Protein AF-A0A4Q4UH43-F1 (afdb_monomer)

pLDDT: mean 77.88, std 17.13, range [20.67, 97.69]

Structure (mmCIF, N/CA/C/O backbone):
data_AF-A0A4Q4UH43-F1
#
_entry.id   AF-A0A4Q4UH43-F1
#
loop_
_atom_site.group_PDB
_atom_site.id
_atom_site.type_symbol
_atom_site.label_atom_id
_atom_site.label_alt_id
_atom_site.label_comp_id
_atom_site.label_asym_id
_atom_site.label_entity_id
_atom_site.label_seq_id
_atom_site.pdbx_PDB_ins_code
_atom_site.Cartn_x
_atom_site.Cartn_y
_atom_site.Cartn_z
_atom_site.occupancy
_atom_site.B_iso_or_equiv
_atom_site.auth_seq_id
_atom_site.auth_comp_id
_atom_site.auth_asym_id
_atom_site.auth_atom_id
_atom_site.pdbx_PDB_model_num
ATOM 1 N N . MET A 1 1 ? -23.127 -88.520 33.966 1.00 32.41 1 MET A N 1
ATOM 2 C CA . MET A 1 1 ? -22.373 -89.790 34.019 1.00 32.41 1 MET A CA 1
ATOM 3 C C . MET A 1 1 ? -20.939 -89.484 33.608 1.00 32.41 1 MET A C 1
ATOM 5 O O . MET A 1 1 ? -20.757 -88.722 32.671 1.00 32.41 1 MET A O 1
ATOM 9 N N . ASN A 1 2 ? -19.987 -89.978 34.401 1.00 32.69 2 ASN A N 1
ATOM 10 C CA . ASN A 1 2 ? -18.529 -89.722 34.397 1.00 32.69 2 ASN A CA 1
ATOM 11 C C . ASN A 1 2 ? -17.801 -90.282 33.148 1.00 32.69 2 ASN A C 1
ATOM 13 O O . ASN A 1 2 ? -18.492 -90.933 32.361 1.00 32.69 2 ASN A O 1
ATOM 17 N N . PRO A 1 3 ? -16.451 -90.156 32.984 1.00 47.81 3 PRO A N 1
ATOM 18 C CA . PRO A 1 3 ? -15.394 -89.661 33.923 1.00 47.81 3 PRO A CA 1
ATOM 19 C C . PRO A 1 3 ? -14.361 -88.658 33.315 1.00 47.81 3 PRO A C 1
ATOM 21 O O . PRO A 1 3 ? -14.423 -88.411 32.119 1.00 47.81 3 PRO A O 1
ATOM 24 N N . THR A 1 4 ? -13.293 -88.135 33.964 1.00 32.19 4 THR A N 1
ATOM 25 C CA . THR A 1 4 ? -12.918 -87.618 35.329 1.00 32.19 4 THR A CA 1
ATOM 26 C C . THR A 1 4 ? -11.389 -87.324 35.335 1.00 32.19 4 THR A C 1
ATOM 28 O O . THR A 1 4 ? -10.685 -88.066 34.660 1.00 32.19 4 THR A O 1
ATOM 31 N N . VAL A 1 5 ? -10.742 -86.455 36.141 1.00 32.81 5 VAL A N 1
ATOM 32 C CA . VAL A 1 5 ? -11.022 -85.150 36.813 1.00 32.81 5 VAL A CA 1
ATOM 33 C C . VAL A 1 5 ? -9.688 -84.670 37.498 1.00 32.81 5 VAL A C 1
ATOM 35 O O . VAL A 1 5 ? -8.746 -85.457 37.512 1.00 32.81 5 VAL A O 1
ATOM 38 N N . LEU A 1 6 ? -9.616 -83.459 38.100 1.00 33.41 6 LEU A N 1
ATOM 39 C CA . LEU A 1 6 ? -8.483 -82.822 38.862 1.00 33.41 6 LEU A CA 1
ATOM 40 C C . LEU A 1 6 ? -7.420 -82.056 38.024 1.00 33.41 6 LEU A C 1
ATOM 42 O O . LEU A 1 6 ? -6.942 -82.598 37.036 1.00 33.41 6 LEU A O 1
ATOM 46 N N . ALA A 1 7 ? -6.922 -80.850 38.369 1.00 27.25 7 ALA A N 1
ATOM 47 C CA . ALA A 1 7 ? -7.222 -79.811 39.393 1.00 27.25 7 ALA A CA 1
ATOM 48 C C . ALA A 1 7 ? -6.301 -78.567 39.123 1.00 27.25 7 ALA A C 1
ATOM 50 O O . ALA A 1 7 ? -5.261 -78.767 38.500 1.00 27.25 7 ALA A O 1
ATOM 51 N N . THR A 1 8 ? -6.507 -77.296 39.530 1.00 30.11 8 THR A N 1
ATOM 52 C CA . THR A 1 8 ? -7.635 -76.508 40.108 1.00 30.11 8 THR A CA 1
ATOM 53 C C . THR A 1 8 ? -7.363 -74.987 39.956 1.00 30.11 8 THR A C 1
ATOM 55 O O . THR A 1 8 ? -6.213 -74.567 40.022 1.00 30.11 8 THR A O 1
ATOM 58 N N . ASP A 1 9 ? -8.436 -74.203 39.810 1.00 28.44 9 ASP A N 1
ATOM 59 C CA . ASP A 1 9 ? -8.717 -72.788 40.161 1.00 28.44 9 ASP A CA 1
ATOM 60 C C . ASP A 1 9 ? -7.693 -71.632 40.002 1.00 28.44 9 ASP A C 1
ATOM 62 O O . ASP A 1 9 ? -6.780 -71.455 40.806 1.00 28.44 9 ASP A O 1
ATOM 66 N N . ALA A 1 10 ? -8.025 -70.697 39.094 1.00 27.00 10 ALA A N 1
ATOM 67 C CA . ALA A 1 10 ? -8.067 -69.245 39.359 1.00 27.00 10 ALA A CA 1
ATOM 68 C C . ALA A 1 10 ? -8.984 -68.541 38.328 1.00 27.00 10 ALA A C 1
ATOM 70 O O . ALA A 1 10 ? -8.816 -68.711 37.122 1.00 27.00 10 ALA A O 1
ATOM 71 N N . ASP A 1 11 ? -9.965 -67.773 38.804 1.00 28.89 11 ASP A N 1
ATOM 72 C CA . ASP A 1 11 ? -11.196 -67.446 38.064 1.00 28.89 11 ASP A CA 1
ATOM 73 C C . ASP A 1 11 ? -11.233 -66.050 37.388 1.00 28.89 11 ASP A C 1
ATOM 75 O O . ASP A 1 11 ? -10.476 -65.146 37.737 1.00 28.89 11 ASP A O 1
ATOM 79 N N . ASN A 1 12 ? -12.216 -65.864 36.496 1.00 28.33 12 ASN A N 1
ATOM 80 C CA . ASN A 1 12 ? -12.795 -64.588 36.023 1.00 28.33 12 ASN A CA 1
ATOM 81 C C . ASN A 1 12 ? -11.910 -63.481 35.381 1.00 28.33 12 ASN A C 1
ATOM 83 O O . ASN A 1 12 ? -11.244 -62.686 36.046 1.00 28.33 12 ASN A O 1
ATOM 87 N N . LYS A 1 13 ? -12.146 -63.237 34.079 1.00 28.84 13 LYS A N 1
ATOM 88 C CA . LYS A 1 13 ? -12.127 -61.885 33.474 1.00 28.84 13 LYS A CA 1
ATOM 89 C C . LYS A 1 13 ? -13.445 -61.637 32.719 1.00 28.84 13 LYS A C 1
ATOM 91 O O . LYS A 1 13 ? -13.889 -62.537 32.009 1.00 28.84 13 LYS A O 1
ATOM 96 N N . PRO A 1 14 ? -14.086 -60.463 32.870 1.00 30.86 14 PRO A N 1
ATOM 97 C CA . PRO A 1 14 ? -15.451 -60.245 32.398 1.00 30.86 14 PRO A CA 1
ATOM 98 C C . PRO A 1 14 ? -15.537 -60.009 30.885 1.00 30.86 14 PRO A C 1
ATOM 100 O O . PRO A 1 14 ? -14.619 -59.468 30.267 1.00 30.86 14 PRO A O 1
ATOM 103 N N . ALA A 1 15 ? -16.691 -60.347 30.309 1.00 29.48 15 ALA A N 1
ATOM 104 C CA . ALA A 1 15 ? -17.050 -59.958 28.950 1.00 29.48 15 ALA A CA 1
ATOM 105 C C . ALA A 1 15 ? -17.161 -58.426 28.829 1.00 29.48 15 ALA A C 1
ATOM 107 O O . ALA A 1 15 ? -17.786 -57.778 29.673 1.00 29.48 15 ALA A O 1
ATOM 108 N N . MET A 1 16 ? -16.587 -57.848 27.766 1.00 27.98 16 MET A N 1
ATOM 109 C CA . MET A 1 16 ? -16.756 -56.423 27.458 1.00 27.98 16 MET A CA 1
ATOM 110 C C . MET A 1 16 ? -18.232 -56.104 27.221 1.00 27.98 16 MET A C 1
ATOM 112 O O . MET A 1 16 ? -18.904 -56.740 26.408 1.00 27.98 16 MET A O 1
ATOM 116 N N . SER A 1 17 ? -18.733 -55.096 27.930 1.00 27.31 17 SER A N 1
ATOM 117 C CA . SER A 1 17 ? -20.108 -54.636 27.764 1.00 27.31 17 SER A CA 1
ATOM 118 C C . SER A 1 17 ? -20.253 -53.772 26.507 1.00 27.31 17 SER A C 1
ATOM 120 O O . SER A 1 17 ? -19.308 -53.117 26.070 1.00 27.31 17 SER A O 1
ATOM 122 N N . LEU A 1 18 ? -21.480 -53.653 25.993 1.00 33.72 18 LEU A N 1
ATOM 123 C CA . LEU A 1 18 ? -21.854 -52.735 24.901 1.00 33.72 18 LEU A CA 1
ATOM 124 C C . LEU A 1 18 ? -21.597 -51.232 25.191 1.00 33.72 18 LEU A C 1
ATOM 126 O O . LEU A 1 18 ? -21.941 -50.390 24.367 1.00 33.72 18 LEU A O 1
ATOM 130 N N . ARG A 1 19 ? -21.006 -50.870 26.340 1.00 32.72 19 ARG A N 1
ATOM 131 C CA . ARG A 1 19 ? -20.681 -49.485 26.728 1.00 32.72 19 ARG A CA 1
ATOM 132 C C . ARG A 1 19 ? -19.295 -49.002 26.276 1.00 32.72 19 ARG A C 1
ATOM 134 O O . ARG A 1 19 ? -19.029 -47.811 26.394 1.00 32.72 19 ARG A O 1
ATOM 141 N N . ASP A 1 20 ? -18.440 -49.876 25.740 1.00 33.84 20 ASP A N 1
ATOM 142 C CA . ASP A 1 20 ? -17.050 -49.529 25.384 1.00 33.84 20 ASP A CA 1
ATOM 143 C C . ASP A 1 20 ? -16.845 -49.081 23.918 1.00 33.84 20 ASP A C 1
ATOM 145 O O . ASP A 1 20 ? -15.730 -48.732 23.518 1.00 33.84 20 ASP A O 1
ATOM 149 N N . TYR A 1 21 ? -17.904 -49.041 23.100 1.00 41.41 21 TYR A N 1
ATOM 150 C CA . TYR A 1 21 ? -17.819 -48.567 21.714 1.00 41.41 21 TYR A CA 1
ATOM 151 C C . TYR A 1 21 ? -17.681 -47.036 21.657 1.00 41.41 21 TYR A C 1
ATOM 153 O O . TYR A 1 21 ? -18.649 -46.299 21.847 1.00 41.41 21 TYR A O 1
ATOM 161 N N . LYS A 1 22 ? -16.472 -46.541 21.363 1.00 52.75 22 LYS A N 1
ATOM 162 C CA . LYS A 1 22 ? -16.222 -45.116 21.087 1.00 52.75 22 LYS A CA 1
ATOM 163 C C . LYS A 1 22 ? -16.585 -44.808 19.626 1.00 52.75 22 LYS A C 1
ATOM 165 O O . LYS A 1 22 ? -15.865 -45.275 18.740 1.00 52.75 22 LYS A O 1
ATOM 170 N N . PRO A 1 23 ? -17.644 -44.030 19.335 1.00 62.34 23 PRO A N 1
ATOM 171 C CA . PRO A 1 23 ? -18.024 -43.728 17.958 1.00 62.34 23 PRO A CA 1
ATOM 172 C C . PRO A 1 23 ? -16.921 -42.922 17.255 1.00 62.34 23 PRO A C 1
ATOM 174 O O . PRO A 1 23 ? -16.523 -41.860 17.726 1.00 62.34 23 PRO A O 1
ATOM 177 N N . LYS A 1 24 ? -16.423 -43.417 16.117 1.00 77.25 24 LYS A N 1
ATOM 178 C CA . LYS A 1 24 ? -15.450 -42.707 15.267 1.00 77.25 24 LYS A CA 1
ATOM 179 C C . LYS A 1 24 ? -16.193 -41.847 14.239 1.00 77.25 24 LYS A C 1
ATOM 181 O O . LYS A 1 24 ? -17.170 -42.314 13.657 1.00 77.25 24 LYS A O 1
ATOM 186 N N . VAL A 1 25 ? -15.736 -40.612 14.018 1.00 87.69 25 VAL A N 1
ATOM 187 C CA . VAL A 1 25 ? -16.273 -39.723 12.972 1.00 87.69 25 VAL A CA 1
ATOM 188 C C . VAL A 1 25 ? -15.533 -39.974 11.658 1.00 87.69 25 VAL A C 1
ATOM 190 O O . VAL A 1 25 ? -14.306 -40.055 11.641 1.00 87.69 25 VAL A O 1
ATOM 193 N N . TYR A 1 26 ? -16.290 -40.068 10.570 1.00 90.94 26 TYR A N 1
ATOM 194 C CA . TYR A 1 26 ? -15.822 -40.271 9.203 1.00 90.94 26 TYR A CA 1
ATOM 195 C C . TYR A 1 26 ? -16.171 -39.056 8.341 1.00 90.94 26 TYR A C 1
ATOM 197 O O . TYR A 1 26 ? -17.145 -38.345 8.614 1.00 90.94 26 TYR A O 1
ATOM 205 N N . ARG A 1 27 ? -15.399 -38.847 7.277 1.00 92.88 27 ARG A N 1
ATOM 206 C CA . ARG A 1 27 ? -15.708 -37.944 6.168 1.00 92.88 27 ARG A CA 1
ATOM 207 C C . ARG A 1 27 ? -16.159 -38.779 4.974 1.00 92.88 27 ARG A C 1
ATOM 209 O O . ARG A 1 27 ? -15.524 -39.781 4.675 1.00 92.88 27 ARG A O 1
ATOM 216 N N . LEU A 1 28 ? -17.228 -38.376 4.296 1.00 94.19 28 LEU A N 1
ATOM 217 C CA . LEU A 1 28 ? -17.689 -38.982 3.046 1.00 94.19 28 LEU A CA 1
ATOM 218 C C . LEU A 1 28 ? -17.635 -37.927 1.940 1.00 94.19 28 LEU A C 1
ATOM 220 O O . LEU A 1 28 ? -18.212 -36.853 2.102 1.00 94.19 28 LEU A O 1
ATOM 224 N N . ARG A 1 29 ? -16.924 -38.210 0.850 1.00 93.38 29 ARG A N 1
ATOM 225 C CA . ARG A 1 29 ? -16.677 -37.301 -0.281 1.00 93.38 29 ARG A CA 1
ATOM 226 C C . ARG A 1 29 ? -17.352 -37.809 -1.560 1.00 93.38 29 ARG A C 1
ATOM 228 O O . ARG A 1 29 ? -17.731 -38.978 -1.634 1.00 93.38 29 ARG A O 1
ATOM 235 N N . ASN A 1 30 ? -17.450 -36.931 -2.559 1.00 91.69 30 ASN A N 1
ATOM 236 C CA . ASN A 1 30 ? -18.008 -37.184 -3.894 1.00 91.69 30 ASN A CA 1
ATOM 237 C C . ASN A 1 30 ? -19.528 -37.468 -3.915 1.00 91.69 30 ASN A C 1
ATOM 239 O O . ASN A 1 30 ? -20.030 -38.105 -4.839 1.00 91.69 30 ASN A O 1
ATOM 243 N N . LEU A 1 31 ? -20.288 -37.004 -2.912 1.00 91.44 31 LEU A N 1
ATOM 244 C CA . LEU A 1 31 ? -21.754 -37.115 -2.928 1.00 91.44 31 LEU A CA 1
ATOM 245 C C . LEU A 1 31 ? -22.341 -36.202 -4.022 1.00 91.44 31 LEU A C 1
ATOM 247 O O . LEU A 1 31 ? -21.927 -35.048 -4.106 1.00 91.44 31 LEU A O 1
ATOM 251 N N . PRO A 1 32 ? -23.334 -36.625 -4.823 1.00 88.00 32 PRO A N 1
ATOM 252 C CA . PRO A 1 32 ? -23.941 -35.743 -5.821 1.00 88.00 32 PRO A CA 1
ATOM 253 C C . PRO A 1 32 ? -24.557 -34.479 -5.192 1.00 88.00 32 PRO A C 1
ATOM 255 O O . PRO A 1 32 ? -25.226 -34.548 -4.162 1.00 88.00 32 PRO A O 1
ATOM 258 N N . SER A 1 33 ? -24.397 -33.312 -5.820 1.00 85.06 33 SER A N 1
ATOM 259 C CA . SER A 1 33 ? -24.884 -32.025 -5.278 1.00 85.06 33 SER A CA 1
ATOM 260 C C . SER A 1 33 ? -26.396 -31.955 -5.017 1.00 85.06 33 SER A C 1
ATOM 262 O O . SER A 1 33 ? -26.818 -31.197 -4.140 1.00 85.06 33 SER A O 1
ATOM 264 N N . GLN A 1 34 ? -27.202 -32.766 -5.708 1.00 83.50 34 GLN A N 1
ATOM 265 C CA . GLN A 1 34 ? -28.659 -32.860 -5.518 1.00 83.50 34 GLN A CA 1
ATOM 266 C C . GLN A 1 34 ? -29.062 -33.554 -4.202 1.00 83.50 34 GLN A C 1
ATOM 268 O O . GLN A 1 34 ? -30.183 -33.394 -3.733 1.00 83.50 34 GLN A O 1
ATOM 273 N N . VAL A 1 35 ? -28.158 -34.332 -3.600 1.00 86.38 35 VAL A N 1
ATOM 274 C CA . VAL A 1 35 ? -28.457 -35.228 -2.473 1.00 86.38 35 VAL A CA 1
ATOM 275 C C . VAL A 1 35 ? -28.613 -34.453 -1.158 1.00 86.38 35 VAL A C 1
ATOM 277 O O . VAL A 1 35 ? -27.832 -33.541 -0.858 1.00 86.38 35 VAL A O 1
ATOM 280 N N . ASP A 1 36 ? -29.617 -34.826 -0.361 1.00 89.31 36 ASP A N 1
ATOM 281 C CA . ASP A 1 36 ? -29.823 -34.362 1.015 1.00 89.31 36 ASP A CA 1
ATOM 282 C C . ASP A 1 36 ? -29.283 -35.373 2.051 1.00 89.31 36 ASP A C 1
ATOM 284 O O . ASP A 1 36 ? -28.620 -36.352 1.705 1.00 89.31 36 ASP A O 1
ATOM 288 N N . ARG A 1 37 ? -29.513 -35.139 3.350 1.00 90.19 37 ARG A N 1
ATOM 289 C CA . ARG A 1 37 ? -28.992 -36.032 4.404 1.00 90.19 37 ARG A CA 1
ATOM 290 C C . ARG A 1 37 ? -29.662 -37.409 4.431 1.00 90.19 37 ARG A C 1
ATOM 292 O O . ARG A 1 37 ? -29.012 -38.360 4.855 1.00 90.19 37 ARG A O 1
ATOM 299 N N . LEU A 1 38 ? -30.926 -37.521 4.022 1.00 89.25 38 LEU A N 1
ATOM 300 C CA . LEU A 1 38 ? -31.640 -38.797 3.993 1.00 89.25 38 LEU A CA 1
ATOM 301 C C . LEU A 1 38 ? -31.152 -39.622 2.801 1.00 89.25 38 LEU A C 1
ATOM 303 O O . LEU A 1 38 ? -30.657 -40.730 2.989 1.00 89.25 38 LEU A O 1
ATOM 307 N N . LEU A 1 39 ? -31.156 -39.018 1.611 1.00 90.12 39 LEU A N 1
ATOM 308 C CA . LEU A 1 39 ? -30.661 -39.626 0.377 1.00 90.12 39 LEU A CA 1
ATOM 309 C C . LEU A 1 39 ? -29.173 -40.012 0.475 1.00 90.12 39 LEU A C 1
ATOM 311 O O . LEU A 1 39 ? -28.772 -41.044 -0.055 1.00 90.12 39 LEU A O 1
ATOM 315 N N . ALA A 1 40 ? -28.340 -39.239 1.188 1.00 91.06 40 ALA A N 1
ATOM 316 C CA . ALA A 1 40 ? -26.936 -39.598 1.424 1.00 91.06 40 ALA A CA 1
ATOM 317 C C . ALA A 1 40 ? -26.788 -40.844 2.314 1.00 91.06 40 ALA A C 1
ATOM 319 O O . ALA A 1 40 ? -25.910 -41.673 2.069 1.00 91.06 40 ALA A O 1
ATOM 320 N N . ALA A 1 41 ? -27.634 -40.985 3.339 1.00 92.06 41 ALA A N 1
ATOM 321 C CA . ALA A 1 41 ? -27.644 -42.163 4.202 1.00 92.06 41 ALA A CA 1
ATOM 322 C C . ALA A 1 41 ? -28.207 -43.394 3.470 1.00 92.06 41 ALA A C 1
ATOM 324 O O . ALA A 1 41 ? -27.657 -44.483 3.612 1.00 92.06 41 ALA A O 1
ATOM 325 N N . GLU A 1 42 ? -29.251 -43.225 2.655 1.00 90.50 42 GLU A N 1
ATOM 326 C CA . GLU A 1 42 ? -29.819 -44.275 1.797 1.00 90.50 42 GLU A CA 1
ATOM 327 C C . GLU A 1 42 ? -28.801 -44.784 0.776 1.00 90.50 42 GLU A C 1
ATOM 329 O O . GLU A 1 42 ? -28.559 -45.989 0.700 1.00 90.50 42 GLU A O 1
ATOM 334 N N . LEU A 1 43 ? -28.135 -43.871 0.062 1.00 89.56 43 LEU A N 1
ATOM 335 C CA . LEU A 1 43 ? -27.086 -44.195 -0.902 1.00 89.56 43 LEU A CA 1
ATOM 336 C C . LEU A 1 43 ? -25.937 -44.975 -0.248 1.00 89.56 43 LEU A C 1
ATOM 338 O O . LEU A 1 43 ? -25.503 -46.000 -0.774 1.00 89.56 43 LEU A O 1
ATOM 342 N N . LEU A 1 44 ? -25.462 -44.521 0.917 1.00 90.62 44 LEU A N 1
ATOM 343 C CA . LEU A 1 44 ? -24.361 -45.167 1.631 1.00 90.62 44 LEU A CA 1
ATOM 344 C C . LEU A 1 44 ? -24.757 -46.543 2.196 1.00 90.62 44 LEU A C 1
ATOM 346 O O . LEU A 1 44 ? -23.979 -47.488 2.074 1.00 90.62 44 LEU A O 1
ATOM 350 N N . ALA A 1 45 ? -25.958 -46.681 2.768 1.00 90.38 45 ALA A N 1
ATOM 351 C CA . ALA A 1 45 ? -26.473 -47.964 3.253 1.00 90.38 45 ALA A CA 1
ATOM 352 C C . ALA A 1 45 ? -26.627 -48.977 2.107 1.00 90.38 45 ALA A C 1
ATOM 354 O O . ALA A 1 45 ? -26.171 -50.116 2.221 1.00 90.38 45 ALA A O 1
ATOM 355 N N . HIS A 1 46 ? -27.191 -48.543 0.974 1.00 88.06 46 HIS A N 1
ATOM 356 C CA . HIS A 1 46 ? -27.359 -49.374 -0.218 1.00 88.06 46 HIS A CA 1
ATOM 357 C C . HIS A 1 46 ? -26.021 -49.878 -0.782 1.00 88.06 46 HIS A C 1
ATOM 359 O O . HIS A 1 46 ? -25.923 -51.027 -1.201 1.00 88.06 46 HIS A O 1
ATOM 365 N N . CYS A 1 47 ? -24.967 -49.056 -0.751 1.00 87.00 47 CYS A N 1
ATOM 366 C CA . CYS A 1 47 ? -23.653 -49.471 -1.250 1.00 87.00 47 CYS A CA 1
ATOM 367 C C . CYS A 1 47 ? -22.892 -50.406 -0.292 1.00 87.00 47 CYS A C 1
ATOM 369 O O . CYS A 1 47 ? -22.033 -51.163 -0.743 1.00 87.00 47 CYS A O 1
ATOM 371 N N . LEU A 1 48 ? -23.177 -50.363 1.016 1.00 86.44 48 LEU A N 1
ATOM 372 C CA . LEU A 1 48 ? -22.478 -51.173 2.024 1.00 86.44 48 LEU A CA 1
ATOM 373 C C . LEU A 1 48 ? -23.158 -52.524 2.307 1.00 86.44 48 LEU A C 1
ATOM 375 O O . LEU A 1 48 ? -22.474 -53.464 2.701 1.00 86.44 48 LEU A O 1
ATOM 379 N N . ASN A 1 49 ? -24.465 -52.657 2.045 1.00 80.56 49 ASN A N 1
ATOM 380 C CA . ASN A 1 49 ? -25.269 -53.891 2.147 1.00 80.56 49 ASN A CA 1
ATOM 381 C C . ASN A 1 49 ? -25.351 -54.573 3.532 1.00 80.56 49 ASN A C 1
ATOM 383 O O . ASN A 1 49 ? -26.154 -55.490 3.702 1.00 80.56 49 ASN A O 1
ATOM 387 N N . ASP A 1 50 ? -24.576 -54.145 4.530 1.00 86.44 50 ASP A N 1
ATOM 388 C CA . ASP A 1 50 ? -24.539 -54.742 5.869 1.00 86.44 50 ASP A CA 1
ATOM 389 C C . ASP A 1 50 ? -25.031 -53.808 6.992 1.00 86.44 50 ASP A C 1
ATOM 391 O O . ASP A 1 50 ? -25.174 -54.243 8.139 1.00 86.44 50 ASP A O 1
ATOM 395 N N . ILE A 1 51 ? -25.347 -52.552 6.670 1.00 90.50 51 ILE A N 1
ATOM 396 C CA . ILE A 1 51 ? -25.896 -51.536 7.580 1.00 90.50 51 ILE A CA 1
ATOM 397 C C . ILE A 1 51 ? -27.161 -50.894 6.994 1.00 90.50 51 ILE A C 1
ATOM 399 O O . ILE A 1 51 ? -27.371 -50.894 5.783 1.00 90.50 51 ILE A O 1
ATOM 403 N N . THR A 1 52 ? -28.005 -50.324 7.853 1.00 90.12 52 THR A N 1
ATOM 404 C CA . THR A 1 52 ? -29.241 -49.628 7.459 1.00 90.12 52 THR A CA 1
ATOM 405 C C . THR A 1 52 ? -29.092 -48.107 7.543 1.00 90.12 52 THR A C 1
ATOM 407 O O . THR A 1 52 ? -28.164 -47.588 8.163 1.00 90.12 52 THR A O 1
ATOM 410 N N . THR A 1 53 ? -30.046 -47.358 6.985 1.00 87.81 53 THR A N 1
ATOM 411 C CA . THR A 1 53 ? -30.118 -45.893 7.147 1.00 87.81 53 THR A CA 1
ATOM 412 C C . THR A 1 53 ? -30.177 -45.462 8.613 1.00 87.81 53 THR A C 1
ATOM 414 O O . THR A 1 53 ? -29.564 -44.466 8.985 1.00 87.81 53 THR A O 1
ATOM 417 N N . ALA A 1 54 ? -30.851 -46.237 9.470 1.00 86.38 54 ALA A N 1
ATOM 418 C CA . ALA A 1 54 ? -30.952 -45.983 10.907 1.00 86.38 54 ALA A CA 1
ATOM 419 C C . ALA A 1 54 ? -29.628 -46.191 11.671 1.00 86.38 54 ALA A C 1
ATOM 421 O O . ALA A 1 54 ? -29.497 -45.714 12.807 1.00 86.38 54 ALA A O 1
ATOM 422 N N . ASP A 1 55 ? -28.654 -46.875 11.058 1.00 88.50 55 ASP A N 1
ATOM 423 C CA . ASP A 1 55 ? -27.301 -47.056 11.586 1.00 88.50 55 ASP A CA 1
ATOM 424 C C . ASP A 1 55 ? -26.362 -45.892 11.232 1.00 88.50 55 ASP A C 1
ATOM 426 O O . ASP A 1 55 ? -25.290 -45.783 11.826 1.00 88.50 55 ASP A O 1
ATOM 430 N N . ILE A 1 56 ? -26.743 -45.011 10.302 1.00 91.44 56 ILE A N 1
ATOM 431 C CA . ILE A 1 56 ? -25.918 -43.901 9.810 1.00 91.44 56 ILE A CA 1
ATOM 432 C C . ILE A 1 56 ? -26.424 -42.589 10.414 1.00 91.44 56 ILE A C 1
ATOM 434 O O . ILE A 1 56 ? -27.612 -42.279 10.362 1.00 91.44 56 ILE A O 1
ATOM 438 N N . HIS A 1 57 ? -25.522 -41.772 10.960 1.00 89.56 57 HIS A N 1
ATOM 439 C CA . HIS A 1 57 ? -25.863 -40.426 11.414 1.00 89.56 57 HIS A CA 1
ATOM 440 C C . HIS A 1 57 ? -24.978 -39.374 10.744 1.00 89.56 57 HIS A C 1
ATOM 442 O O . HIS A 1 57 ? -23.775 -39.329 10.991 1.00 89.56 57 HIS A O 1
ATOM 448 N N . ILE A 1 58 ? -25.584 -38.521 9.911 1.00 91.81 58 ILE A N 1
ATOM 449 C CA . ILE A 1 58 ? -24.911 -37.435 9.186 1.00 91.81 58 ILE A CA 1
ATOM 450 C C . ILE A 1 58 ? -25.077 -36.114 9.949 1.00 91.81 58 ILE A C 1
ATOM 452 O O . ILE A 1 58 ? -26.176 -35.560 10.036 1.00 91.81 58 ILE A O 1
ATOM 456 N N . PHE A 1 59 ? -23.965 -35.585 10.461 1.00 89.31 59 PHE A N 1
ATOM 457 C CA . PHE A 1 59 ? -23.923 -34.331 11.216 1.00 89.31 59 PHE A CA 1
ATOM 458 C C . PHE A 1 59 ? -23.883 -33.106 10.299 1.00 89.31 59 PHE A C 1
ATOM 460 O O . PHE A 1 59 ? -24.648 -32.159 10.490 1.00 89.31 59 PHE A O 1
ATOM 467 N N . SER A 1 60 ? -23.013 -33.140 9.286 1.00 92.81 60 SER A N 1
ATOM 468 C CA . SER A 1 60 ? -22.891 -32.099 8.263 1.00 92.81 60 SER A CA 1
ATOM 469 C C . SER A 1 60 ? -22.979 -32.680 6.861 1.00 92.81 60 SER A C 1
ATOM 471 O O . SER A 1 60 ? -22.609 -33.830 6.634 1.00 92.81 60 SER A O 1
ATOM 473 N N . LEU A 1 61 ? -23.453 -31.854 5.932 1.00 94.12 61 LEU A N 1
ATOM 474 C CA . LEU A 1 61 ? -23.488 -32.099 4.496 1.00 94.12 61 LEU A CA 1
ATOM 475 C C . LEU A 1 61 ? -23.349 -30.732 3.819 1.00 94.12 61 LEU A C 1
ATOM 477 O O . LEU A 1 61 ? -24.179 -29.860 4.067 1.00 94.12 61 LEU A O 1
ATOM 481 N N . ALA A 1 62 ? -22.298 -30.535 3.027 1.00 93.88 62 ALA A N 1
ATOM 482 C CA . ALA A 1 62 ? -21.968 -29.250 2.416 1.00 93.88 62 ALA A CA 1
ATOM 483 C C . ALA A 1 62 ? -21.361 -29.434 1.024 1.00 93.88 62 ALA A C 1
ATOM 485 O O . ALA A 1 62 ? -20.692 -30.437 0.780 1.00 93.88 62 ALA A O 1
ATOM 486 N N . LYS A 1 63 ? -21.584 -28.481 0.111 1.00 91.88 63 LYS A N 1
ATOM 487 C CA . LYS A 1 63 ? -20.914 -28.473 -1.200 1.00 91.88 63 LYS A CA 1
ATOM 488 C C . LYS A 1 63 ? -19.402 -28.366 -1.032 1.00 91.88 63 LYS A C 1
ATOM 490 O O . LYS A 1 63 ? -18.931 -27.725 -0.092 1.00 91.88 63 LYS A O 1
ATOM 495 N N . THR A 1 64 ? -18.661 -28.983 -1.944 1.00 89.56 64 THR A N 1
ATOM 496 C CA . THR A 1 64 ? -17.206 -28.828 -2.049 1.00 89.56 64 THR A CA 1
ATOM 497 C C . THR A 1 64 ? -16.802 -27.358 -2.209 1.00 89.56 64 THR A C 1
ATOM 499 O O . THR A 1 64 ? -17.598 -26.484 -2.558 1.00 89.56 64 THR A O 1
ATOM 502 N N . VAL A 1 65 ? -15.546 -27.068 -1.866 1.00 88.31 65 VAL A N 1
ATOM 503 C CA . VAL A 1 65 ? -14.964 -25.723 -1.998 1.00 88.31 65 VAL A CA 1
ATOM 504 C C . VAL A 1 65 ? -14.339 -25.481 -3.374 1.00 88.31 65 VAL A C 1
ATOM 506 O O . VAL A 1 65 ? -14.089 -24.327 -3.717 1.00 88.31 65 VAL A O 1
ATOM 509 N N . ASP A 1 66 ? -14.139 -26.542 -4.158 1.00 82.44 66 ASP A N 1
ATOM 510 C CA . ASP A 1 66 ? -13.640 -26.464 -5.526 1.00 82.44 66 ASP A CA 1
ATOM 511 C C . ASP A 1 66 ? -14.740 -25.924 -6.451 1.00 82.44 66 ASP A C 1
ATOM 513 O O . ASP A 1 66 ? -15.811 -26.512 -6.595 1.00 82.44 66 ASP A O 1
ATOM 517 N N . GLN A 1 67 ? -14.475 -24.769 -7.058 1.00 69.50 67 GLN A N 1
ATOM 518 C CA . GLN A 1 67 ? -15.411 -24.076 -7.946 1.00 69.50 67 GLN A CA 1
ATOM 519 C C . GLN A 1 67 ? -15.382 -24.630 -9.379 1.00 69.50 67 GLN A C 1
ATOM 521 O O . GLN A 1 67 ? -16.252 -24.289 -10.180 1.00 69.50 67 GLN A O 1
ATOM 526 N N . TRP A 1 68 ? -14.392 -25.467 -9.701 1.00 70.94 68 TRP A N 1
ATOM 527 C CA . TRP A 1 68 ? -14.165 -26.049 -11.025 1.00 70.94 68 TRP A CA 1
ATOM 528 C C . TRP A 1 68 ? -14.645 -27.504 -11.122 1.00 70.94 68 TRP A C 1
ATOM 530 O O . TRP A 1 68 ? -14.677 -28.068 -12.217 1.00 70.94 68 TRP A O 1
ATOM 540 N N . GLU A 1 69 ? -15.049 -28.107 -10.001 1.00 75.56 69 GLU A N 1
ATOM 541 C CA . GLU A 1 69 ? -15.586 -29.465 -9.954 1.00 75.56 69 GLU A CA 1
ATOM 542 C C . GLU A 1 69 ? -16.914 -29.552 -10.728 1.00 75.56 69 GLU A C 1
ATOM 544 O O . GLU A 1 69 ? -17.921 -28.934 -10.371 1.00 75.56 69 GLU A O 1
ATOM 549 N N . SER A 1 70 ? -16.918 -30.334 -11.810 1.00 75.56 70 SER A N 1
ATOM 550 C CA . SER A 1 70 ? -18.065 -30.490 -12.705 1.00 75.56 70 SER A CA 1
ATOM 551 C C . SER A 1 70 ? -18.330 -31.976 -12.992 1.00 75.56 70 SER A C 1
ATOM 553 O O . SER A 1 70 ? -17.471 -32.632 -13.587 1.00 75.56 70 SER A O 1
ATOM 555 N N . PRO A 1 71 ? -19.499 -32.529 -12.605 1.00 77.94 71 PRO A N 1
ATOM 556 C CA . PRO A 1 71 ? -20.562 -31.883 -11.829 1.00 77.94 71 PRO A CA 1
ATOM 557 C C . PRO A 1 71 ? -20.135 -31.625 -10.367 1.00 77.94 71 PRO A C 1
ATOM 559 O O . PRO A 1 71 ? -19.391 -32.428 -9.808 1.00 77.94 71 PRO A O 1
ATOM 562 N N . PRO A 1 72 ? -20.641 -30.563 -9.712 1.00 84.06 72 PRO A N 1
ATOM 563 C CA . PRO A 1 72 ? -20.255 -30.233 -8.341 1.00 84.06 72 PRO A CA 1
ATOM 564 C C . PRO A 1 72 ? -20.731 -31.300 -7.351 1.00 84.06 72 PRO A C 1
ATOM 566 O O . PR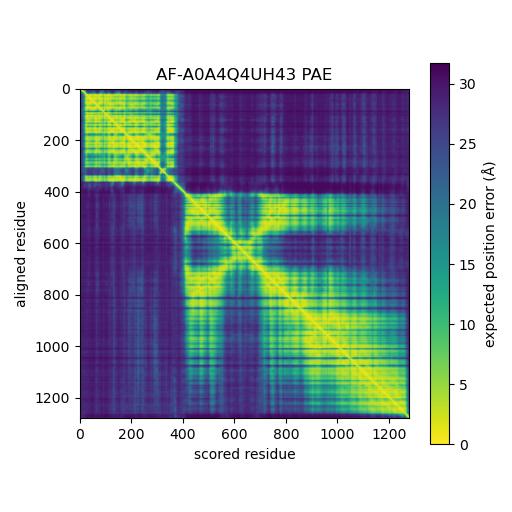O A 1 72 ? -21.868 -31.790 -7.458 1.00 84.06 72 PRO A O 1
ATOM 569 N N . THR A 1 73 ? -19.899 -31.620 -6.356 1.00 91.38 73 THR A N 1
ATOM 570 C CA . THR A 1 73 ? -20.204 -32.633 -5.337 1.00 91.38 73 THR A CA 1
ATOM 571 C C . THR A 1 73 ? -20.396 -32.037 -3.934 1.00 91.38 73 THR A C 1
ATOM 573 O O . THR A 1 73 ? -20.408 -30.822 -3.711 1.00 91.38 73 THR A O 1
ATOM 576 N N . LYS A 1 74 ? -20.664 -32.914 -2.968 1.00 93.38 74 LYS A N 1
ATOM 577 C CA . LYS A 1 74 ? -20.862 -32.630 -1.550 1.00 93.38 74 LYS A CA 1
ATOM 578 C C . LYS A 1 74 ? -19.956 -33.520 -0.700 1.00 93.38 74 LYS A C 1
ATOM 580 O O . LYS A 1 74 ? -19.644 -34.661 -1.047 1.00 93.38 74 LYS A O 1
ATOM 585 N N . VAL A 1 75 ? -19.597 -32.993 0.464 1.00 94.38 75 VAL A N 1
ATOM 586 C CA . VAL A 1 75 ? -18.880 -33.682 1.536 1.00 94.38 75 VAL A CA 1
ATOM 587 C C . VAL A 1 75 ? -19.789 -33.764 2.759 1.00 94.38 75 VAL A C 1
ATOM 589 O O . VAL A 1 75 ? -20.458 -32.792 3.114 1.00 94.38 75 VAL A O 1
ATOM 592 N N . ALA A 1 76 ? -19.807 -34.919 3.417 1.00 94.94 76 ALA A N 1
ATOM 593 C CA . ALA A 1 76 ? -20.535 -35.149 4.658 1.00 94.94 76 ALA A CA 1
ATOM 594 C C . ALA A 1 76 ? -19.594 -35.552 5.799 1.00 94.94 76 ALA A C 1
ATOM 596 O O . ALA A 1 76 ? -18.563 -36.186 5.567 1.00 94.94 76 ALA A O 1
ATOM 597 N N . THR A 1 77 ? -19.969 -35.240 7.044 1.00 93.88 77 THR A N 1
ATOM 598 C CA . THR A 1 77 ? -19.350 -35.855 8.234 1.00 93.88 77 THR A CA 1
ATOM 599 C C . THR A 1 77 ? -20.369 -36.716 8.961 1.00 93.88 77 THR A C 1
ATOM 601 O O . THR A 1 77 ? -21.503 -36.284 9.186 1.00 93.88 77 THR A O 1
ATOM 604 N N . LEU A 1 78 ? -19.985 -37.947 9.302 1.00 92.75 78 LEU A N 1
ATOM 605 C CA . LEU A 1 78 ? -20.915 -38.964 9.793 1.00 92.75 78 LEU A CA 1
ATOM 606 C C . LEU A 1 78 ? -20.302 -39.902 10.837 1.00 92.75 78 LEU A C 1
ATOM 608 O O . LEU A 1 78 ? -19.083 -40.022 10.948 1.00 92.75 78 LEU A O 1
ATOM 612 N N . THR A 1 79 ? -21.154 -40.587 11.593 1.00 90.06 79 THR A N 1
ATOM 613 C CA . THR A 1 79 ? -20.798 -41.749 12.424 1.00 90.06 79 THR A CA 1
ATOM 614 C C . THR A 1 79 ? -21.696 -42.932 12.072 1.00 90.06 79 THR A C 1
ATOM 616 O O . THR A 1 79 ? -22.810 -42.762 11.573 1.00 90.06 79 THR A O 1
ATOM 619 N N . PHE A 1 80 ? -21.219 -44.137 12.388 1.00 88.00 80 PHE A N 1
ATOM 620 C CA . PHE A 1 80 ? -22.015 -45.360 12.333 1.00 88.00 80 PHE A CA 1
ATOM 621 C C . PHE A 1 80 ? -22.343 -45.849 13.750 1.00 88.00 80 PHE A C 1
ATOM 623 O O . PHE A 1 80 ? -21.448 -45.944 14.596 1.00 88.00 80 PHE A O 1
ATOM 630 N N . ARG A 1 81 ? -23.613 -46.189 13.999 1.00 84.25 81 ARG A N 1
ATOM 631 C CA . ARG A 1 81 ? -24.079 -46.891 15.210 1.00 84.25 81 ARG A CA 1
ATOM 632 C C . ARG A 1 81 ? -23.682 -48.367 15.190 1.00 84.25 81 ARG A C 1
ATOM 634 O O . ARG A 1 81 ? -23.325 -48.915 16.227 1.00 84.25 81 ARG A O 1
ATOM 641 N N . LYS A 1 82 ? -23.697 -48.972 14.001 1.00 85.19 82 LYS A N 1
ATOM 642 C CA . LYS A 1 82 ? -23.186 -50.310 13.694 1.00 85.19 82 LYS A CA 1
ATOM 643 C C . LYS A 1 82 ? -22.053 -50.166 12.678 1.00 85.19 82 LYS A C 1
ATOM 645 O O . LYS A 1 82 ? -22.298 -49.670 11.584 1.00 85.19 82 LYS A O 1
ATOM 650 N N . THR A 1 83 ? -20.826 -50.560 13.020 1.00 81.75 83 THR A N 1
ATOM 651 C CA . THR A 1 83 ? -19.688 -50.474 12.087 1.00 81.75 83 THR A CA 1
ATOM 652 C C . THR A 1 83 ? -19.936 -51.332 10.840 1.00 81.75 83 THR A C 1
ATOM 654 O O . THR A 1 83 ? -20.230 -52.517 11.007 1.00 81.75 83 THR A O 1
ATOM 657 N N . PRO A 1 84 ? -19.769 -50.799 9.616 1.00 86.44 84 PRO A N 1
ATOM 658 C CA . PRO A 1 84 ? -19.798 -51.619 8.410 1.00 86.44 84 PRO A CA 1
ATOM 659 C C . PRO A 1 84 ? -18.549 -52.508 8.292 1.00 86.44 84 PRO A C 1
ATOM 661 O O . PRO A 1 84 ? -17.429 -52.123 8.658 1.00 86.44 84 PRO A O 1
ATOM 664 N N . ALA A 1 85 ? -18.721 -53.697 7.722 1.00 83.06 85 ALA A N 1
ATOM 665 C CA . ALA A 1 85 ? -17.685 -54.703 7.503 1.00 83.06 85 ALA A CA 1
ATOM 666 C C . ALA A 1 85 ? -16.509 -54.177 6.661 1.00 83.06 85 ALA A C 1
ATOM 668 O O . ALA A 1 85 ? -15.360 -54.551 6.911 1.00 83.06 85 ALA A O 1
ATOM 669 N N . LEU A 1 86 ? -16.767 -53.239 5.740 1.00 82.00 86 LEU A N 1
ATOM 670 C CA . LEU A 1 86 ? -15.748 -52.545 4.941 1.00 82.00 86 LEU A CA 1
ATOM 671 C C . LEU A 1 86 ? -14.644 -51.922 5.817 1.00 82.00 86 LEU A C 1
ATOM 673 O O . LEU A 1 86 ? -13.456 -52.128 5.578 1.00 82.00 86 LEU A O 1
ATOM 677 N N . VAL A 1 87 ? -15.047 -51.217 6.876 1.00 78.31 87 VAL A N 1
ATOM 678 C CA . VAL A 1 87 ? -14.136 -50.538 7.816 1.00 78.31 87 VAL A CA 1
ATOM 679 C C . VAL A 1 87 ? -13.582 -51.507 8.870 1.00 78.31 87 VAL A C 1
ATOM 681 O O . VAL A 1 87 ? -12.537 -51.264 9.466 1.00 78.31 87 VAL A O 1
ATOM 684 N N . THR A 1 88 ? -14.267 -52.629 9.097 1.00 72.69 88 THR A N 1
ATOM 685 C CA . THR A 1 88 ? -13.910 -53.612 10.135 1.00 72.69 88 THR A CA 1
ATOM 686 C C . THR A 1 88 ? -12.864 -54.628 9.651 1.00 72.69 88 THR A C 1
ATOM 688 O O . THR A 1 88 ? -12.125 -55.186 10.455 1.00 72.69 88 THR A O 1
ATOM 691 N N . SER A 1 89 ? -12.777 -54.857 8.339 1.00 55.84 89 SER A N 1
ATOM 692 C CA . SER A 1 89 ? -11.915 -55.871 7.704 1.00 55.84 89 SER A CA 1
ATOM 693 C C . SER A 1 89 ? -10.510 -55.385 7.317 1.00 55.84 89 SER A C 1
ATOM 695 O O . SER A 1 89 ? -9.660 -56.198 6.957 1.00 55.84 89 SER A O 1
ATOM 697 N N . THR A 1 90 ? -10.235 -54.079 7.391 1.00 51.62 90 THR A N 1
ATOM 698 C CA . THR A 1 90 ? -8.977 -53.473 6.918 1.00 51.62 90 THR A CA 1
ATOM 699 C C . THR A 1 90 ? -8.316 -52.610 7.997 1.00 51.62 90 THR A C 1
ATOM 701 O O . THR A 1 90 ? -8.664 -51.454 8.202 1.00 51.62 90 THR A O 1
ATOM 704 N N . HIS A 1 91 ? -7.296 -53.149 8.673 1.00 49.75 91 HIS A N 1
ATOM 705 C CA . HIS A 1 91 ? -6.555 -52.419 9.718 1.00 49.75 91 HIS A CA 1
ATOM 706 C C . HIS A 1 91 ? -5.486 -51.438 9.193 1.00 49.75 91 HIS A C 1
ATOM 708 O O . HIS A 1 91 ? -4.869 -50.741 9.993 1.00 49.75 91 HIS A O 1
ATOM 714 N N . VAL A 1 92 ? -5.247 -51.389 7.876 1.00 44.44 92 VAL A N 1
ATOM 715 C CA . VAL A 1 92 ? -4.096 -50.687 7.266 1.00 44.44 92 VAL A CA 1
ATOM 716 C C . VAL A 1 92 ? -4.482 -49.375 6.565 1.00 44.44 92 VAL A C 1
ATOM 718 O O . VAL A 1 92 ? -3.663 -48.465 6.480 1.00 44.44 92 VAL A O 1
ATOM 721 N N . TYR A 1 93 ? -5.723 -49.238 6.088 1.00 43.88 93 TYR A N 1
ATOM 722 C CA . TYR A 1 93 ? -6.164 -48.071 5.316 1.00 43.88 93 TYR A CA 1
ATOM 723 C C . TYR A 1 93 ? -6.962 -47.082 6.178 1.00 43.88 93 TYR A C 1
ATOM 725 O O . TYR A 1 93 ? -7.795 -47.481 6.988 1.00 43.88 93 TYR A O 1
ATOM 733 N N . GLN A 1 94 ? -6.722 -45.778 5.991 1.00 69.38 94 GLN A N 1
ATOM 734 C CA . GLN A 1 94 ? -7.525 -44.703 6.603 1.00 69.38 94 GLN A CA 1
ATOM 735 C C . GLN A 1 94 ? -8.614 -44.148 5.665 1.00 69.38 94 GLN A C 1
ATOM 737 O O . GLN A 1 94 ? -9.348 -43.239 6.064 1.00 69.38 94 GLN A O 1
ATOM 742 N N . GLU A 1 95 ? -8.703 -44.684 4.445 1.00 85.62 95 GLU A N 1
ATOM 743 C CA . GLU A 1 95 ? -9.585 -44.267 3.356 1.00 85.62 95 GLU A CA 1
ATOM 744 C C . GLU A 1 95 ? -10.104 -45.499 2.594 1.00 85.62 95 GLU A C 1
ATOM 746 O O . GLU A 1 95 ? -9.360 -46.453 2.368 1.00 85.62 95 GLU A O 1
ATOM 751 N N . TRP A 1 96 ? -11.380 -45.472 2.207 1.00 89.50 96 TRP A N 1
ATOM 752 C CA . TRP A 1 96 ? -12.105 -46.548 1.536 1.00 89.50 96 TRP A CA 1
ATOM 753 C C . TRP A 1 96 ? -12.893 -45.994 0.346 1.00 89.50 96 TRP A C 1
ATOM 755 O O . TRP A 1 96 ? -13.662 -45.041 0.488 1.00 89.50 96 TRP A O 1
ATOM 765 N N . SER A 1 97 ? -12.739 -46.625 -0.817 1.00 87.56 97 SER A N 1
ATOM 766 C CA . SER A 1 97 ? -13.508 -46.313 -2.026 1.00 87.56 97 SER A CA 1
ATOM 767 C C . SER A 1 97 ? -14.753 -47.199 -2.107 1.00 87.56 97 SER A C 1
ATOM 769 O O . SER A 1 97 ? -14.664 -48.416 -1.939 1.00 87.56 97 SER A O 1
ATOM 771 N N . ILE A 1 98 ? -15.912 -46.590 -2.355 1.00 89.38 98 ILE A N 1
ATOM 772 C CA . ILE A 1 98 ? -17.224 -47.237 -2.413 1.00 89.38 98 ILE A CA 1
ATOM 773 C C . ILE A 1 98 ? -17.822 -46.965 -3.797 1.00 89.38 98 ILE A C 1
ATOM 775 O O . ILE A 1 98 ? -18.202 -45.838 -4.125 1.00 89.38 98 ILE A O 1
ATOM 779 N N . ASN A 1 99 ? -17.906 -48.007 -4.623 1.00 85.94 99 ASN A N 1
ATOM 780 C CA . ASN A 1 99 ? -18.468 -47.908 -5.968 1.00 85.94 99 ASN A CA 1
ATOM 781 C C . ASN A 1 99 ? -19.993 -47.740 -5.907 1.00 85.94 99 ASN A C 1
ATOM 783 O O . ASN A 1 99 ? -20.681 -48.537 -5.273 1.00 85.94 99 ASN A O 1
ATOM 787 N N . VAL A 1 100 ? -20.515 -46.738 -6.616 1.00 83.38 100 VAL A N 1
ATOM 788 C CA . VAL A 1 100 ? -21.955 -46.478 -6.748 1.00 83.38 100 VAL A CA 1
ATOM 789 C C . VAL A 1 100 ? -22.411 -46.900 -8.140 1.00 83.38 100 VAL A C 1
ATOM 791 O O . VAL A 1 100 ? -21.861 -46.442 -9.142 1.00 83.38 100 VAL A O 1
ATOM 794 N N . ALA A 1 101 ? -23.438 -47.748 -8.221 1.00 72.62 101 ALA A N 1
ATOM 795 C CA . ALA A 1 101 ? -24.015 -48.162 -9.496 1.00 72.62 101 ALA A CA 1
ATOM 796 C C . ALA A 1 101 ? -24.532 -46.941 -10.286 1.00 72.62 101 ALA A C 1
ATOM 798 O O . ALA A 1 101 ? -25.383 -46.198 -9.806 1.00 72.62 101 ALA A O 1
ATOM 799 N N . GLY A 1 102 ? -24.002 -46.731 -11.495 1.00 68.19 102 GLY A N 1
ATOM 800 C CA . GLY A 1 102 ? -24.366 -45.604 -12.362 1.00 68.19 102 GLY A CA 1
ATOM 801 C C . GLY A 1 102 ? -23.583 -44.301 -12.139 1.00 68.19 102 GLY A C 1
ATOM 802 O O . GLY A 1 102 ? -23.789 -43.361 -12.902 1.00 68.19 102 GLY A O 1
ATOM 803 N N . SER A 1 103 ? -22.665 -44.231 -11.165 1.00 73.38 103 SER A N 1
ATOM 804 C CA . SER A 1 103 ? -21.743 -43.091 -11.013 1.00 73.38 103 SER A CA 1
ATOM 805 C C . SER A 1 103 ? -20.370 -43.403 -11.625 1.00 73.38 103 SER A C 1
ATOM 807 O O . SER A 1 103 ? -19.814 -44.461 -11.327 1.00 73.38 103 SER A O 1
ATOM 809 N N . PRO A 1 104 ? -19.764 -42.497 -12.419 1.00 73.31 104 PRO A N 1
ATOM 810 C CA . PRO A 1 104 ? -18.386 -42.655 -12.892 1.00 73.31 104 PRO A CA 1
ATOM 811 C C . PRO A 1 104 ? -17.337 -42.383 -11.799 1.00 73.31 104 PRO A C 1
ATOM 813 O O . PRO A 1 104 ? -16.173 -42.735 -11.971 1.00 73.31 104 PRO A O 1
ATOM 816 N N . VAL A 1 105 ? -17.733 -41.757 -10.684 1.00 82.12 105 VAL A N 1
ATOM 817 C CA . VAL A 1 105 ? -16.855 -41.417 -9.555 1.00 82.12 105 VAL A CA 1
ATOM 818 C C . VAL A 1 105 ? -17.325 -42.178 -8.306 1.00 82.12 105 VAL A C 1
ATOM 820 O O . VAL A 1 105 ? -18.512 -42.091 -7.966 1.00 82.12 105 VAL A O 1
ATOM 823 N N . PRO A 1 106 ? -16.446 -42.922 -7.608 1.00 89.69 106 PRO A N 1
ATOM 824 C CA . PRO A 1 106 ? -16.809 -43.606 -6.373 1.00 89.69 106 PRO A CA 1
ATOM 825 C C . PRO A 1 106 ? -16.958 -42.616 -5.212 1.00 89.69 106 PRO A C 1
ATOM 827 O O . PRO A 1 106 ? -16.296 -41.574 -5.166 1.00 89.69 106 PRO A O 1
ATOM 830 N N . LEU A 1 107 ? -17.787 -42.976 -4.234 1.00 91.88 107 LEU A N 1
ATOM 831 C CA . LEU A 1 107 ? -17.810 -42.299 -2.942 1.00 91.88 107 LEU A CA 1
ATOM 832 C C . LEU A 1 107 ? -16.537 -42.647 -2.172 1.00 91.88 107 LEU A C 1
ATOM 834 O O . LEU A 1 107 ? -16.115 -43.802 -2.159 1.00 91.88 107 LEU A O 1
ATOM 838 N N . ILE A 1 108 ? -15.944 -41.665 -1.496 1.00 92.00 108 ILE A N 1
ATOM 839 C CA . ILE A 1 108 ? -14.729 -41.885 -0.705 1.00 92.00 108 ILE A CA 1
ATOM 840 C C . ILE A 1 108 ? -15.042 -41.641 0.765 1.00 92.00 108 ILE A C 1
ATOM 842 O O . ILE A 1 108 ? -15.362 -40.519 1.157 1.00 92.00 108 ILE A O 1
ATOM 846 N N . LEU A 1 109 ? -14.956 -42.694 1.573 1.00 91.44 109 LEU A N 1
ATOM 847 C CA . LEU A 1 109 ? -15.085 -42.638 3.023 1.00 91.44 109 LEU A CA 1
ATOM 848 C C . LEU A 1 109 ? -13.678 -42.573 3.627 1.00 91.44 109 LEU A C 1
ATOM 850 O O . LEU A 1 109 ? -12.882 -43.471 3.386 1.00 91.44 109 LEU A O 1
ATOM 854 N N . ASP A 1 110 ? -13.356 -41.564 4.430 1.00 90.69 110 ASP A N 1
ATOM 855 C CA . ASP A 1 110 ? -12.040 -41.451 5.065 1.00 90.69 110 ASP A CA 1
ATOM 856 C C . ASP A 1 110 ? -12.101 -41.010 6.530 1.00 90.69 110 ASP A C 1
ATOM 858 O O . ASP A 1 110 ? -13.114 -40.520 7.035 1.00 90.69 110 ASP A O 1
ATOM 862 N N . THR A 1 111 ? -10.997 -41.242 7.239 1.00 86.56 111 THR A N 1
ATOM 863 C CA . THR A 1 111 ? -10.798 -40.794 8.626 1.00 86.56 111 THR A CA 1
ATOM 864 C C . THR A 1 111 ? -9.557 -39.928 8.813 1.00 86.56 111 THR A C 1
ATOM 866 O O . THR A 1 111 ? -9.318 -39.467 9.925 1.00 86.56 111 THR A O 1
ATOM 869 N N . GLY A 1 112 ? -8.797 -39.656 7.748 1.00 79.25 112 GLY A N 1
ATOM 870 C CA . GLY A 1 112 ? -7.635 -38.765 7.800 1.00 79.25 112 GLY A CA 1
ATOM 871 C C . GLY A 1 112 ? -8.011 -37.280 7.751 1.00 79.25 112 GLY A C 1
ATOM 872 O O . GLY A 1 112 ? -7.315 -36.451 8.334 1.00 79.25 112 GLY A O 1
ATOM 873 N N . PHE A 1 113 ? -9.130 -36.929 7.099 1.00 88.19 113 PHE A N 1
ATOM 874 C CA . PHE A 1 113 ? -9.570 -35.543 6.876 1.00 88.19 113 PHE A CA 1
ATOM 875 C C . PHE A 1 113 ? -8.544 -34.667 6.121 1.00 88.19 113 PHE A C 1
ATOM 877 O O . PHE A 1 113 ? -8.571 -33.444 6.242 1.00 88.19 113 PHE A O 1
ATOM 884 N N . ALA A 1 114 ? -7.657 -35.271 5.323 1.00 85.25 114 ALA A N 1
ATOM 885 C CA . ALA A 1 114 ? -6.664 -34.554 4.517 1.00 85.25 114 ALA A CA 1
ATOM 886 C C . ALA A 1 114 ? -7.324 -33.672 3.438 1.00 85.25 114 ALA A C 1
ATOM 888 O O . ALA A 1 114 ? -8.323 -34.069 2.830 1.00 85.25 114 ALA A O 1
ATOM 889 N N . GLY A 1 115 ? -6.777 -32.482 3.192 1.00 86.75 115 GLY A N 1
ATOM 890 C CA . GLY A 1 115 ? -7.363 -31.465 2.319 1.00 86.75 115 GLY A CA 1
ATOM 891 C C . GLY A 1 115 ? -8.542 -30.717 2.955 1.00 86.75 115 GLY A C 1
ATOM 892 O O . GLY A 1 115 ? -8.750 -30.748 4.169 1.00 86.75 115 GLY A O 1
ATOM 893 N N . MET A 1 116 ? -9.317 -30.019 2.122 1.00 91.50 116 MET A N 1
ATOM 894 C CA . MET A 1 116 ? -10.430 -29.170 2.560 1.00 91.50 116 MET A CA 1
ATOM 895 C C . MET A 1 116 ? -11.694 -29.981 2.894 1.00 91.50 116 MET A C 1
ATOM 897 O O . MET A 1 116 ? -12.101 -30.870 2.149 1.00 91.50 116 MET A O 1
ATOM 901 N N . THR A 1 117 ? -12.344 -29.646 4.009 1.00 94.19 117 THR A N 1
ATOM 902 C CA . THR A 1 117 ? -13.584 -30.270 4.493 1.00 94.19 117 THR A CA 1
ATOM 903 C C . THR A 1 117 ? -14.584 -29.188 4.919 1.00 94.19 117 THR A C 1
ATOM 905 O O . THR A 1 117 ? -14.486 -28.686 6.042 1.00 94.19 117 THR A O 1
ATOM 908 N N . PRO A 1 118 ? -15.545 -28.803 4.062 1.00 94.81 118 PRO A N 1
ATOM 909 C CA . PRO A 1 118 ? -16.600 -27.863 4.432 1.00 94.81 118 PRO A CA 1
ATOM 910 C C . PRO A 1 118 ? -17.559 -28.492 5.459 1.00 94.81 118 PRO A C 1
ATOM 912 O O . PRO A 1 118 ? -17.939 -29.660 5.355 1.00 94.81 118 PRO A O 1
ATOM 915 N N . LEU A 1 119 ? -17.922 -27.720 6.484 1.00 94.69 119 LEU A N 1
ATOM 916 C CA . LEU A 1 119 ? -18.691 -28.174 7.651 1.00 94.69 119 LEU A CA 1
ATOM 917 C C . LEU A 1 119 ? -20.157 -27.717 7.627 1.00 94.69 119 LEU A C 1
ATOM 919 O O . LEU A 1 119 ? -20.990 -28.324 8.298 1.00 94.69 119 LEU A O 1
ATOM 923 N N . ASN A 1 120 ? -20.485 -26.695 6.838 1.00 94.50 120 ASN A N 1
ATOM 924 C CA . ASN A 1 120 ? -21.838 -26.202 6.589 1.00 94.50 120 ASN A CA 1
ATOM 925 C C . ASN A 1 120 ? -21.972 -25.703 5.140 1.00 94.50 120 ASN A C 1
ATOM 927 O O . ASN A 1 120 ? -20.980 -25.334 4.514 1.00 94.50 120 ASN A O 1
ATOM 931 N N . ASP A 1 121 ? -23.198 -25.709 4.616 1.00 86.75 121 ASP A N 1
ATOM 932 C CA . ASP A 1 121 ? -23.558 -25.105 3.326 1.00 86.75 121 ASP A CA 1
ATOM 933 C C . ASP A 1 121 ? -24.300 -23.787 3.581 1.00 86.75 121 ASP A C 1
ATOM 935 O O . ASP A 1 121 ? -25.006 -23.673 4.587 1.00 86.75 121 ASP A O 1
ATOM 939 N N . ILE A 1 122 ? -24.160 -22.808 2.686 1.00 86.38 122 ILE A N 1
ATOM 940 C CA . ILE A 1 122 ? -24.861 -21.518 2.774 1.00 86.38 122 ILE A CA 1
ATOM 941 C C . ILE A 1 122 ? -25.369 -21.135 1.377 1.00 86.38 122 ILE A C 1
ATOM 943 O O . ILE A 1 122 ? -24.596 -21.192 0.416 1.00 86.38 122 ILE A O 1
ATOM 947 N N . PRO A 1 123 ? -26.645 -20.729 1.220 1.00 77.69 123 PRO A N 1
ATOM 948 C CA . PRO A 1 123 ? -27.142 -20.238 -0.060 1.00 77.69 123 PRO A CA 1
ATOM 949 C C . PRO A 1 123 ? -26.344 -19.009 -0.536 1.00 77.69 123 PRO A C 1
ATOM 951 O O . PRO A 1 123 ? -26.080 -18.120 0.274 1.00 77.69 123 PRO A O 1
ATOM 954 N N . PRO A 1 124 ? -26.026 -18.883 -1.840 1.00 77.69 124 PRO A N 1
ATOM 955 C CA . PRO A 1 124 ? -25.224 -17.778 -2.369 1.00 77.69 124 PRO A CA 1
ATOM 956 C C . PRO A 1 124 ? -25.591 -16.347 -1.922 1.00 77.69 124 PRO A C 1
ATOM 958 O O . PRO A 1 124 ? -24.642 -15.602 -1.683 1.00 77.69 124 PRO A O 1
ATOM 961 N N . PRO A 1 125 ? -26.877 -15.941 -1.775 1.00 69.75 125 PRO A N 1
ATOM 962 C CA . PRO A 1 125 ? -27.232 -14.583 -1.333 1.00 69.75 125 PRO A CA 1
ATOM 963 C C . PRO A 1 125 ? -27.040 -14.316 0.171 1.00 69.75 125 PRO A C 1
ATOM 965 O O . PRO A 1 125 ? -27.245 -13.187 0.599 1.00 69.75 125 PRO A O 1
ATOM 968 N N . TYR A 1 126 ? -26.681 -15.328 0.969 1.00 79.81 126 TYR A N 1
ATOM 969 C CA . TYR A 1 126 ? -26.410 -15.203 2.411 1.00 79.81 126 TYR A CA 1
ATOM 970 C C . TYR A 1 126 ? -24.988 -15.640 2.785 1.00 79.81 126 TYR A C 1
ATOM 972 O O . TYR A 1 126 ? -24.642 -15.717 3.961 1.00 79.81 126 TYR A O 1
ATOM 980 N N . HIS A 1 127 ? -24.167 -16.009 1.800 1.00 89.62 127 HIS A N 1
ATOM 981 C CA . HIS A 1 127 ? -22.779 -16.385 2.029 1.00 89.62 127 HIS A CA 1
ATOM 982 C C . HIS A 1 127 ? -21.924 -15.135 1.862 1.00 89.62 127 HIS A C 1
ATOM 984 O O . HIS A 1 127 ? -21.689 -14.708 0.733 1.00 89.62 127 HIS A O 1
ATOM 990 N N . ASP A 1 128 ? -21.449 -14.584 2.976 1.00 87.69 128 ASP A N 1
ATOM 991 C CA . ASP A 1 128 ? -20.617 -13.374 2.989 1.00 87.69 128 ASP A CA 1
ATOM 992 C C . ASP A 1 128 ? -19.153 -13.693 3.314 1.00 87.69 128 ASP A C 1
ATOM 994 O O . ASP A 1 128 ? -18.250 -13.054 2.775 1.00 87.69 128 ASP A O 1
ATOM 998 N N . TYR A 1 129 ? -18.907 -14.717 4.144 1.00 94.12 129 TYR A N 1
ATOM 999 C CA . TYR A 1 129 ? -17.577 -15.038 4.668 1.00 94.12 129 TYR A CA 1
ATOM 1000 C C . TYR A 1 129 ? -17.231 -16.531 4.598 1.00 94.12 129 TYR A C 1
ATOM 1002 O O . TYR A 1 129 ? -18.096 -17.406 4.691 1.00 94.12 129 TYR A O 1
ATOM 1010 N N . ASP A 1 130 ? -15.935 -16.829 4.523 1.00 95.19 130 ASP A N 1
ATOM 1011 C CA . ASP A 1 130 ? -15.385 -18.161 4.799 1.00 95.19 130 ASP A CA 1
ATOM 1012 C C . ASP A 1 130 ? -14.539 -18.160 6.085 1.00 95.19 130 ASP A C 1
ATOM 1014 O O . ASP A 1 130 ? -13.976 -17.143 6.491 1.00 95.19 130 ASP A O 1
ATOM 1018 N N . CYS A 1 131 ? -14.419 -19.320 6.728 1.00 96.94 131 CYS A N 1
ATOM 1019 C CA . CYS A 1 131 ? -13.541 -19.535 7.873 1.00 96.94 131 CYS A CA 1
ATOM 1020 C C . CYS A 1 131 ? -12.702 -20.799 7.669 1.00 96.94 131 CYS A C 1
ATOM 1022 O O . CYS A 1 131 ? -13.262 -21.887 7.533 1.00 96.94 131 CYS A O 1
ATOM 1024 N N . VAL A 1 132 ? -11.373 -20.674 7.670 1.00 97.12 132 VAL A N 1
ATOM 1025 C CA . VAL A 1 132 ? -10.442 -21.795 7.467 1.00 97.12 132 VAL A CA 1
ATOM 1026 C C . VAL A 1 132 ? -9.849 -22.243 8.804 1.00 97.12 132 VAL A C 1
ATOM 1028 O O . VAL A 1 132 ? -9.297 -21.446 9.563 1.00 97.12 132 VAL A O 1
ATOM 1031 N N . VAL A 1 133 ? -9.962 -23.534 9.109 1.00 96.12 133 VAL A N 1
ATOM 1032 C CA . VAL A 1 133 ? -9.623 -24.099 10.422 1.00 96.12 133 VAL A CA 1
ATOM 1033 C C . VAL A 1 133 ? -8.388 -24.995 10.321 1.00 96.12 133 VAL A C 1
ATOM 1035 O O . VAL A 1 133 ? -8.392 -25.962 9.558 1.00 96.12 133 VAL A O 1
ATOM 1038 N N . LEU A 1 134 ? -7.349 -24.685 11.106 1.00 92.50 134 LEU A N 1
ATOM 1039 C CA . LEU A 1 134 ? -6.036 -25.348 11.095 1.00 92.50 134 LEU A CA 1
ATOM 1040 C C . LEU A 1 134 ? -5.710 -25.966 12.464 1.00 92.50 134 LEU A C 1
ATOM 1042 O O . LEU A 1 134 ? -5.668 -25.266 13.476 1.00 92.50 134 LEU A O 1
ATOM 1046 N N . SER A 1 135 ? -5.449 -27.272 12.495 1.00 84.88 135 SER A N 1
ATOM 1047 C CA . SER A 1 135 ? -5.114 -28.015 13.723 1.00 84.88 135 SER A CA 1
ATOM 1048 C C . SER A 1 135 ? -3.598 -28.023 14.019 1.00 84.88 135 SER A C 1
ATOM 1050 O O . SER A 1 135 ? -2.818 -27.375 13.328 1.00 84.88 135 SER A O 1
ATOM 1052 N N . GLY A 1 136 ? -3.168 -28.709 15.084 1.00 75.81 136 GLY A N 1
ATOM 1053 C CA . GLY A 1 136 ? -1.772 -28.758 15.541 1.00 75.81 136 GLY A CA 1
ATOM 1054 C C . GLY A 1 136 ? -0.937 -29.950 15.042 1.00 75.81 136 GLY A C 1
ATOM 1055 O O . GLY A 1 136 ? -1.429 -30.850 14.365 1.00 75.81 136 GLY A O 1
ATOM 1056 N N . LEU A 1 137 ? 0.337 -29.991 15.448 1.00 66.44 137 LEU A N 1
ATOM 1057 C CA . LEU A 1 137 ? 1.257 -31.115 15.211 1.00 66.44 137 LEU A CA 1
ATOM 1058 C C . LEU A 1 137 ? 0.777 -32.392 15.942 1.00 66.44 137 LEU A C 1
ATOM 1060 O O . LEU A 1 137 ? 0.244 -32.292 17.049 1.00 66.44 137 LEU A O 1
ATOM 1064 N N . ALA A 1 138 ? 0.961 -33.574 15.336 1.00 60.34 138 ALA A N 1
ATOM 1065 C CA . ALA A 1 138 ? 0.425 -34.869 15.786 1.00 60.34 138 ALA A CA 1
ATOM 1066 C C . ALA A 1 138 ? -1.061 -34.835 16.185 1.00 60.34 138 ALA A C 1
ATOM 1068 O O . ALA A 1 138 ? -1.467 -35.446 17.179 1.00 60.34 138 ALA A O 1
ATOM 1069 N N . SER A 1 139 ? -1.888 -34.099 15.435 1.00 70.44 139 SER A N 1
ATOM 1070 C CA . SER A 1 139 ? -3.292 -33.906 15.782 1.00 70.44 139 SER A CA 1
ATOM 1071 C C . SER A 1 139 ? -4.224 -34.202 14.608 1.00 70.44 139 SER A C 1
ATOM 1073 O O . SER A 1 139 ? -4.050 -33.729 13.490 1.00 70.44 139 SER A O 1
ATOM 1075 N N . HIS A 1 140 ? -5.252 -35.004 14.877 1.00 80.75 140 HIS A N 1
ATOM 1076 C CA . HIS A 1 140 ? -6.274 -35.348 13.894 1.00 80.75 140 HIS A CA 1
ATOM 1077 C C . HIS A 1 140 ? -7.117 -34.098 13.577 1.00 80.75 140 HIS A C 1
ATOM 1079 O O . HIS A 1 140 ? -7.664 -33.518 14.524 1.00 80.75 140 HIS A O 1
ATOM 1085 N N . PRO A 1 141 ? -7.313 -33.701 12.300 1.00 84.50 141 PRO A N 1
ATOM 1086 C CA . PRO A 1 141 ? -7.978 -32.444 11.949 1.00 84.50 141 PRO A CA 1
ATOM 1087 C C . PRO A 1 141 ? -9.337 -32.262 12.638 1.00 84.50 141 PRO A C 1
ATOM 1089 O O . PRO A 1 141 ? -9.485 -31.337 13.429 1.00 84.50 141 PRO A O 1
ATOM 1092 N N . MET A 1 142 ? -10.277 -33.201 12.455 1.00 86.06 142 MET A N 1
ATOM 1093 C CA . MET A 1 142 ? -11.579 -33.198 13.145 1.00 86.06 142 MET A CA 1
ATOM 1094 C C . MET A 1 142 ? -11.436 -33.366 14.668 1.00 86.06 142 MET A C 1
ATOM 1096 O O . MET A 1 142 ? -11.932 -32.548 15.441 1.00 86.06 142 MET A O 1
ATOM 1100 N N . GLY A 1 143 ? -10.728 -34.413 15.113 1.00 83.19 143 GLY A N 1
ATOM 1101 C CA . GLY A 1 143 ? -10.637 -34.793 16.527 1.00 83.19 143 GLY A CA 1
ATOM 1102 C C . GLY A 1 143 ? -9.979 -33.751 17.442 1.00 83.19 143 GLY A C 1
ATOM 1103 O O . GLY A 1 143 ? -10.178 -33.798 18.659 1.00 83.19 143 GLY A O 1
ATOM 1104 N N . SER A 1 144 ? -9.224 -32.797 16.892 1.00 84.19 144 SER A N 1
ATOM 1105 C CA . SER A 1 144 ? -8.612 -31.687 17.637 1.00 84.19 144 SER A CA 1
ATOM 1106 C C . SER A 1 144 ? -9.651 -30.765 18.271 1.00 84.19 144 SER A C 1
ATOM 1108 O O . SER A 1 144 ? -9.507 -30.434 19.445 1.00 84.19 144 SER A O 1
ATOM 1110 N N . TRP A 1 145 ? -10.753 -30.491 17.574 1.00 88.56 145 TRP A N 1
ATOM 1111 C CA . TRP A 1 145 ? -11.816 -29.571 18.006 1.00 88.56 145 TRP A CA 1
ATOM 1112 C C . TRP A 1 145 ? -12.968 -30.270 18.756 1.00 88.56 145 TRP A C 1
ATOM 1114 O O . TRP A 1 145 ? -14.000 -29.668 19.041 1.00 88.56 145 TRP A O 1
ATOM 1124 N N . GLN A 1 146 ? -12.810 -31.561 19.074 1.00 88.44 146 GLN A N 1
ATOM 1125 C CA . GLN A 1 146 ? -13.793 -32.360 19.818 1.00 88.44 146 GLN A CA 1
ATOM 1126 C C . GLN A 1 146 ? -13.436 -32.497 21.306 1.00 88.44 146 GLN A C 1
ATOM 1128 O O . GLN A 1 146 ? -12.241 -32.625 21.614 1.00 88.44 146 GLN A O 1
ATOM 1133 N N . PRO A 1 147 ? -14.435 -32.579 22.210 1.00 83.12 147 PRO A N 1
ATOM 1134 C CA . PRO A 1 147 ? -14.233 -32.694 23.656 1.00 83.12 147 PRO A CA 1
ATOM 1135 C C . PRO A 1 147 ? -13.413 -33.921 24.086 1.00 83.12 147 PRO A C 1
ATOM 1137 O O . PRO A 1 147 ? -13.296 -34.924 23.368 1.00 83.12 147 PRO A O 1
ATOM 1140 N N . ARG A 1 148 ? -12.815 -33.853 25.285 1.00 70.88 148 ARG A N 1
ATOM 1141 C CA . ARG A 1 148 ? -12.190 -35.018 25.944 1.00 70.88 148 ARG A CA 1
ATOM 1142 C C . ARG A 1 148 ? -13.287 -35.981 26.428 1.00 70.88 148 ARG A C 1
ATOM 1144 O O . ARG A 1 148 ? -14.341 -35.540 26.863 1.00 70.88 148 ARG A O 1
ATOM 1151 N N . GLY A 1 149 ? -13.032 -37.290 26.361 1.00 66.38 149 GLY A N 1
ATOM 1152 C CA . GLY A 1 149 ? -13.999 -38.330 26.744 1.00 66.38 149 GLY A CA 1
ATOM 1153 C C . GLY A 1 149 ? -14.319 -39.324 25.623 1.00 66.38 149 GLY A C 1
ATOM 1154 O O . GLY A 1 149 ? -13.647 -39.346 24.586 1.00 66.38 149 GLY A O 1
ATOM 1155 N N . GLY A 1 150 ? -15.314 -40.183 25.874 1.00 56.94 150 GLY A N 1
ATOM 1156 C CA . GLY A 1 150 ? -15.764 -41.231 24.949 1.00 56.94 150 GLY A CA 1
ATOM 1157 C C . GLY A 1 150 ? -16.744 -40.756 23.873 1.00 56.94 150 GLY A C 1
ATOM 1158 O O . GLY A 1 150 ? -16.741 -41.313 22.779 1.00 56.94 150 GLY A O 1
ATOM 1159 N N . ASP A 1 151 ? -17.534 -39.714 24.151 1.00 67.56 151 ASP A N 1
ATOM 1160 C CA . ASP A 1 151 ? -18.447 -39.130 23.168 1.00 67.56 151 ASP A CA 1
ATOM 1161 C C . ASP A 1 151 ? -17.682 -38.251 22.163 1.00 67.56 151 ASP A C 1
ATOM 1163 O O . ASP A 1 151 ? -16.987 -37.300 22.528 1.00 67.56 151 ASP A O 1
ATOM 1167 N N . LYS A 1 152 ? -17.807 -38.605 20.882 1.00 73.62 152 LYS A N 1
ATOM 1168 C CA . LYS A 1 152 ? -17.253 -37.895 19.720 1.00 73.62 152 LYS A CA 1
ATOM 1169 C C . LYS A 1 152 ? -18.343 -37.476 18.735 1.00 73.62 152 LYS A C 1
ATOM 1171 O O . LYS A 1 152 ? -18.055 -37.208 17.572 1.00 73.62 152 LYS A O 1
ATOM 1176 N N . SER A 1 153 ? -19.595 -37.415 19.181 1.00 75.69 153 SER A N 1
ATOM 1177 C CA . SER A 1 153 ? -20.706 -36.908 18.378 1.00 75.69 153 SER A CA 1
ATOM 1178 C C . SER A 1 153 ? -20.636 -35.391 18.179 1.00 75.69 153 SER A C 1
ATOM 1180 O O . SER A 1 153 ? -21.038 -34.911 17.126 1.00 75.69 153 SER A O 1
ATOM 1182 N N . PHE A 1 154 ? -20.077 -34.642 19.136 1.00 87.19 154 PHE A N 1
ATOM 1183 C CA . PHE A 1 154 ? -20.053 -33.176 19.134 1.00 87.19 154 PHE A CA 1
ATOM 1184 C C . PHE A 1 154 ? -18.727 -32.574 18.629 1.00 87.19 154 PHE A C 1
ATOM 1186 O O . PHE A 1 154 ? -17.641 -33.083 18.924 1.00 87.19 154 PHE A O 1
ATOM 1193 N N . MET A 1 155 ? -18.813 -31.464 17.893 1.00 91.00 155 MET A N 1
ATOM 1194 C CA . MET A 1 155 ? -17.695 -30.605 17.496 1.00 91.00 155 MET A CA 1
ATOM 1195 C C . MET A 1 155 ? -18.194 -29.159 17.325 1.00 91.00 155 MET A C 1
ATOM 1197 O O . MET A 1 155 ? -18.976 -28.867 16.424 1.00 91.00 155 MET A O 1
ATOM 1201 N N . TRP A 1 156 ? -17.757 -28.240 18.189 1.00 92.19 156 TRP A N 1
ATOM 1202 C CA . TRP A 1 156 ? -18.381 -26.916 18.355 1.00 92.19 156 TRP A CA 1
ATOM 1203 C C . TRP A 1 156 ? -18.328 -25.998 17.116 1.00 92.19 156 TRP A C 1
ATOM 1205 O O . TRP A 1 156 ? -19.266 -25.232 16.891 1.00 92.19 156 TRP A O 1
ATOM 1215 N N . ILE A 1 157 ? -17.290 -26.103 16.276 1.00 94.56 157 ILE A N 1
ATOM 1216 C CA . ILE A 1 157 ? -17.194 -25.348 15.010 1.00 94.56 157 ILE A CA 1
ATOM 1217 C C . ILE A 1 157 ? -18.215 -25.850 13.979 1.00 94.56 157 ILE A C 1
ATOM 1219 O O . ILE A 1 157 ? -18.730 -25.059 13.201 1.00 94.56 157 ILE A O 1
ATOM 1223 N N . ARG A 1 158 ? -18.544 -27.147 13.979 1.00 93.81 158 ARG A N 1
ATOM 1224 C CA . ARG A 1 158 ? -19.567 -27.726 13.090 1.00 93.81 158 ARG A CA 1
ATOM 1225 C C . ARG A 1 158 ? -20.982 -27.546 13.651 1.00 93.81 158 ARG A C 1
ATOM 1227 O O . ARG A 1 158 ? -21.908 -27.290 12.893 1.00 93.81 158 ARG A O 1
ATOM 1234 N N . ASP A 1 159 ? -21.138 -27.688 14.967 1.00 91.19 159 ASP A N 1
ATOM 1235 C CA . ASP A 1 159 ? -22.443 -27.879 15.618 1.00 91.19 159 ASP A CA 1
ATOM 1236 C C . ASP A 1 159 ? -22.991 -26.639 16.344 1.00 91.19 159 ASP A C 1
ATOM 1238 O O . ASP A 1 159 ? -24.113 -26.695 16.840 1.00 91.19 159 ASP A O 1
ATOM 1242 N N . VAL A 1 160 ? -22.212 -25.555 16.487 1.00 92.00 160 VAL A N 1
ATOM 1243 C CA . VAL A 1 160 ? -22.637 -24.342 17.223 1.00 92.00 160 VAL A CA 1
ATOM 1244 C C . VAL A 1 160 ? -22.283 -23.047 16.494 1.00 92.00 160 VAL A C 1
ATOM 1246 O O . VAL A 1 160 ? -23.095 -22.122 16.468 1.00 92.00 160 VAL A O 1
ATOM 1249 N N . LEU A 1 161 ? -21.090 -22.939 15.898 1.00 92.44 161 LEU A N 1
ATOM 1250 C CA . LEU A 1 161 ? -20.709 -21.705 15.197 1.00 92.44 161 LEU A CA 1
ATOM 1251 C C . LEU A 1 161 ? -21.608 -21.343 13.996 1.00 92.44 161 LEU A C 1
ATOM 1253 O O . LEU A 1 161 ? -21.915 -20.156 13.887 1.00 92.44 161 LEU A O 1
ATOM 1257 N N . PRO A 1 162 ? -22.109 -22.277 13.158 1.00 92.19 162 PRO A N 1
ATOM 1258 C CA . PRO A 1 162 ? -22.984 -21.927 12.037 1.00 92.19 162 PRO A CA 1
ATOM 1259 C C . PRO A 1 162 ? -24.327 -21.331 12.478 1.00 92.19 162 PRO A C 1
ATOM 1261 O O . PRO A 1 162 ? -24.886 -20.504 11.772 1.00 92.19 162 PRO A O 1
ATOM 1264 N N . GLU A 1 163 ? -24.833 -21.684 13.665 1.00 86.81 163 GLU A N 1
ATOM 1265 C CA . GLU A 1 163 ? -26.041 -21.059 14.228 1.00 86.81 163 GLU A CA 1
ATOM 1266 C C . GLU A 1 163 ? -25.758 -19.651 14.778 1.00 86.81 163 GLU A C 1
ATOM 1268 O O . GLU A 1 163 ? -26.621 -18.776 14.751 1.00 86.81 163 GLU A O 1
ATOM 1273 N N . ARG A 1 164 ? -24.542 -19.415 15.291 1.00 85.25 164 ARG A N 1
ATOM 1274 C CA . ARG A 1 164 ? -24.142 -18.133 15.900 1.00 85.25 164 ARG A CA 1
ATOM 1275 C C . ARG A 1 164 ? -23.599 -17.115 14.895 1.00 85.25 164 ARG A C 1
ATOM 1277 O O . ARG A 1 164 ? -23.630 -15.921 15.208 1.00 85.25 164 ARG A O 1
ATOM 1284 N N . ILE A 1 165 ? -23.096 -17.582 13.752 1.00 88.62 165 ILE A N 1
ATOM 1285 C CA . ILE A 1 165 ? -22.485 -16.809 12.661 1.00 88.62 165 ILE A CA 1
ATOM 1286 C C . ILE A 1 165 ? -23.033 -17.348 11.312 1.00 88.62 165 ILE A C 1
ATOM 1288 O O . ILE A 1 165 ? -22.312 -18.016 10.567 1.00 88.62 165 ILE A O 1
ATOM 1292 N N . PRO A 1 166 ? -24.319 -17.104 10.987 1.00 83.00 166 PRO A N 1
ATOM 1293 C CA . PRO A 1 166 ? -25.026 -17.800 9.900 1.00 83.00 166 PRO A CA 1
ATOM 1294 C C . PRO A 1 166 ? -24.521 -17.488 8.485 1.00 83.00 166 PRO A C 1
ATOM 1296 O O . PRO A 1 166 ? -24.780 -18.263 7.570 1.00 83.00 166 PRO A O 1
ATOM 1299 N N . PHE A 1 167 ? -23.780 -16.392 8.303 1.00 88.44 167 PHE A N 1
ATOM 1300 C CA . PHE A 1 167 ? -23.251 -15.951 7.006 1.00 88.44 167 PHE A CA 1
ATOM 1301 C C . PHE A 1 167 ? -21.832 -16.473 6.699 1.00 88.44 167 PHE A C 1
ATOM 1303 O O . PHE A 1 167 ? -21.221 -16.077 5.704 1.00 88.44 167 PHE A O 1
ATOM 1310 N N . THR A 1 168 ? -21.279 -17.337 7.566 1.00 94.00 168 THR A N 1
ATOM 1311 C CA . THR A 1 168 ? -19.907 -17.868 7.464 1.00 94.00 168 THR A CA 1
ATOM 1312 C C . THR A 1 168 ? -19.871 -19.373 7.205 1.00 94.00 168 THR A C 1
ATOM 1314 O O . THR A 1 168 ? -20.378 -20.172 7.997 1.00 94.00 168 THR A O 1
ATOM 1317 N N . ARG A 1 169 ? -19.216 -19.784 6.115 1.00 95.38 169 ARG A N 1
ATOM 1318 C CA . ARG A 1 169 ? -18.939 -21.197 5.816 1.00 95.38 169 ARG A CA 1
ATOM 1319 C C . ARG A 1 169 ? -17.622 -21.615 6.469 1.00 95.38 169 ARG A C 1
ATOM 1321 O O . ARG A 1 169 ? -16.567 -21.065 6.170 1.00 95.38 169 ARG A O 1
ATOM 1328 N N . PHE A 1 170 ? -17.677 -22.610 7.347 1.00 96.56 170 PHE A N 1
ATOM 1329 C CA . PHE A 1 170 ? -16.522 -23.152 8.058 1.00 96.56 170 PHE A CA 1
ATOM 1330 C C . PHE A 1 170 ? -15.913 -24.319 7.274 1.00 96.56 170 PHE A C 1
ATOM 1332 O O . PHE A 1 170 ? -16.611 -25.257 6.887 1.00 96.56 170 PHE A O 1
ATOM 1339 N N . VAL A 1 171 ? -14.602 -24.272 7.049 1.00 96.25 171 VAL A N 1
ATOM 1340 C CA . VAL A 1 171 ? -13.837 -25.236 6.255 1.00 96.25 171 VAL A CA 1
ATOM 1341 C C . VAL A 1 171 ? -12.632 -25.702 7.065 1.00 96.25 171 VAL A C 1
ATOM 1343 O O . VAL A 1 171 ? -11.744 -24.925 7.400 1.00 96.25 171 VAL A O 1
ATOM 1346 N N . LEU A 1 172 ? -12.587 -26.990 7.383 1.00 94.56 172 LEU A N 1
ATOM 1347 C CA . LEU A 1 172 ? -11.453 -27.619 8.054 1.00 94.56 172 LEU A CA 1
ATOM 1348 C C . LEU A 1 172 ? -10.404 -28.039 7.020 1.00 94.56 172 LEU A C 1
ATOM 1350 O O . LEU A 1 172 ? -10.747 -28.739 6.069 1.00 94.56 172 LEU A O 1
ATOM 1354 N N . TYR A 1 173 ? -9.140 -27.663 7.221 1.00 93.06 173 TYR A N 1
ATOM 1355 C CA . TYR A 1 173 ? -8.027 -28.080 6.366 1.00 93.06 173 TYR A CA 1
ATOM 1356 C C . TYR A 1 173 ? -7.116 -29.068 7.105 1.00 93.06 173 TYR A C 1
ATOM 1358 O O . TYR A 1 173 ? -6.511 -28.737 8.127 1.00 93.06 173 TYR A O 1
ATOM 1366 N N . GLY A 1 174 ? -7.032 -30.296 6.590 1.00 87.38 174 GLY A N 1
ATOM 1367 C CA . GLY A 1 174 ? -6.094 -31.313 7.060 1.00 87.38 174 GLY A CA 1
ATOM 1368 C C . GLY A 1 174 ? -4.836 -31.383 6.196 1.00 87.38 174 GLY A C 1
ATOM 1369 O O . GLY A 1 174 ? -4.913 -31.364 4.971 1.00 87.38 174 GLY A O 1
ATOM 1370 N N . TYR A 1 175 ? -3.685 -31.526 6.841 1.00 83.31 175 TYR A N 1
ATOM 1371 C CA . TYR A 1 175 ? -2.365 -31.683 6.228 1.00 83.31 175 TYR A CA 1
ATOM 1372 C C . TYR A 1 175 ? -1.567 -32.742 7.015 1.00 83.31 175 TYR A C 1
ATOM 1374 O O . TYR A 1 175 ? -2.039 -33.201 8.061 1.00 83.31 175 TYR A O 1
ATOM 1382 N N . ASP A 1 176 ? -0.394 -33.167 6.532 1.00 71.94 176 ASP A N 1
ATOM 1383 C CA . ASP A 1 176 ? 0.416 -34.153 7.262 1.00 71.94 176 ASP A CA 1
ATOM 1384 C C . ASP A 1 176 ? 0.929 -33.571 8.592 1.00 71.94 176 ASP A C 1
ATOM 1386 O O . ASP A 1 176 ? 1.519 -32.493 8.650 1.00 71.94 176 ASP A O 1
ATOM 1390 N N . THR A 1 177 ? 0.670 -34.290 9.680 1.00 66.38 177 THR A N 1
ATOM 1391 C CA . THR A 1 177 ? 1.035 -33.910 11.053 1.00 66.38 177 THR A CA 1
ATOM 1392 C C . THR A 1 177 ? 1.832 -35.013 11.764 1.00 66.38 177 THR A C 1
ATOM 1394 O O . THR A 1 177 ? 2.005 -34.959 12.984 1.00 66.38 177 THR A O 1
ATOM 1397 N N . THR A 1 178 ? 2.308 -36.018 11.023 1.00 67.56 178 THR A N 1
ATOM 1398 C CA . THR A 1 178 ? 2.921 -37.247 11.550 1.00 67.56 178 THR A CA 1
ATOM 1399 C C . THR A 1 178 ? 4.325 -36.989 12.118 1.00 67.56 178 THR A C 1
ATOM 1401 O O . THR A 1 178 ? 5.227 -36.557 11.400 1.00 67.56 178 THR A O 1
ATOM 1404 N N . ILE A 1 179 ? 4.525 -37.269 13.416 1.00 59.97 179 ILE A N 1
ATOM 1405 C CA . ILE A 1 179 ? 5.823 -37.076 14.103 1.00 59.97 179 ILE A CA 1
ATOM 1406 C C . ILE A 1 179 ? 6.691 -38.339 14.089 1.00 59.97 179 ILE A C 1
ATOM 1408 O O . ILE A 1 179 ? 7.871 -38.240 13.784 1.00 59.97 179 ILE A O 1
ATOM 1412 N N . ALA A 1 180 ? 6.148 -39.498 14.466 1.00 56.00 180 ALA A N 1
ATOM 1413 C CA . ALA A 1 180 ? 6.917 -40.740 14.587 1.00 56.00 180 ALA A CA 1
ATOM 1414 C C . ALA A 1 180 ? 6.701 -41.636 13.363 1.00 56.00 180 ALA A C 1
ATOM 1416 O O . ALA A 1 180 ? 5.587 -41.691 12.845 1.00 56.00 180 ALA A O 1
ATOM 1417 N N . GLU A 1 181 ? 7.759 -42.328 12.935 1.00 56.59 181 GLU A N 1
ATOM 1418 C CA . GLU A 1 181 ? 7.798 -43.167 11.725 1.00 56.59 181 GLU A CA 1
ATOM 1419 C C . GLU A 1 181 ? 7.437 -42.387 10.441 1.00 56.59 181 GLU A C 1
ATOM 1421 O O . GLU A 1 181 ? 6.949 -42.948 9.460 1.00 56.59 181 GLU A O 1
ATOM 1426 N N . SER A 1 182 ? 7.688 -41.071 10.433 1.00 63.88 182 SER A N 1
ATOM 1427 C CA . SER A 1 182 ? 7.386 -40.218 9.282 1.00 63.88 182 SER A CA 1
ATOM 1428 C C . SER A 1 182 ? 8.487 -40.288 8.228 1.00 63.88 182 SER A C 1
ATOM 1430 O O . SER A 1 182 ? 9.657 -40.042 8.516 1.00 63.88 182 SER A O 1
ATOM 1432 N N . ASN A 1 183 ? 8.091 -40.547 6.981 1.00 61.34 183 ASN A N 1
ATOM 1433 C CA . ASN A 1 183 ? 8.964 -40.451 5.808 1.00 61.34 183 ASN A CA 1
ATOM 1434 C C . ASN A 1 183 ? 8.959 -39.043 5.173 1.00 61.34 183 ASN A C 1
ATOM 1436 O O . ASN A 1 183 ? 9.632 -38.827 4.166 1.00 61.34 183 ASN A O 1
ATOM 1440 N N . SER A 1 184 ? 8.197 -38.089 5.725 1.00 65.69 184 SER A N 1
ATOM 1441 C CA . SER A 1 184 ? 8.135 -36.716 5.212 1.00 65.69 184 SER A CA 1
ATOM 1442 C C . SER A 1 184 ? 9.341 -35.896 5.676 1.00 65.69 184 SER A C 1
ATOM 1444 O O . SER A 1 184 ? 9.706 -35.917 6.849 1.00 65.69 184 SER A O 1
ATOM 1446 N N . PHE A 1 185 ? 9.945 -35.144 4.757 1.00 69.62 185 PHE A N 1
ATOM 1447 C CA . PHE A 1 185 ? 11.020 -34.177 5.023 1.00 69.62 185 PHE A CA 1
ATOM 1448 C C . PHE A 1 185 ? 10.524 -32.718 4.996 1.00 69.62 185 PHE A C 1
ATOM 1450 O O . PHE A 1 185 ? 11.335 -31.796 4.994 1.00 69.62 185 PHE A O 1
ATOM 1457 N N . GLN A 1 186 ? 9.203 -32.503 4.947 1.00 71.75 186 GLN A N 1
ATOM 1458 C CA . GLN A 1 186 ? 8.602 -31.174 4.821 1.00 71.75 186 GLN A CA 1
ATOM 1459 C C . GLN A 1 186 ? 8.895 -30.280 6.033 1.00 71.75 186 GLN A C 1
ATOM 1461 O O . GLN A 1 186 ? 8.744 -30.686 7.186 1.00 71.75 186 GLN A O 1
ATOM 1466 N N . THR A 1 187 ? 9.258 -29.035 5.748 1.00 80.62 187 THR A N 1
ATOM 1467 C CA . THR A 1 187 ? 9.474 -27.951 6.712 1.00 80.62 187 THR A CA 1
ATOM 1468 C C . THR A 1 187 ? 8.188 -27.157 6.972 1.00 80.62 187 THR A C 1
ATOM 1470 O O . THR A 1 187 ? 7.163 -27.344 6.306 1.00 80.62 187 THR A O 1
ATOM 1473 N N . VAL A 1 188 ? 8.235 -26.209 7.917 1.00 83.12 188 VAL A N 1
ATOM 1474 C CA . VAL A 1 188 ? 7.142 -25.239 8.134 1.00 83.12 188 VAL A CA 1
ATOM 1475 C C . VAL A 1 188 ? 6.856 -24.441 6.848 1.00 83.12 188 VAL A C 1
ATOM 1477 O O . VAL A 1 188 ? 5.695 -24.173 6.535 1.00 83.12 188 VAL A O 1
ATOM 1480 N N . LEU A 1 189 ? 7.896 -24.124 6.067 1.00 79.56 189 LEU A N 1
ATOM 1481 C CA . LEU A 1 189 ? 7.803 -23.399 4.797 1.00 79.56 189 LEU A CA 1
ATOM 1482 C C . LEU A 1 189 ? 7.075 -24.213 3.713 1.00 79.56 189 LEU A C 1
ATOM 1484 O O . LEU A 1 189 ? 6.219 -23.671 3.014 1.00 79.56 189 LEU A O 1
ATOM 1488 N N . ASP A 1 190 ? 7.350 -25.515 3.596 1.00 78.50 190 ASP A N 1
ATOM 1489 C CA 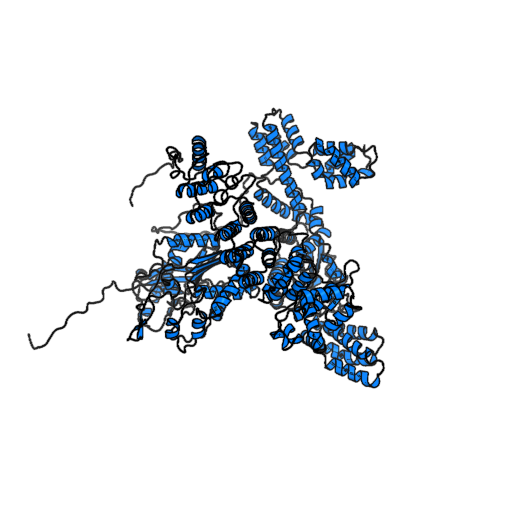. ASP A 1 190 ? 6.698 -26.394 2.608 1.00 78.50 190 ASP A CA 1
ATOM 1490 C C . ASP A 1 190 ? 5.201 -26.569 2.902 1.00 78.50 190 ASP A C 1
ATOM 1492 O O . ASP A 1 190 ? 4.353 -26.536 2.004 1.00 78.50 190 ASP A O 1
ATOM 1496 N N . LEU A 1 191 ? 4.857 -26.715 4.183 1.00 83.50 191 LEU A N 1
ATOM 1497 C CA . LEU A 1 191 ? 3.475 -26.833 4.646 1.00 83.50 191 LEU A CA 1
ATOM 1498 C C . LEU A 1 191 ? 2.702 -25.508 4.488 1.00 83.50 191 LEU A C 1
ATOM 1500 O O . LEU A 1 191 ? 1.539 -25.525 4.080 1.00 83.50 191 LEU A O 1
ATOM 1504 N N . ALA A 1 192 ? 3.346 -24.361 4.734 1.00 87.62 192 ALA A N 1
ATOM 1505 C CA . ALA A 1 192 ? 2.784 -23.035 4.464 1.00 87.62 192 ALA A CA 1
ATOM 1506 C C . ALA A 1 192 ? 2.584 -22.783 2.956 1.00 87.62 192 ALA A C 1
ATOM 1508 O O . ALA A 1 192 ? 1.516 -22.326 2.544 1.00 87.62 192 ALA A O 1
ATOM 1509 N N . SER A 1 193 ? 3.557 -23.170 2.123 1.00 85.00 193 SER A N 1
ATOM 1510 C CA . SER A 1 193 ? 3.453 -23.144 0.655 1.00 85.00 193 SER A CA 1
ATOM 1511 C C . SER A 1 193 ? 2.259 -23.965 0.165 1.00 85.00 193 SER A C 1
ATOM 1513 O O . SER A 1 193 ? 1.465 -23.498 -0.652 1.00 85.00 193 SER A O 1
ATOM 1515 N N . SER A 1 194 ? 2.091 -25.170 0.718 1.00 84.88 194 SER A N 1
ATOM 1516 C CA . SER A 1 194 ? 0.979 -26.071 0.399 1.00 84.88 194 SER A CA 1
ATOM 1517 C C . SER A 1 194 ? -0.378 -25.459 0.773 1.00 84.88 194 SER A C 1
ATOM 1519 O O . SER A 1 194 ? -1.315 -25.508 -0.022 1.00 84.88 194 SER A O 1
ATOM 1521 N N . LEU A 1 195 ? -0.486 -24.820 1.947 1.00 90.62 195 LEU A N 1
ATOM 1522 C CA . LEU A 1 195 ? -1.695 -24.097 2.359 1.00 90.62 195 LEU A CA 1
ATOM 1523 C C . LEU A 1 195 ? -2.045 -22.969 1.374 1.00 90.62 195 LEU A C 1
ATOM 1525 O O . LEU A 1 195 ? -3.197 -22.875 0.949 1.00 90.62 195 LEU A O 1
ATOM 1529 N N . ILE A 1 196 ? -1.067 -22.148 0.974 1.00 91.00 196 ILE A N 1
ATOM 1530 C CA . ILE A 1 196 ? -1.271 -21.072 -0.012 1.00 91.00 196 ILE A CA 1
ATOM 1531 C C . ILE A 1 196 ? -1.769 -21.652 -1.340 1.00 91.00 196 ILE A C 1
ATOM 1533 O O . ILE A 1 196 ? -2.778 -21.185 -1.866 1.00 91.00 196 ILE A O 1
ATOM 1537 N N . GLN A 1 197 ? -1.120 -22.697 -1.861 1.00 86.38 197 GLN A N 1
ATOM 1538 C CA . GLN A 1 197 ? -1.513 -23.332 -3.124 1.00 86.38 197 GLN A CA 1
ATOM 1539 C C . GLN A 1 197 ? -2.947 -23.878 -3.084 1.00 86.38 197 GLN A C 1
ATOM 1541 O O . GLN A 1 197 ? -3.709 -23.656 -4.025 1.00 86.38 197 GLN A O 1
ATOM 1546 N N . VAL A 1 198 ? -3.356 -24.533 -1.991 1.00 87.62 198 VAL A N 1
ATOM 1547 C CA . VAL A 1 198 ? -4.728 -25.050 -1.855 1.00 87.62 198 VAL A CA 1
ATOM 1548 C C . VAL A 1 198 ? -5.747 -23.909 -1.750 1.00 87.62 198 VAL A C 1
ATOM 1550 O O . VAL A 1 198 ? -6.810 -23.994 -2.369 1.00 87.62 198 VAL A O 1
ATOM 1553 N N . LEU A 1 199 ? -5.440 -22.821 -1.036 1.00 91.56 199 LEU A N 1
ATOM 1554 C CA . LEU A 1 199 ? -6.311 -21.639 -0.985 1.00 91.56 199 LEU A CA 1
ATOM 1555 C C . LEU A 1 199 ? -6.466 -20.983 -2.369 1.00 91.56 199 LEU A C 1
ATOM 1557 O O . LEU A 1 199 ? -7.580 -20.651 -2.776 1.00 91.56 199 LEU A O 1
ATOM 1561 N N . MET A 1 200 ? -5.369 -20.855 -3.122 1.00 86.25 200 MET A N 1
ATOM 1562 C CA . MET A 1 200 ? -5.378 -20.338 -4.495 1.00 86.25 200 MET A CA 1
ATOM 1563 C C . MET A 1 200 ? -6.220 -21.211 -5.433 1.00 86.25 200 MET A C 1
ATOM 1565 O O . MET A 1 200 ? -7.085 -20.687 -6.135 1.00 86.25 200 MET A O 1
ATOM 1569 N N . ALA A 1 201 ? -6.009 -22.532 -5.417 1.00 83.75 201 ALA A N 1
ATOM 1570 C CA . ALA A 1 201 ? -6.703 -23.482 -6.289 1.00 83.75 201 ALA A CA 1
ATOM 1571 C C . ALA A 1 201 ? -8.231 -23.469 -6.091 1.00 83.75 201 ALA A C 1
ATOM 1573 O O . ALA A 1 201 ? -8.983 -23.545 -7.058 1.00 83.75 201 ALA A O 1
ATOM 1574 N N . ASN A 1 202 ? -8.690 -23.285 -4.849 1.00 84.25 202 ASN A N 1
ATOM 1575 C CA . ASN A 1 202 ? -10.114 -23.204 -4.497 1.00 84.25 202 ASN A CA 1
ATOM 1576 C C . ASN A 1 202 ? -10.700 -21.776 -4.628 1.00 84.25 202 ASN A C 1
ATOM 1578 O O . ASN A 1 202 ? -11.825 -21.502 -4.205 1.00 84.25 202 ASN A O 1
ATOM 1582 N N . GLY A 1 203 ? -9.953 -20.853 -5.244 1.00 82.56 203 GLY A N 1
ATOM 1583 C CA . GLY A 1 203 ? -10.448 -19.545 -5.668 1.00 82.56 203 GLY A CA 1
ATOM 1584 C C . GLY A 1 203 ? -10.347 -18.417 -4.639 1.00 82.56 203 GLY A C 1
ATOM 1585 O O . GLY A 1 203 ? -10.789 -17.312 -4.949 1.00 82.56 203 GLY A O 1
ATOM 1586 N N . TRP A 1 204 ? -9.736 -18.617 -3.463 1.00 88.31 204 TRP A N 1
ATOM 1587 C CA . TRP A 1 204 ? -9.574 -17.535 -2.473 1.00 88.31 204 TRP A CA 1
ATOM 1588 C C . TRP A 1 204 ? -8.599 -16.427 -2.919 1.00 88.31 204 TRP A C 1
ATOM 1590 O O . TRP A 1 204 ? -8.675 -15.311 -2.414 1.00 88.31 204 TRP A O 1
ATOM 1600 N N . GLY A 1 205 ? -7.739 -16.692 -3.910 1.00 78.44 205 GLY A N 1
ATOM 1601 C CA . GLY A 1 205 ? -6.909 -15.673 -4.574 1.00 78.44 205 GLY A CA 1
ATOM 1602 C C . GLY A 1 205 ? -7.625 -14.858 -5.665 1.00 78.44 205 GLY A C 1
ATOM 1603 O O . GLY A 1 205 ? -6.993 -14.032 -6.323 1.00 78.44 205 GLY A O 1
ATOM 1604 N N . SER A 1 206 ? -8.919 -15.102 -5.907 1.00 78.06 206 SER A N 1
ATOM 1605 C CA . SER A 1 206 ? -9.706 -14.385 -6.918 1.00 78.06 206 SER A CA 1
ATOM 1606 C C . SER A 1 206 ? -10.103 -12.976 -6.446 1.00 78.06 206 SER A C 1
ATOM 1608 O O . SER A 1 206 ? -10.489 -12.812 -5.288 1.00 78.06 206 SER A O 1
ATOM 1610 N N . PRO A 1 207 ? -10.174 -11.962 -7.332 1.00 68.12 207 PRO A N 1
ATOM 1611 C CA . PRO A 1 207 ? -10.817 -10.682 -7.019 1.00 68.12 207 PRO A CA 1
ATOM 1612 C C . PRO A 1 207 ? -12.275 -10.822 -6.547 1.00 68.12 207 PRO A C 1
ATOM 1614 O O . PRO A 1 207 ? -12.756 -9.985 -5.785 1.00 68.12 207 PRO A O 1
ATOM 1617 N N . THR A 1 208 ? -12.974 -11.889 -6.954 1.00 75.69 208 THR A N 1
ATOM 1618 C CA . THR A 1 208 ? -14.345 -12.216 -6.516 1.00 75.69 208 THR A CA 1
ATOM 1619 C C . THR A 1 208 ? -14.407 -13.078 -5.251 1.00 75.69 208 THR A C 1
ATOM 1621 O O . THR A 1 208 ? -15.503 -13.417 -4.805 1.00 75.69 208 THR A O 1
ATOM 1624 N N . ALA A 1 209 ? -13.263 -13.444 -4.661 1.00 82.44 209 ALA A N 1
ATOM 1625 C CA . ALA A 1 209 ? -13.227 -14.208 -3.422 1.00 82.44 209 ALA A CA 1
ATOM 1626 C C . ALA A 1 209 ? -13.914 -13.441 -2.288 1.00 82.44 209 ALA A C 1
ATOM 1628 O O . ALA A 1 209 ? -13.704 -12.235 -2.112 1.00 82.44 209 ALA A O 1
ATOM 1629 N N . ARG A 1 210 ? -14.705 -14.168 -1.497 1.00 87.44 210 ARG A N 1
ATOM 1630 C CA . ARG A 1 210 ? -15.297 -13.653 -0.262 1.00 87.44 210 ARG A CA 1
ATOM 1631 C C . ARG A 1 210 ? -14.199 -13.380 0.769 1.00 87.44 210 ARG A C 1
ATOM 1633 O O . ARG A 1 210 ? -13.218 -14.128 0.807 1.00 87.44 210 ARG A O 1
ATOM 1640 N N . PRO A 1 211 ? -14.341 -12.345 1.613 1.00 92.50 211 PRO A N 1
ATOM 1641 C CA . PRO A 1 211 ? -13.460 -12.170 2.756 1.00 92.50 211 PRO A CA 1
ATOM 1642 C C . PRO A 1 211 ? -13.485 -13.401 3.668 1.00 92.50 211 PRO A C 1
ATOM 1644 O O . PRO A 1 211 ? -14.522 -14.044 3.835 1.00 92.50 211 PRO A O 1
ATOM 1647 N N . PHE A 1 212 ? -12.351 -13.734 4.275 1.00 95.00 212 PHE A N 1
ATOM 1648 C CA . PHE A 1 212 ? -12.244 -14.930 5.105 1.00 95.00 212 PHE A CA 1
ATOM 1649 C C . PHE A 1 212 ? -11.299 -14.743 6.289 1.00 95.00 212 PHE A C 1
ATOM 1651 O O . PHE A 1 212 ? -10.534 -13.783 6.353 1.00 95.00 212 PHE A O 1
ATOM 1658 N N . PHE A 1 213 ? -11.380 -15.633 7.271 1.00 96.50 213 PHE A N 1
ATOM 1659 C CA . PHE A 1 213 ? -10.563 -15.579 8.485 1.00 96.50 213 PHE A CA 1
ATOM 1660 C C . PHE A 1 213 ? -10.185 -16.983 8.961 1.00 96.50 213 PHE A C 1
ATOM 1662 O O . PHE A 1 213 ? -10.708 -17.977 8.457 1.00 96.50 213 PHE A O 1
ATOM 1669 N N . PHE A 1 214 ? -9.280 -17.080 9.936 1.00 97.69 214 PHE A N 1
ATOM 1670 C CA . PHE A 1 214 ? -8.775 -18.371 10.408 1.00 97.69 214 PHE A CA 1
ATOM 1671 C C . PHE A 1 214 ? -9.094 -18.684 11.876 1.00 97.69 214 PHE A C 1
ATOM 1673 O O . PHE A 1 214 ? -9.109 -17.804 12.736 1.00 97.69 214 PHE A O 1
ATOM 1680 N N . LEU A 1 215 ? -9.253 -19.972 12.183 1.00 96.56 215 LEU A N 1
ATOM 1681 C CA . LEU A 1 215 ? -9.164 -20.515 13.544 1.00 96.56 215 LEU A CA 1
ATOM 1682 C C . LEU A 1 215 ? -7.995 -21.501 13.575 1.00 96.56 215 LEU A C 1
ATOM 1684 O O . LEU A 1 215 ? -8.031 -22.514 12.879 1.00 96.56 215 LEU A O 1
ATOM 1688 N N . VAL A 1 216 ? -6.944 -21.210 14.344 1.00 93.88 216 VAL A N 1
ATOM 1689 C CA . VAL A 1 216 ? -5.681 -21.962 14.267 1.00 93.88 216 VAL A CA 1
ATOM 1690 C C . VAL A 1 216 ? -5.211 -22.446 15.631 1.00 93.88 216 VAL A C 1
ATOM 1692 O O . VAL A 1 216 ? -5.179 -21.681 16.589 1.00 93.88 216 VAL A O 1
ATOM 1695 N N . HIS A 1 217 ? -4.815 -23.714 15.733 1.00 90.06 217 HIS A N 1
ATOM 1696 C CA . HIS A 1 217 ? -4.320 -24.319 16.973 1.00 90.06 217 HIS A CA 1
ATOM 1697 C C . HIS A 1 217 ? -2.868 -24.779 16.833 1.00 90.06 217 HIS A C 1
ATOM 1699 O O . HIS A 1 217 ? -2.502 -25.458 15.875 1.00 90.06 217 HIS A O 1
ATOM 1705 N N . SER A 1 218 ? -2.031 -24.459 17.823 1.00 84.94 218 SER A N 1
ATOM 1706 C CA . SER A 1 218 ? -0.645 -24.937 17.911 1.00 84.94 218 SER A CA 1
ATOM 1707 C C . SER A 1 218 ? 0.172 -24.677 16.627 1.00 84.94 218 SER A C 1
ATOM 1709 O O . SER A 1 218 ? 0.378 -23.524 16.258 1.00 84.94 218 SER A O 1
ATOM 1711 N N . LEU A 1 219 ? 0.656 -25.731 15.949 1.00 83.56 219 LEU A N 1
ATOM 1712 C CA . LEU A 1 219 ? 1.454 -25.628 14.721 1.00 83.56 219 LEU A CA 1
ATOM 1713 C C . LEU A 1 219 ? 0.683 -24.949 13.582 1.00 83.56 219 LEU A C 1
ATOM 1715 O O . LEU A 1 219 ? 1.290 -24.185 12.842 1.00 83.56 219 LEU A O 1
ATOM 1719 N N . GLY A 1 220 ? -0.636 -25.148 13.476 1.00 87.25 220 GLY A N 1
ATOM 172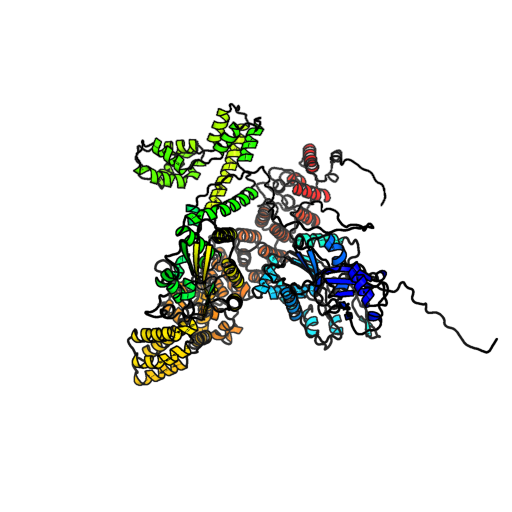0 C CA . GLY A 1 220 ? -1.464 -24.463 12.481 1.00 87.25 220 GLY A CA 1
ATOM 1721 C C . GLY A 1 220 ? -1.361 -22.937 12.566 1.00 87.25 220 GLY A C 1
ATOM 1722 O O . GLY A 1 220 ? -1.485 -22.254 11.555 1.00 87.25 220 GLY A O 1
ATOM 1723 N N . GLY A 1 221 ? -1.058 -22.396 13.753 1.00 89.50 221 GLY A N 1
ATOM 1724 C CA . GLY A 1 221 ? -0.769 -20.975 13.927 1.00 89.50 221 GLY A CA 1
ATOM 1725 C C . GLY A 1 221 ? 0.597 -20.558 13.389 1.00 89.50 221 GLY A C 1
ATOM 1726 O O . GLY A 1 221 ? 0.679 -19.538 12.718 1.00 89.50 221 GLY A O 1
ATOM 1727 N N . VAL A 1 222 ? 1.645 -21.355 13.616 1.00 89.81 222 VAL A N 1
ATOM 1728 C CA . VAL A 1 222 ? 2.989 -21.108 13.052 1.00 89.81 222 VAL A CA 1
ATOM 1729 C C . VAL A 1 222 ? 2.945 -21.188 11.521 1.00 89.81 222 VAL A C 1
ATOM 1731 O O . VAL A 1 222 ? 3.474 -20.315 10.841 1.00 89.81 222 VAL A O 1
ATOM 1734 N N . LEU A 1 223 ? 2.227 -22.177 10.978 1.00 90.94 223 LEU A N 1
ATOM 1735 C CA . LEU A 1 223 ? 1.994 -22.321 9.539 1.00 90.94 223 LEU A CA 1
ATOM 1736 C C . LEU A 1 223 ? 1.244 -21.128 8.950 1.00 90.94 223 LEU A C 1
ATOM 1738 O O . LEU A 1 223 ? 1.628 -20.645 7.889 1.00 90.94 223 LEU A O 1
ATOM 1742 N N . LEU A 1 224 ? 0.214 -20.621 9.637 1.00 94.75 224 LEU A N 1
ATOM 1743 C CA . LEU A 1 224 ? -0.478 -19.410 9.201 1.00 94.75 224 LEU A CA 1
ATOM 1744 C C . LEU A 1 224 ? 0.448 -18.185 9.234 1.00 94.75 224 LEU A C 1
ATOM 1746 O O . LEU A 1 224 ? 0.427 -17.406 8.287 1.00 94.75 224 LEU A O 1
ATOM 1750 N N . LYS A 1 225 ? 1.285 -18.019 10.268 1.00 93.81 225 LYS A N 1
ATOM 1751 C CA . LYS A 1 225 ? 2.267 -16.921 10.319 1.00 93.81 225 LYS A CA 1
ATOM 1752 C C . LYS A 1 225 ? 3.257 -17.005 9.157 1.00 93.81 225 LYS A C 1
ATOM 1754 O O . LYS A 1 225 ? 3.429 -16.019 8.446 1.00 93.81 225 LYS A O 1
ATOM 1759 N N . GLN A 1 226 ? 3.827 -18.185 8.900 1.00 93.12 226 GLN A N 1
ATOM 1760 C CA . GLN A 1 226 ? 4.745 -18.398 7.777 1.00 93.12 226 GLN A CA 1
ATOM 1761 C C . GLN A 1 226 ? 4.058 -18.165 6.427 1.00 93.12 226 GLN A C 1
ATOM 1763 O O . GLN A 1 226 ? 4.648 -17.530 5.554 1.00 93.12 226 GLN A O 1
ATOM 1768 N N . ALA A 1 227 ? 2.808 -18.609 6.264 1.00 93.38 227 ALA A N 1
ATOM 1769 C CA . ALA A 1 227 ? 2.028 -18.345 5.061 1.00 93.38 227 ALA A CA 1
ATOM 1770 C C . ALA A 1 227 ? 1.769 -16.841 4.877 1.00 93.38 227 ALA A C 1
ATOM 1772 O O . ALA A 1 227 ? 1.963 -16.324 3.785 1.00 93.38 227 ALA A O 1
ATOM 1773 N N . LEU A 1 228 ? 1.403 -16.110 5.933 1.00 92.00 228 LEU A N 1
ATOM 1774 C CA . LEU A 1 228 ? 1.194 -14.661 5.866 1.00 92.00 228 LEU A CA 1
ATOM 1775 C C . LEU A 1 228 ? 2.486 -13.909 5.501 1.00 92.00 228 LEU A C 1
ATOM 1777 O O . LEU A 1 228 ? 2.429 -13.015 4.661 1.00 92.00 228 LEU A O 1
ATOM 1781 N N . VAL A 1 229 ? 3.646 -14.315 6.035 1.00 87.94 229 VAL A N 1
ATOM 1782 C CA . VAL A 1 229 ? 4.965 -13.779 5.634 1.00 87.94 229 VAL A CA 1
ATOM 1783 C C . VAL A 1 229 ? 5.239 -14.023 4.150 1.00 87.94 229 VAL A C 1
ATOM 1785 O O . VAL A 1 229 ? 5.590 -13.093 3.425 1.00 87.94 229 VAL A O 1
ATOM 1788 N N . MET A 1 230 ? 5.017 -15.248 3.667 1.00 84.69 230 MET A N 1
ATOM 1789 C CA . MET A 1 230 ? 5.188 -15.588 2.251 1.00 84.69 230 MET A CA 1
ATOM 1790 C C . MET A 1 230 ? 4.231 -14.818 1.335 1.00 84.69 230 MET A C 1
ATOM 1792 O O . MET A 1 230 ? 4.612 -14.448 0.230 1.00 84.69 230 MET A O 1
ATOM 1796 N N . LEU A 1 231 ? 2.997 -14.567 1.781 1.00 85.44 231 LEU A N 1
ATOM 1797 C CA . LEU A 1 231 ? 2.019 -13.785 1.026 1.00 85.44 231 LEU A CA 1
ATOM 1798 C C . LEU A 1 231 ? 2.374 -12.294 0.991 1.00 85.44 231 LEU A C 1
ATOM 1800 O O . LEU A 1 231 ? 2.155 -11.645 -0.028 1.00 85.44 231 LEU A O 1
ATOM 1804 N N . ALA A 1 232 ? 2.944 -11.761 2.075 1.00 77.25 232 ALA A N 1
ATOM 1805 C CA . ALA A 1 232 ? 3.389 -10.372 2.166 1.00 77.25 232 ALA A CA 1
ATOM 1806 C C . ALA A 1 232 ? 4.638 -10.083 1.315 1.00 77.25 232 ALA A C 1
ATOM 1808 O O . ALA A 1 232 ? 4.747 -8.997 0.754 1.00 77.25 232 ALA A O 1
ATOM 1809 N N . GLY A 1 233 ? 5.547 -11.056 1.183 1.00 59.69 233 GLY A N 1
ATOM 1810 C CA . GLY A 1 233 ? 6.655 -11.031 0.217 1.00 59.69 233 GLY A CA 1
ATOM 1811 C C . GLY A 1 233 ? 6.299 -11.602 -1.164 1.00 59.69 233 GLY A C 1
ATOM 1812 O O . GLY A 1 233 ? 7.191 -11.833 -1.979 1.00 59.69 233 GLY A O 1
ATOM 1813 N N . GLY A 1 234 ? 5.019 -11.901 -1.403 1.00 59.66 234 GLY A N 1
ATOM 1814 C CA . GLY A 1 234 ? 4.540 -12.621 -2.577 1.00 59.66 234 GLY A CA 1
ATOM 1815 C C . GLY A 1 234 ? 4.197 -11.729 -3.770 1.00 59.66 234 GLY A C 1
ATOM 1816 O O . GLY A 1 234 ? 4.298 -10.503 -3.738 1.00 59.66 234 GLY A O 1
ATOM 1817 N N . GLY A 1 235 ? 3.754 -12.372 -4.848 1.00 52.00 235 GLY A N 1
ATOM 1818 C CA . GLY A 1 235 ? 3.275 -11.696 -6.043 1.00 52.00 235 GLY A CA 1
ATOM 1819 C C . GLY A 1 235 ? 1.883 -11.079 -5.881 1.00 52.00 235 GLY A C 1
ATOM 1820 O O . GLY A 1 235 ? 1.337 -10.865 -4.792 1.00 52.00 235 GLY A O 1
ATOM 1821 N N . SER A 1 236 ? 1.275 -10.756 -7.020 1.00 56.47 236 SER A N 1
ATOM 1822 C CA . SER A 1 236 ? 0.018 -10.018 -7.022 1.00 56.47 236 SER A CA 1
ATOM 1823 C C . SER A 1 236 ? -1.179 -10.902 -6.619 1.00 56.47 236 SER A C 1
ATOM 1825 O O . SER A 1 236 ? -2.042 -10.466 -5.848 1.00 56.47 236 SER A O 1
ATOM 1827 N N . ARG A 1 237 ? -1.221 -12.180 -7.021 1.00 54.84 237 ARG A N 1
ATOM 1828 C CA . ARG A 1 237 ? -2.260 -13.123 -6.554 1.00 54.84 237 ARG A CA 1
ATOM 1829 C C . ARG A 1 237 ? -2.166 -13.341 -5.043 1.00 54.84 237 ARG A C 1
ATOM 1831 O O . ARG A 1 237 ? -3.180 -13.302 -4.353 1.00 54.84 237 ARG A O 1
ATOM 1838 N N . GLU A 1 238 ? -0.950 -13.462 -4.525 1.00 75.94 238 GLU A N 1
ATOM 1839 C CA . GLU A 1 238 ? -0.624 -13.610 -3.105 1.00 75.94 238 GLU A CA 1
ATOM 1840 C C . GLU A 1 238 ? -1.107 -12.402 -2.295 1.00 75.94 238 GLU A C 1
ATOM 1842 O O . GLU A 1 238 ? -1.800 -12.557 -1.291 1.00 75.94 238 GLU A O 1
ATOM 1847 N N . THR A 1 239 ? -0.862 -11.194 -2.806 1.00 75.19 239 THR A N 1
ATOM 1848 C CA . THR A 1 239 ? -1.361 -9.947 -2.215 1.00 75.19 239 THR A CA 1
ATOM 1849 C C . THR A 1 239 ? -2.899 -9.850 -2.234 1.00 75.19 239 THR A C 1
ATOM 1851 O O . THR A 1 239 ? -3.482 -9.289 -1.310 1.00 75.19 239 THR A O 1
ATOM 1854 N N . PHE A 1 240 ? -3.595 -10.398 -3.246 1.00 76.50 240 PHE A N 1
ATOM 1855 C CA . PHE A 1 240 ? -5.071 -10.454 -3.227 1.00 76.50 240 PHE A CA 1
ATOM 1856 C C . PHE A 1 240 ? -5.592 -11.429 -2.172 1.00 76.50 240 PHE A C 1
ATOM 1858 O O . PHE A 1 240 ? -6.524 -11.088 -1.446 1.00 76.50 240 PHE A O 1
ATOM 1865 N N . LEU A 1 241 ? -4.985 -12.617 -2.067 1.00 84.38 241 LEU A N 1
ATOM 1866 C CA . LEU A 1 241 ? -5.316 -13.572 -1.012 1.00 84.38 241 LEU A CA 1
ATOM 1867 C C . LEU A 1 241 ? -5.131 -12.918 0.368 1.00 84.38 241 LEU A C 1
ATOM 1869 O O . LEU A 1 241 ? -6.006 -13.039 1.220 1.00 84.38 241 LEU A O 1
ATOM 1873 N N . LEU A 1 242 ? -4.039 -12.168 0.553 1.00 86.56 242 LEU A N 1
ATOM 1874 C CA . LEU A 1 242 ? -3.719 -11.449 1.787 1.00 86.56 242 LEU A CA 1
ATOM 1875 C C . LEU A 1 242 ? -4.746 -10.357 2.141 1.00 86.56 242 LEU A C 1
ATOM 1877 O O . LEU A 1 242 ? -5.186 -10.297 3.285 1.00 86.56 242 LEU A O 1
ATOM 1881 N N . ASP A 1 243 ? -5.179 -9.535 1.178 1.00 84.50 243 ASP A N 1
ATOM 1882 C CA . ASP A 1 243 ? -6.190 -8.476 1.386 1.00 84.50 243 ASP A CA 1
ATOM 1883 C C . ASP A 1 243 ? -7.598 -9.031 1.699 1.00 84.50 243 ASP A C 1
ATOM 1885 O O . ASP A 1 243 ? -8.427 -8.373 2.337 1.00 84.50 243 ASP A O 1
ATOM 1889 N N . ARG A 1 244 ? -7.875 -10.278 1.296 1.00 89.69 244 ARG A N 1
ATOM 1890 C CA . ARG A 1 244 ? -9.119 -10.988 1.631 1.00 89.69 244 ARG A CA 1
ATOM 1891 C C . ARG A 1 244 ? -9.122 -11.597 3.037 1.00 89.69 244 ARG A C 1
ATOM 1893 O O . ARG A 1 244 ? -10.209 -11.908 3.531 1.00 89.69 244 ARG A O 1
ATOM 1900 N N . ILE A 1 245 ? -7.973 -11.709 3.707 1.00 93.25 245 ILE A N 1
ATOM 1901 C CA . ILE A 1 245 ? -7.882 -12.215 5.084 1.00 93.25 245 ILE A CA 1
ATOM 1902 C C . ILE A 1 245 ? -8.258 -11.100 6.071 1.00 93.25 245 ILE A C 1
ATOM 1904 O O . ILE A 1 245 ? -7.594 -10.073 6.162 1.00 93.25 245 ILE A O 1
ATOM 1908 N N . LYS A 1 246 ? -9.332 -11.309 6.839 1.00 93.44 246 LYS A N 1
ATOM 1909 C CA . LYS A 1 246 ? -9.850 -10.353 7.835 1.00 93.44 246 LYS A CA 1
ATOM 1910 C C . LYS A 1 246 ? -9.262 -10.524 9.231 1.00 93.44 246 LYS A C 1
ATOM 1912 O O . LYS A 1 246 ? -9.256 -9.577 10.014 1.00 93.44 246 LYS A O 1
ATOM 1917 N N . GLY A 1 247 ? -8.762 -11.711 9.559 1.00 93.81 247 GLY A N 1
ATOM 1918 C CA . GLY A 1 247 ? -8.245 -11.981 10.894 1.00 93.81 247 GLY A CA 1
ATOM 1919 C C . GLY A 1 247 ? -7.978 -13.449 11.184 1.00 93.81 247 GLY A C 1
ATOM 1920 O O . GLY A 1 247 ? -8.145 -14.319 10.323 1.00 93.81 247 GLY A O 1
ATOM 1921 N N . ALA A 1 248 ? -7.579 -13.721 12.424 1.00 96.00 248 ALA A N 1
ATOM 1922 C CA . ALA A 1 248 ? -7.379 -15.073 12.926 1.00 96.00 248 ALA A CA 1
ATOM 1923 C C . ALA A 1 248 ? -7.511 -15.148 14.454 1.00 96.00 248 ALA A C 1
ATOM 1925 O O . ALA A 1 248 ? -7.170 -14.201 15.162 1.00 96.00 248 ALA A O 1
ATOM 1926 N N . ILE A 1 249 ? -7.942 -16.305 14.964 1.00 94.75 249 ILE A N 1
ATOM 1927 C CA . ILE A 1 249 ? -7.865 -16.643 16.393 1.00 94.75 249 ILE A CA 1
ATOM 1928 C C . ILE A 1 249 ? -6.825 -17.754 16.586 1.00 94.75 249 ILE A C 1
ATOM 1930 O O . ILE A 1 249 ? -6.999 -18.870 16.093 1.00 94.75 249 ILE A O 1
ATOM 1934 N N . PHE A 1 250 ? -5.744 -17.433 17.299 1.00 91.31 250 PHE A N 1
ATOM 1935 C CA . PHE A 1 250 ? -4.593 -18.287 17.583 1.00 91.31 250 PHE A CA 1
ATOM 1936 C C . PHE A 1 250 ? -4.730 -18.960 18.957 1.00 91.31 250 PHE A C 1
ATOM 1938 O O . PHE A 1 250 ? -4.606 -18.310 19.991 1.00 91.31 250 PHE A O 1
ATOM 1945 N N . PHE A 1 251 ? -4.925 -20.277 18.985 1.00 86.94 251 PHE A N 1
ATOM 1946 C CA . PHE A 1 251 ? -5.043 -21.083 20.202 1.00 86.94 251 PHE A CA 1
ATOM 1947 C C . PHE A 1 251 ? -3.719 -21.804 20.522 1.00 86.94 251 PHE A C 1
ATOM 1949 O O . PHE A 1 251 ? -3.311 -22.722 19.805 1.00 86.94 251 PHE A O 1
ATOM 1956 N N . GLY A 1 252 ? -3.036 -21.420 21.607 1.00 75.94 252 GLY A N 1
ATOM 1957 C CA . GLY A 1 252 ? -1.893 -22.169 22.162 1.00 75.94 252 GLY A CA 1
ATOM 1958 C C . GLY A 1 252 ? -0.671 -22.279 21.239 1.00 75.94 252 GLY A C 1
ATOM 1959 O O . GLY A 1 252 ? 0.040 -23.291 21.250 1.00 75.94 252 GLY A O 1
ATOM 1960 N N . VAL A 1 253 ? -0.458 -21.263 20.403 1.00 83.56 253 VAL A N 1
ATOM 1961 C CA . VAL A 1 253 ? 0.551 -21.232 19.332 1.00 83.56 253 VAL A CA 1
ATOM 1962 C C . VAL A 1 253 ? 1.942 -20.918 19.908 1.00 83.56 253 VAL A C 1
ATOM 1964 O O . VAL A 1 253 ? 2.066 -19.924 20.627 1.00 83.56 253 VAL A O 1
ATOM 1967 N N . PRO A 1 254 ? 2.984 -21.730 19.620 1.00 75.69 254 PRO A N 1
ATOM 1968 C CA . PRO A 1 254 ? 4.319 -21.615 20.220 1.00 75.69 254 PRO A CA 1
ATOM 1969 C C . PRO A 1 254 ? 5.117 -20.437 19.630 1.00 75.69 254 PRO A C 1
ATOM 1971 O O . PRO A 1 254 ? 6.115 -20.628 18.949 1.00 75.69 254 PRO A O 1
ATOM 1974 N N . SER A 1 255 ? 4.666 -19.210 19.896 1.00 74.75 255 SER A N 1
ATOM 1975 C CA . SER A 1 255 ? 5.209 -17.961 19.325 1.00 74.75 255 SER A CA 1
ATOM 1976 C C . SER A 1 255 ? 6.564 -17.537 19.927 1.00 74.75 255 SER A C 1
ATOM 1978 O O . SER A 1 255 ? 7.047 -16.452 19.650 1.00 74.75 255 SER A O 1
ATOM 1980 N N . VAL A 1 256 ? 7.163 -18.363 20.792 1.00 69.69 256 VAL A N 1
ATOM 1981 C CA . VAL A 1 256 ? 8.502 -18.165 21.392 1.00 69.69 256 VAL A CA 1
ATOM 1982 C C . VAL A 1 256 ? 9.285 -19.496 21.360 1.00 69.69 256 VAL A C 1
ATOM 1984 O O . VAL A 1 256 ? 10.143 -19.763 22.193 1.00 69.69 256 VAL A O 1
ATOM 1987 N N . GLY A 1 257 ? 8.922 -20.394 20.435 1.00 71.50 257 GLY A N 1
ATOM 1988 C CA . GLY A 1 257 ? 9.377 -21.785 20.430 1.00 71.50 257 GLY A CA 1
ATOM 1989 C C . GLY A 1 257 ? 8.780 -22.615 21.573 1.00 71.50 257 GLY A C 1
ATOM 1990 O O . GLY A 1 257 ? 7.844 -22.196 22.264 1.00 71.50 257 GLY A O 1
ATOM 1991 N N . MET A 1 258 ? 9.279 -23.841 21.737 1.00 73.25 258 MET A N 1
ATOM 1992 C CA . MET A 1 258 ? 8.908 -24.744 22.828 1.00 73.25 258 MET A CA 1
ATOM 1993 C C . MET A 1 258 ? 10.031 -25.729 23.187 1.00 73.25 258 MET A C 1
ATOM 1995 O O . MET A 1 258 ? 10.810 -26.095 22.307 1.00 73.25 258 MET A O 1
ATOM 1999 N N . PRO A 1 259 ? 10.062 -26.272 24.420 1.00 70.38 259 PRO A N 1
ATOM 2000 C CA . PRO A 1 259 ? 10.974 -27.360 24.766 1.00 70.38 259 PRO A CA 1
ATOM 2001 C C . PRO A 1 259 ? 10.676 -28.632 23.951 1.00 70.38 259 PRO A C 1
ATOM 2003 O O . PRO A 1 259 ? 9.661 -29.305 24.159 1.00 70.38 259 PRO A O 1
ATOM 2006 N N . ILE A 1 260 ? 11.574 -28.998 23.029 1.00 73.31 260 ILE A N 1
ATOM 2007 C CA . ILE A 1 260 ? 11.399 -30.148 22.114 1.00 73.31 260 ILE A CA 1
ATOM 2008 C C . ILE A 1 260 ? 12.054 -31.456 22.580 1.00 73.31 260 ILE A C 1
ATOM 2010 O O . ILE A 1 260 ? 12.011 -32.444 21.849 1.00 73.31 260 ILE A O 1
ATOM 2014 N N . SER A 1 261 ? 12.642 -31.516 23.779 1.00 65.62 261 SER A N 1
ATOM 2015 C CA . SER A 1 261 ? 13.380 -32.695 24.284 1.00 65.62 261 SER A CA 1
ATOM 2016 C C . SER A 1 261 ? 12.599 -34.015 24.156 1.00 65.62 261 SER A C 1
ATOM 2018 O O . SER A 1 261 ? 13.142 -35.020 23.699 1.00 65.62 261 SER A O 1
ATOM 2020 N N . HIS A 1 262 ? 11.302 -33.995 24.475 1.00 62.00 262 HIS A N 1
ATOM 2021 C CA . HIS A 1 262 ? 10.409 -35.155 24.366 1.00 62.00 262 HIS A CA 1
ATOM 2022 C C . HIS A 1 262 ? 10.005 -35.494 22.918 1.00 62.00 262 HIS A C 1
ATOM 2024 O O . HIS A 1 262 ? 9.705 -36.651 22.639 1.00 62.00 262 HIS A O 1
ATOM 2030 N N . LEU A 1 263 ? 10.003 -34.517 22.001 1.00 68.62 263 LEU A N 1
ATOM 2031 C CA . LEU A 1 263 ? 9.708 -34.732 20.576 1.00 68.62 263 LEU A CA 1
ATOM 2032 C C . LEU A 1 263 ? 10.941 -35.242 19.820 1.00 68.62 263 LEU A C 1
ATOM 2034 O O . LEU A 1 263 ? 10.825 -36.140 18.993 1.00 68.62 263 LEU A O 1
ATOM 2038 N N . ARG A 1 264 ? 12.137 -34.744 20.161 1.00 65.56 264 ARG A N 1
ATOM 2039 C CA . ARG A 1 264 ? 13.417 -35.213 19.605 1.00 65.56 264 ARG A CA 1
ATOM 2040 C C . ARG A 1 264 ? 13.672 -36.697 19.923 1.00 65.56 264 ARG A C 1
ATOM 2042 O O . ARG A 1 264 ? 14.200 -37.412 19.081 1.00 65.56 264 ARG A O 1
ATOM 2049 N N . ALA A 1 265 ? 13.207 -37.179 21.079 1.00 62.47 265 ALA A N 1
ATOM 2050 C CA . ALA A 1 265 ? 13.204 -38.601 21.460 1.00 62.47 265 ALA A CA 1
ATOM 2051 C C . ALA A 1 265 ? 12.126 -39.465 20.752 1.00 62.47 265 ALA A C 1
ATOM 2053 O O . ALA A 1 265 ? 11.992 -40.657 21.041 1.00 62.47 265 ALA A O 1
ATOM 2054 N N . MET A 1 266 ? 11.315 -38.867 19.871 1.00 61.69 266 MET A N 1
ATOM 2055 C CA . MET A 1 266 ? 10.394 -39.568 18.967 1.00 61.69 266 MET A CA 1
ATOM 2056 C C . MET A 1 266 ? 10.849 -39.507 17.503 1.00 61.69 266 MET A C 1
ATOM 2058 O O . MET A 1 266 ? 10.387 -40.328 16.713 1.00 61.69 266 MET A O 1
ATOM 2062 N N . THR A 1 267 ? 11.723 -38.559 17.139 1.00 62.06 267 THR A N 1
ATOM 2063 C CA . THR A 1 267 ? 12.214 -38.387 15.764 1.00 62.06 267 THR A CA 1
ATOM 2064 C C . THR A 1 267 ? 13.616 -38.942 15.525 1.00 62.06 267 THR A C 1
ATOM 2066 O O . THR A 1 267 ? 13.822 -39.521 14.468 1.00 62.06 267 THR A O 1
ATOM 2069 N N . GLU A 1 268 ? 14.556 -38.847 16.473 1.00 64.62 268 GLU A N 1
ATOM 2070 C CA . GLU A 1 268 ? 15.947 -39.331 16.321 1.00 64.62 268 GLU A CA 1
ATOM 2071 C C . GLU A 1 268 ? 16.554 -38.969 14.939 1.00 64.62 268 GLU A C 1
ATOM 2073 O O . GLU A 1 268 ? 16.777 -37.787 14.663 1.00 64.62 268 GLU A O 1
ATOM 2078 N N . ASP A 1 269 ? 16.786 -39.949 14.057 1.00 63.00 269 ASP A N 1
ATOM 2079 C CA . ASP A 1 269 ? 17.348 -39.747 12.711 1.00 63.00 269 ASP A CA 1
ATOM 2080 C C . ASP A 1 269 ? 16.318 -39.524 11.581 1.00 63.00 269 ASP A C 1
ATOM 2082 O O . ASP A 1 269 ? 16.713 -39.364 10.423 1.00 63.00 269 ASP A O 1
ATOM 2086 N N . GLN A 1 270 ? 15.017 -39.456 11.887 1.00 73.12 270 GLN A N 1
ATOM 2087 C CA . GLN A 1 270 ? 13.938 -39.331 10.895 1.00 73.12 270 GLN A CA 1
ATOM 2088 C C . GLN A 1 270 ? 14.019 -38.034 10.054 1.00 73.12 270 GLN A C 1
ATOM 2090 O O . GLN A 1 270 ? 14.464 -36.993 10.554 1.00 73.12 270 GLN A O 1
ATOM 2095 N N . PRO A 1 271 ? 13.544 -38.049 8.788 1.00 67.12 271 PRO A N 1
ATOM 2096 C CA . PRO A 1 271 ? 13.618 -36.893 7.887 1.00 67.12 271 PRO A CA 1
ATOM 2097 C C . PRO A 1 271 ? 12.914 -35.627 8.405 1.00 67.12 271 PRO A C 1
ATOM 2099 O O . PRO A 1 271 ? 13.406 -34.521 8.190 1.00 67.12 271 PRO A O 1
ATOM 2102 N N . ASN A 1 272 ? 11.818 -35.769 9.156 1.00 72.44 272 ASN A N 1
ATOM 2103 C CA . ASN A 1 272 ? 11.048 -34.650 9.718 1.00 72.44 272 ASN A CA 1
ATOM 2104 C C . ASN A 1 272 ? 11.736 -33.930 10.901 1.00 72.44 272 ASN A C 1
ATOM 2106 O O . ASN A 1 272 ? 11.157 -33.010 11.484 1.00 72.44 272 ASN A O 1
ATOM 2110 N N . LYS A 1 273 ? 12.968 -34.304 11.279 1.00 75.88 273 LYS A N 1
ATOM 2111 C CA . LYS A 1 273 ? 13.686 -33.684 12.407 1.00 75.88 273 LYS A CA 1
ATOM 2112 C C . LYS A 1 273 ? 13.898 -32.175 12.260 1.00 75.88 273 LYS A C 1
ATOM 2114 O O . LYS A 1 273 ? 13.978 -31.491 13.276 1.00 75.88 273 LYS A O 1
ATOM 2119 N N . ILE A 1 274 ? 13.953 -31.653 11.030 1.00 75.94 274 ILE A N 1
ATOM 2120 C CA . ILE A 1 274 ? 14.076 -30.210 10.753 1.00 75.94 274 ILE A CA 1
ATOM 2121 C C . ILE A 1 274 ? 12.827 -29.471 11.255 1.00 75.94 274 ILE A C 1
ATOM 2123 O O . ILE A 1 274 ? 12.957 -28.618 12.124 1.00 75.94 274 ILE A O 1
ATOM 2127 N N . LEU A 1 275 ? 11.628 -29.908 10.849 1.00 78.62 275 LEU A N 1
ATOM 2128 C CA . LEU A 1 275 ? 10.341 -29.362 11.307 1.00 78.62 275 LEU A CA 1
ATOM 2129 C C . LEU A 1 275 ? 10.212 -29.324 12.840 1.00 78.62 275 LEU A C 1
ATOM 2131 O O . LEU A 1 275 ? 9.618 -28.402 13.391 1.00 78.62 275 LEU A O 1
ATOM 2135 N N . ILE A 1 276 ? 10.758 -30.321 13.543 1.00 80.38 276 ILE A N 1
ATOM 2136 C CA . ILE A 1 276 ? 10.757 -30.340 15.013 1.00 80.38 276 ILE A CA 1
ATOM 2137 C C . ILE A 1 276 ? 11.808 -29.387 15.593 1.00 80.38 276 ILE A C 1
ATOM 2139 O O . ILE A 1 276 ? 11.518 -28.703 16.571 1.00 80.38 276 ILE A O 1
ATOM 2143 N N . ASN A 1 277 ? 13.006 -29.313 15.007 1.00 80.75 277 ASN A N 1
ATOM 2144 C CA . ASN A 1 277 ? 14.041 -28.365 15.427 1.00 80.75 277 ASN A CA 1
ATOM 2145 C C . ASN A 1 277 ? 13.602 -26.906 15.214 1.00 80.75 277 ASN A C 1
ATOM 2147 O O . ASN A 1 277 ? 13.887 -26.076 16.072 1.00 80.75 277 ASN A O 1
ATOM 2151 N N . ASP A 1 278 ? 12.869 -26.602 14.141 1.00 81.06 278 ASP A N 1
ATOM 2152 C CA . ASP A 1 278 ? 12.338 -25.262 13.852 1.00 81.06 278 ASP A CA 1
ATOM 2153 C C . ASP A 1 278 ? 11.415 -24.748 14.966 1.00 81.06 278 ASP A C 1
ATOM 2155 O O . ASP A 1 278 ? 11.417 -23.560 15.265 1.00 81.06 278 ASP A O 1
ATOM 2159 N N . LEU A 1 279 ? 10.675 -25.644 15.630 1.00 80.81 279 LEU A N 1
ATOM 2160 C CA . LEU A 1 279 ? 9.773 -25.329 16.746 1.00 80.81 279 LEU A CA 1
ATOM 2161 C C . LEU A 1 279 ? 10.485 -25.194 18.104 1.00 80.81 279 LEU A C 1
ATOM 2163 O O . LEU A 1 279 ? 9.826 -24.914 19.107 1.00 80.81 279 LEU A O 1
ATOM 2167 N N . SER A 1 280 ? 11.798 -25.423 18.161 1.00 80.25 280 SER A N 1
ATOM 2168 C CA . SER A 1 280 ? 12.590 -25.346 19.391 1.00 80.25 280 SER A CA 1
ATOM 2169 C C . SER A 1 280 ? 12.626 -23.929 19.964 1.00 80.25 280 SER A C 1
ATOM 2171 O O . SER A 1 280 ? 12.809 -22.961 19.232 1.00 80.25 280 SER A O 1
ATOM 2173 N N . ASP A 1 281 ? 12.558 -23.816 21.289 1.00 69.75 281 ASP A N 1
ATOM 2174 C CA . ASP A 1 281 ? 12.926 -22.604 22.040 1.00 69.75 281 ASP A CA 1
ATOM 2175 C C . ASP A 1 281 ? 14.417 -22.230 21.892 1.00 69.75 281 ASP A C 1
ATOM 2177 O O . ASP A 1 281 ? 14.813 -21.106 22.181 1.00 69.75 281 ASP A O 1
ATOM 2181 N N . GLN A 1 282 ? 15.238 -23.152 21.377 1.00 72.69 282 GLN A N 1
ATOM 2182 C CA . GLN A 1 282 ? 16.638 -22.927 20.997 1.00 72.69 282 GLN A CA 1
ATOM 2183 C C . GLN A 1 282 ? 16.836 -22.619 19.498 1.00 72.69 282 GLN A C 1
ATOM 2185 O O . GLN A 1 282 ? 17.975 -22.591 19.034 1.00 72.69 282 GLN A O 1
ATOM 2190 N N . SER A 1 283 ? 15.762 -22.457 18.714 1.00 76.12 283 SER A N 1
ATOM 2191 C CA . SER A 1 283 ? 15.851 -22.155 17.279 1.00 76.12 283 SER A CA 1
ATOM 2192 C C . SER A 1 283 ? 15.632 -20.675 16.994 1.00 76.12 283 SER A C 1
ATOM 2194 O O . SER A 1 283 ? 14.662 -20.079 17.457 1.00 76.12 283 SER A O 1
ATOM 2196 N N . ASN A 1 284 ? 16.472 -20.107 16.128 1.00 75.56 284 ASN A N 1
ATOM 2197 C CA . ASN A 1 284 ? 16.287 -18.752 15.603 1.00 75.56 284 ASN A CA 1
ATOM 2198 C C . ASN A 1 284 ? 15.110 -18.652 14.611 1.00 75.56 284 ASN A C 1
ATOM 2200 O O . ASN A 1 284 ? 14.751 -17.544 14.216 1.00 75.56 284 ASN A O 1
ATOM 2204 N N . TYR A 1 285 ? 14.507 -19.778 14.201 1.00 81.94 285 TYR A N 1
ATOM 2205 C CA . TYR A 1 285 ? 13.402 -19.787 13.242 1.00 81.94 285 TYR A CA 1
ATOM 2206 C C . TYR A 1 285 ? 12.149 -19.081 13.780 1.00 81.94 285 TYR A C 1
ATOM 2208 O O . TYR A 1 285 ? 11.651 -18.176 13.117 1.00 81.94 285 TYR A O 1
ATOM 2216 N N . ILE A 1 286 ? 11.657 -19.439 14.975 1.00 82.31 286 ILE A N 1
ATOM 2217 C CA . ILE A 1 286 ? 10.439 -18.813 15.522 1.00 82.31 286 ILE A CA 1
ATOM 2218 C C . ILE A 1 286 ? 10.630 -17.315 15.807 1.00 82.31 286 ILE A C 1
ATOM 2220 O O . ILE A 1 286 ? 9.788 -16.556 15.339 1.00 82.31 286 ILE A O 1
ATOM 2224 N N . PRO A 1 287 ? 11.702 -16.844 16.479 1.00 75.12 287 PRO A N 1
ATOM 2225 C CA . PRO A 1 287 ? 11.926 -15.409 16.670 1.00 75.12 287 PRO A CA 1
ATOM 2226 C C . PRO A 1 287 ? 11.947 -14.624 15.350 1.00 75.12 287 PRO A C 1
ATOM 2228 O O . PRO A 1 287 ? 11.211 -13.654 15.208 1.00 75.12 287 PRO A O 1
ATOM 2231 N N . ASN A 1 288 ? 12.690 -15.103 14.343 1.00 75.69 288 ASN A N 1
ATOM 2232 C CA . ASN A 1 288 ? 12.731 -14.474 13.019 1.00 75.69 288 ASN A CA 1
ATOM 2233 C C . ASN A 1 288 ? 11.355 -14.505 12.327 1.00 75.69 288 ASN A C 1
ATOM 2235 O O . ASN A 1 288 ? 10.948 -13.526 11.708 1.00 75.69 288 ASN A O 1
ATOM 2239 N N . LEU A 1 289 ? 10.599 -15.599 12.465 1.00 80.31 289 LEU A N 1
ATOM 2240 C CA . LEU A 1 289 ? 9.239 -15.689 11.941 1.00 80.31 289 LEU A CA 1
ATOM 2241 C C . LEU A 1 289 ? 8.289 -14.694 12.627 1.00 80.31 289 LEU A C 1
ATOM 2243 O O . LEU A 1 289 ? 7.449 -14.120 11.942 1.00 80.31 289 LEU A O 1
ATOM 2247 N N . GLU A 1 290 ? 8.402 -14.464 13.938 1.00 80.75 290 GLU A N 1
ATOM 2248 C CA . GLU A 1 290 ? 7.612 -13.445 14.645 1.00 80.75 290 GLU A CA 1
ATOM 2249 C C . GLU A 1 290 ? 8.011 -12.016 14.252 1.00 80.75 290 GLU A C 1
ATOM 2251 O O . GLU A 1 290 ? 7.134 -11.169 14.070 1.00 80.75 290 GLU A O 1
ATOM 2256 N N . ASP A 1 291 ? 9.304 -11.742 14.063 1.00 71.06 291 ASP A N 1
ATOM 2257 C CA . ASP A 1 291 ? 9.791 -10.446 13.576 1.00 71.06 291 ASP A CA 1
ATOM 2258 C C . ASP A 1 291 ? 9.288 -10.168 12.151 1.00 71.06 291 ASP A C 1
ATOM 2260 O O . ASP A 1 291 ? 8.719 -9.109 11.879 1.00 71.06 291 ASP A O 1
ATOM 2264 N N . GLN A 1 292 ? 9.405 -11.149 11.251 1.00 72.75 292 GLN A N 1
ATOM 2265 C CA . GLN A 1 292 ? 8.882 -11.060 9.886 1.00 72.75 292 GLN A CA 1
ATOM 2266 C C . GLN A 1 292 ? 7.359 -10.919 9.871 1.00 72.75 292 GLN A C 1
ATOM 2268 O O . GLN A 1 292 ? 6.833 -10.073 9.152 1.00 72.75 292 GLN A O 1
ATOM 2273 N N . PHE A 1 293 ? 6.647 -11.712 10.677 1.00 80.31 293 PHE A N 1
ATOM 2274 C CA . PHE A 1 293 ? 5.192 -11.665 10.804 1.00 80.31 293 PHE A CA 1
ATOM 2275 C C . PHE A 1 293 ? 4.729 -10.301 11.322 1.00 80.31 293 PHE A C 1
ATOM 2277 O O . PHE A 1 293 ? 3.913 -9.649 10.677 1.00 80.31 293 PHE A O 1
ATOM 2284 N N . SER A 1 294 ? 5.286 -9.814 12.433 1.00 69.50 294 SER A N 1
ATOM 2285 C CA . SER A 1 294 ? 4.941 -8.502 12.999 1.00 69.50 294 SER A CA 1
ATOM 2286 C C . SER A 1 294 ? 5.324 -7.321 12.093 1.00 69.50 294 SER A C 1
ATOM 2288 O O . SER A 1 294 ? 4.682 -6.270 12.157 1.00 69.50 294 SER A O 1
ATOM 2290 N N . GLY A 1 295 ? 6.303 -7.502 11.199 1.00 61.56 295 GLY A N 1
ATOM 2291 C CA . GLY A 1 295 ? 6.657 -6.554 10.141 1.00 61.56 295 GLY A CA 1
ATOM 2292 C C . GLY A 1 295 ? 5.629 -6.421 9.006 1.00 61.56 295 GLY A C 1
ATOM 2293 O O . GLY A 1 295 ? 5.681 -5.446 8.255 1.00 61.56 295 GLY A O 1
ATOM 2294 N N . ILE A 1 296 ? 4.665 -7.342 8.867 1.00 75.06 296 ILE A N 1
ATOM 2295 C CA . ILE A 1 296 ? 3.682 -7.311 7.772 1.00 75.06 296 ILE A CA 1
ATOM 2296 C C . ILE A 1 296 ? 2.705 -6.141 7.950 1.00 75.06 296 ILE A C 1
ATOM 2298 O O . ILE A 1 296 ? 1.812 -6.159 8.799 1.00 75.06 296 ILE A O 1
ATOM 2302 N N . SER A 1 297 ? 2.784 -5.152 7.058 1.00 70.00 297 SER A N 1
ATOM 2303 C CA . SER A 1 297 ? 1.893 -3.982 7.048 1.00 70.00 297 SER A CA 1
ATOM 2304 C C . SER A 1 297 ? 0.400 -4.340 6.957 1.00 70.00 297 SER A C 1
ATOM 2306 O O . SER A 1 297 ? -0.428 -3.689 7.595 1.00 70.00 297 SER A O 1
ATOM 2308 N N . TYR A 1 298 ? 0.048 -5.407 6.230 1.00 69.25 298 TYR A N 1
ATOM 2309 C CA . TYR A 1 298 ? -1.328 -5.906 6.105 1.00 69.25 298 TYR A CA 1
ATOM 2310 C C . TYR A 1 298 ? -1.923 -6.417 7.424 1.00 69.25 298 TYR A C 1
ATOM 2312 O O . TYR A 1 298 ? -3.134 -6.310 7.605 1.00 69.25 298 TYR A O 1
ATOM 2320 N N . ILE A 1 299 ? -1.112 -6.894 8.377 1.00 74.19 299 ILE A N 1
ATOM 2321 C CA . ILE A 1 299 ? -1.618 -7.351 9.682 1.00 74.19 299 ILE A CA 1
ATOM 2322 C C . ILE A 1 299 ? -2.240 -6.205 10.476 1.00 74.19 299 ILE A C 1
ATOM 2324 O O . ILE A 1 299 ? -3.208 -6.430 11.195 1.00 74.19 299 ILE A O 1
ATOM 2328 N N . ARG A 1 300 ? -1.789 -4.960 10.273 1.00 71.19 300 ARG A N 1
ATOM 2329 C CA . ARG A 1 300 ? -2.412 -3.772 10.886 1.00 71.19 300 ARG A CA 1
ATOM 2330 C C . ARG A 1 300 ? -3.881 -3.575 10.461 1.00 71.19 300 ARG A C 1
ATOM 2332 O O . ARG A 1 300 ? -4.584 -2.791 11.083 1.00 71.19 300 ARG A O 1
ATOM 2339 N N . ARG A 1 301 ? -4.350 -4.267 9.411 1.00 75.94 301 ARG A N 1
ATOM 2340 C CA . ARG A 1 301 ? -5.750 -4.281 8.939 1.00 75.94 301 ARG A CA 1
ATOM 2341 C C . ARG A 1 301 ? -6.524 -5.541 9.353 1.00 75.94 301 ARG A C 1
ATOM 2343 O O . ARG A 1 301 ? -7.703 -5.655 9.025 1.00 75.94 301 ARG A O 1
ATOM 2350 N N . MET A 1 302 ? -5.871 -6.492 10.019 1.00 85.94 302 MET A N 1
ATOM 2351 C CA . MET A 1 302 ? -6.444 -7.773 10.431 1.00 85.94 302 MET A CA 1
ATOM 2352 C C . MET A 1 302 ? -6.746 -7.771 11.927 1.00 85.94 302 MET A C 1
ATOM 2354 O O . MET A 1 302 ? -5.919 -7.356 12.736 1.00 85.94 302 MET A O 1
ATOM 2358 N N . LYS A 1 303 ? -7.895 -8.318 12.324 1.00 88.00 303 LYS A N 1
ATOM 2359 C CA . LYS A 1 303 ? -8.220 -8.516 13.742 1.00 88.00 303 LYS A CA 1
ATOM 2360 C C . LYS A 1 303 ? -7.686 -9.872 14.203 1.00 88.00 303 LYS A C 1
ATOM 2362 O O . LYS A 1 303 ? -8.200 -10.925 13.820 1.00 88.00 303 LYS A O 1
ATOM 2367 N N . LEU A 1 304 ? -6.604 -9.841 14.978 1.00 88.31 304 LEU A N 1
ATOM 2368 C CA . LEU A 1 304 ? -5.914 -11.029 15.479 1.00 88.31 304 LEU A CA 1
ATOM 2369 C C . LEU A 1 304 ? -6.154 -11.201 16.982 1.00 88.31 304 LEU A C 1
ATOM 2371 O O . LEU A 1 304 ? -5.966 -10.266 17.757 1.00 88.31 304 LEU A O 1
ATOM 2375 N N . PHE A 1 305 ? -6.531 -12.410 17.398 1.00 88.31 305 PHE A N 1
ATOM 2376 C CA . PHE A 1 305 ? -6.772 -12.749 18.801 1.00 88.31 305 PHE A CA 1
ATOM 2377 C C . PHE A 1 305 ? -5.924 -13.944 19.229 1.00 88.31 305 PHE A C 1
ATOM 2379 O O . PHE A 1 305 ? -5.786 -14.908 18.480 1.00 88.31 305 PHE A O 1
ATOM 2386 N N . TRP A 1 306 ? -5.411 -13.920 20.459 1.00 82.88 306 TRP A N 1
ATOM 2387 C CA . TRP A 1 306 ? -4.647 -15.021 21.044 1.00 82.88 306 TRP A CA 1
ATOM 2388 C C . TRP A 1 306 ? -5.374 -15.599 22.255 1.00 82.88 306 TRP A C 1
ATOM 2390 O O . TRP A 1 306 ? -5.754 -14.869 23.167 1.00 82.88 306 TRP A O 1
ATOM 2400 N N . ALA A 1 307 ? -5.526 -16.920 22.273 1.00 77.12 307 ALA A N 1
ATOM 2401 C CA . ALA A 1 307 ? -5.963 -17.693 23.424 1.00 77.12 307 ALA A CA 1
ATOM 2402 C C . ALA A 1 307 ? -4.767 -18.476 23.986 1.00 77.12 307 ALA A C 1
ATOM 2404 O O . ALA A 1 307 ? -4.058 -19.175 23.252 1.00 77.12 307 ALA A O 1
ATOM 2405 N N . TYR A 1 308 ? -4.543 -18.347 25.292 1.00 63.25 308 TYR A N 1
ATOM 2406 C CA . TYR A 1 308 ? -3.454 -18.980 26.035 1.00 63.25 308 TYR A CA 1
ATOM 2407 C C . TYR A 1 308 ? -3.972 -19.572 27.356 1.00 63.25 308 TYR A C 1
ATOM 2409 O O . TYR A 1 308 ? -5.029 -19.190 27.850 1.00 63.25 308 TYR A O 1
ATOM 2417 N N . GLU A 1 309 ? -3.246 -20.553 27.893 1.00 56.09 309 GLU A N 1
ATOM 2418 C CA . GLU A 1 309 ? -3.600 -21.301 29.107 1.00 56.09 309 GLU A CA 1
ATOM 2419 C C . GLU A 1 309 ? -2.835 -20.776 30.333 1.00 56.09 309 GLU A C 1
ATOM 2421 O O . GLU A 1 309 ? -1.778 -20.155 30.206 1.00 56.09 309 GLU A O 1
ATOM 2426 N N . THR A 1 310 ? -3.370 -21.039 31.529 1.00 43.94 310 THR A N 1
ATOM 2427 C CA . THR A 1 310 ? -2.898 -20.467 32.806 1.00 43.94 310 THR A CA 1
ATOM 2428 C C . THR A 1 310 ? -2.425 -21.504 33.840 1.00 43.94 310 THR A C 1
ATOM 2430 O O . THR A 1 310 ? -2.127 -21.129 34.970 1.00 43.94 310 THR A O 1
ATOM 2433 N N . GLU A 1 311 ? -2.335 -22.796 33.490 1.00 40.00 311 GLU A N 1
ATOM 2434 C CA . GLU A 1 311 ? -1.984 -23.897 34.417 1.00 40.00 311 GLU A CA 1
ATOM 2435 C C . GLU A 1 311 ? -0.825 -24.797 33.908 1.00 40.00 311 GLU A C 1
ATOM 2437 O O . GLU A 1 311 ? -0.288 -24.585 32.819 1.00 40.00 311 GLU A O 1
ATOM 2442 N N . THR A 1 312 ? -0.393 -25.788 34.710 1.00 37.22 312 THR A N 1
ATOM 2443 C CA . THR A 1 312 ? 0.799 -26.639 34.453 1.00 37.22 312 THR A CA 1
ATOM 2444 C C . THR A 1 312 ? 0.467 -28.121 34.208 1.00 37.22 312 THR A C 1
ATOM 2446 O O . THR A 1 312 ? -0.487 -28.654 34.771 1.00 37.22 312 THR A O 1
ATOM 2449 N N . SER A 1 313 ? 1.292 -28.819 33.409 1.00 42.97 313 SER A N 1
ATOM 2450 C CA . SER A 1 313 ? 1.020 -30.186 32.915 1.00 42.97 313 SER A CA 1
ATOM 2451 C C . SER A 1 313 ? 2.140 -31.213 33.150 1.00 42.97 313 SER A C 1
ATOM 2453 O O . SER A 1 313 ? 3.290 -30.874 33.425 1.00 42.97 313 SER A O 1
ATOM 2455 N N . HIS A 1 314 ? 1.792 -32.500 33.014 1.00 39.91 314 HIS A N 1
ATOM 2456 C CA . HIS A 1 314 ? 2.706 -33.650 33.103 1.00 39.91 314 HIS A CA 1
ATOM 2457 C C . HIS A 1 314 ? 3.455 -33.928 31.788 1.00 39.91 314 HIS A C 1
ATOM 2459 O O . HIS A 1 314 ? 2.858 -33.914 30.708 1.00 39.91 314 HIS A O 1
ATOM 2465 N N . THR A 1 315 ? 4.749 -34.245 31.885 1.00 40.72 315 THR A N 1
ATOM 2466 C CA . THR A 1 315 ? 5.596 -34.614 30.734 1.00 40.72 315 THR A CA 1
ATOM 2467 C C . THR A 1 315 ? 5.355 -36.048 30.239 1.00 40.72 315 THR A C 1
ATOM 2469 O O . THR A 1 315 ? 4.752 -36.880 30.923 1.00 40.72 315 THR A O 1
ATOM 2472 N N . ILE A 1 316 ? 5.813 -36.345 29.016 1.00 42.44 316 ILE A N 1
ATOM 2473 C CA . ILE A 1 316 ? 5.704 -37.675 28.397 1.00 42.44 316 ILE A CA 1
ATOM 2474 C C . ILE A 1 316 ? 6.942 -38.513 28.734 1.00 42.44 316 ILE A C 1
ATOM 2476 O O . ILE A 1 316 ? 8.068 -38.094 28.468 1.00 42.44 316 ILE A O 1
ATOM 2480 N N . ILE A 1 317 ? 6.720 -39.724 29.247 1.00 42.94 317 ILE A N 1
ATOM 2481 C CA . ILE A 1 317 ? 7.744 -40.752 29.465 1.00 42.94 317 ILE A CA 1
ATOM 2482 C C . ILE A 1 317 ? 7.506 -41.960 28.552 1.00 42.94 317 ILE A C 1
ATOM 2484 O O . ILE A 1 317 ? 6.361 -42.312 28.257 1.00 42.94 317 ILE A O 1
ATOM 2488 N N . LYS A 1 318 ? 8.592 -42.611 28.123 1.00 41.59 318 LYS A N 1
ATOM 2489 C CA . LYS A 1 318 ? 8.551 -43.904 27.427 1.00 41.59 318 LYS A CA 1
ATOM 2490 C C . LYS A 1 318 ? 8.435 -45.010 28.477 1.00 41.59 318 LYS A C 1
ATOM 2492 O O . LYS A 1 318 ? 9.264 -45.097 29.381 1.00 41.59 318 LYS A O 1
ATOM 2497 N N . LEU A 1 319 ? 7.383 -45.815 28.396 1.00 50.56 319 LEU A N 1
ATOM 2498 C CA . LEU A 1 319 ? 7.150 -46.956 29.277 1.00 50.56 319 LEU A CA 1
ATOM 2499 C C . LEU A 1 319 ? 8.015 -48.158 28.843 1.00 50.56 319 LEU A C 1
ATOM 2501 O O . LEU A 1 319 ? 8.375 -48.255 27.666 1.00 50.56 319 LEU A O 1
ATOM 2505 N N . PRO A 1 320 ? 8.306 -49.124 29.741 1.00 37.81 320 PRO A N 1
ATOM 2506 C CA . PRO A 1 320 ? 9.153 -50.285 29.427 1.00 37.81 320 PRO A CA 1
ATOM 2507 C C . PRO A 1 320 ? 8.648 -51.184 28.284 1.00 37.81 320 PRO A C 1
ATOM 2509 O O . PRO A 1 320 ? 9.406 -51.988 27.756 1.00 37.81 320 PRO A O 1
ATOM 2512 N N . ASN A 1 321 ? 7.377 -51.054 27.896 1.00 42.53 321 ASN A N 1
ATOM 2513 C CA . ASN A 1 321 ? 6.757 -51.764 26.773 1.00 42.53 321 ASN A CA 1
ATOM 2514 C C . ASN A 1 321 ? 6.875 -51.018 25.423 1.00 42.53 321 ASN A C 1
ATOM 2516 O O . ASN A 1 321 ? 6.208 -51.394 24.465 1.00 42.53 321 ASN A O 1
ATOM 2520 N N . GLY A 1 322 ? 7.640 -49.922 25.359 1.00 38.28 322 GLY A N 1
ATOM 2521 C CA . GLY A 1 322 ? 7.820 -49.097 24.159 1.00 38.28 322 GLY A CA 1
ATOM 2522 C C . GLY A 1 322 ? 6.736 -48.039 23.911 1.00 38.28 322 GLY A C 1
ATOM 2523 O O . GLY A 1 322 ? 6.949 -47.152 23.088 1.00 38.28 322 GLY A O 1
ATOM 2524 N N . SER A 1 323 ? 5.609 -48.074 24.633 1.00 34.94 323 SER A N 1
ATOM 2525 C CA . SER A 1 323 ? 4.538 -47.070 24.513 1.00 34.94 323 SER A CA 1
ATOM 2526 C C . SER A 1 323 ? 4.844 -45.786 25.298 1.00 34.94 323 SER A C 1
ATOM 2528 O O . SER A 1 323 ? 5.614 -45.802 26.256 1.00 34.94 323 SER A O 1
ATOM 2530 N N . TYR A 1 324 ? 4.239 -44.660 24.918 1.00 46.16 324 TYR A N 1
ATOM 2531 C CA . TYR A 1 324 ? 4.478 -43.351 25.540 1.00 46.16 324 TYR A CA 1
ATOM 2532 C C . TYR A 1 324 ? 3.282 -42.926 26.411 1.00 46.16 324 TYR A C 1
ATOM 2534 O O . TYR A 1 324 ? 2.131 -43.080 26.004 1.00 46.16 324 TYR A O 1
ATOM 2542 N N . SER A 1 325 ? 3.535 -42.374 27.604 1.00 39.38 325 SER A N 1
ATOM 2543 C CA . SER A 1 325 ? 2.490 -41.990 28.572 1.00 39.38 325 SER A CA 1
ATOM 2544 C C . SER A 1 325 ? 2.788 -40.665 29.286 1.00 39.38 325 SER A C 1
ATOM 2546 O O . SER A 1 325 ? 3.939 -40.364 29.600 1.00 39.38 325 SER A O 1
ATOM 2548 N N . ARG A 1 326 ? 1.747 -39.870 29.582 1.00 40.78 326 ARG A N 1
ATOM 2549 C CA . ARG A 1 326 ? 1.834 -38.567 30.282 1.00 40.78 326 ARG A CA 1
ATOM 2550 C C . ARG A 1 326 ? 1.919 -38.721 31.810 1.00 40.78 326 ARG A C 1
ATOM 2552 O O . ARG A 1 326 ? 1.101 -38.173 32.543 1.00 40.78 326 ARG A O 1
ATOM 2559 N N . LEU A 1 327 ? 2.884 -39.509 32.278 1.00 46.47 327 LEU A N 1
ATOM 2560 C CA . LEU A 1 327 ? 3.128 -39.783 33.704 1.00 46.47 327 LEU A CA 1
ATOM 2561 C C . LEU A 1 327 ? 4.456 -39.195 34.212 1.00 46.47 327 LEU A C 1
ATOM 2563 O O . LEU A 1 327 ? 4.870 -39.485 35.332 1.00 46.47 327 LEU A O 1
ATOM 2567 N N . GLY A 1 328 ? 5.137 -38.384 33.401 1.00 49.47 328 GLY A N 1
ATOM 2568 C CA . GLY A 1 328 ? 6.386 -37.742 33.789 1.00 49.47 328 GLY A CA 1
ATOM 2569 C C . GLY A 1 328 ? 6.211 -36.600 34.802 1.00 49.47 328 GLY A C 1
ATOM 2570 O O . GLY A 1 328 ? 5.083 -36.165 35.084 1.00 49.47 328 GLY A O 1
ATOM 2571 N N . PRO A 1 329 ? 7.333 -36.083 35.345 1.00 38.88 329 PRO A N 1
ATOM 2572 C CA . PRO A 1 329 ? 7.330 -34.918 36.227 1.00 38.88 329 PRO A CA 1
ATOM 2573 C C . PRO A 1 329 ? 6.639 -33.718 35.564 1.00 38.88 329 PRO A C 1
ATOM 2575 O O . PRO A 1 329 ? 6.638 -33.578 34.337 1.00 38.88 329 PRO A O 1
ATOM 2578 N N . ARG A 1 330 ? 6.020 -32.855 36.376 1.00 39.03 330 ARG A N 1
ATOM 2579 C CA . ARG A 1 330 ? 5.361 -31.640 35.877 1.00 39.03 330 ARG A CA 1
ATOM 2580 C C . ARG A 1 330 ? 6.405 -30.634 35.395 1.00 39.03 330 ARG A C 1
ATOM 2582 O O . ARG A 1 330 ? 7.370 -30.378 36.109 1.00 39.03 330 ARG A O 1
ATOM 2589 N N . ALA A 1 331 ? 6.195 -30.066 34.211 1.00 38.09 331 ALA A N 1
ATOM 2590 C CA . ALA A 1 331 ? 7.079 -29.063 33.621 1.00 38.09 331 ALA A CA 1
ATOM 2591 C C . ALA A 1 331 ? 6.281 -28.032 32.812 1.00 38.09 331 ALA A C 1
ATOM 2593 O O . ALA A 1 331 ? 5.222 -28.338 32.258 1.00 38.09 331 ALA A O 1
ATOM 2594 N N . VAL A 1 332 ? 6.812 -26.811 32.717 1.00 41.09 332 VAL A N 1
ATOM 2595 C CA . VAL A 1 332 ? 6.250 -25.739 31.883 1.00 41.09 332 VAL A CA 1
ATOM 2596 C C . VAL A 1 332 ? 6.723 -25.947 30.442 1.00 41.09 332 VAL A C 1
ATOM 2598 O O . VAL A 1 332 ? 7.765 -25.457 30.025 1.00 41.09 332 VAL A O 1
ATOM 2601 N N . MET A 1 333 ? 5.953 -26.715 29.675 1.00 42.03 333 MET A N 1
ATOM 2602 C CA . MET A 1 333 ? 6.234 -27.077 28.276 1.00 42.03 333 MET A CA 1
ATOM 2603 C C . MET A 1 333 ? 5.725 -26.000 27.290 1.00 42.03 333 MET A C 1
ATOM 2605 O O . MET A 1 333 ? 5.138 -26.340 26.259 1.00 42.03 333 MET A O 1
ATOM 2609 N N . ILE A 1 334 ? 5.891 -24.712 27.639 1.00 42.16 334 ILE A N 1
ATOM 2610 C CA . ILE A 1 334 ? 4.883 -23.627 27.504 1.00 42.16 334 ILE A CA 1
ATOM 2611 C C . ILE A 1 334 ? 3.777 -23.761 28.583 1.00 42.16 334 ILE A C 1
ATOM 2613 O O . ILE A 1 334 ? 3.406 -24.878 28.941 1.00 42.16 334 ILE A O 1
ATOM 2617 N N . ASN A 1 335 ? 3.242 -22.638 29.097 1.00 31.67 335 ASN A N 1
ATOM 2618 C CA . ASN A 1 335 ? 2.091 -22.566 30.030 1.00 31.67 335 ASN A CA 1
ATOM 2619 C C . ASN A 1 335 ? 0.856 -23.289 29.464 1.00 31.67 335 ASN A C 1
ATOM 2621 O O . ASN A 1 335 ? 0.263 -22.777 28.510 1.00 31.67 335 ASN A O 1
ATOM 2625 N N . LYS A 1 336 ? 0.499 -24.482 29.975 1.00 41.59 336 LYS A N 1
ATOM 2626 C CA . LYS A 1 336 ? -0.388 -25.412 29.251 1.00 41.59 336 LYS A CA 1
ATOM 2627 C C . LYS A 1 336 ? -1.139 -26.468 30.080 1.00 41.59 336 LYS A C 1
ATOM 2629 O O . LYS A 1 336 ? -0.550 -27.181 30.893 1.00 41.59 336 LYS A O 1
ATOM 2634 N N . ASP A 1 337 ? -2.368 -26.742 29.631 1.00 35.81 337 ASP A N 1
ATOM 2635 C CA . ASP A 1 337 ? -2.866 -28.096 29.318 1.00 35.81 337 ASP A CA 1
ATOM 2636 C C . ASP A 1 337 ? -3.320 -28.159 27.840 1.00 35.81 337 ASP A C 1
ATOM 2638 O O . ASP A 1 337 ? -4.500 -28.333 27.520 1.00 35.81 337 ASP A O 1
ATOM 2642 N N . HIS A 1 338 ? -2.330 -28.059 26.940 1.00 54.19 338 HIS A N 1
ATOM 2643 C CA . HIS A 1 338 ? -2.421 -27.755 25.492 1.00 54.19 338 HIS A CA 1
ATOM 2644 C C . HIS A 1 338 ? -3.593 -28.370 24.741 1.00 54.19 338 HIS A C 1
ATOM 2646 O O . HIS A 1 338 ? -4.123 -27.856 23.755 1.00 54.19 338 HIS A O 1
ATOM 2652 N N . SER A 1 339 ? -3.878 -29.602 25.140 1.00 51.44 339 SER A N 1
ATOM 2653 C CA . SER A 1 339 ? -4.780 -30.512 24.472 1.00 51.44 339 SER A CA 1
ATOM 2654 C C . SER A 1 339 ? -6.231 -30.304 24.899 1.00 51.44 339 SER A C 1
ATOM 2656 O O . SER A 1 339 ? -7.059 -31.132 24.533 1.00 51.44 339 SER A O 1
ATOM 2658 N N . SER A 1 340 ? -6.551 -29.263 25.680 1.00 60.44 340 SER A N 1
ATOM 2659 C CA . SER A 1 340 ? -7.924 -28.891 26.076 1.00 60.44 340 SER A CA 1
ATOM 2660 C C . SER A 1 340 ? -8.403 -27.563 25.506 1.00 60.44 340 SER A C 1
ATOM 2662 O O . SER A 1 340 ? -9.606 -27.455 25.303 1.00 60.44 340 SER A O 1
ATOM 2664 N N . MET A 1 341 ? -7.517 -26.602 25.208 1.00 74.94 341 MET A N 1
ATOM 2665 C CA . MET A 1 341 ? -7.880 -25.226 24.815 1.00 74.94 341 MET A CA 1
ATOM 2666 C C . MET A 1 341 ? -8.961 -25.091 23.731 1.00 74.94 341 MET A C 1
ATOM 2668 O O . MET A 1 341 ? -9.639 -24.076 23.659 1.00 74.94 341 MET A O 1
ATOM 2672 N N . VAL A 1 342 ? -9.096 -26.094 22.860 1.00 81.88 342 VAL A N 1
ATOM 2673 C CA . VAL A 1 342 ? -10.029 -26.121 21.720 1.00 81.88 342 VAL A CA 1
ATOM 2674 C C . VAL A 1 342 ? -11.079 -27.243 21.815 1.00 81.88 342 VAL A C 1
ATOM 2676 O O . VAL A 1 342 ? -11.794 -27.523 20.852 1.00 81.88 342 VAL A O 1
ATOM 2679 N N . LYS A 1 343 ? -11.166 -27.915 22.972 1.00 83.62 343 LYS A N 1
ATOM 2680 C CA . LYS A 1 343 ? -11.968 -29.127 23.233 1.00 83.62 343 LYS A CA 1
ATOM 2681 C C . LYS A 1 343 ? -13.238 -28.851 24.041 1.00 83.62 343 LYS A C 1
ATOM 2683 O O . LYS A 1 343 ? -13.561 -29.605 24.960 1.00 83.62 343 LYS A O 1
ATOM 2688 N N . PHE A 1 344 ? -13.945 -27.785 23.692 1.00 84.44 344 PHE A N 1
ATOM 2689 C CA . PHE A 1 344 ? -15.162 -27.367 24.383 1.00 84.44 344 PHE A CA 1
ATOM 2690 C C . PHE A 1 344 ? -16.267 -28.430 24.328 1.00 84.44 344 PHE A C 1
ATOM 2692 O O . PHE A 1 344 ? -16.423 -29.157 23.338 1.00 84.44 344 PHE A O 1
ATOM 2699 N N . THR A 1 345 ? -17.047 -28.513 25.401 1.00 84.06 345 THR A N 1
ATOM 2700 C CA . THR A 1 345 ? -18.234 -29.371 25.499 1.00 84.06 345 THR A CA 1
ATOM 2701 C C . THR A 1 345 ? -19.485 -28.640 24.996 1.00 84.06 345 THR A C 1
ATOM 2703 O O . THR A 1 345 ? -19.473 -27.442 24.700 1.00 84.06 345 THR A O 1
ATOM 2706 N N . ARG A 1 346 ? -20.601 -29.363 24.842 1.00 82.44 346 ARG A N 1
ATOM 2707 C CA . ARG A 1 346 ? -21.878 -28.746 24.462 1.00 82.44 346 ARG A CA 1
ATOM 2708 C C . ARG A 1 346 ? -22.365 -27.860 25.615 1.00 82.44 346 ARG A C 1
ATOM 2710 O O . ARG A 1 346 ? -22.630 -28.373 26.695 1.00 82.44 346 ARG A O 1
ATOM 2717 N N . GLY A 1 347 ? -22.513 -26.560 25.355 1.00 75.38 347 GLY A N 1
ATOM 2718 C CA . GLY A 1 347 ? -22.938 -25.564 26.349 1.00 75.38 347 GLY A CA 1
ATOM 2719 C C . GLY A 1 347 ? -21.801 -24.780 27.016 1.00 75.38 347 GLY A C 1
ATOM 2720 O O . GLY A 1 347 ? -22.084 -23.948 27.867 1.00 75.38 347 GLY A O 1
ATOM 2721 N N . ASP A 1 348 ? -20.546 -25.007 26.622 1.00 80.69 348 ASP A N 1
ATOM 2722 C CA . ASP A 1 348 ? -19.375 -24.305 27.161 1.00 80.69 348 ASP A CA 1
ATOM 2723 C C . ASP A 1 348 ? -19.460 -22.772 26.976 1.00 80.69 348 ASP A C 1
ATOM 2725 O O . ASP A 1 348 ? -19.677 -22.271 25.865 1.00 80.69 348 ASP A O 1
ATOM 2729 N N . GLU A 1 349 ? -19.269 -22.025 28.067 1.00 79.56 349 GLU A N 1
ATOM 2730 C CA . GLU A 1 349 ? -19.366 -20.559 28.123 1.00 79.56 349 GLU A CA 1
ATOM 2731 C C . GLU A 1 349 ? -18.308 -19.827 27.283 1.00 79.56 349 GLU A C 1
ATOM 2733 O O . GLU A 1 349 ? -18.464 -18.639 26.978 1.00 79.56 349 GLU A O 1
ATOM 2738 N N . LEU A 1 350 ? -17.233 -20.509 26.879 1.00 79.06 350 LEU A N 1
ATOM 2739 C CA . LEU A 1 350 ? -16.206 -19.937 26.012 1.00 79.06 350 LEU A CA 1
ATOM 2740 C C . LEU A 1 350 ? -16.646 -19.898 24.541 1.00 79.06 350 LEU A C 1
ATOM 2742 O O . LEU A 1 350 ? -16.221 -19.002 23.812 1.00 79.06 350 LEU A O 1
ATOM 2746 N N . ILE A 1 351 ? -17.555 -20.779 24.099 1.00 84.38 351 ILE A N 1
ATOM 2747 C CA . ILE A 1 351 ? -18.049 -20.788 22.709 1.00 84.38 351 ILE A CA 1
ATOM 2748 C C . ILE A 1 351 ? -18.777 -19.471 22.350 1.00 84.38 351 ILE A C 1
ATOM 2750 O O . ILE A 1 351 ? -18.466 -18.901 21.301 1.00 84.38 351 ILE A O 1
ATOM 2754 N N . PRO A 1 352 ? -19.689 -18.915 23.181 1.00 80.44 352 PRO A N 1
ATOM 2755 C CA . PRO A 1 352 ? -20.223 -17.564 22.988 1.00 80.44 352 PRO A CA 1
ATOM 2756 C C . PRO A 1 352 ? -19.148 -16.473 22.896 1.00 80.44 352 PRO A C 1
ATOM 2758 O O . PRO A 1 352 ? -19.248 -15.608 22.028 1.00 80.44 352 PRO A O 1
ATOM 2761 N N . LYS A 1 353 ? -18.106 -16.522 23.740 1.00 81.88 353 LYS A N 1
ATOM 2762 C CA . LYS A 1 353 ? -17.022 -15.521 23.757 1.00 81.88 353 LYS A CA 1
ATOM 2763 C C . LYS A 1 353 ? -16.189 -15.578 22.471 1.00 81.88 353 LYS A C 1
ATOM 2765 O O . LYS A 1 353 ? -15.906 -14.540 21.880 1.00 81.88 353 LYS A O 1
ATOM 2770 N N . ILE A 1 354 ? -15.881 -16.781 21.983 1.00 87.19 354 ILE A N 1
ATOM 2771 C CA . ILE A 1 354 ? -15.210 -16.987 20.691 1.00 87.19 354 ILE A CA 1
ATOM 2772 C C . ILE A 1 354 ? -16.098 -16.512 19.537 1.00 87.19 354 ILE A C 1
ATOM 2774 O O . ILE A 1 354 ? -15.611 -15.829 18.643 1.00 87.19 354 ILE A O 1
ATOM 2778 N N . ALA A 1 355 ? -17.403 -16.802 19.565 1.00 85.62 355 ALA A N 1
ATOM 2779 C CA . ALA A 1 355 ? -18.335 -16.296 18.557 1.00 85.62 355 ALA A CA 1
ATOM 2780 C C . ALA A 1 355 ? -18.393 -14.756 18.542 1.00 85.62 355 ALA A C 1
ATOM 2782 O O . ALA A 1 355 ? -18.460 -14.169 17.466 1.00 85.62 355 ALA A O 1
ATOM 2783 N N . ASN A 1 356 ? -18.305 -14.091 19.699 1.00 81.44 356 ASN A N 1
ATOM 2784 C CA . ASN A 1 356 ? -18.191 -12.631 19.763 1.00 81.44 356 ASN A CA 1
ATOM 2785 C C . ASN A 1 356 ? -16.875 -12.141 19.133 1.00 81.44 356 ASN A C 1
ATOM 2787 O O . ASN A 1 356 ? -16.928 -11.278 18.262 1.00 81.44 356 ASN A O 1
ATOM 2791 N N . LYS A 1 357 ? -15.725 -12.760 19.450 1.00 86.12 357 LYS A N 1
ATOM 2792 C CA . LYS A 1 357 ? -14.448 -12.434 18.784 1.00 86.12 357 LYS A CA 1
ATOM 2793 C C . LYS A 1 357 ? -14.477 -12.671 17.275 1.00 86.12 357 LYS A C 1
ATOM 2795 O O . LYS A 1 357 ? -13.906 -11.884 16.532 1.00 86.12 357 LYS A O 1
ATOM 2800 N N . ILE A 1 358 ? -15.200 -13.682 16.797 1.00 90.69 358 ILE A N 1
ATOM 2801 C CA . ILE A 1 358 ? -15.440 -13.861 15.360 1.00 90.69 358 ILE A CA 1
ATOM 2802 C C . ILE A 1 358 ? -16.242 -12.683 14.788 1.00 90.69 358 ILE A C 1
ATOM 2804 O O . ILE A 1 358 ? -15.841 -12.158 13.756 1.00 90.69 358 ILE A O 1
ATOM 2808 N N . ARG A 1 359 ? -17.318 -12.217 15.446 1.00 86.25 359 ARG A N 1
ATOM 2809 C CA . ARG A 1 359 ? -18.088 -11.040 14.978 1.00 86.25 359 ARG A CA 1
ATOM 2810 C C . ARG A 1 359 ? -17.264 -9.760 14.939 1.00 86.25 359 ARG A C 1
ATOM 2812 O O . ARG A 1 359 ? -17.470 -8.968 14.025 1.00 86.25 359 ARG A O 1
ATOM 2819 N N . GLU A 1 360 ? -16.326 -9.594 15.871 1.00 84.06 360 GLU A N 1
ATOM 2820 C CA . GLU A 1 360 ? -15.352 -8.502 15.825 1.00 84.06 360 GLU A CA 1
ATOM 2821 C C . GLU A 1 360 ? -14.507 -8.583 14.542 1.00 84.06 360 GLU A C 1
ATOM 2823 O O . GLU A 1 360 ? -14.377 -7.565 13.870 1.00 84.06 360 GLU A O 1
ATOM 2828 N N . ILE A 1 361 ? -14.003 -9.767 14.144 1.00 87.06 361 ILE A N 1
ATOM 2829 C CA . ILE A 1 361 ? -13.231 -9.961 12.891 1.00 87.06 361 ILE A CA 1
ATOM 2830 C C . ILE A 1 361 ? -14.023 -9.551 11.637 1.00 87.06 361 ILE A C 1
ATOM 2832 O O . ILE A 1 361 ? -13.433 -9.041 10.685 1.00 87.06 361 ILE A O 1
ATOM 2836 N N . ILE A 1 362 ? -15.339 -9.779 11.618 1.00 84.94 362 ILE A N 1
ATOM 2837 C CA . ILE A 1 362 ? -16.198 -9.559 10.440 1.00 84.94 362 ILE A CA 1
ATOM 2838 C C . ILE A 1 362 ? -17.085 -8.298 10.527 1.00 84.94 362 ILE A C 1
ATOM 2840 O O . ILE A 1 362 ? -18.055 -8.193 9.785 1.00 84.94 362 ILE A O 1
ATOM 2844 N N . ASP A 1 363 ? -16.745 -7.337 11.397 1.00 66.81 363 ASP A N 1
ATOM 2845 C CA . ASP A 1 363 ? -17.363 -5.995 11.512 1.00 66.81 363 ASP A CA 1
ATOM 2846 C C . ASP A 1 363 ? -18.907 -5.968 11.629 1.00 66.81 363 ASP A C 1
ATOM 2848 O O . ASP A 1 363 ? -19.583 -5.049 11.163 1.00 66.81 363 ASP A O 1
ATOM 2852 N N . LEU A 1 364 ? -19.502 -6.954 12.312 1.00 56.47 364 LEU A N 1
ATOM 2853 C CA . LEU A 1 364 ? -20.967 -7.086 12.422 1.00 56.47 364 LEU A CA 1
ATOM 2854 C C . LEU A 1 364 ? -21.653 -6.145 13.439 1.00 56.47 364 LEU A C 1
ATOM 2856 O O . LEU A 1 364 ? -22.859 -6.261 13.659 1.00 56.47 364 LEU A O 1
ATOM 2860 N N . GLU A 1 365 ? -20.945 -5.192 14.049 1.00 37.47 365 GLU A N 1
ATOM 2861 C CA . GLU A 1 365 ? -21.477 -4.352 15.145 1.00 37.47 365 GLU A CA 1
ATOM 2862 C C . GLU A 1 365 ? -22.508 -3.281 14.722 1.00 37.47 365 GLU A C 1
ATOM 2864 O O . GLU A 1 365 ? -23.053 -2.568 15.564 1.00 37.47 365 GLU A O 1
ATOM 2869 N N . GLY A 1 366 ? -22.805 -3.154 13.424 1.00 38.25 366 GLY A N 1
ATOM 2870 C CA . GLY A 1 366 ? -23.772 -2.180 12.894 1.00 38.25 366 GLY A CA 1
ATOM 2871 C C . GLY A 1 366 ? -25.195 -2.704 12.658 1.00 38.25 366 GLY A C 1
ATOM 2872 O O . GLY A 1 366 ? -26.096 -1.907 12.383 1.00 38.25 366 GLY A O 1
ATOM 2873 N N . ILE A 1 367 ? -25.427 -4.020 12.721 1.00 35.06 367 ILE A N 1
ATOM 2874 C CA . ILE A 1 367 ? -26.699 -4.623 12.294 1.00 35.06 367 ILE A CA 1
ATOM 2875 C C . ILE A 1 367 ? -27.635 -4.798 13.497 1.00 35.06 367 ILE A C 1
ATOM 2877 O O . ILE A 1 367 ? -27.384 -5.603 14.392 1.00 35.06 367 ILE A O 1
ATOM 2881 N N . ARG A 1 368 ? -28.752 -4.050 13.501 1.00 23.31 368 ARG A N 1
ATOM 2882 C CA . ARG A 1 368 ? -29.868 -4.247 14.450 1.00 23.31 368 ARG A CA 1
ATOM 2883 C C . ARG A 1 368 ? -30.302 -5.721 14.455 1.00 23.31 368 ARG A C 1
ATOM 2885 O O . ARG A 1 368 ? -30.303 -6.322 13.381 1.00 23.31 368 ARG A O 1
ATOM 2892 N N . PRO A 1 369 ? -30.792 -6.278 15.578 1.00 29.30 369 PRO A N 1
ATOM 2893 C CA . PRO A 1 369 ? -31.437 -7.586 15.572 1.00 29.30 369 PRO A CA 1
ATOM 2894 C C . PRO A 1 369 ? -32.747 -7.520 14.771 1.00 29.30 369 PRO A C 1
ATOM 2896 O O . PRO A 1 369 ? -33.823 -7.287 15.317 1.00 29.30 369 PRO A O 1
ATOM 2899 N N . GLN A 1 370 ? -32.658 -7.712 13.454 1.00 29.33 370 GLN A N 1
ATOM 2900 C CA . GLN A 1 370 ? -33.812 -8.081 12.653 1.00 29.33 370 GLN A CA 1
ATOM 2901 C C . GLN A 1 370 ? -34.168 -9.526 12.993 1.00 29.33 370 GLN A C 1
ATOM 2903 O O . GLN A 1 370 ? -33.317 -10.417 13.016 1.00 29.33 370 GLN A O 1
ATOM 2908 N N . THR A 1 371 ? -35.441 -9.742 13.293 1.00 27.06 371 THR A N 1
ATOM 2909 C CA . THR A 1 371 ? -36.026 -11.049 13.557 1.00 27.06 371 THR A CA 1
ATOM 2910 C C . THR A 1 371 ? -35.893 -11.942 12.328 1.00 27.06 371 THR A C 1
ATOM 2912 O O . THR A 1 371 ? -36.702 -11.874 11.404 1.00 27.06 371 THR A O 1
ATOM 2915 N N . PHE A 1 372 ? -34.896 -12.830 12.326 1.00 26.92 372 PHE A N 1
ATOM 2916 C CA . PHE A 1 372 ? -34.872 -13.933 11.369 1.00 26.92 372 PHE A CA 1
ATOM 2917 C C . PHE A 1 372 ? -36.118 -14.805 11.586 1.00 26.92 372 PHE A C 1
ATOM 2919 O O . PHE A 1 372 ? -36.385 -15.209 12.726 1.00 26.92 372 PHE A O 1
ATOM 2926 N N . PRO A 1 373 ? -36.885 -15.126 10.531 1.00 23.66 373 PRO A N 1
ATOM 2927 C CA . PRO A 1 373 ? -38.012 -16.031 10.665 1.00 23.66 373 PRO A CA 1
ATOM 2928 C C . PRO A 1 373 ? -37.496 -17.412 11.087 1.00 23.66 373 PRO A C 1
ATOM 2930 O O . PRO A 1 373 ? -36.649 -18.009 10.420 1.00 23.66 373 PRO A O 1
ATOM 2933 N N . ARG A 1 374 ? -38.010 -17.935 12.208 1.00 27.22 374 ARG A N 1
ATOM 2934 C CA . ARG A 1 374 ? -37.732 -19.305 12.665 1.00 27.22 374 ARG A CA 1
ATOM 2935 C C . ARG A 1 374 ? -38.313 -20.310 11.665 1.00 27.22 374 ARG A C 1
ATOM 2937 O O . ARG A 1 374 ? -39.441 -20.762 11.833 1.00 27.22 374 ARG A O 1
ATOM 2944 N N . VAL A 1 375 ? -37.527 -20.695 10.662 1.00 24.50 375 VAL A N 1
ATOM 2945 C CA . VAL A 1 375 ? -37.876 -21.758 9.708 1.00 24.50 375 VAL A CA 1
ATOM 2946 C C . VAL A 1 375 ? -36.805 -22.847 9.727 1.00 24.50 375 VAL A C 1
ATOM 2948 O O . VAL A 1 375 ? -36.018 -23.011 8.802 1.00 24.50 375 VAL A O 1
ATOM 2951 N N . PHE A 1 376 ? -36.828 -23.643 10.795 1.00 23.38 376 PHE A N 1
ATOM 2952 C CA . PHE A 1 376 ? -36.506 -25.063 10.685 1.00 23.38 376 PHE A CA 1
ATOM 2953 C C . PHE A 1 376 ? -37.840 -25.815 10.666 1.00 23.38 376 PHE A C 1
ATOM 2955 O O . PHE A 1 376 ? -38.487 -25.904 11.715 1.00 23.38 376 PHE A O 1
ATOM 2962 N N . PRO A 1 377 ? -38.292 -26.341 9.513 1.00 26.22 377 PRO A N 1
ATOM 2963 C CA . PRO A 1 377 ? -39.486 -27.167 9.474 1.00 26.22 377 PRO A CA 1
ATOM 2964 C C . PRO A 1 377 ? -39.235 -28.445 10.279 1.00 26.22 377 PRO A C 1
ATOM 2966 O O . PRO A 1 377 ? -38.443 -29.302 9.883 1.00 26.22 377 PRO A O 1
ATOM 2969 N N . LYS A 1 378 ? -39.928 -28.599 11.412 1.00 25.34 378 LYS A N 1
ATOM 2970 C CA . LYS A 1 378 ? -40.163 -29.938 11.958 1.00 25.34 378 LYS A CA 1
ATOM 2971 C C . LYS A 1 378 ? -40.995 -30.702 10.932 1.00 25.34 378 LYS A C 1
ATOM 2973 O O . LYS A 1 378 ? -42.016 -30.195 10.476 1.00 25.34 378 LYS A O 1
ATOM 2978 N N . GLN A 1 379 ? -40.552 -31.905 10.581 1.00 27.12 379 GLN A N 1
ATOM 2979 C CA . GLN A 1 379 ? -41.271 -32.783 9.663 1.00 27.12 379 GLN A CA 1
ATOM 2980 C C . GLN A 1 379 ? -42.700 -33.039 10.162 1.00 27.12 379 GLN A C 1
ATOM 2982 O O . GLN A 1 379 ? -42.892 -33.482 11.294 1.00 27.12 379 GLN A O 1
ATOM 2987 N N . ALA A 1 380 ? -43.681 -32.817 9.288 1.00 24.64 380 ALA A N 1
ATOM 2988 C CA . ALA A 1 380 ? -45.059 -33.253 9.465 1.00 24.64 380 ALA A CA 1
ATOM 2989 C C . ALA A 1 380 ? -45.585 -33.830 8.138 1.00 24.64 380 ALA A C 1
ATOM 2991 O O . ALA A 1 380 ? -45.915 -33.103 7.212 1.00 24.64 380 ALA A O 1
ATOM 2992 N N . VAL A 1 381 ? -45.568 -35.162 8.071 1.00 24.72 381 VAL A N 1
ATOM 2993 C CA . VAL A 1 381 ? -46.506 -36.073 7.388 1.00 24.72 381 VAL A CA 1
ATOM 2994 C C . VAL A 1 381 ? -47.437 -35.500 6.290 1.00 24.72 381 VAL A C 1
ATOM 2996 O O . VAL A 1 381 ? -48.446 -34.882 6.607 1.00 24.72 381 VAL A O 1
ATOM 2999 N N . GLY A 1 382 ? -47.228 -35.955 5.043 1.00 22.98 382 GLY A N 1
ATOM 3000 C CA . GLY A 1 382 ? -48.292 -36.586 4.231 1.00 22.98 382 GLY A CA 1
ATOM 3001 C C . GLY A 1 382 ? -48.997 -35.789 3.112 1.00 22.98 382 GLY A C 1
ATOM 3002 O O . GLY A 1 382 ? -49.659 -34.795 3.377 1.00 22.98 382 GLY A O 1
ATOM 3003 N N . GLY A 1 383 ? -48.985 -36.360 1.893 1.00 23.17 383 GLY A N 1
ATOM 3004 C CA . GLY A 1 383 ? -49.822 -35.987 0.728 1.00 23.17 383 GLY A CA 1
ATOM 3005 C C . GLY A 1 383 ? -49.288 -34.813 -0.119 1.00 23.17 383 GLY A C 1
ATOM 3006 O O . GLY A 1 383 ? -48.670 -33.909 0.425 1.00 23.17 383 GLY A O 1
ATOM 3007 N N . GLY A 1 384 ? -49.467 -34.749 -1.446 1.00 22.33 384 GLY A N 1
ATOM 3008 C CA . GLY A 1 384 ? -50.116 -35.665 -2.406 1.00 22.33 384 GLY A CA 1
ATOM 3009 C C . GLY A 1 384 ? -50.785 -34.883 -3.561 1.00 22.33 384 GLY A C 1
ATOM 3010 O O . GLY A 1 384 ? -51.495 -33.927 -3.274 1.00 22.33 384 GLY A O 1
ATOM 3011 N N . GLY A 1 385 ? -50.587 -35.291 -4.827 1.00 23.94 385 GLY A N 1
ATOM 3012 C CA . GLY A 1 385 ? -51.042 -34.588 -6.056 1.00 23.94 385 GLY A CA 1
ATOM 3013 C C . GLY A 1 385 ? -49.941 -33.690 -6.661 1.00 23.94 385 GLY A C 1
ATOM 3014 O O . GLY A 1 385 ? -49.228 -33.038 -5.904 1.00 23.94 385 GLY A O 1
ATOM 3015 N N . GLU A 1 386 ? -49.584 -33.745 -7.955 1.00 23.19 386 GLU A N 1
ATOM 3016 C CA . GLU A 1 386 ? -50.382 -33.497 -9.190 1.00 23.19 386 GLU A CA 1
ATOM 3017 C C . GLU A 1 386 ? -50.797 -32.005 -9.302 1.00 23.19 386 GLU A C 1
ATOM 3019 O O . GLU A 1 386 ? -51.263 -31.435 -8.323 1.00 23.19 386 GLU A O 1
ATOM 3024 N N . GLU A 1 387 ? -50.632 -31.276 -10.418 1.00 23.31 387 GLU A N 1
ATOM 3025 C CA . GLU A 1 387 ? -50.259 -31.648 -11.800 1.00 23.31 387 GLU A CA 1
ATOM 3026 C C . GLU A 1 387 ? -49.601 -30.459 -12.574 1.00 23.31 387 GLU A C 1
ATOM 3028 O O . GLU A 1 387 ? -49.211 -29.452 -11.983 1.00 23.31 387 GLU A O 1
ATOM 3033 N N . GLU A 1 388 ? -49.419 -30.595 -13.895 1.00 25.30 388 GLU A N 1
ATOM 3034 C CA . GLU A 1 388 ? -48.646 -29.716 -14.800 1.00 25.30 388 GLU A CA 1
ATOM 3035 C C . GLU A 1 388 ? -49.256 -28.320 -15.103 1.00 25.30 388 GLU A C 1
ATOM 3037 O O . GLU A 1 388 ? -50.466 -28.119 -15.040 1.00 25.30 388 GLU A O 1
ATOM 3042 N N . GLY A 1 389 ? -48.438 -27.360 -15.581 1.00 23.45 389 GLY A N 1
ATOM 3043 C CA . GLY A 1 389 ? -48.956 -26.119 -16.193 1.00 23.45 389 GLY A CA 1
ATOM 3044 C C . GLY A 1 389 ? -47.909 -25.084 -16.643 1.00 23.45 389 GLY A C 1
ATOM 3045 O O . GLY A 1 389 ? -47.320 -24.385 -15.826 1.00 23.45 389 GLY A O 1
ATOM 3046 N N . ARG A 1 390 ? -47.703 -24.926 -17.962 1.00 25.77 390 ARG A N 1
ATOM 3047 C CA . ARG A 1 390 ? -46.847 -23.873 -18.562 1.00 25.77 390 ARG A CA 1
ATOM 3048 C C . ARG A 1 390 ? -47.544 -22.503 -18.557 1.00 25.77 390 ARG A C 1
ATOM 3050 O O . ARG A 1 390 ? -48.613 -22.408 -19.154 1.00 25.77 390 ARG A O 1
ATOM 3057 N N . ILE A 1 391 ? -46.897 -21.432 -18.080 1.00 21.86 391 ILE A N 1
ATOM 3058 C CA . ILE A 1 391 ? -47.227 -20.034 -18.453 1.00 21.86 391 ILE A CA 1
ATOM 3059 C C . ILE A 1 391 ? -45.932 -19.230 -18.706 1.00 21.86 391 ILE A C 1
ATOM 3061 O O . ILE A 1 391 ? -44.863 -19.575 -18.208 1.00 21.86 391 ILE A O 1
ATOM 3065 N N . ALA A 1 392 ? -46.030 -18.224 -19.580 1.00 21.91 392 ALA A N 1
ATOM 3066 C CA . ALA A 1 392 ? -44.938 -17.469 -20.190 1.00 21.91 392 ALA A CA 1
ATOM 3067 C C . ALA A 1 392 ? -44.048 -16.664 -19.221 1.00 21.91 392 ALA A C 1
ATOM 3069 O O . ALA A 1 392 ? -44.516 -16.109 -18.230 1.00 21.91 392 ALA A O 1
ATOM 3070 N N . TYR A 1 393 ? -42.779 -16.493 -19.610 1.00 21.72 393 TYR A N 1
ATOM 3071 C CA . TYR A 1 393 ? -41.884 -15.483 -19.042 1.00 21.72 393 TYR A CA 1
ATOM 3072 C C . TYR A 1 393 ? -42.286 -14.087 -19.526 1.00 21.72 393 TYR A C 1
ATOM 3074 O O . TYR A 1 393 ? -41.782 -13.589 -20.533 1.00 21.72 393 TYR A O 1
ATOM 3082 N N . GLN A 1 394 ? -43.190 -13.455 -18.789 1.00 22.36 394 GLN A N 1
ATOM 3083 C CA . GLN A 1 394 ? -43.387 -12.016 -18.846 1.00 22.36 394 GLN A CA 1
ATOM 3084 C C . GLN A 1 394 ? -42.331 -11.386 -17.928 1.00 22.36 394 GLN A C 1
ATOM 3086 O O . GLN A 1 394 ? -42.377 -11.551 -16.711 1.00 22.36 394 GLN A O 1
ATOM 3091 N N . THR A 1 395 ? -41.310 -10.754 -18.512 1.00 24.94 395 THR A N 1
ATOM 3092 C CA . THR A 1 395 ? -40.250 -10.070 -17.759 1.00 24.94 395 THR A CA 1
ATOM 3093 C C . THR A 1 395 ? -40.750 -8.721 -17.259 1.00 24.94 395 THR A C 1
ATOM 3095 O O . THR A 1 395 ? -40.335 -7.674 -17.762 1.00 24.94 395 THR A O 1
ATOM 3098 N N . ASP A 1 396 ? -41.633 -8.753 -16.266 1.00 20.67 396 ASP A N 1
ATOM 3099 C CA . ASP A 1 396 ? -41.886 -7.582 -15.441 1.00 20.67 396 ASP A CA 1
ATOM 3100 C C . ASP A 1 396 ? -40.648 -7.360 -14.569 1.00 20.67 396 ASP A C 1
ATOM 3102 O O . ASP A 1 396 ? -40.376 -8.069 -13.597 1.00 20.67 396 ASP A O 1
ATOM 3106 N N . TYR A 1 397 ? -39.841 -6.382 -14.980 1.00 23.41 397 TYR A N 1
ATOM 3107 C CA . TYR A 1 397 ? -38.846 -5.782 -14.109 1.00 23.41 397 TYR A CA 1
ATOM 3108 C C . TYR A 1 397 ? -39.597 -5.024 -13.013 1.00 23.41 397 TYR A C 1
ATOM 3110 O O . TYR A 1 397 ? -39.874 -3.829 -13.161 1.00 23.41 397 TYR A O 1
ATOM 3118 N N . ASP A 1 398 ? -39.879 -5.714 -11.905 1.00 22.70 398 ASP A N 1
ATOM 3119 C CA . ASP A 1 398 ? -40.196 -5.081 -10.626 1.00 22.70 398 ASP A CA 1
ATOM 3120 C C . ASP A 1 398 ? -38.967 -4.296 -10.151 1.00 22.70 398 ASP A C 1
ATOM 3122 O O . ASP A 1 398 ? -38.137 -4.711 -9.338 1.00 22.70 398 ASP A O 1
ATOM 3126 N N . THR A 1 399 ? -38.868 -3.109 -10.741 1.00 24.73 399 THR A N 1
ATOM 3127 C CA . THR A 1 399 ? -38.243 -1.924 -10.178 1.00 24.73 399 THR A CA 1
ATOM 3128 C C . THR A 1 399 ? -38.625 -1.879 -8.699 1.00 24.73 399 THR A C 1
ATOM 3130 O O . THR A 1 399 ? -39.822 -1.950 -8.409 1.00 24.73 399 THR A O 1
ATOM 3133 N N . PRO A 1 400 ? -37.674 -1.766 -7.751 1.00 28.72 400 PRO A N 1
ATOM 3134 C CA . PRO A 1 400 ? -38.026 -1.637 -6.345 1.00 28.72 400 PRO A CA 1
ATOM 3135 C C . PRO A 1 400 ? -39.004 -0.476 -6.208 1.00 28.72 400 PRO A C 1
ATOM 3137 O O . PRO A 1 400 ? -38.675 0.637 -6.625 1.00 28.72 400 PRO A O 1
ATOM 3140 N N . ALA A 1 401 ? -40.206 -0.754 -5.693 1.00 23.58 401 ALA A N 1
ATOM 3141 C CA . ALA A 1 401 ? -41.254 0.247 -5.578 1.00 23.58 401 ALA A CA 1
ATOM 3142 C C . ALA A 1 401 ? -40.681 1.480 -4.873 1.00 23.58 401 ALA A C 1
ATOM 3144 O O . ALA A 1 401 ? -40.230 1.402 -3.728 1.00 23.58 401 ALA A O 1
ATOM 3145 N N . SER A 1 402 ? -40.647 2.599 -5.595 1.00 27.53 402 SER A N 1
ATOM 3146 C CA . SER A 1 402 ? -40.131 3.863 -5.089 1.00 27.53 402 SER A CA 1
ATOM 3147 C C . SER A 1 402 ? -40.915 4.250 -3.842 1.00 27.53 402 SER A C 1
ATOM 3149 O O . SER A 1 402 ? -42.124 4.469 -3.936 1.00 27.53 402 SER A O 1
ATOM 3151 N N . ASP A 1 403 ? -40.228 4.353 -2.705 1.00 25.12 403 ASP A N 1
ATOM 3152 C CA . ASP A 1 403 ? -40.784 4.912 -1.475 1.00 25.12 403 ASP A CA 1
ATOM 3153 C C . ASP A 1 403 ? -41.276 6.345 -1.781 1.00 25.12 403 ASP A C 1
ATOM 3155 O O . ASP A 1 403 ? -40.452 7.216 -2.085 1.00 25.12 403 ASP A O 1
ATOM 3159 N N . PRO A 1 404 ? -42.597 6.608 -1.826 1.00 30.30 404 PRO A N 1
ATOM 3160 C CA . PRO A 1 404 ? -43.148 7.729 -2.592 1.00 30.30 404 PRO A CA 1
ATOM 3161 C C . PRO A 1 404 ? -43.083 9.081 -1.855 1.00 30.30 404 PRO A C 1
ATOM 3163 O O . PRO A 1 404 ? -43.937 9.941 -2.061 1.00 30.30 404 PRO A O 1
ATOM 3166 N N . THR A 1 405 ? -42.093 9.282 -0.976 1.00 34.03 405 THR A N 1
ATOM 3167 C CA . THR A 1 405 ? -41.980 10.476 -0.114 1.00 34.03 405 THR A CA 1
ATOM 3168 C C . THR A 1 405 ? -40.574 11.084 0.003 1.00 34.03 405 THR A C 1
ATOM 3170 O O . THR A 1 405 ? -40.272 11.732 1.003 1.00 34.03 405 THR A O 1
ATOM 3173 N N . VAL A 1 406 ? -39.720 10.949 -1.020 1.00 35.91 406 VAL A N 1
ATOM 3174 C CA . VAL A 1 406 ? -38.550 11.838 -1.194 1.00 35.91 406 VAL A CA 1
ATOM 3175 C C . VAL A 1 406 ? -38.382 12.221 -2.669 1.00 35.91 406 VAL A C 1
ATOM 3177 O O . VAL A 1 406 ? -37.661 11.557 -3.413 1.00 35.91 406 VAL A O 1
ATOM 3180 N N . GLU A 1 407 ? -39.002 13.325 -3.097 1.00 40.06 407 GLU A N 1
ATOM 3181 C CA . GLU A 1 407 ? -38.540 14.013 -4.310 1.00 40.06 407 GLU A CA 1
ATOM 3182 C C . GLU A 1 407 ? -37.124 14.541 -4.038 1.00 40.06 407 GLU A C 1
ATOM 3184 O O . GLU A 1 407 ? -36.909 15.343 -3.127 1.00 40.06 407 GLU A O 1
ATOM 3189 N N . ALA A 1 408 ? -36.134 14.063 -4.793 1.00 45.16 408 ALA A N 1
ATOM 3190 C CA . ALA A 1 408 ? -34.753 14.490 -4.608 1.00 45.16 408 ALA A CA 1
ATOM 3191 C C . ALA A 1 408 ? -34.610 15.995 -4.906 1.00 45.16 408 ALA A C 1
ATOM 3193 O O . ALA A 1 408 ? -34.976 16.463 -5.984 1.00 45.16 408 ALA A O 1
ATOM 3194 N N . GLU A 1 409 ? -34.055 16.745 -3.949 1.00 54.03 409 GLU A N 1
ATOM 3195 C CA . GLU A 1 409 ? -33.726 18.169 -4.090 1.00 54.03 409 GLU A CA 1
ATOM 3196 C C . GLU A 1 409 ? -32.769 18.328 -5.287 1.00 54.03 409 GLU A C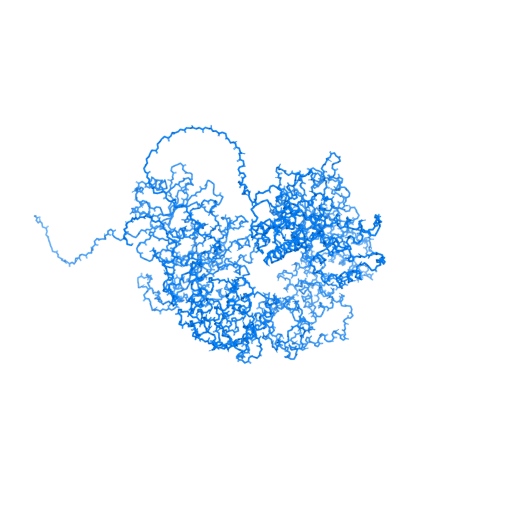 1
ATOM 3198 O O . GLU A 1 409 ? -31.618 17.911 -5.207 1.00 54.03 409 GLU A O 1
ATOM 3203 N N . THR A 1 410 ? -33.257 18.851 -6.421 1.00 54.03 410 THR A N 1
ATOM 3204 C CA . THR A 1 410 ? -32.482 18.920 -7.673 1.00 54.03 410 THR A CA 1
ATOM 3205 C C . THR A 1 410 ? -31.309 19.887 -7.526 1.00 54.03 410 THR A C 1
ATOM 3207 O O . THR A 1 410 ? -31.491 21.108 -7.554 1.00 54.03 410 THR A O 1
ATOM 3210 N N . VAL A 1 411 ? -30.102 19.345 -7.372 1.00 64.25 411 VAL A N 1
ATOM 3211 C CA . VAL A 1 411 ? -28.868 20.128 -7.280 1.00 64.25 411 VAL A CA 1
ATOM 3212 C C . VAL A 1 411 ? -28.408 20.513 -8.688 1.00 64.25 411 VAL A C 1
ATOM 3214 O O . VAL A 1 411 ? -28.394 19.694 -9.602 1.00 64.25 411 VAL A O 1
ATOM 3217 N N . VAL A 1 412 ? -28.051 21.785 -8.882 1.00 68.62 412 VAL A N 1
ATOM 3218 C CA . VAL A 1 412 ? -27.595 22.316 -10.177 1.00 68.62 412 VAL A CA 1
ATOM 3219 C C . VAL A 1 412 ? -26.094 22.570 -10.108 1.00 68.62 412 VAL A C 1
ATOM 3221 O O . VAL A 1 412 ? -25.675 23.582 -9.548 1.00 68.62 412 VAL A O 1
ATOM 3224 N N . TRP A 1 413 ? -25.300 21.656 -10.658 1.00 77.88 413 TRP A N 1
ATOM 3225 C CA . TRP A 1 413 ? -23.833 21.667 -10.603 1.00 77.88 413 TRP A CA 1
ATOM 3226 C C . TRP A 1 413 ? -23.186 22.629 -11.609 1.00 77.88 413 TRP A C 1
ATOM 3228 O O . TRP A 1 413 ? -23.636 22.725 -12.753 1.00 77.88 413 TRP A O 1
ATOM 3238 N N . ASP A 1 414 ? -22.089 23.292 -11.224 1.00 77.31 414 ASP A N 1
ATOM 3239 C CA . ASP A 1 414 ? -21.233 24.002 -12.189 1.00 77.31 414 ASP A CA 1
ATOM 3240 C C . ASP A 1 414 ? -20.323 23.004 -12.923 1.00 77.31 414 ASP A C 1
ATOM 3242 O O . ASP A 1 414 ? -19.237 22.634 -12.466 1.00 77.31 414 ASP A O 1
ATOM 3246 N N . LEU A 1 415 ? -20.789 22.542 -14.084 1.00 79.00 415 LEU A N 1
ATOM 3247 C CA . LEU A 1 415 ? -20.083 21.555 -14.900 1.00 79.00 415 LEU A CA 1
ATOM 3248 C C . LEU A 1 415 ? -18.821 22.114 -15.588 1.00 79.00 415 LEU A C 1
ATOM 3250 O O . LEU A 1 415 ? -17.960 21.326 -15.983 1.00 79.00 415 LEU A O 1
ATOM 3254 N N . ASP A 1 416 ? -18.668 23.437 -15.724 1.00 75.06 416 ASP A N 1
ATOM 3255 C CA . ASP A 1 416 ? -17.455 24.059 -16.274 1.00 75.06 416 ASP A CA 1
ATOM 3256 C C . ASP A 1 416 ? -16.318 24.044 -15.244 1.00 75.06 416 ASP A C 1
ATOM 3258 O O . ASP A 1 416 ? -15.204 23.620 -15.564 1.00 75.06 416 ASP A O 1
ATOM 3262 N N . LEU A 1 417 ? -16.594 24.447 -13.998 1.00 74.62 417 LEU A N 1
ATOM 3263 C CA . LEU A 1 417 ? -15.646 24.347 -12.880 1.00 74.62 417 LEU A CA 1
ATOM 3264 C C . LEU A 1 417 ? -15.308 22.888 -12.562 1.00 74.62 417 LEU A C 1
ATOM 3266 O O . LEU A 1 417 ? -14.141 22.540 -12.382 1.00 74.62 417 LEU A O 1
ATOM 3270 N N . THR A 1 418 ? -16.313 22.016 -12.586 1.00 77.81 418 THR A N 1
ATOM 3271 C CA . THR A 1 418 ? -16.138 20.577 -12.359 1.00 77.81 418 THR A CA 1
ATOM 3272 C C . THR A 1 418 ? -15.267 19.920 -13.445 1.00 77.81 418 THR A C 1
ATOM 3274 O O . THR A 1 418 ? -14.443 19.057 -13.151 1.00 77.81 418 THR A O 1
ATOM 3277 N N . THR A 1 419 ? -15.377 20.350 -14.709 1.00 80.81 419 THR A N 1
ATOM 3278 C CA . THR A 1 419 ? -14.465 19.879 -15.772 1.00 80.81 419 THR A CA 1
ATOM 3279 C C . THR A 1 419 ? -13.044 20.417 -15.557 1.00 80.81 419 THR A C 1
ATOM 3281 O O . THR A 1 419 ? -12.068 19.721 -15.822 1.00 80.81 419 THR A O 1
ATOM 3284 N N . GLN A 1 420 ? -12.893 21.633 -15.018 1.00 80.25 420 GLN A N 1
ATOM 3285 C CA . GLN A 1 420 ? -11.578 22.184 -14.678 1.00 80.25 420 GLN A CA 1
ATOM 3286 C C . GLN A 1 420 ? -10.894 21.437 -13.520 1.00 80.25 420 GLN A C 1
ATOM 3288 O O . GLN A 1 420 ? -9.675 21.302 -13.562 1.00 80.25 420 GLN A O 1
ATOM 3293 N N . SER A 1 421 ? -11.626 20.891 -12.538 1.00 82.75 421 SER A N 1
ATOM 3294 C CA . SER A 1 421 ? -11.027 20.101 -11.441 1.00 82.75 421 SER A CA 1
ATOM 3295 C C . SER A 1 421 ? -10.544 18.699 -11.864 1.00 82.75 421 SER A C 1
ATOM 3297 O O . SER A 1 421 ? -9.751 18.072 -11.154 1.00 82.75 421 SER A O 1
ATOM 3299 N N . LEU A 1 422 ? -10.945 18.221 -13.051 1.00 84.25 422 LEU A N 1
ATOM 3300 C CA . LEU A 1 422 ? -10.375 17.028 -13.695 1.00 84.25 422 LEU A CA 1
ATOM 3301 C C . LEU A 1 422 ? -9.028 17.301 -14.390 1.00 84.25 422 LEU A C 1
ATOM 3303 O O . LEU A 1 422 ? -8.239 16.370 -14.569 1.00 84.25 422 LEU A O 1
ATOM 3307 N N . ARG A 1 423 ? -8.731 18.550 -14.775 1.00 80.88 423 ARG A N 1
ATOM 3308 C CA . ARG A 1 423 ? -7.509 18.885 -15.522 1.00 80.88 423 ARG A CA 1
ATOM 3309 C C . ARG A 1 423 ? -6.257 18.718 -14.663 1.00 80.88 423 ARG A C 1
ATOM 3311 O O . ARG A 1 423 ? -6.106 19.362 -13.630 1.00 80.88 423 ARG A O 1
ATOM 3318 N N . ASN A 1 424 ? -5.293 17.949 -15.168 1.00 71.62 424 ASN A N 1
ATOM 3319 C CA . ASN A 1 424 ? -3.918 17.956 -14.670 1.00 71.62 424 ASN A CA 1
ATOM 3320 C C . ASN A 1 424 ? -2.976 18.586 -15.720 1.00 71.62 424 ASN A C 1
ATOM 3322 O O . ASN A 1 424 ? -2.735 17.939 -16.746 1.00 71.62 424 ASN A O 1
ATOM 3326 N N . PRO A 1 425 ? -2.391 19.776 -15.472 1.00 65.38 425 PRO A N 1
ATOM 3327 C CA . PRO A 1 425 ? -1.430 20.413 -16.380 1.00 65.38 425 PRO A CA 1
ATOM 3328 C C . PRO A 1 425 ? -0.216 19.540 -16.728 1.00 65.38 425 PRO A C 1
ATOM 3330 O O . PRO A 1 425 ? 0.302 19.606 -17.838 1.00 65.38 425 PRO A O 1
ATOM 3333 N N . GLU A 1 426 ? 0.229 18.685 -15.806 1.00 66.31 426 GLU A N 1
ATOM 3334 C CA . GLU A 1 426 ? 1.433 17.866 -15.980 1.00 66.31 426 GLU A CA 1
ATOM 3335 C C . GLU A 1 426 ? 1.203 16.653 -16.894 1.00 66.31 426 GLU A C 1
ATOM 3337 O O . GLU A 1 426 ? 2.162 16.106 -17.442 1.00 66.31 426 GLU A O 1
ATOM 3342 N N . SER A 1 427 ? -0.053 16.242 -17.106 1.00 63.03 427 SER A N 1
ATOM 3343 C CA . SER A 1 427 ? -0.414 15.027 -17.863 1.00 63.03 427 SER A CA 1
ATOM 3344 C C . SER A 1 427 ? 0.149 14.978 -19.291 1.00 63.03 427 SER A C 1
ATOM 3346 O O . SER A 1 427 ? 0.427 13.897 -19.800 1.00 63.03 427 SER A O 1
ATOM 3348 N N . HIS A 1 428 ? 0.377 16.137 -19.915 1.00 65.75 428 HIS A N 1
ATOM 3349 C CA . HIS A 1 428 ? 0.891 16.244 -21.283 1.00 65.75 428 HIS A CA 1
ATOM 3350 C C . HIS A 1 428 ? 2.426 16.330 -21.361 1.00 65.75 428 HIS A C 1
ATOM 3352 O O . HIS A 1 428 ? 3.007 15.999 -22.391 1.00 65.75 428 HIS A O 1
ATOM 3358 N N . SER A 1 429 ? 3.103 16.700 -20.268 1.00 72.00 429 SER A N 1
ATOM 3359 C CA . SER A 1 429 ? 4.554 16.969 -20.263 1.00 72.00 429 SER A CA 1
ATOM 3360 C C . SER A 1 429 ? 5.423 15.759 -20.629 1.00 72.00 429 SER A C 1
ATOM 3362 O O . SER A 1 429 ? 6.506 15.924 -21.188 1.00 72.00 429 SER A O 1
ATOM 3364 N N . ARG A 1 430 ? 4.953 14.526 -20.380 1.00 82.00 430 ARG A N 1
ATOM 3365 C CA . ARG A 1 430 ? 5.661 13.308 -20.805 1.00 82.00 430 ARG A CA 1
ATOM 3366 C C . ARG A 1 430 ? 5.719 13.181 -22.331 1.00 82.00 430 ARG A C 1
ATOM 3368 O O . ARG A 1 430 ? 6.741 12.750 -22.856 1.00 82.00 430 ARG A O 1
ATOM 3375 N N . LEU A 1 431 ? 4.659 13.578 -23.037 1.00 83.62 431 LEU A N 1
ATOM 3376 C CA . LEU A 1 431 ? 4.584 13.490 -24.498 1.00 83.62 431 LEU A CA 1
ATOM 3377 C C . LEU A 1 431 ? 5.613 14.405 -25.179 1.00 83.62 431 LEU A C 1
ATOM 3379 O O . LEU A 1 431 ? 6.213 14.028 -26.183 1.00 83.62 431 LEU A O 1
ATOM 3383 N N . GLU A 1 432 ? 5.844 15.583 -24.599 1.00 81.25 432 GLU A N 1
ATOM 3384 C CA . GLU A 1 432 ? 6.830 16.565 -25.069 1.00 81.25 432 GLU A CA 1
ATOM 3385 C C . GLU A 1 432 ? 8.280 16.095 -24.855 1.00 81.25 432 GLU A C 1
ATOM 3387 O O . GLU A 1 432 ? 9.160 16.435 -25.640 1.00 81.25 432 GLU A O 1
ATOM 3392 N N . GLN A 1 433 ? 8.529 15.276 -23.826 1.00 80.38 433 GLN A N 1
ATOM 3393 C CA . GLN A 1 433 ? 9.854 14.727 -23.491 1.00 80.38 433 GLN A CA 1
ATOM 3394 C C . GLN A 1 433 ? 10.268 13.512 -24.338 1.00 80.38 433 GLN A C 1
ATOM 3396 O O . GLN A 1 433 ? 11.408 13.057 -24.239 1.00 80.38 433 GLN A O 1
ATOM 3401 N N . ILE A 1 434 ? 9.354 12.928 -25.114 1.00 85.94 434 ILE A N 1
ATOM 3402 C CA . ILE A 1 434 ? 9.644 11.771 -25.967 1.00 85.94 434 ILE A CA 1
ATOM 3403 C C . ILE A 1 434 ? 10.237 12.265 -27.290 1.00 85.94 434 ILE A C 1
ATOM 3405 O O . ILE A 1 434 ? 9.638 13.104 -27.962 1.00 85.94 434 ILE A O 1
ATOM 3409 N N . GLU A 1 435 ? 11.395 11.721 -27.675 1.00 83.75 435 GLU A N 1
ATOM 3410 C CA . GLU A 1 435 ? 12.033 11.993 -28.970 1.00 83.75 435 GLU A CA 1
ATOM 3411 C C . GLU A 1 435 ? 11.092 11.660 -30.138 1.00 83.75 435 GLU A C 1
ATOM 3413 O O . GLU A 1 435 ? 10.430 10.615 -30.139 1.00 83.75 435 GLU A O 1
ATOM 3418 N N . ASP A 1 436 ? 11.063 12.538 -31.142 1.00 86.62 436 ASP A N 1
ATOM 3419 C CA . ASP A 1 436 ? 10.381 12.286 -32.410 1.00 86.62 436 ASP A CA 1
ATOM 3420 C C . ASP A 1 436 ? 11.097 11.212 -33.236 1.00 86.62 436 ASP A C 1
ATOM 3422 O O . ASP A 1 436 ? 12.281 10.923 -33.046 1.00 86.62 436 ASP A O 1
ATOM 3426 N N . LYS A 1 437 ? 10.365 10.607 -34.175 1.00 88.31 437 LYS A N 1
ATOM 3427 C CA . LYS A 1 437 ? 10.935 9.615 -35.086 1.00 88.31 437 LYS A CA 1
ATOM 3428 C C . LYS A 1 437 ? 11.975 10.243 -36.026 1.00 88.31 437 LYS A C 1
ATOM 3430 O O . LYS A 1 437 ? 11.843 11.390 -36.451 1.00 88.31 437 LYS A O 1
ATOM 3435 N N . LEU A 1 438 ? 13.002 9.474 -36.384 1.00 83.94 438 LEU A N 1
ATOM 3436 C CA . LEU A 1 438 ? 14.067 9.933 -37.274 1.00 83.94 438 LEU A CA 1
ATOM 3437 C C . LEU A 1 438 ? 13.668 9.691 -38.736 1.00 83.94 438 LEU A C 1
ATOM 3439 O O . LEU A 1 438 ? 13.577 8.541 -39.161 1.00 83.94 438 LEU A O 1
ATOM 3443 N N . GLY A 1 439 ? 13.442 10.755 -39.508 1.00 83.94 439 GLY A N 1
ATOM 3444 C CA . GLY A 1 439 ? 13.168 10.672 -40.949 1.00 83.94 439 GLY A CA 1
ATOM 3445 C C . GLY A 1 439 ? 12.039 9.694 -41.305 1.00 83.94 439 GLY A C 1
ATOM 3446 O O . GLY A 1 439 ? 10.908 9.834 -40.835 1.00 83.94 439 GLY A O 1
ATOM 3447 N N . HIS A 1 440 ? 12.359 8.694 -42.128 1.00 84.88 440 HIS A N 1
ATOM 3448 C CA . HIS A 1 440 ? 11.413 7.678 -42.606 1.00 84.88 440 HIS A CA 1
ATOM 3449 C C . HIS A 1 440 ? 11.228 6.474 -41.669 1.00 84.88 440 HIS A C 1
ATOM 3451 O O . HIS A 1 440 ? 10.447 5.576 -41.976 1.00 84.88 440 HIS A O 1
ATOM 3457 N N . THR A 1 441 ? 11.894 6.446 -40.507 1.00 87.94 441 THR A N 1
ATOM 3458 C CA . THR A 1 441 ? 11.687 5.351 -39.545 1.00 87.94 441 THR A CA 1
ATOM 3459 C C . THR A 1 441 ? 10.214 5.232 -39.146 1.00 87.94 441 THR A C 1
ATOM 3461 O O . THR A 1 441 ? 9.474 6.221 -39.134 1.00 87.94 441 THR A O 1
ATOM 3464 N N . LEU A 1 442 ? 9.775 4.010 -38.843 1.00 91.31 442 LEU A N 1
ATOM 3465 C CA . LEU A 1 442 ? 8.391 3.654 -38.497 1.00 91.31 442 LEU A CA 1
ATOM 3466 C C . LEU A 1 442 ? 7.320 3.873 -39.594 1.00 91.31 442 LEU A C 1
ATOM 3468 O O . LEU A 1 442 ? 6.192 3.429 -39.387 1.00 91.31 442 LEU A O 1
ATOM 3472 N N . ASP A 1 443 ? 7.615 4.491 -40.751 1.00 90.25 443 ASP A N 1
ATOM 3473 C CA . ASP A 1 443 ? 6.605 4.709 -41.813 1.00 90.25 443 ASP A CA 1
ATOM 3474 C C . ASP A 1 443 ? 6.059 3.396 -42.397 1.00 90.25 443 ASP A C 1
ATOM 3476 O O . ASP A 1 443 ? 4.886 3.336 -42.780 1.00 90.25 443 ASP A O 1
ATOM 3480 N N . TRP A 1 444 ? 6.863 2.327 -42.337 1.00 90.56 444 TRP A N 1
ATOM 3481 C CA . TRP A 1 444 ? 6.516 0.958 -42.732 1.00 90.56 444 TRP A CA 1
ATOM 3482 C C . TRP A 1 444 ? 5.188 0.455 -42.139 1.00 90.56 444 TRP A C 1
ATOM 3484 O O . TRP A 1 444 ? 4.535 -0.400 -42.731 1.00 90.56 444 TRP A O 1
ATOM 3494 N N . VAL A 1 445 ? 4.753 1.002 -40.995 1.00 92.00 445 VAL A N 1
ATOM 3495 C CA . VAL A 1 445 ? 3.497 0.627 -40.322 1.00 92.00 445 VAL A CA 1
ATOM 3496 C C . VAL A 1 445 ? 2.234 1.031 -41.102 1.00 92.00 445 VAL A C 1
ATOM 3498 O O . VAL A 1 445 ? 1.160 0.490 -40.842 1.00 92.00 445 VAL A O 1
ATOM 3501 N N . TYR A 1 446 ? 2.352 1.972 -42.047 1.00 90.75 446 TYR A N 1
ATOM 3502 C CA . TYR A 1 446 ? 1.268 2.395 -42.943 1.00 90.75 446 TYR A CA 1
ATOM 3503 C C . TYR A 1 446 ? 1.449 1.918 -44.388 1.00 90.75 446 TYR A C 1
ATOM 3505 O O . TYR A 1 446 ? 0.476 1.897 -45.140 1.00 90.75 446 TYR A O 1
ATOM 3513 N N . GLU A 1 447 ? 2.677 1.581 -44.788 1.00 82.94 447 GLU A N 1
ATOM 3514 C CA . GLU A 1 447 ? 3.012 1.165 -46.156 1.00 82.94 447 GLU A CA 1
ATOM 3515 C C . GLU A 1 447 ? 2.540 -0.266 -46.444 1.00 82.94 447 GLU A C 1
ATOM 3517 O O . GLU A 1 447 ? 1.980 -0.533 -47.507 1.00 82.94 447 GLU A O 1
ATOM 3522 N N . GLU A 1 448 ? 2.686 -1.168 -45.469 1.00 70.06 448 GLU A N 1
ATOM 3523 C CA . GLU A 1 448 ? 2.194 -2.543 -45.537 1.00 70.06 448 GLU A CA 1
ATOM 3524 C C . GLU A 1 448 ? 1.471 -2.917 -44.234 1.00 70.06 448 GLU A C 1
ATOM 3526 O O . GLU A 1 448 ? 2.024 -2.765 -43.145 1.00 70.06 448 GLU A O 1
ATOM 3531 N N . ASP A 1 449 ? 0.269 -3.505 -44.311 1.00 80.75 449 ASP A N 1
ATOM 3532 C CA . ASP A 1 449 ? -0.502 -3.951 -43.129 1.00 80.75 449 ASP A CA 1
ATOM 3533 C C . ASP A 1 449 ? 0.065 -5.240 -42.483 1.00 80.75 449 ASP A C 1
ATOM 3535 O O . ASP A 1 449 ? -0.666 -6.078 -41.960 1.00 80.75 449 ASP A O 1
ATOM 3539 N N . THR A 1 450 ? 1.390 -5.413 -42.514 1.00 79.88 450 THR A N 1
ATOM 3540 C CA . THR A 1 450 ? 2.138 -6.589 -42.027 1.00 79.88 450 THR A CA 1
ATOM 3541 C C . THR A 1 450 ? 1.914 -6.888 -40.546 1.00 79.88 450 THR A C 1
ATOM 3543 O O . THR A 1 450 ? 1.988 -8.045 -40.135 1.00 79.88 450 THR A O 1
ATOM 3546 N N . VAL A 1 451 ? 1.622 -5.858 -39.747 1.00 90.25 451 VAL A N 1
ATOM 3547 C CA . VAL A 1 451 ? 1.284 -5.972 -38.317 1.00 90.25 451 VAL A CA 1
ATOM 3548 C C . VAL A 1 451 ? -0.224 -5.891 -38.039 1.00 90.25 451 VAL A C 1
ATOM 3550 O O . VAL A 1 451 ? -0.639 -6.066 -36.898 1.00 90.25 451 VAL A O 1
ATOM 3553 N N . GLY A 1 452 ? -1.061 -5.641 -39.053 1.00 90.69 452 GLY A N 1
ATOM 3554 C CA . GLY A 1 452 ? -2.519 -5.522 -38.916 1.00 90.69 452 GLY A CA 1
ATOM 3555 C C . GLY A 1 452 ? -3.023 -4.220 -38.275 1.00 90.69 452 GLY A C 1
ATOM 3556 O O . GLY A 1 452 ? -4.216 -4.112 -37.967 1.00 90.69 452 GLY A O 1
ATOM 3557 N N . LEU A 1 453 ? -2.147 -3.231 -38.042 1.00 93.12 453 LEU A N 1
ATOM 3558 C CA . LEU A 1 453 ? -2.520 -1.981 -37.373 1.00 93.12 453 LEU A CA 1
ATOM 3559 C C . LEU A 1 453 ? -3.501 -1.153 -38.207 1.00 93.12 453 LEU A C 1
ATOM 3561 O O . LEU A 1 453 ? -4.453 -0.613 -37.650 1.00 93.12 453 LEU A O 1
ATOM 3565 N N . THR A 1 454 ? -3.303 -1.041 -39.522 1.00 92.50 454 THR A N 1
ATOM 3566 C CA . THR A 1 454 ? -4.147 -0.173 -40.360 1.00 92.50 454 THR A CA 1
ATOM 3567 C C . THR A 1 454 ? -5.550 -0.758 -40.519 1.00 92.50 454 THR A C 1
ATOM 3569 O O . THR A 1 454 ? -6.543 -0.027 -40.447 1.00 92.50 454 THR A O 1
ATOM 3572 N N . SER A 1 455 ? -5.652 -2.088 -40.628 1.00 90.56 455 SER A N 1
ATOM 3573 C CA . SER A 1 455 ? -6.923 -2.816 -40.591 1.00 90.56 455 SER A CA 1
ATOM 3574 C C . SER A 1 455 ? -7.637 -2.653 -39.242 1.00 90.56 455 SER A C 1
ATOM 3576 O O . SER A 1 455 ? -8.845 -2.388 -39.211 1.00 90.56 455 SER A O 1
ATOM 3578 N N . TRP A 1 456 ? -6.903 -2.718 -38.123 1.00 93.56 456 TRP A N 1
ATOM 3579 C CA . TRP A 1 456 ? -7.471 -2.512 -36.789 1.00 93.56 456 TRP A CA 1
ATOM 3580 C C . TRP A 1 456 ? -7.906 -1.058 -36.531 1.00 93.56 456 TRP A C 1
ATOM 3582 O O . TRP A 1 456 ? -9.010 -0.838 -36.027 1.00 93.56 456 TRP A O 1
ATOM 3592 N N . LEU A 1 457 ? -7.110 -0.061 -36.935 1.00 91.38 457 LEU A N 1
ATOM 3593 C CA . LEU A 1 457 ? -7.478 1.357 -36.835 1.00 91.38 457 LEU A CA 1
ATOM 3594 C C . LEU A 1 457 ? -8.751 1.655 -37.634 1.00 91.38 457 LEU A C 1
ATOM 3596 O O . LEU A 1 457 ? -9.648 2.313 -37.115 1.00 91.38 457 LEU A O 1
ATOM 3600 N N . ARG A 1 458 ? -8.883 1.099 -38.844 1.00 88.69 458 ARG A N 1
ATOM 3601 C CA . ARG A 1 458 ? -10.075 1.288 -39.681 1.00 88.69 458 ARG A CA 1
ATOM 3602 C C . ARG A 1 458 ? -11.296 0.547 -39.129 1.00 88.69 458 ARG A C 1
ATOM 3604 O O . ARG A 1 458 ? -12.288 1.163 -38.742 1.00 88.69 458 ARG A O 1
ATOM 3611 N N . ASN A 1 459 ? -11.219 -0.780 -39.032 1.00 82.81 459 ASN A N 1
ATOM 3612 C CA . ASN A 1 459 ? -12.386 -1.644 -38.809 1.00 82.81 459 ASN A CA 1
ATOM 3613 C C . ASN A 1 459 ? -12.411 -2.356 -37.445 1.00 82.81 459 ASN A C 1
ATOM 3615 O O . ASN A 1 459 ? -13.452 -2.893 -37.060 1.00 82.81 459 ASN A O 1
ATOM 3619 N N . GLY A 1 460 ? -11.295 -2.370 -36.715 1.00 79.50 460 GLY A N 1
ATOM 3620 C CA . GLY A 1 460 ? -11.099 -3.154 -35.497 1.00 79.50 460 GLY A CA 1
ATOM 3621 C C . GLY A 1 460 ? -11.960 -2.745 -34.298 1.00 79.50 460 GLY A C 1
ATOM 3622 O O . GLY A 1 460 ? -12.610 -1.697 -34.255 1.00 79.50 460 GLY A O 1
ATOM 3623 N N . LYS A 1 461 ? -11.965 -3.615 -33.291 1.00 82.75 461 LYS A N 1
ATOM 3624 C CA . LYS A 1 461 ? -12.583 -3.413 -31.974 1.00 82.75 461 LYS A CA 1
ATOM 3625 C C . LYS A 1 461 ? -11.620 -3.914 -30.897 1.00 82.75 461 LYS A C 1
ATOM 3627 O O . LYS A 1 461 ? -10.675 -4.644 -31.198 1.00 82.75 461 LYS A O 1
ATOM 3632 N N . GLY A 1 462 ? -11.892 -3.572 -29.642 1.00 89.81 462 GLY A N 1
ATOM 3633 C CA . GLY A 1 462 ? -11.182 -4.158 -28.511 1.00 89.81 462 GLY A CA 1
ATOM 3634 C C . GLY A 1 462 ? -9.804 -3.549 -28.275 1.00 89.81 462 GLY A C 1
ATOM 3635 O O . GLY A 1 462 ? -9.641 -2.331 -28.325 1.00 89.81 462 GLY A O 1
ATOM 3636 N N . ILE A 1 463 ? -8.838 -4.411 -27.969 1.00 95.69 463 ILE A N 1
ATOM 3637 C CA . ILE A 1 463 ? -7.483 -4.050 -27.546 1.00 95.69 463 ILE A CA 1
ATOM 3638 C C . ILE A 1 463 ? -6.488 -4.338 -28.669 1.00 95.69 463 ILE A C 1
ATOM 3640 O O . ILE A 1 463 ? -6.565 -5.400 -29.281 1.00 95.69 463 ILE A O 1
ATOM 3644 N N . TYR A 1 464 ? -5.531 -3.434 -28.873 1.00 96.88 464 TYR A N 1
ATOM 3645 C CA . TYR A 1 464 ? -4.330 -3.637 -29.677 1.00 96.88 464 TYR A CA 1
ATOM 3646 C C . TYR A 1 464 ? -3.082 -3.421 -28.815 1.00 96.88 464 TYR A C 1
ATOM 3648 O O . TYR A 1 464 ? -2.948 -2.382 -28.163 1.00 96.88 464 TYR A O 1
ATOM 3656 N N . TRP A 1 465 ? -2.168 -4.393 -28.795 1.00 97.69 465 TRP A N 1
ATOM 3657 C CA . TRP A 1 465 ? -1.021 -4.397 -27.882 1.00 97.69 465 TRP A CA 1
ATOM 3658 C C . TRP A 1 465 ? 0.326 -4.253 -28.603 1.00 97.69 465 TRP A C 1
ATOM 3660 O O . TRP A 1 465 ? 0.744 -5.115 -29.377 1.00 97.69 465 TRP A O 1
ATOM 3670 N N . VAL A 1 466 ? 1.050 -3.173 -28.304 1.00 97.19 466 VAL A N 1
ATOM 3671 C CA . VAL A 1 466 ? 2.418 -2.937 -28.784 1.00 97.19 466 VAL A CA 1
ATOM 3672 C C . VAL A 1 466 ? 3.410 -3.337 -27.698 1.00 97.19 466 VAL A C 1
ATOM 3674 O O . VAL A 1 466 ? 3.692 -2.591 -26.759 1.00 97.19 466 VAL A O 1
ATOM 3677 N N . SER A 1 467 ? 3.961 -4.537 -27.821 1.00 96.31 467 SER A N 1
ATOM 3678 C CA . SER A 1 467 ? 4.914 -5.065 -26.847 1.00 96.31 467 SER A CA 1
ATOM 3679 C C . SER A 1 467 ? 6.365 -4.803 -27.268 1.00 96.31 467 SER A C 1
ATOM 3681 O O . SER A 1 467 ? 6.688 -4.696 -28.451 1.00 96.31 467 SER A O 1
ATOM 3683 N N . GLY A 1 468 ? 7.292 -4.689 -26.314 1.00 91.50 468 GLY A N 1
ATOM 3684 C CA . GLY A 1 468 ? 8.706 -4.506 -26.659 1.00 91.50 468 GLY A CA 1
ATOM 3685 C C . GLY A 1 468 ? 9.671 -4.480 -25.483 1.00 91.50 468 GLY A C 1
ATOM 3686 O O . GLY A 1 468 ? 9.310 -4.062 -24.377 1.00 91.50 468 GLY A O 1
ATOM 3687 N N . LYS A 1 469 ? 10.921 -4.885 -25.742 1.00 89.56 469 LYS A N 1
ATOM 3688 C CA . LYS A 1 469 ? 12.043 -4.760 -24.798 1.00 89.56 469 LYS A CA 1
ATOM 3689 C C . LYS A 1 469 ? 12.186 -3.301 -24.299 1.00 89.56 469 LYS A C 1
ATOM 3691 O O . LYS A 1 469 ? 11.718 -2.363 -24.957 1.00 89.56 469 LYS A O 1
ATOM 3696 N N . PRO A 1 470 ? 12.797 -3.058 -23.130 1.00 85.19 470 PRO A N 1
ATOM 3697 C CA . PRO A 1 470 ? 13.189 -1.705 -22.745 1.00 85.19 470 PRO A CA 1
ATOM 3698 C C . PRO A 1 470 ? 14.100 -1.077 -23.812 1.00 85.19 470 PRO A C 1
ATOM 3700 O O . PRO A 1 470 ? 14.853 -1.788 -24.472 1.00 85.19 470 PRO A O 1
ATOM 3703 N N . GLY A 1 471 ? 14.005 0.237 -24.030 1.00 85.12 471 GLY A N 1
ATOM 3704 C CA . GLY A 1 471 ? 14.830 0.928 -25.030 1.00 85.12 471 GLY A CA 1
ATOM 3705 C C . GLY A 1 471 ? 14.562 0.562 -26.503 1.00 85.12 471 GLY A C 1
ATOM 3706 O O . GLY A 1 471 ? 15.361 0.937 -27.355 1.00 85.12 471 GLY A O 1
ATOM 3707 N N . SER A 1 472 ? 13.474 -0.150 -26.836 1.00 90.75 472 SER A N 1
ATOM 3708 C CA . SER A 1 472 ? 13.145 -0.582 -28.212 1.00 90.75 472 SER A CA 1
ATOM 3709 C C . SER A 1 472 ? 12.277 0.398 -29.025 1.00 90.75 472 SER A C 1
ATOM 3711 O O . SER A 1 472 ? 11.645 -0.019 -29.992 1.00 90.75 472 SER A O 1
ATOM 3713 N N . GLY A 1 473 ? 12.155 1.662 -28.606 1.00 90.25 473 GLY A N 1
ATOM 3714 C CA . GLY A 1 473 ? 11.399 2.692 -29.343 1.00 90.25 473 GLY A CA 1
ATOM 3715 C C . GLY A 1 473 ? 9.875 2.751 -29.118 1.00 90.25 473 GLY A C 1
ATOM 3716 O O . GLY A 1 473 ? 9.209 3.511 -29.812 1.00 90.25 473 GLY A O 1
ATOM 3717 N N . LYS A 1 474 ? 9.307 2.007 -28.149 1.00 93.75 474 LYS A N 1
ATOM 3718 C CA . LYS A 1 474 ? 7.845 1.973 -27.881 1.00 93.75 474 LYS A CA 1
ATOM 3719 C C . LYS A 1 474 ? 7.201 3.362 -27.751 1.00 93.75 474 LYS A C 1
ATOM 3721 O O . LYS A 1 474 ? 6.232 3.640 -28.445 1.00 93.75 474 LYS A O 1
ATOM 3726 N N . SER A 1 475 ? 7.753 4.233 -26.906 1.00 92.50 475 SER A N 1
ATOM 3727 C CA . SER A 1 475 ? 7.184 5.563 -26.650 1.00 92.50 475 SER A CA 1
ATOM 3728 C C . SER A 1 475 ? 7.248 6.484 -27.869 1.00 92.50 475 SER A C 1
ATOM 3730 O O . SER A 1 475 ? 6.278 7.178 -28.161 1.00 92.50 475 SER A O 1
ATOM 3732 N N . THR A 1 476 ? 8.346 6.441 -28.632 1.00 93.12 476 THR A N 1
ATOM 3733 C CA . THR A 1 476 ? 8.478 7.151 -29.917 1.00 93.12 476 THR A CA 1
ATOM 3734 C C . THR A 1 476 ? 7.445 6.653 -30.928 1.00 93.12 476 THR A C 1
ATOM 3736 O O . THR A 1 476 ? 6.802 7.462 -31.590 1.00 93.12 476 THR A O 1
ATOM 3739 N N . PHE A 1 477 ? 7.205 5.338 -30.988 1.00 94.81 477 PHE A N 1
ATOM 3740 C CA . PHE A 1 477 ? 6.137 4.760 -31.804 1.00 94.81 477 PHE A CA 1
ATOM 3741 C C . PHE A 1 477 ? 4.743 5.218 -31.355 1.00 94.81 477 PHE A C 1
ATOM 3743 O O . PHE A 1 477 ? 3.948 5.636 -32.190 1.00 94.81 477 PHE A O 1
ATOM 3750 N N . MET A 1 478 ? 4.446 5.219 -30.053 1.00 95.94 478 MET A N 1
ATOM 3751 C CA . MET A 1 478 ? 3.157 5.701 -29.543 1.00 95.94 478 MET A CA 1
ATOM 3752 C C . MET A 1 478 ? 2.934 7.190 -29.830 1.00 95.94 478 MET A C 1
ATOM 3754 O O . MET A 1 478 ? 1.849 7.554 -30.280 1.00 95.94 478 MET A O 1
ATOM 3758 N N . LYS A 1 479 ? 3.959 8.037 -29.635 1.00 94.69 479 LYS A N 1
ATOM 3759 C CA . LYS A 1 479 ? 3.927 9.469 -29.985 1.00 94.69 479 LYS A CA 1
ATOM 3760 C C . LYS A 1 479 ? 3.660 9.673 -31.477 1.00 94.69 479 LYS A C 1
ATOM 3762 O O . LYS A 1 479 ? 2.832 10.508 -31.833 1.00 94.69 479 LYS A O 1
ATOM 3767 N N . PHE A 1 480 ? 4.335 8.902 -32.330 1.00 94.38 480 PHE A N 1
ATOM 3768 C CA . PHE A 1 480 ? 4.150 8.919 -33.780 1.00 94.38 480 PHE A CA 1
ATOM 3769 C C . PHE A 1 480 ? 2.719 8.523 -34.172 1.00 94.38 480 PHE A C 1
ATOM 3771 O O . PHE A 1 480 ? 2.018 9.328 -34.782 1.00 94.38 480 PHE A O 1
ATOM 3778 N N . ILE A 1 481 ? 2.238 7.347 -33.753 1.00 94.50 481 ILE A N 1
ATOM 3779 C CA . ILE A 1 481 ? 0.888 6.869 -34.092 1.00 94.50 481 ILE A CA 1
ATOM 3780 C C . ILE A 1 481 ? -0.201 7.834 -33.605 1.00 94.50 481 ILE A C 1
ATOM 3782 O O . ILE A 1 481 ? -1.103 8.147 -34.376 1.00 94.50 481 ILE A O 1
ATOM 3786 N N . CYS A 1 482 ? -0.136 8.351 -32.372 1.00 92.00 482 CYS A N 1
ATOM 3787 C CA . CYS A 1 482 ? -1.190 9.233 -31.851 1.00 92.00 482 CYS A CA 1
ATOM 3788 C C . CYS A 1 482 ? -1.157 10.672 -32.404 1.00 92.00 482 CYS A C 1
ATOM 3790 O O . CYS A 1 482 ? -1.985 11.488 -31.994 1.00 9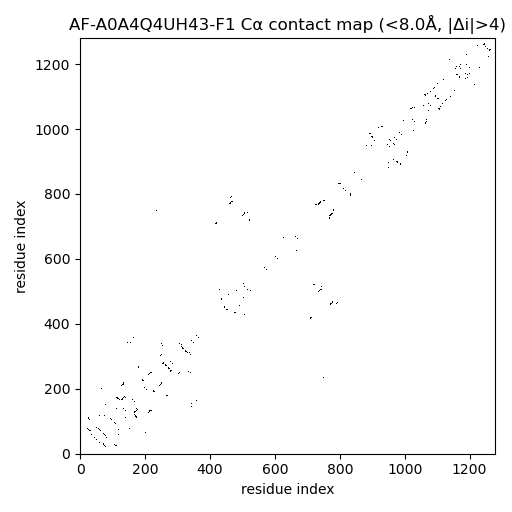2.00 482 CYS A O 1
ATOM 3792 N N . SER A 1 483 ? -0.181 11.011 -33.255 1.00 89.88 483 SER A N 1
ATOM 3793 C CA . SER A 1 483 ? 0.021 12.374 -33.777 1.00 89.88 483 SER A CA 1
ATOM 3794 C C . SER A 1 483 ? 0.081 12.449 -35.309 1.00 89.88 483 SER A C 1
ATOM 3796 O O . SER A 1 483 ? 0.029 13.546 -35.860 1.00 89.88 483 SER A O 1
ATOM 3798 N N . ASP A 1 484 ? 0.190 11.316 -36.010 1.00 92.69 484 ASP A N 1
ATOM 3799 C CA . ASP A 1 484 ? 0.222 11.265 -37.474 1.00 92.69 484 ASP A CA 1
ATOM 3800 C C . ASP A 1 484 ? -1.188 11.393 -38.080 1.00 92.69 484 ASP A C 1
ATOM 3802 O O . ASP A 1 484 ? -2.121 10.688 -37.691 1.00 92.69 484 ASP A O 1
ATOM 3806 N N . HIS A 1 485 ? -1.330 12.262 -39.084 1.00 91.31 485 HIS A N 1
ATOM 3807 C CA . HIS A 1 485 ? -2.568 12.462 -39.844 1.00 91.31 485 HIS A CA 1
ATOM 3808 C C . HIS A 1 485 ? -3.192 11.167 -40.393 1.00 91.31 485 HIS A C 1
ATOM 3810 O O . HIS A 1 485 ? -4.416 11.034 -40.378 1.00 91.31 485 HIS A O 1
ATOM 3816 N N . ARG A 1 486 ? -2.375 10.183 -40.797 1.00 92.44 486 ARG A N 1
ATOM 3817 C CA . ARG A 1 486 ? -2.833 8.890 -41.328 1.00 92.44 486 ARG A CA 1
ATOM 3818 C C . ARG A 1 486 ? -3.626 8.092 -40.295 1.00 92.44 486 ARG A C 1
ATOM 3820 O O . ARG A 1 486 ? -4.574 7.407 -40.667 1.00 92.44 486 ARG A O 1
ATOM 3827 N N . THR A 1 487 ? -3.309 8.204 -39.002 1.00 92.38 487 THR A N 1
ATOM 3828 C CA . THR A 1 487 ? -4.125 7.600 -37.932 1.00 92.38 487 THR A CA 1
ATOM 3829 C C . THR A 1 487 ? -5.515 8.218 -37.898 1.00 92.38 487 THR A C 1
ATOM 3831 O O . THR A 1 487 ? -6.506 7.489 -37.867 1.00 92.38 487 THR A O 1
ATOM 3834 N N . SER A 1 488 ? -5.603 9.548 -37.952 1.00 87.88 488 SER A N 1
ATOM 3835 C CA . SER A 1 488 ? -6.879 10.269 -37.964 1.00 87.88 488 SER A CA 1
ATOM 3836 C C . SER A 1 488 ? -7.712 9.922 -39.201 1.00 87.88 488 SER A C 1
ATOM 3838 O O . SER A 1 488 ? -8.904 9.664 -39.074 1.00 87.88 488 SER A O 1
ATOM 3840 N N . GLU A 1 489 ? -7.093 9.827 -40.381 1.00 89.44 489 GLU A N 1
ATOM 3841 C CA . GLU A 1 489 ? -7.754 9.386 -41.620 1.00 89.44 489 GLU A CA 1
ATOM 3842 C C . GLU A 1 489 ? -8.231 7.925 -41.563 1.00 89.44 489 GLU A C 1
ATOM 3844 O O . GLU A 1 489 ? -9.282 7.594 -42.110 1.00 89.44 489 GLU A O 1
ATOM 3849 N N . LEU A 1 490 ? -7.479 7.036 -40.902 1.00 89.56 490 LEU A N 1
ATOM 3850 C CA . LEU A 1 490 ? -7.865 5.633 -40.727 1.00 89.56 490 LEU A CA 1
ATOM 3851 C C . LEU A 1 490 ? -9.004 5.457 -39.722 1.00 89.56 490 LEU A C 1
ATOM 3853 O O . LEU A 1 490 ? -9.859 4.601 -39.943 1.00 89.56 490 LEU A O 1
ATOM 3857 N N . LEU A 1 491 ? -9.027 6.249 -38.648 1.00 87.31 491 LEU A N 1
ATOM 3858 C CA . LEU A 1 491 ? -10.130 6.268 -37.688 1.00 87.31 491 LEU A CA 1
ATOM 3859 C C . LEU A 1 491 ? -11.400 6.874 -38.316 1.00 87.31 491 LEU A C 1
ATOM 3861 O O . LEU A 1 491 ? -12.494 6.339 -38.113 1.00 87.31 491 LEU A O 1
ATOM 3865 N N . HIS A 1 492 ? -11.261 7.939 -39.114 1.00 80.38 492 HIS A N 1
ATOM 3866 C CA . HIS A 1 492 ? -12.372 8.748 -39.619 1.00 80.38 492 HIS A CA 1
ATOM 3867 C C . HIS A 1 492 ? -13.057 8.185 -40.875 1.00 80.38 492 HIS A C 1
ATOM 3869 O O . HIS A 1 492 ? -12.788 8.592 -42.008 1.00 80.38 492 HIS A O 1
ATOM 3875 N N . ASP A 1 493 ? -14.079 7.347 -40.680 1.00 74.06 493 ASP A N 1
ATOM 3876 C CA . ASP A 1 493 ? -15.044 7.056 -41.745 1.00 74.06 493 ASP A CA 1
ATOM 3877 C C . ASP A 1 493 ? -15.982 8.255 -41.965 1.00 74.06 493 ASP A C 1
ATOM 3879 O O . ASP A 1 493 ? -16.920 8.487 -41.203 1.00 74.06 493 ASP A O 1
ATOM 3883 N N . TRP A 1 494 ? -15.756 8.998 -43.052 1.00 60.09 494 TRP A N 1
ATOM 3884 C CA . TRP A 1 494 ? -16.582 10.135 -43.480 1.00 60.09 494 TRP A CA 1
ATOM 3885 C C . TRP A 1 494 ? -18.046 9.781 -43.793 1.00 60.09 494 TRP A C 1
ATOM 3887 O O . TRP A 1 494 ? -18.861 10.682 -43.984 1.00 60.09 494 TRP A O 1
ATOM 3897 N N . ARG A 1 495 ? -18.392 8.489 -43.864 1.00 59.06 495 ARG A N 1
ATOM 3898 C CA . ARG A 1 495 ? -19.770 8.001 -44.028 1.00 59.06 495 ARG A CA 1
ATOM 3899 C C . ARG A 1 495 ? -20.477 7.747 -42.696 1.00 59.06 495 ARG A C 1
ATOM 3901 O O . ARG A 1 495 ? -21.688 7.536 -42.696 1.00 59.06 495 ARG A O 1
ATOM 3908 N N . SER A 1 496 ? -19.747 7.749 -41.582 1.00 73.56 496 SER A N 1
ATOM 3909 C CA . SER A 1 496 ? -20.301 7.550 -40.245 1.00 73.56 496 SER A CA 1
ATOM 3910 C C . SER A 1 496 ? -20.837 8.861 -39.669 1.00 73.56 496 SER A C 1
ATOM 3912 O O . SER A 1 496 ? -20.183 9.898 -39.737 1.00 73.56 496 SER A O 1
ATOM 3914 N N . SER A 1 497 ? -22.014 8.812 -39.044 1.00 76.38 497 SER A N 1
ATOM 3915 C CA . SER A 1 497 ? -22.557 9.917 -38.236 1.00 76.38 497 SER A CA 1
ATOM 3916 C C . SER A 1 497 ? -22.050 9.918 -36.786 1.00 76.38 497 SER A C 1
ATOM 3918 O O . SER A 1 497 ? -22.470 10.760 -35.992 1.00 76.38 497 SER A O 1
ATOM 3920 N N . SER A 1 498 ? -21.190 8.958 -36.429 1.00 84.31 498 SER A N 1
ATOM 3921 C CA . SER A 1 498 ? -20.593 8.809 -35.099 1.00 84.31 498 SER A CA 1
ATOM 3922 C C . SER A 1 498 ? -19.613 9.943 -34.794 1.00 84.31 498 SER A C 1
ATOM 3924 O O . SER A 1 498 ? -18.842 10.371 -35.654 1.00 84.31 498 SER A O 1
ATOM 3926 N N . ARG A 1 499 ? -19.617 10.431 -33.552 1.00 88.69 499 ARG A N 1
ATOM 3927 C CA . ARG A 1 499 ? -18.608 11.373 -33.053 1.00 88.69 499 ARG A CA 1
ATOM 3928 C C . ARG A 1 499 ? -17.336 10.603 -32.744 1.00 88.69 499 ARG A C 1
ATOM 3930 O O . ARG A 1 499 ? -17.390 9.630 -32.004 1.00 88.69 499 ARG A O 1
ATOM 3937 N N . GLN A 1 500 ? -16.204 11.051 -33.268 1.00 89.31 500 GLN A N 1
ATOM 3938 C CA . GLN A 1 500 ? -14.915 10.416 -33.012 1.00 89.31 500 GLN A CA 1
ATOM 3939 C C . GLN A 1 500 ? -14.086 11.255 -32.046 1.00 89.31 500 GLN A C 1
ATOM 3941 O O . GLN A 1 500 ? -13.963 12.459 -32.252 1.00 89.31 500 GLN A O 1
ATOM 3946 N N . ILE A 1 501 ? -13.541 10.617 -31.011 1.00 92.00 501 ILE A N 1
ATOM 3947 C CA . ILE A 1 501 ? -12.693 11.245 -29.988 1.00 92.00 501 ILE A CA 1
ATOM 3948 C C . ILE A 1 501 ? -11.466 10.359 -29.762 1.00 92.00 501 ILE A C 1
ATOM 3950 O O . ILE A 1 501 ? -11.586 9.132 -29.695 1.00 92.00 501 ILE A O 1
ATOM 3954 N N . SER A 1 502 ? -10.286 10.970 -29.631 1.00 92.44 502 SER A N 1
ATOM 3955 C CA . SER A 1 502 ? -9.027 10.258 -29.369 1.00 92.44 502 SER A CA 1
ATOM 3956 C C . SER A 1 502 ? -8.341 10.788 -28.114 1.00 92.44 502 SER A C 1
ATOM 3958 O O . SER A 1 502 ? -7.656 11.804 -28.163 1.00 92.44 502 SER A O 1
ATOM 3960 N N . ALA A 1 503 ? -8.473 10.070 -26.997 1.00 93.06 503 ALA A N 1
ATOM 3961 C CA . ALA A 1 503 ? -7.830 10.445 -25.739 1.00 93.06 503 ALA A CA 1
ATOM 3962 C C . ALA A 1 503 ? -6.521 9.670 -25.529 1.00 93.06 503 ALA A C 1
ATOM 3964 O O . ALA A 1 503 ? -6.436 8.468 -25.801 1.00 93.06 503 ALA A O 1
ATOM 3965 N N . LYS A 1 504 ? -5.494 10.351 -25.017 1.00 93.25 504 LYS A N 1
ATOM 3966 C CA . LYS A 1 504 ? -4.147 9.795 -24.837 1.00 93.25 504 LYS A CA 1
ATOM 3967 C C . LYS A 1 504 ? -3.614 9.986 -23.421 1.00 93.25 504 LYS A C 1
ATOM 3969 O O . LYS A 1 504 ? -3.849 11.016 -22.796 1.00 93.25 504 LYS A O 1
ATOM 3974 N N . PHE A 1 505 ? -2.865 9.004 -22.930 1.00 93.19 505 PHE A N 1
ATOM 3975 C CA . PHE A 1 505 ? -2.152 9.082 -21.657 1.00 93.19 505 PHE A CA 1
ATOM 3976 C C . PHE A 1 505 ? -0.803 8.370 -21.769 1.00 93.19 505 PHE A C 1
ATOM 3978 O O . PHE A 1 505 ? -0.719 7.247 -22.260 1.00 93.19 505 PHE A O 1
ATOM 3985 N N . PHE A 1 506 ? 0.260 9.031 -21.324 1.00 92.56 506 PHE A N 1
ATOM 3986 C CA . PHE A 1 506 ? 1.619 8.505 -21.379 1.00 92.56 506 PHE A CA 1
ATOM 3987 C C . PHE A 1 506 ? 2.102 8.341 -19.946 1.00 92.56 506 PHE A C 1
ATOM 3989 O O . PHE A 1 506 ? 2.368 9.340 -19.273 1.00 92.56 506 PHE A O 1
ATOM 3996 N N . PHE A 1 507 ? 2.181 7.093 -19.477 1.00 89.88 507 PHE A N 1
ATOM 3997 C CA . PHE A 1 507 ? 2.696 6.814 -18.143 1.00 89.88 507 PHE A CA 1
ATOM 3998 C C . PHE A 1 507 ? 4.154 7.277 -18.042 1.00 89.88 507 PHE A C 1
ATOM 4000 O O . PHE A 1 507 ? 4.926 7.210 -19.005 1.00 89.88 507 PHE A O 1
ATOM 4007 N N . HIS A 1 508 ? 4.522 7.787 -16.869 1.00 84.94 508 HIS A N 1
ATOM 4008 C CA . HIS A 1 508 ? 5.884 8.219 -16.595 1.00 84.94 508 HIS A CA 1
ATOM 4009 C C . HIS A 1 508 ? 6.293 7.846 -15.174 1.00 84.94 508 HIS A C 1
ATOM 4011 O O . HIS A 1 508 ? 5.953 8.535 -14.214 1.00 84.94 508 HIS A O 1
ATOM 4017 N N . HIS A 1 509 ? 7.089 6.790 -15.034 1.00 72.25 509 HIS A N 1
ATOM 4018 C CA . HIS A 1 509 ? 7.569 6.297 -13.743 1.00 72.25 509 HIS A CA 1
ATOM 4019 C C . HIS A 1 509 ? 8.375 7.358 -12.964 1.00 72.25 509 HIS A C 1
ATOM 4021 O O . HIS A 1 509 ? 8.296 7.443 -11.734 1.00 72.25 509 HIS A O 1
ATOM 4027 N N . ARG A 1 510 ? 9.115 8.203 -13.698 1.00 68.69 510 ARG A N 1
ATOM 4028 C CA . ARG A 1 510 ? 9.892 9.353 -13.188 1.00 68.69 510 ARG A CA 1
ATOM 4029 C C . ARG A 1 510 ? 9.082 10.653 -13.101 1.00 68.69 510 ARG A C 1
ATOM 4031 O O . ARG A 1 510 ? 9.629 11.695 -12.755 1.00 68.69 510 ARG A O 1
ATOM 4038 N N . GLY A 1 511 ? 7.811 10.604 -13.483 1.00 65.81 511 GLY A N 1
ATOM 4039 C CA . GLY A 1 511 ? 6.891 11.725 -13.419 1.00 65.81 511 GLY A CA 1
ATOM 4040 C C . GLY A 1 511 ? 6.334 11.952 -12.018 1.00 65.81 511 GLY A C 1
ATOM 4041 O O . GLY A 1 511 ? 6.662 11.237 -11.065 1.00 65.81 511 GLY A O 1
ATOM 4042 N N . SER A 1 512 ? 5.445 12.937 -11.901 1.00 70.38 512 SER A N 1
ATOM 4043 C CA . SER A 1 512 ? 4.679 13.142 -10.670 1.00 70.38 512 SER A CA 1
ATOM 4044 C C . SER A 1 512 ? 3.770 11.943 -10.371 1.00 70.38 512 SER A C 1
ATOM 4046 O O . SER A 1 512 ? 3.496 11.111 -11.239 1.00 70.38 512 SER A O 1
ATOM 4048 N N . SER A 1 513 ? 3.265 11.847 -9.138 1.00 74.31 513 SER A N 1
ATOM 4049 C CA . SER A 1 513 ? 2.338 10.781 -8.716 1.00 74.31 513 SER A CA 1
ATOM 4050 C C . SER A 1 513 ? 1.133 10.627 -9.651 1.00 74.31 513 SER A C 1
ATOM 4052 O O . SER A 1 513 ? 0.669 9.517 -9.901 1.00 74.31 513 SER A O 1
ATOM 4054 N N . VAL A 1 514 ? 0.648 11.720 -10.243 1.00 79.75 514 VAL A N 1
ATOM 4055 C CA . VAL A 1 514 ? -0.478 11.680 -11.182 1.00 79.75 514 VAL A CA 1
ATOM 4056 C C . VAL A 1 514 ? -0.060 11.126 -12.554 1.00 79.75 514 VAL A C 1
ATOM 4058 O O . VAL A 1 514 ? -0.865 10.480 -13.211 1.00 79.75 514 VAL A O 1
ATOM 4061 N N . GLN A 1 515 ? 1.193 11.291 -12.990 1.00 81.25 515 GLN A N 1
ATOM 4062 C CA . GLN A 1 515 ? 1.672 10.761 -14.281 1.00 81.25 515 GLN A CA 1
ATOM 4063 C C . GLN A 1 515 ? 1.910 9.243 -14.296 1.00 81.25 515 GLN A C 1
ATOM 4065 O O . GLN A 1 515 ? 2.112 8.670 -15.366 1.00 81.25 515 GLN A O 1
ATOM 4070 N N . LYS A 1 516 ? 1.894 8.583 -13.134 1.00 83.06 516 LYS A N 1
ATOM 4071 C CA . LYS A 1 516 ? 2.073 7.127 -13.014 1.00 83.06 516 LYS A CA 1
ATOM 4072 C C . LYS A 1 516 ? 0.899 6.386 -12.382 1.00 83.06 516 LYS A C 1
ATOM 4074 O O . LYS A 1 516 ? 0.913 5.161 -12.383 1.00 83.06 516 LYS A O 1
ATOM 4079 N N . SER A 1 517 ? -0.126 7.091 -11.905 1.00 84.75 517 SER A N 1
ATOM 4080 C CA . SER A 1 517 ? -1.251 6.487 -11.188 1.00 84.75 517 SER A CA 1
ATOM 4081 C C . SER A 1 517 ? -2.505 6.292 -12.038 1.00 84.75 517 SER A C 1
ATOM 4083 O O . SER A 1 517 ? -2.776 6.989 -13.017 1.00 84.75 517 SER A O 1
ATOM 4085 N N . PHE A 1 518 ? -3.328 5.338 -11.603 1.00 87.62 518 PHE A N 1
ATOM 4086 C CA . PHE A 1 518 ? -4.624 5.027 -12.211 1.00 87.62 518 PHE A CA 1
ATOM 4087 C C . PHE A 1 518 ? -5.618 6.198 -12.135 1.00 87.62 518 PHE A C 1
ATOM 4089 O O . PHE A 1 518 ? -6.473 6.361 -13.001 1.00 87.62 518 PHE A O 1
ATOM 4096 N N . GLU A 1 519 ? -5.488 7.041 -11.110 1.00 89.25 519 GLU A N 1
ATOM 4097 C CA . GLU A 1 519 ? -6.285 8.256 -10.971 1.00 89.25 519 GLU A CA 1
ATOM 4098 C C . GLU A 1 519 ? -5.967 9.271 -12.076 1.00 89.25 519 GLU A C 1
ATOM 4100 O O . GLU A 1 519 ? -6.881 9.816 -12.697 1.00 89.25 519 GLU A O 1
ATOM 4105 N N . GLY A 1 520 ? -4.680 9.481 -12.370 1.00 88.75 520 GLY A N 1
ATOM 4106 C CA . GLY A 1 520 ? -4.245 10.382 -13.434 1.00 88.75 520 GLY A CA 1
ATOM 4107 C C . GLY A 1 520 ? -4.688 9.939 -14.823 1.00 88.75 520 GLY A C 1
ATOM 4108 O O . GLY A 1 520 ? -5.116 10.782 -15.612 1.00 88.75 520 GLY A O 1
ATOM 4109 N N . LEU A 1 521 ? -4.675 8.626 -15.083 1.00 91.69 521 LEU A N 1
ATOM 4110 C CA . LEU A 1 521 ? -5.242 8.027 -16.293 1.00 91.69 521 LEU A CA 1
ATOM 4111 C C . LEU A 1 521 ? -6.718 8.423 -16.467 1.00 91.69 521 LEU A C 1
ATOM 4113 O O . LEU A 1 521 ? -7.091 8.979 -17.500 1.00 91.69 521 LEU A O 1
ATOM 4117 N N . LEU A 1 522 ? -7.555 8.173 -15.451 1.00 92.69 522 LEU A N 1
ATOM 4118 C CA . LEU A 1 522 ? -8.992 8.465 -15.517 1.00 92.69 522 LEU A CA 1
ATOM 4119 C C . LEU A 1 522 ? -9.271 9.967 -15.644 1.00 92.69 522 LEU A C 1
ATOM 4121 O O . LEU A 1 522 ? -10.039 10.362 -16.520 1.00 92.69 522 LEU A O 1
ATOM 4125 N N . ARG A 1 523 ? -8.620 10.805 -14.823 1.00 91.50 523 ARG A N 1
ATOM 4126 C CA . ARG A 1 523 ? -8.733 12.273 -14.892 1.00 91.50 523 ARG A CA 1
ATOM 4127 C C . ARG A 1 523 ? -8.379 12.792 -16.288 1.00 91.50 523 ARG A C 1
ATOM 4129 O O . ARG A 1 523 ? -9.147 13.549 -16.875 1.00 91.50 523 ARG A O 1
ATOM 4136 N N . SER A 1 524 ? -7.253 12.345 -16.848 1.00 91.00 524 SER A N 1
ATOM 4137 C CA . SER A 1 524 ? -6.771 12.796 -18.158 1.00 91.00 524 SER A CA 1
ATOM 4138 C C . SER A 1 524 ? -7.695 12.382 -19.307 1.00 91.00 524 SER A C 1
ATOM 4140 O O . SER A 1 524 ? -7.972 13.207 -20.179 1.00 91.00 524 SER A O 1
ATOM 4142 N N . VAL A 1 525 ? -8.208 11.145 -19.304 1.00 92.62 525 VAL A N 1
ATOM 4143 C CA . VAL A 1 525 ? -9.145 10.670 -20.336 1.00 92.62 525 VAL A CA 1
ATOM 4144 C C . VAL A 1 525 ? -10.494 11.385 -20.231 1.00 92.62 525 VAL A C 1
ATOM 4146 O O . VAL A 1 525 ? -11.003 11.856 -21.246 1.00 92.62 525 VAL A O 1
ATOM 4149 N N . LEU A 1 526 ? -11.055 11.524 -19.024 1.00 93.56 526 LEU A N 1
ATOM 4150 C CA . LEU A 1 526 ? -12.318 12.241 -18.814 1.00 93.56 526 LEU A CA 1
ATOM 4151 C C . LEU A 1 526 ? -12.209 13.712 -19.241 1.00 93.56 526 LEU A C 1
ATOM 4153 O O . LEU A 1 526 ? -13.080 14.188 -19.965 1.00 93.56 526 LEU A O 1
ATOM 4157 N N . SER A 1 527 ? -11.123 14.401 -18.867 1.00 91.50 527 SER A N 1
ATOM 4158 C CA . SER A 1 527 ? -10.877 15.798 -19.254 1.00 91.50 527 SER A CA 1
ATOM 4159 C C . SER A 1 527 ? -10.825 15.961 -20.776 1.00 91.50 527 SER A C 1
ATOM 4161 O O . SER A 1 527 ? -11.578 16.760 -21.319 1.00 91.50 527 SER A O 1
ATOM 4163 N N . GLN A 1 528 ? -10.020 15.154 -21.483 1.00 92.12 528 GLN A N 1
ATOM 4164 C CA . GLN A 1 528 ? -9.917 15.212 -22.951 1.00 92.12 528 GLN A CA 1
ATOM 4165 C C . GLN A 1 528 ? -11.282 15.008 -23.630 1.00 92.12 528 GLN A C 1
ATOM 4167 O O . GLN A 1 528 ? -11.701 15.824 -24.450 1.00 92.12 528 GLN A O 1
ATOM 4172 N N . VAL A 1 529 ? -12.027 13.975 -23.224 1.00 92.94 529 VAL A N 1
ATOM 4173 C CA . VAL A 1 529 ? -13.349 13.661 -23.791 1.00 92.94 529 VAL A CA 1
ATOM 4174 C C . VAL A 1 529 ? -14.377 14.778 -23.532 1.00 92.94 529 VAL A C 1
ATOM 4176 O O . VAL A 1 529 ? -15.175 15.103 -24.410 1.00 92.94 529 VAL A O 1
ATOM 4179 N N . MET A 1 530 ? -14.367 15.387 -22.342 1.00 90.88 530 MET A N 1
ATOM 4180 C CA . MET A 1 530 ? -15.308 16.448 -21.941 1.00 90.88 530 MET A CA 1
ATOM 4181 C C . MET A 1 530 ? -14.925 17.847 -22.444 1.00 90.88 530 MET A C 1
ATOM 4183 O O . MET A 1 530 ? -15.743 18.776 -22.393 1.00 90.88 530 MET A O 1
ATOM 4187 N N . GLU A 1 531 ? -13.695 18.008 -22.924 1.00 89.19 531 GLU A N 1
ATOM 4188 C CA . GLU A 1 531 ? -13.217 19.193 -23.632 1.00 89.19 531 GLU A CA 1
ATOM 4189 C C . GLU A 1 531 ? -13.552 19.121 -25.125 1.00 89.19 531 GLU A C 1
ATOM 4191 O O . GLU A 1 531 ? -14.094 20.088 -25.657 1.00 89.19 531 GLU A O 1
ATOM 4196 N N . GLU A 1 532 ? -13.327 17.973 -25.775 1.00 90.56 532 GLU A N 1
ATOM 4197 C CA . GLU A 1 532 ? -13.727 17.748 -27.173 1.00 90.56 532 GLU A CA 1
ATOM 4198 C C . GLU A 1 532 ? -15.252 17.718 -27.356 1.00 90.56 532 GLU A C 1
ATOM 4200 O O . GLU A 1 532 ? -15.762 18.178 -28.380 1.00 90.56 532 GLU A O 1
ATOM 4205 N N . GLN A 1 533 ? -16.002 17.213 -26.368 1.00 91.00 533 GLN A N 1
ATOM 4206 C CA . GLN A 1 533 ? -17.461 17.119 -26.442 1.00 91.00 533 GLN A CA 1
ATOM 4207 C C . GLN A 1 533 ? -18.146 17.521 -25.118 1.00 91.00 533 GLN A C 1
ATOM 4209 O O . GLN A 1 533 ? -18.533 16.664 -24.314 1.00 91.00 533 GLN A O 1
ATOM 4214 N N . PRO A 1 534 ? -18.385 18.833 -24.902 1.00 89.00 534 PRO A N 1
ATOM 4215 C CA . PRO A 1 534 ? -18.992 19.370 -23.679 1.00 89.00 534 PRO A CA 1
ATOM 4216 C C . PRO A 1 534 ? -20.358 18.779 -23.305 1.00 89.00 534 PRO A C 1
ATOM 4218 O O . PRO A 1 534 ? -20.717 18.767 -22.129 1.00 89.00 534 PRO A O 1
ATOM 4221 N N . ALA A 1 535 ? -21.110 18.240 -24.272 1.00 87.06 535 ALA A N 1
ATOM 4222 C CA . ALA A 1 535 ? -22.395 17.582 -24.022 1.00 87.06 535 ALA A CA 1
ATOM 4223 C C . ALA A 1 535 ? -22.293 16.367 -23.074 1.00 87.06 535 ALA A C 1
ATOM 4225 O O . ALA A 1 535 ? -23.266 16.035 -22.402 1.00 87.06 535 ALA A O 1
ATOM 4226 N N . LEU A 1 536 ? -21.124 15.718 -22.980 1.00 89.75 536 LEU A N 1
ATOM 4227 C CA . LEU A 1 536 ? -20.900 14.568 -22.093 1.00 89.75 536 LEU A CA 1
ATOM 4228 C C . LEU A 1 536 ? -20.721 14.956 -20.617 1.00 89.75 536 LEU A C 1
ATOM 4230 O O . LEU A 1 536 ? -20.792 14.086 -19.751 1.00 89.75 536 LEU A O 1
ATOM 4234 N N . ARG A 1 537 ? -20.535 16.243 -20.296 1.00 88.81 537 ARG A N 1
ATOM 4235 C CA . ARG A 1 537 ? -20.336 16.711 -18.911 1.00 88.81 537 ARG A CA 1
ATOM 4236 C C . ARG A 1 537 ? -21.546 16.466 -18.010 1.00 88.81 537 ARG A C 1
ATOM 4238 O O . ARG A 1 537 ? -21.379 16.358 -16.801 1.00 88.81 537 ARG A O 1
ATOM 4245 N N . VAL A 1 538 ? -22.744 16.319 -18.586 1.00 85.31 538 VAL A N 1
ATOM 4246 C CA . VAL A 1 538 ? -23.966 15.953 -17.846 1.00 85.31 538 VAL A CA 1
ATOM 4247 C C . VAL A 1 538 ? -23.797 14.649 -17.053 1.00 85.31 538 VAL A C 1
ATOM 4249 O O . VAL A 1 538 ? -24.351 14.524 -15.967 1.00 85.31 538 VAL A O 1
ATOM 4252 N N . LEU A 1 539 ? -22.951 13.729 -17.533 1.00 86.69 539 LEU A N 1
ATOM 4253 C CA . LEU A 1 539 ? -22.646 12.449 -16.882 1.00 86.69 539 LEU A CA 1
ATOM 4254 C C . LEU A 1 539 ? -21.886 12.606 -15.552 1.00 86.69 539 LEU A C 1
ATOM 4256 O O . LEU A 1 539 ? -21.826 11.659 -14.772 1.00 86.69 539 LEU A O 1
ATOM 4260 N N . LEU A 1 540 ? -21.304 13.781 -15.277 1.00 87.25 540 LEU A N 1
ATOM 4261 C CA . LEU A 1 540 ? -20.729 14.085 -13.965 1.00 87.25 540 LEU A CA 1
ATOM 4262 C C . LEU A 1 540 ? -21.814 14.386 -12.922 1.00 87.25 540 LEU A C 1
ATOM 4264 O O . LEU A 1 540 ? -21.597 14.106 -11.747 1.00 87.25 540 LEU A O 1
ATOM 4268 N N . GLY A 1 541 ? -22.980 14.901 -13.334 1.00 83.75 541 GLY A N 1
ATOM 4269 C CA . GLY A 1 541 ? -24.069 15.287 -12.430 1.00 83.75 541 GLY A CA 1
ATOM 4270 C C . GLY A 1 541 ? -24.514 14.146 -11.513 1.00 83.75 541 GLY A C 1
ATOM 4271 O O . GLY A 1 541 ? -24.532 14.318 -10.298 1.00 83.75 541 GLY A O 1
ATOM 4272 N N . ASP A 1 542 ? -24.749 12.956 -12.075 1.00 82.12 542 ASP A N 1
ATOM 4273 C CA . ASP A 1 542 ? -25.152 11.760 -11.317 1.00 82.12 542 ASP A CA 1
ATOM 4274 C C . ASP A 1 542 ? -24.124 11.359 -10.239 1.00 82.12 542 ASP A C 1
ATOM 4276 O O . ASP A 1 542 ? -24.482 10.888 -9.155 1.00 82.12 542 ASP A O 1
ATOM 4280 N N . VAL A 1 543 ? -22.830 11.546 -10.527 1.00 87.19 543 VAL A N 1
ATOM 4281 C CA . VAL A 1 543 ? -21.726 11.216 -9.611 1.00 87.19 543 VAL A CA 1
ATOM 4282 C C . VAL A 1 543 ? -21.647 12.239 -8.478 1.00 87.19 543 VAL A C 1
ATOM 4284 O O . VAL A 1 543 ? -21.545 11.859 -7.310 1.00 87.19 543 VAL A O 1
ATOM 4287 N N . LEU A 1 544 ? -21.752 13.528 -8.807 1.00 86.75 544 LEU A N 1
ATOM 4288 C CA . LEU A 1 544 ? -21.767 14.616 -7.828 1.00 86.75 544 LEU A CA 1
ATOM 4289 C C . LEU A 1 544 ? -22.996 14.514 -6.908 1.00 86.75 544 LEU A C 1
ATOM 4291 O O . LEU A 1 544 ? -22.859 14.639 -5.692 1.00 86.75 544 LEU A O 1
ATOM 4295 N N . ASP A 1 545 ? -24.171 14.181 -7.453 1.00 84.88 545 ASP A N 1
ATOM 4296 C CA . ASP A 1 545 ? -25.399 13.918 -6.689 1.00 84.88 545 ASP A CA 1
ATOM 4297 C C . ASP A 1 545 ? -25.242 12.742 -5.714 1.00 84.88 545 ASP A C 1
ATOM 4299 O O . ASP A 1 545 ? -25.773 12.771 -4.599 1.00 84.88 545 ASP A O 1
ATOM 4303 N N . ASN A 1 546 ? -24.507 11.692 -6.092 1.00 84.69 546 ASN A N 1
ATOM 4304 C CA . ASN A 1 546 ? -24.194 10.584 -5.186 1.00 84.69 546 ASN A CA 1
ATOM 4305 C C . ASN A 1 546 ? -23.246 11.021 -4.065 1.00 84.69 546 ASN A C 1
ATOM 4307 O O . ASN A 1 546 ? -23.552 10.786 -2.894 1.00 84.69 546 ASN A O 1
ATOM 4311 N N . MET A 1 547 ? -22.148 11.708 -4.399 1.00 84.81 547 MET A N 1
ATOM 4312 C CA . MET A 1 547 ? -21.199 12.249 -3.414 1.00 84.81 547 MET A CA 1
ATOM 4313 C C . MET A 1 547 ? -21.894 13.194 -2.423 1.00 84.81 547 MET A C 1
ATOM 4315 O O . MET A 1 547 ? -21.700 13.089 -1.210 1.00 84.81 547 MET A O 1
ATOM 4319 N N . TYR A 1 548 ? -22.767 14.066 -2.929 1.00 84.69 548 TYR A N 1
ATOM 4320 C CA . TYR A 1 548 ? -23.552 15.000 -2.132 1.00 84.69 548 TYR A CA 1
ATOM 4321 C C . TYR A 1 548 ? -24.522 14.282 -1.195 1.00 84.69 548 TYR A C 1
ATOM 4323 O O . TYR A 1 548 ? -24.530 14.556 0.004 1.00 84.69 548 TYR A O 1
ATOM 4331 N N . ARG A 1 549 ? -25.292 13.307 -1.698 1.00 82.12 549 ARG A N 1
ATOM 4332 C CA . ARG A 1 549 ? -26.229 12.520 -0.877 1.00 82.12 549 ARG A CA 1
ATOM 4333 C C . ARG A 1 549 ? -25.522 11.700 0.203 1.00 82.12 549 ARG A C 1
ATOM 4335 O O . ARG A 1 549 ? -26.002 11.673 1.338 1.00 82.12 549 ARG A O 1
ATOM 4342 N N . GLU A 1 550 ? -24.393 11.059 -0.112 1.00 80.19 550 GLU A N 1
ATOM 4343 C CA . GLU A 1 550 ? -23.586 10.337 0.882 1.00 80.19 550 GLU A CA 1
ATOM 4344 C C . GLU A 1 550 ? -23.099 11.299 1.983 1.00 80.19 550 GLU A C 1
ATOM 4346 O O . GLU A 1 550 ? -23.275 11.016 3.172 1.00 80.19 550 GLU A O 1
ATOM 4351 N N . ARG A 1 551 ? -22.565 12.471 1.619 1.00 77.75 551 ARG A N 1
ATOM 4352 C CA . ARG A 1 551 ? -21.966 13.402 2.585 1.00 77.75 551 ARG A CA 1
ATOM 4353 C C . ARG A 1 551 ? -22.993 14.195 3.405 1.00 77.75 551 ARG A C 1
ATOM 4355 O O . ARG A 1 551 ? -22.850 14.261 4.621 1.00 77.75 551 ARG A O 1
ATOM 4362 N N . VAL A 1 552 ? -24.105 14.641 2.811 1.00 78.44 552 VAL A N 1
ATOM 4363 C CA . VAL A 1 552 ? -25.260 15.230 3.530 1.00 78.44 552 VAL A CA 1
ATOM 4364 C C . VAL A 1 552 ? -25.806 14.277 4.604 1.00 78.44 552 VAL A C 1
ATOM 4366 O O . VAL A 1 552 ? -26.217 14.718 5.683 1.00 78.44 552 VAL A O 1
ATOM 4369 N N . LYS A 1 553 ? -25.796 12.964 4.330 1.00 74.69 553 LYS A N 1
ATOM 4370 C CA . LYS A 1 553 ? -26.218 11.921 5.275 1.00 74.69 553 LYS A CA 1
ATOM 4371 C C . LYS A 1 553 ? -25.209 11.720 6.410 1.00 74.69 553 LYS A C 1
ATOM 4373 O O . LYS A 1 553 ? -25.632 11.584 7.558 1.00 74.69 553 LYS A O 1
ATOM 4378 N N . ILE A 1 554 ? -23.907 11.718 6.107 1.00 70.94 554 ILE A N 1
ATOM 4379 C CA . ILE A 1 554 ? -22.822 11.644 7.105 1.00 70.94 554 ILE A CA 1
ATOM 4380 C C . ILE A 1 554 ? -22.891 12.849 8.054 1.00 70.94 554 ILE A C 1
ATOM 4382 O O . ILE A 1 554 ? -22.940 12.669 9.272 1.00 70.94 554 ILE A O 1
ATOM 4386 N N . ASP A 1 555 ? -23.011 14.052 7.494 1.00 70.19 555 ASP A N 1
ATOM 4387 C CA . ASP A 1 555 ? -22.999 15.325 8.226 1.00 70.19 555 ASP A CA 1
ATOM 4388 C C . ASP A 1 555 ? -24.367 15.662 8.869 1.00 70.19 555 ASP A C 1
ATOM 4390 O O . ASP A 1 555 ? -24.528 16.688 9.531 1.00 70.19 555 ASP A O 1
ATOM 4394 N N . ARG A 1 556 ? -25.369 14.778 8.715 1.00 78.06 556 ARG A N 1
ATOM 4395 C CA . ARG A 1 556 ? -26.734 14.874 9.284 1.00 78.06 556 ARG A CA 1
ATOM 4396 C C . ARG A 1 556 ? -27.472 16.179 8.933 1.00 78.06 556 ARG A C 1
ATOM 4398 O O . ARG A 1 556 ? -28.321 16.666 9.689 1.00 78.06 556 ARG A O 1
ATOM 4405 N N . LEU A 1 557 ? -27.189 16.731 7.755 1.00 74.19 557 LEU A N 1
ATOM 4406 C CA . LEU A 1 557 ? -27.692 18.041 7.330 1.00 74.19 557 LEU A CA 1
ATOM 4407 C C . LEU A 1 557 ? -29.150 18.032 6.837 1.00 74.19 557 LEU A C 1
ATOM 4409 O O . LEU A 1 557 ? -29.737 19.098 6.674 1.00 74.19 557 LEU A O 1
ATOM 4413 N N . GLY A 1 558 ? -29.758 16.855 6.651 1.00 78.75 558 GLY A N 1
ATOM 4414 C CA . GLY A 1 558 ? -31.145 16.717 6.185 1.00 78.75 558 GLY A CA 1
ATOM 4415 C C . GLY A 1 558 ? -31.350 17.214 4.750 1.00 78.75 558 GLY A C 1
ATOM 4416 O O . GLY A 1 558 ? -30.425 17.199 3.946 1.00 78.75 558 GLY A O 1
ATOM 4417 N N . ASN A 1 559 ? -32.568 17.648 4.424 1.00 79.69 559 ASN A N 1
ATOM 4418 C CA . ASN A 1 559 ? -32.906 18.274 3.142 1.00 79.69 559 ASN A CA 1
ATOM 4419 C C . ASN A 1 559 ? -33.784 19.518 3.376 1.00 79.69 559 ASN A C 1
ATOM 4421 O O . ASN A 1 559 ? -34.392 19.662 4.440 1.00 79.69 559 ASN A O 1
ATOM 4425 N N . LEU A 1 560 ? -33.844 20.429 2.397 1.00 76.81 560 LEU A N 1
ATOM 4426 C CA . LEU A 1 560 ? -34.552 21.709 2.560 1.00 76.81 560 LEU A CA 1
ATOM 4427 C C . LEU A 1 560 ? -36.062 21.536 2.697 1.00 76.81 560 LEU A C 1
ATOM 4429 O O . LEU A 1 560 ? -36.710 22.348 3.350 1.00 76.81 560 LEU A O 1
ATOM 4433 N N . GLU A 1 561 ? -36.619 20.486 2.100 1.00 73.44 561 GLU A N 1
ATOM 4434 C CA . GLU A 1 561 ? -38.038 20.175 2.212 1.00 73.44 561 GLU A CA 1
ATOM 4435 C C . GLU A 1 561 ? -38.430 19.856 3.657 1.00 73.44 561 GLU A C 1
ATOM 4437 O O . GLU A 1 561 ? -39.350 20.487 4.171 1.00 73.44 561 GLU A O 1
ATOM 4442 N N . ALA A 1 562 ? -37.708 18.959 4.329 1.00 76.25 562 ALA A N 1
ATOM 4443 C CA . ALA A 1 562 ? -37.919 18.629 5.734 1.00 76.25 562 ALA A CA 1
ATOM 4444 C C . ALA A 1 562 ? -37.729 19.860 6.635 1.00 76.25 562 ALA A C 1
ATOM 4446 O O . ALA A 1 562 ? -38.616 20.170 7.430 1.00 76.25 562 ALA A O 1
ATOM 4447 N N . ASP A 1 563 ? -36.641 20.620 6.445 1.00 79.25 563 ASP A N 1
ATOM 4448 C CA . ASP A 1 563 ? -36.375 21.842 7.220 1.00 79.25 563 ASP A CA 1
ATOM 4449 C C . ASP A 1 563 ? -37.531 22.872 7.073 1.00 79.25 563 ASP A C 1
ATOM 4451 O O . ASP A 1 563 ? -37.987 23.457 8.060 1.00 79.25 563 ASP A O 1
ATOM 4455 N N . LEU A 1 564 ? -38.059 23.075 5.854 1.00 77.25 564 LEU A N 1
ATOM 4456 C CA . LEU A 1 564 ? -39.206 23.961 5.580 1.00 77.25 564 LEU A CA 1
ATOM 4457 C C . LEU A 1 564 ? -40.534 23.409 6.124 1.00 77.25 564 LEU A C 1
ATOM 4459 O O . LEU A 1 564 ? -41.377 24.170 6.605 1.00 77.25 564 LEU A O 1
ATOM 4463 N N . VAL A 1 565 ? -40.742 22.095 6.032 1.00 76.25 565 VAL A N 1
ATOM 4464 C CA . VAL A 1 565 ? -41.921 21.386 6.548 1.00 76.25 565 VAL A CA 1
ATOM 4465 C C . VAL A 1 565 ? -42.001 21.513 8.069 1.00 76.25 565 VAL A C 1
ATOM 4467 O O . VAL A 1 565 ? -43.075 21.808 8.597 1.00 76.25 565 VAL A O 1
ATOM 4470 N N . ASP A 1 566 ? -40.883 21.362 8.771 1.00 76.62 566 ASP A N 1
ATOM 4471 C CA . ASP A 1 566 ? -40.835 21.458 10.229 1.00 76.62 566 ASP A CA 1
ATOM 4472 C C . ASP A 1 566 ? -40.930 22.915 10.713 1.00 76.62 566 ASP A C 1
ATOM 4474 O O . ASP A 1 566 ? -41.633 23.191 11.692 1.00 76.62 566 ASP A O 1
ATOM 4478 N N . LEU A 1 567 ? -40.363 23.880 9.972 1.00 79.56 567 LEU A N 1
ATOM 4479 C CA . LEU A 1 567 ? -40.618 25.313 10.186 1.00 79.56 567 LEU A CA 1
ATOM 4480 C C . LEU A 1 567 ? -42.119 25.648 10.086 1.00 79.56 567 LEU A C 1
ATOM 4482 O O . LEU A 1 567 ? -42.626 26.440 10.880 1.00 79.56 567 LEU A O 1
ATOM 4486 N N . LEU A 1 568 ? -42.845 25.046 9.139 1.00 76.69 568 LEU A N 1
ATOM 4487 C CA . LEU A 1 568 ? -44.282 25.280 8.957 1.00 76.69 568 LEU A CA 1
ATOM 4488 C C . LEU A 1 568 ? -45.136 24.594 10.033 1.00 76.69 568 LEU A C 1
ATOM 4490 O O . LEU A 1 568 ? -46.004 25.238 10.630 1.00 76.69 568 LEU A O 1
ATOM 4494 N N . LYS A 1 569 ? -44.859 23.318 10.335 1.00 73.81 569 LYS A N 1
ATOM 4495 C CA . LYS A 1 569 ? -45.554 22.555 11.388 1.00 73.81 569 LYS A CA 1
ATOM 4496 C C . LYS A 1 569 ? -45.405 23.207 12.763 1.00 73.81 569 LYS A C 1
ATOM 4498 O O . LYS A 1 569 ? -46.396 23.350 13.476 1.00 73.81 569 LYS A O 1
ATOM 4503 N N . SER A 1 570 ? -44.193 23.642 13.119 1.00 72.12 570 SER A N 1
ATOM 4504 C CA . SER A 1 570 ? -43.895 24.283 14.414 1.00 72.12 570 SER A CA 1
ATOM 4505 C C . SER A 1 570 ? -44.630 25.613 14.642 1.00 72.12 570 SER A C 1
ATOM 4507 O O . SER A 1 570 ? -44.716 26.069 15.779 1.00 72.12 570 SER A O 1
ATOM 4509 N N . HIS A 1 571 ? -45.216 26.203 13.593 1.00 71.12 571 HIS A N 1
ATOM 4510 C CA . HIS A 1 571 ? -46.047 27.411 13.664 1.00 71.12 571 HIS A CA 1
ATOM 4511 C C . HIS A 1 571 ? -47.524 27.147 13.310 1.00 71.12 571 HIS A C 1
ATOM 4513 O O . HIS A 1 571 ? -48.257 28.072 12.966 1.00 71.12 571 HIS A O 1
ATOM 4519 N N . GLY A 1 572 ? -47.979 25.891 13.408 1.00 65.25 572 GLY A N 1
ATOM 4520 C CA . GLY A 1 572 ? -49.393 25.517 13.288 1.00 65.25 572 GLY A CA 1
ATOM 4521 C C . GLY A 1 572 ? -49.949 25.478 11.861 1.00 65.25 572 GLY A C 1
ATOM 4522 O O . GLY A 1 572 ? -51.162 25.357 11.688 1.00 65.25 572 GLY A O 1
ATOM 4523 N N . VAL A 1 573 ? -49.102 25.558 10.830 1.00 67.56 573 VAL A N 1
ATOM 4524 C CA . VAL A 1 573 ? -49.547 25.495 9.431 1.00 67.56 573 VAL A CA 1
ATOM 4525 C C . VAL A 1 573 ? -49.732 24.036 9.013 1.00 67.56 573 VAL A C 1
ATOM 4527 O O . VAL A 1 573 ? -48.762 23.298 8.840 1.00 67.56 573 VAL A O 1
ATOM 4530 N N . GLN A 1 574 ? -50.983 23.612 8.817 1.00 59.62 574 GLN A N 1
ATOM 4531 C CA . GLN A 1 574 ? -51.282 22.294 8.252 1.00 59.62 574 GLN A CA 1
ATOM 4532 C C . GLN A 1 574 ? -50.934 22.256 6.756 1.00 59.62 574 GLN A C 1
ATOM 4534 O O . GLN A 1 574 ? -51.378 23.092 5.967 1.00 59.62 574 GLN A O 1
ATOM 4539 N N . ILE A 1 575 ? -50.127 21.271 6.364 1.00 56.84 575 ILE A N 1
ATOM 4540 C CA . ILE A 1 575 ? -49.525 21.165 5.028 1.00 56.84 575 ILE A CA 1
ATOM 4541 C C . ILE A 1 575 ? -50.487 20.440 4.078 1.00 56.84 575 ILE A C 1
ATOM 4543 O O . ILE A 1 575 ? -50.242 19.312 3.668 1.00 56.84 575 ILE A O 1
ATOM 4547 N N . ILE A 1 576 ? -51.623 21.074 3.771 1.00 52.72 576 ILE A N 1
ATOM 4548 C CA . ILE A 1 576 ? -52.596 20.577 2.782 1.00 52.72 576 ILE A CA 1
ATOM 4549 C C . ILE A 1 576 ? -53.177 21.761 1.988 1.00 52.72 576 ILE A C 1
ATOM 4551 O O . ILE A 1 576 ? -54.351 22.108 2.100 1.00 52.72 576 ILE A O 1
ATOM 4555 N N . SER A 1 577 ? -52.343 22.427 1.182 1.00 58.78 577 SER A N 1
ATOM 4556 C CA . SER A 1 577 ? -52.814 23.412 0.198 1.00 58.78 577 SER A CA 1
ATOM 4557 C C . SER A 1 577 ? -51.925 23.416 -1.053 1.00 58.78 577 SER A C 1
ATOM 4559 O O . SER A 1 577 ? -50.725 23.671 -0.924 1.00 58.78 577 SER A O 1
ATOM 4561 N N . PRO A 1 578 ? -52.479 23.225 -2.270 1.00 60.28 578 PRO A N 1
ATOM 4562 C CA . PRO A 1 578 ? -51.704 23.246 -3.519 1.00 60.28 578 PRO A CA 1
ATOM 4563 C C . PRO A 1 578 ? -50.936 24.555 -3.760 1.00 60.28 578 PRO A C 1
ATOM 4565 O O . PRO A 1 578 ? -49.915 24.575 -4.444 1.00 60.28 578 PRO A O 1
ATOM 4568 N N . ILE A 1 579 ? -51.409 25.662 -3.179 1.00 57.56 579 ILE A N 1
ATOM 4569 C CA . ILE A 1 579 ? -50.753 26.973 -3.286 1.00 57.56 579 ILE A CA 1
ATOM 4570 C C . ILE A 1 579 ? -49.469 27.008 -2.435 1.00 57.56 579 ILE A C 1
ATOM 4572 O O . ILE A 1 579 ? -48.500 27.662 -2.815 1.00 57.56 579 ILE A O 1
ATOM 4576 N N . LEU A 1 580 ? -49.444 26.273 -1.316 1.00 63.31 580 LEU A N 1
ATOM 4577 C CA . LEU A 1 580 ? -48.272 26.154 -0.448 1.00 63.31 580 LEU A CA 1
ATOM 4578 C C . LEU A 1 580 ? -47.167 25.324 -1.115 1.00 63.31 580 LEU A C 1
ATOM 4580 O O . LEU A 1 580 ? -46.001 25.693 -1.020 1.00 63.31 580 LEU A O 1
ATOM 4584 N N . GLU A 1 581 ? -47.522 24.254 -1.836 1.00 65.00 581 GLU A N 1
ATOM 4585 C CA . GLU A 1 581 ? -46.545 23.448 -2.584 1.00 65.00 581 GLU A CA 1
ATOM 4586 C C . GLU A 1 581 ? -45.935 24.217 -3.760 1.00 65.00 581 GLU A C 1
ATOM 4588 O O . GLU A 1 581 ? -44.721 24.178 -3.953 1.00 65.00 581 GLU A O 1
ATOM 4593 N N . LYS A 1 582 ? -46.729 25.021 -4.480 1.00 67.88 582 LYS A N 1
ATOM 4594 C CA . LYS A 1 582 ? -46.191 25.912 -5.519 1.00 67.88 582 LYS A CA 1
ATOM 4595 C C . LYS A 1 582 ? -45.181 26.921 -4.952 1.00 67.88 582 LYS A C 1
ATOM 4597 O O . LYS A 1 582 ? -44.113 27.108 -5.525 1.00 67.88 582 LYS A O 1
ATOM 4602 N N . GLU A 1 583 ? -45.482 27.543 -3.812 1.00 64.44 583 GLU A N 1
ATOM 4603 C CA . GLU A 1 583 ? -44.563 28.496 -3.171 1.00 64.44 583 GLU A CA 1
ATOM 4604 C C . GLU A 1 583 ? -43.341 27.821 -2.531 1.00 64.44 583 GLU A C 1
ATOM 4606 O O . GLU A 1 583 ? -42.250 28.389 -2.570 1.00 64.44 583 GLU A O 1
ATOM 4611 N N . LYS A 1 584 ? -43.472 26.592 -2.015 1.00 65.56 584 LYS A N 1
ATOM 4612 C CA . LYS A 1 584 ? -42.323 25.756 -1.633 1.00 65.56 584 LYS A CA 1
ATOM 4613 C C . LYS A 1 584 ? -41.433 25.453 -2.838 1.00 65.56 584 LYS A C 1
ATOM 4615 O O . LYS A 1 584 ? -40.217 25.550 -2.710 1.00 65.56 584 LYS A O 1
ATOM 4620 N N . MET A 1 585 ? -41.996 25.123 -4.003 1.00 65.00 585 MET A N 1
ATOM 4621 C CA . MET A 1 585 ? -41.214 24.942 -5.233 1.00 65.00 585 MET A CA 1
ATOM 4622 C C . MET A 1 585 ? -40.492 26.234 -5.645 1.00 65.00 585 MET A C 1
ATOM 4624 O O . MET A 1 585 ? -39.324 26.177 -6.021 1.00 65.00 585 MET A O 1
ATOM 4628 N N . ASP A 1 586 ? -41.113 27.406 -5.487 1.00 65.75 586 ASP A N 1
ATOM 4629 C CA . ASP A 1 586 ? -40.453 28.701 -5.724 1.00 65.75 586 ASP A CA 1
ATOM 4630 C C . ASP A 1 586 ? -39.417 29.084 -4.634 1.00 65.75 586 ASP A C 1
ATOM 4632 O O . ASP A 1 586 ? -38.560 29.940 -4.873 1.00 65.75 586 ASP A O 1
ATOM 4636 N N . LEU A 1 587 ? -39.426 28.438 -3.458 1.00 67.06 587 LEU A N 1
ATOM 4637 C CA . LEU A 1 587 ? -38.332 28.485 -2.470 1.00 67.06 587 LEU A CA 1
ATOM 4638 C C . LEU A 1 587 ? -37.199 27.490 -2.796 1.00 67.06 587 LEU A C 1
ATOM 4640 O O . LEU A 1 587 ? -36.035 27.828 -2.590 1.00 67.06 587 LEU A O 1
ATOM 4644 N N . ARG A 1 588 ? -37.515 26.305 -3.346 1.00 61.72 588 ARG A N 1
ATOM 4645 C CA . ARG A 1 588 ? -36.525 25.311 -3.819 1.00 61.72 588 ARG A CA 1
ATOM 4646 C C . ARG A 1 588 ? -35.786 25.767 -5.072 1.00 61.72 588 ARG A C 1
ATOM 4648 O O . ARG A 1 588 ? -34.592 25.522 -5.192 1.00 61.72 588 ARG A O 1
ATOM 4655 N N . ARG A 1 589 ? -36.474 26.443 -5.999 1.00 60.47 589 ARG A N 1
ATOM 4656 C CA . ARG A 1 589 ? -35.857 27.049 -7.186 1.00 60.47 589 ARG A CA 1
ATOM 4657 C C . ARG A 1 589 ? -34.761 28.007 -6.742 1.00 60.47 589 ARG A C 1
ATOM 4659 O O . ARG A 1 589 ? -35.050 29.092 -6.242 1.00 60.47 589 ARG A O 1
ATOM 4666 N N . ASN A 1 590 ? -33.506 27.614 -6.910 1.00 58.22 590 ASN A N 1
ATOM 4667 C CA . ASN A 1 590 ? -32.392 28.547 -6.864 1.00 58.22 590 ASN A CA 1
ATOM 4668 C C . ASN A 1 590 ? -32.497 29.378 -8.153 1.00 58.22 590 ASN A C 1
ATOM 4670 O O . ASN A 1 590 ? -32.446 28.776 -9.230 1.00 58.22 590 ASN A O 1
ATOM 4674 N N . PRO A 1 591 ? -32.735 30.703 -8.099 1.00 60.78 591 PRO A N 1
ATOM 4675 C CA . PRO A 1 591 ? -32.654 31.519 -9.303 1.00 60.78 591 PRO A CA 1
ATOM 4676 C C . PRO A 1 591 ? -31.264 31.320 -9.902 1.00 60.78 591 PRO A C 1
ATOM 4678 O O . PRO A 1 591 ? -30.293 31.224 -9.146 1.00 60.78 591 PRO A O 1
ATOM 4681 N N . ASP A 1 592 ? -31.150 31.250 -11.229 1.00 62.47 592 ASP A N 1
ATOM 4682 C CA . ASP A 1 592 ? -29.830 31.253 -11.852 1.00 62.47 592 ASP A CA 1
ATOM 4683 C C . ASP A 1 592 ? -29.101 32.513 -11.361 1.00 62.47 592 ASP A C 1
ATOM 4685 O O . ASP A 1 592 ? -29.524 33.641 -11.615 1.00 62.47 592 ASP A O 1
ATOM 4689 N N . ALA A 1 593 ? -28.053 32.311 -10.560 1.00 67.12 593 ALA A N 1
ATOM 4690 C CA . ALA A 1 593 ? -27.429 33.394 -9.812 1.00 67.12 593 ALA A CA 1
ATOM 4691 C C . ALA A 1 593 ? -26.745 34.402 -10.743 1.00 67.12 593 ALA A C 1
ATOM 4693 O O . ALA A 1 593 ? -26.612 35.569 -10.373 1.00 67.12 593 ALA A O 1
ATOM 4694 N N . LYS A 1 594 ? -26.339 33.944 -11.934 1.00 68.81 594 LYS A N 1
ATOM 4695 C CA . LYS A 1 594 ? -25.743 34.732 -13.008 1.00 68.81 594 LYS A CA 1
ATOM 4696 C C . LYS A 1 594 ? -26.824 35.526 -13.732 1.00 68.81 594 LYS A C 1
ATOM 4698 O O . LYS A 1 594 ? -26.649 36.722 -13.919 1.00 68.81 594 LYS A O 1
ATOM 4703 N N . GLU A 1 595 ? -27.972 34.925 -14.030 1.00 71.88 595 GLU A N 1
ATOM 4704 C CA . GLU A 1 595 ? -29.112 35.622 -14.639 1.00 71.88 595 GLU A CA 1
ATOM 4705 C C . GLU A 1 595 ? -29.789 36.626 -13.684 1.00 71.88 595 GLU A C 1
ATOM 4707 O O . GLU A 1 595 ? -30.174 37.720 -14.096 1.00 71.88 595 GLU A O 1
ATOM 4712 N N . GLU A 1 596 ? -29.892 36.320 -12.387 1.00 75.12 596 GLU A N 1
ATOM 4713 C CA . GLU A 1 596 ? -30.376 37.277 -11.382 1.00 75.12 596 GLU A CA 1
ATOM 4714 C C . GLU A 1 596 ? -29.381 38.432 -11.204 1.00 75.12 596 GLU A C 1
ATOM 4716 O O . GLU A 1 596 ? -29.781 39.595 -11.172 1.00 75.12 596 GLU A O 1
ATOM 4721 N N . LEU A 1 597 ? -28.074 38.136 -11.163 1.00 77.81 597 LEU A N 1
ATOM 4722 C CA . LEU A 1 597 ? -27.037 39.165 -11.105 1.00 77.81 597 LEU A CA 1
ATOM 4723 C C . LEU A 1 597 ? -27.075 40.057 -12.351 1.00 77.81 597 LEU A C 1
ATOM 4725 O O . LEU A 1 597 ? -27.109 41.278 -12.215 1.00 77.81 597 LEU A O 1
ATOM 4729 N N . ARG A 1 598 ? -27.167 39.467 -13.550 1.00 78.00 598 ARG A N 1
ATOM 4730 C CA . ARG A 1 598 ? -27.379 40.177 -14.823 1.00 78.00 598 ARG A CA 1
ATOM 4731 C C . ARG A 1 598 ? -28.585 41.089 -14.764 1.00 78.00 598 ARG A C 1
ATOM 4733 O O . ARG A 1 598 ? -28.481 42.250 -15.143 1.00 78.00 598 ARG A O 1
ATOM 4740 N N . ARG A 1 599 ? -29.719 40.608 -14.252 1.00 79.62 599 ARG A N 1
ATOM 4741 C CA . ARG A 1 599 ? -30.936 41.416 -14.113 1.00 79.62 599 ARG A CA 1
ATOM 4742 C C . ARG A 1 599 ? -30.725 42.611 -13.186 1.00 79.62 599 ARG A C 1
ATOM 4744 O O . ARG A 1 599 ? -31.127 43.719 -13.540 1.00 79.62 599 ARG A O 1
ATOM 4751 N N . VAL A 1 600 ? -30.055 42.420 -12.047 1.00 79.81 600 VAL A N 1
ATOM 4752 C CA . VAL A 1 600 ? -29.720 43.515 -11.121 1.00 79.81 600 VAL A CA 1
ATOM 4753 C C . VAL A 1 600 ? -28.763 44.513 -11.765 1.00 79.81 600 VAL A C 1
ATOM 4755 O O . VAL A 1 600 ? -29.055 45.707 -11.726 1.00 79.81 600 VAL A O 1
ATOM 4758 N N . LEU A 1 601 ? -27.680 44.048 -12.396 1.00 79.31 601 LEU A N 1
ATOM 4759 C CA . LEU A 1 601 ? -26.715 44.884 -13.122 1.00 79.31 601 LEU A CA 1
ATOM 4760 C C . LEU A 1 601 ? -27.422 45.692 -14.224 1.00 79.31 601 LEU A C 1
ATOM 4762 O O . LEU A 1 601 ? -27.355 46.919 -14.228 1.00 79.31 601 LEU A O 1
ATOM 4766 N N . ASN A 1 602 ? -28.196 45.034 -15.090 1.00 77.19 602 ASN A N 1
ATOM 4767 C CA . ASN A 1 602 ? -28.950 45.674 -16.172 1.00 77.19 602 ASN A CA 1
ATOM 4768 C C . ASN A 1 602 ? -29.948 46.723 -15.647 1.00 77.19 602 ASN A C 1
ATOM 4770 O O . ASN A 1 602 ? -30.069 47.793 -16.242 1.00 77.19 602 ASN A O 1
ATOM 4774 N N . SER A 1 603 ? -30.610 46.458 -14.512 1.00 75.62 603 SER A N 1
ATOM 4775 C CA . SER A 1 603 ? -31.517 47.411 -13.846 1.00 75.62 603 SER A CA 1
ATOM 4776 C C . SER A 1 603 ? -30.812 48.565 -13.120 1.00 75.62 603 SER A C 1
ATOM 4778 O O . SER A 1 603 ? -31.462 49.535 -12.738 1.00 75.62 603 SER A O 1
ATOM 4780 N N . ALA A 1 604 ? -29.506 48.447 -12.867 1.00 74.06 604 ALA A N 1
ATOM 4781 C CA . ALA A 1 604 ? -28.698 49.457 -12.188 1.00 74.06 604 ALA A CA 1
ATOM 4782 C C . ALA A 1 604 ? -27.910 50.352 -13.162 1.00 74.06 604 ALA A C 1
ATOM 4784 O O . ALA A 1 604 ? -27.456 51.418 -12.754 1.00 74.06 604 ALA A O 1
ATOM 4785 N N . PHE A 1 605 ? -27.754 49.927 -14.421 1.00 71.62 605 PHE A N 1
ATOM 4786 C CA . PHE A 1 605 ? -26.940 50.599 -15.443 1.00 71.62 605 PHE A CA 1
ATOM 4787 C C . PHE A 1 605 ? -27.729 51.099 -16.665 1.00 71.62 605 PHE A C 1
ATOM 4789 O O . PHE A 1 605 ? -27.111 51.436 -17.677 1.00 71.62 605 PHE A O 1
ATOM 4796 N N . ASP A 1 606 ? -29.066 51.116 -16.607 1.00 64.38 606 ASP A N 1
ATOM 4797 C CA . ASP A 1 606 ? -29.962 51.540 -17.700 1.00 64.38 606 ASP A CA 1
ATOM 4798 C C . ASP A 1 606 ? -29.569 50.959 -19.080 1.00 64.38 606 ASP A C 1
ATOM 4800 O O . ASP A 1 606 ? -29.595 51.634 -20.109 1.00 64.38 606 ASP A O 1
ATOM 4804 N N . GLY A 1 607 ? -29.164 49.682 -19.104 1.00 57.12 607 GLY A N 1
ATOM 4805 C CA . GLY A 1 607 ? -28.818 48.955 -20.332 1.00 57.12 607 GLY A CA 1
ATOM 4806 C C . GLY A 1 607 ? -27.417 49.200 -20.921 1.00 57.12 607 GLY A C 1
ATOM 4807 O O . GLY A 1 607 ? -27.151 48.730 -22.028 1.00 57.12 607 GLY A O 1
ATOM 4808 N N . ARG A 1 608 ? -26.491 49.884 -20.231 1.00 56.25 608 ARG A N 1
ATOM 4809 C CA . ARG A 1 608 ? -25.086 49.999 -20.687 1.00 56.25 608 ARG A CA 1
ATOM 4810 C C . ARG A 1 608 ? -24.325 48.675 -20.487 1.00 56.25 608 ARG A C 1
ATOM 4812 O O . ARG A 1 608 ? -23.987 48.328 -19.361 1.00 56.25 608 ARG A O 1
ATOM 4819 N N . SER A 1 609 ? -24.029 47.948 -21.569 1.00 54.19 609 SER A N 1
ATOM 4820 C CA . SER A 1 609 ? -23.565 46.548 -21.488 1.00 54.19 609 SER A CA 1
ATOM 4821 C C . SER A 1 609 ? -22.072 46.324 -21.198 1.00 54.19 609 SER A C 1
ATOM 4823 O O . SER A 1 609 ? -21.742 45.377 -20.498 1.00 54.19 609 SER A O 1
ATOM 4825 N N . MET A 1 610 ? -21.141 47.145 -21.701 1.00 52.09 610 MET A N 1
ATOM 4826 C CA . MET A 1 610 ? -19.710 46.759 -21.720 1.00 52.09 610 MET A CA 1
ATOM 4827 C C . MET A 1 610 ? -19.014 46.622 -20.352 1.00 52.09 610 MET A C 1
ATOM 4829 O O . MET A 1 610 ? -17.977 45.977 -20.278 1.00 52.09 610 MET A O 1
ATOM 4833 N N . LEU A 1 611 ? -19.558 47.202 -19.277 1.00 57.00 611 LEU A N 1
ATOM 4834 C CA . LEU A 1 611 ? -19.007 47.072 -17.918 1.00 57.00 611 LEU A CA 1
ATOM 4835 C C . LEU A 1 611 ? -19.644 45.924 -17.111 1.00 57.00 611 LEU A C 1
ATOM 4837 O O . LEU A 1 611 ? -19.215 45.673 -15.988 1.00 57.00 611 LEU A O 1
ATOM 4841 N N . SER A 1 612 ? -20.673 45.240 -17.629 1.00 61.94 612 SER A N 1
ATOM 4842 C CA . SER A 1 612 ? -21.429 44.268 -16.830 1.00 61.94 612 SER A CA 1
ATOM 4843 C C . SER A 1 612 ? -20.732 42.912 -16.695 1.00 61.94 612 SER A C 1
ATOM 4845 O O . SER A 1 612 ? -20.727 42.376 -15.593 1.00 61.94 612 SER A O 1
ATOM 4847 N N . GLU A 1 613 ? -20.117 42.373 -17.754 1.00 65.62 613 GLU A N 1
ATOM 4848 C CA . GLU A 1 613 ? -19.606 40.988 -17.761 1.00 65.62 613 GLU A CA 1
ATOM 4849 C C . GLU A 1 613 ? -18.400 40.758 -16.832 1.00 65.62 613 GLU A C 1
ATOM 4851 O O . GLU A 1 613 ? -18.298 39.707 -16.199 1.00 65.62 613 GLU A O 1
ATOM 4856 N N . GLU A 1 614 ? -17.495 41.731 -16.702 1.00 70.56 614 GLU A N 1
ATOM 4857 C CA . GLU A 1 614 ? -16.335 41.623 -15.802 1.00 70.56 614 GLU A CA 1
ATOM 4858 C C . GLU A 1 614 ? -16.753 41.740 -14.327 1.00 70.56 614 GLU A C 1
ATOM 4860 O O . GLU A 1 614 ? -16.340 40.935 -13.489 1.00 70.56 614 GLU A O 1
ATOM 4865 N N . ILE A 1 615 ? -17.660 42.677 -14.021 1.00 75.19 615 ILE A N 1
ATOM 4866 C CA . ILE A 1 615 ? -18.258 42.822 -12.687 1.00 75.19 615 ILE A CA 1
ATOM 4867 C C . ILE A 1 615 ? -19.080 41.574 -12.332 1.00 75.19 615 ILE A C 1
ATOM 4869 O O . ILE A 1 615 ? -18.970 41.069 -11.218 1.00 75.19 615 ILE A O 1
ATOM 4873 N N . GLU A 1 616 ? -19.874 41.052 -13.272 1.00 77.31 616 GLU A N 1
ATOM 4874 C CA . GLU A 1 616 ? -20.628 39.801 -13.141 1.00 77.31 616 GLU A CA 1
ATOM 4875 C C . GLU A 1 616 ? -19.700 38.632 -12.802 1.00 77.31 616 GLU A C 1
ATOM 4877 O O . GLU A 1 616 ? -19.955 37.908 -11.841 1.00 77.31 616 GLU A O 1
ATOM 4882 N N . ARG A 1 617 ? -18.603 38.470 -13.552 1.00 74.94 617 ARG A N 1
ATOM 4883 C CA . ARG A 1 617 ? -17.629 37.395 -13.348 1.00 74.94 617 ARG A CA 1
ATOM 4884 C C . ARG A 1 617 ? -16.995 37.450 -11.959 1.00 74.94 617 ARG A C 1
ATOM 4886 O O . ARG A 1 617 ? -17.036 36.452 -11.242 1.00 74.94 617 ARG A O 1
ATOM 4893 N N . GLU A 1 618 ? -16.439 38.591 -11.557 1.00 77.62 618 GLU A N 1
ATOM 4894 C CA . GLU A 1 618 ? -15.760 38.700 -10.258 1.00 77.62 618 GLU A CA 1
ATOM 4895 C C . GLU A 1 618 ? -16.748 38.633 -9.076 1.00 77.62 618 GLU A C 1
ATOM 4897 O O . GLU A 1 618 ? -16.425 38.054 -8.036 1.00 77.62 618 GLU A O 1
ATOM 4902 N N . LEU A 1 619 ? -17.980 39.140 -9.227 1.00 74.81 619 LEU A N 1
ATOM 4903 C CA . LEU A 1 619 ? -19.035 38.973 -8.218 1.00 74.81 619 LEU A CA 1
ATOM 4904 C C . LEU A 1 619 ? -19.566 37.536 -8.132 1.00 74.81 619 LEU A C 1
ATOM 4906 O O . LEU A 1 619 ? -19.974 37.123 -7.049 1.00 74.81 619 LEU A O 1
ATOM 4910 N N . LEU A 1 620 ? -19.563 36.764 -9.224 1.00 69.25 620 LEU A N 1
ATOM 4911 C CA . LEU A 1 620 ? -19.898 35.336 -9.183 1.00 69.25 620 LEU A CA 1
ATOM 4912 C C . LEU A 1 620 ? -18.798 34.513 -8.507 1.00 69.25 620 LEU A C 1
ATOM 4914 O O . LEU A 1 620 ? -19.120 33.609 -7.740 1.00 69.25 620 LEU A O 1
ATOM 4918 N N . ILE A 1 621 ? -17.526 34.870 -8.710 1.00 64.75 621 ILE A N 1
ATOM 4919 C CA . ILE A 1 621 ? -16.384 34.262 -8.006 1.00 64.75 621 ILE A CA 1
ATOM 4920 C C . ILE A 1 621 ? -16.486 34.498 -6.488 1.00 64.75 621 ILE A C 1
ATOM 4922 O O . ILE A 1 621 ? -16.309 33.570 -5.702 1.00 64.75 621 ILE A O 1
ATOM 4926 N N . GLU A 1 622 ? -16.826 35.715 -6.052 1.00 67.62 622 GLU A N 1
ATOM 4927 C CA . GLU A 1 622 ? -16.973 36.052 -4.624 1.00 67.62 622 GLU A CA 1
ATOM 4928 C C . GLU A 1 622 ? -18.413 35.891 -4.083 1.00 67.62 622 GLU A C 1
ATOM 4930 O O . GLU A 1 622 ? -18.676 36.205 -2.915 1.00 67.62 622 GLU A O 1
ATOM 4935 N N . LYS A 1 623 ? -19.342 35.352 -4.893 1.00 71.31 623 LYS A N 1
ATOM 4936 C CA . LYS A 1 623 ? -20.786 35.186 -4.605 1.00 71.31 623 LYS A CA 1
ATOM 4937 C C . LYS A 1 623 ? -21.039 34.728 -3.180 1.00 71.31 623 LYS A C 1
ATOM 4939 O O . LYS A 1 623 ? -21.809 35.335 -2.440 1.00 71.31 623 LYS A O 1
ATOM 4944 N N . ASN A 1 624 ? -20.366 33.653 -2.797 1.00 58.09 624 ASN A N 1
ATOM 4945 C CA . ASN A 1 624 ? -20.610 32.968 -1.540 1.00 58.09 624 ASN A CA 1
ATOM 4946 C C . ASN A 1 624 ? -20.143 33.828 -0.357 1.00 58.09 624 ASN A C 1
ATOM 4948 O O . ASN A 1 624 ? -20.924 34.081 0.559 1.00 58.09 624 ASN A O 1
ATOM 4952 N N . ARG A 1 625 ? -18.938 34.418 -0.414 1.00 64.56 625 ARG A N 1
ATOM 4953 C CA . ARG A 1 625 ? -18.460 35.340 0.636 1.00 64.56 625 ARG A CA 1
ATOM 4954 C C . ARG A 1 625 ? -19.388 36.542 0.831 1.00 64.56 625 ARG A C 1
ATOM 4956 O O . ARG A 1 625 ? -19.575 36.981 1.966 1.00 64.56 625 ARG A O 1
ATOM 4963 N N . LEU A 1 626 ? -19.980 37.052 -0.249 1.00 70.69 626 LEU A N 1
ATOM 4964 C CA . LEU A 1 626 ? -20.916 38.178 -0.212 1.00 70.69 626 LEU A CA 1
ATOM 4965 C C . LEU A 1 626 ? -22.310 37.777 0.304 1.00 70.69 626 LEU A C 1
ATOM 4967 O O . LEU A 1 626 ? -22.927 38.539 1.048 1.00 70.69 626 LEU A O 1
ATOM 4971 N N . LEU A 1 627 ? -22.804 36.577 -0.017 1.00 66.31 627 LEU A N 1
ATOM 4972 C CA . LEU A 1 627 ? -24.082 36.074 0.502 1.00 66.31 627 LEU A CA 1
ATOM 4973 C C . LEU A 1 627 ? -24.002 35.680 1.991 1.00 66.31 627 LEU A C 1
ATOM 4975 O O . LEU A 1 627 ? -24.940 35.974 2.734 1.00 66.31 627 LEU A O 1
ATOM 4979 N N . HIS A 1 628 ? -22.891 35.084 2.444 1.00 58.19 628 HIS A N 1
ATOM 4980 C CA . HIS A 1 628 ? -22.731 34.543 3.806 1.00 58.19 628 HIS A CA 1
ATOM 4981 C C . HIS A 1 628 ? -22.415 35.584 4.904 1.00 58.19 628 HIS A C 1
ATOM 4983 O O . HIS A 1 628 ? -22.468 35.256 6.089 1.00 58.19 628 HIS A O 1
ATOM 4989 N N . ARG A 1 629 ? -22.077 36.837 4.564 1.00 63.75 629 ARG A N 1
ATOM 4990 C CA . ARG A 1 629 ? -21.788 37.895 5.558 1.00 63.75 629 ARG A CA 1
ATOM 4991 C C . ARG A 1 629 ? -23.061 38.497 6.167 1.00 63.75 629 ARG A C 1
ATOM 4993 O O . ARG A 1 629 ? -24.103 38.575 5.509 1.00 63.75 629 ARG A O 1
ATOM 5000 N N . ARG A 1 630 ? -22.971 38.974 7.418 1.00 59.69 630 ARG A N 1
ATOM 5001 C CA . ARG A 1 630 ? -24.026 39.780 8.066 1.00 59.69 630 ARG A CA 1
ATOM 5002 C C . ARG A 1 630 ? -24.135 41.152 7.399 1.00 59.69 630 ARG A C 1
ATOM 5004 O O . ARG A 1 630 ? -23.162 41.646 6.838 1.00 59.69 630 ARG A O 1
ATOM 5011 N N . VAL A 1 631 ? -25.317 41.771 7.472 1.00 56.03 631 VAL A N 1
ATOM 5012 C CA . VAL A 1 631 ? -25.607 43.060 6.808 1.00 56.03 631 VAL A CA 1
ATOM 5013 C C . VAL A 1 631 ? -24.636 44.159 7.254 1.00 56.03 631 VAL A C 1
ATOM 5015 O O . VAL A 1 631 ? -24.193 44.952 6.424 1.00 56.03 631 VAL A O 1
ATOM 5018 N N . GLU A 1 632 ? -24.273 44.169 8.540 1.00 57.53 632 GLU A N 1
ATOM 5019 C CA . GLU A 1 632 ? -23.335 45.134 9.125 1.00 57.53 632 GLU A CA 1
ATOM 5020 C C . GLU A 1 632 ? -21.909 45.036 8.539 1.00 57.53 632 GLU A C 1
ATOM 5022 O O . GLU A 1 632 ? -21.257 46.062 8.343 1.00 57.53 632 GLU A O 1
ATOM 5027 N N . ASP A 1 633 ? -21.446 43.830 8.185 1.00 66.06 633 ASP A N 1
ATOM 5028 C CA . ASP A 1 633 ? -20.061 43.565 7.754 1.00 66.06 633 ASP A CA 1
ATOM 5029 C C . ASP A 1 633 ? -19.804 43.871 6.266 1.00 66.06 633 ASP A C 1
ATOM 5031 O O . ASP A 1 633 ? -18.655 44.020 5.836 1.00 66.06 633 ASP A O 1
ATOM 5035 N N . LEU A 1 634 ? -20.861 43.938 5.446 1.00 65.38 634 LEU A N 1
ATOM 5036 C CA . LEU A 1 634 ? -20.745 43.965 3.981 1.00 65.38 634 LEU A CA 1
ATOM 5037 C C . LEU A 1 634 ? -19.960 45.170 3.449 1.00 65.38 634 LEU A C 1
ATOM 5039 O O . LEU A 1 634 ? -19.266 45.047 2.442 1.00 65.38 634 LEU A O 1
ATOM 5043 N N . ARG A 1 635 ? -20.036 46.332 4.111 1.00 69.81 635 ARG A N 1
ATOM 5044 C CA . ARG A 1 635 ? -19.380 47.562 3.627 1.00 69.81 635 ARG A CA 1
ATOM 5045 C C . ARG A 1 635 ? -17.855 47.448 3.580 1.00 69.81 635 ARG A C 1
ATOM 5047 O O . ARG A 1 635 ? -17.258 47.966 2.642 1.00 69.81 635 ARG A O 1
ATOM 5054 N N . GLY A 1 636 ? -17.241 46.773 4.555 1.00 69.69 636 GLY A N 1
ATOM 5055 C CA . GLY A 1 636 ? -15.791 46.550 4.574 1.00 69.69 636 GLY A CA 1
ATOM 5056 C C . GLY A 1 636 ? -15.362 45.583 3.472 1.00 69.69 636 GLY A C 1
ATOM 5057 O O . GLY A 1 636 ? -14.533 45.923 2.634 1.00 69.69 636 GLY A O 1
ATOM 5058 N N . VAL A 1 637 ? -16.024 44.423 3.404 1.00 68.56 637 VAL A N 1
ATOM 5059 C CA . VAL A 1 637 ? -15.728 43.371 2.415 1.00 68.56 637 VAL A CA 1
ATOM 5060 C C . VAL A 1 637 ? -15.875 43.878 0.977 1.00 68.56 637 VAL A C 1
ATOM 5062 O O . VAL A 1 637 ? -15.038 43.570 0.135 1.00 68.56 637 VAL A O 1
ATOM 5065 N N . ILE A 1 638 ? -16.900 44.687 0.689 1.00 74.31 638 ILE A N 1
ATOM 5066 C CA . ILE A 1 638 ? -17.113 45.254 -0.650 1.00 74.31 638 ILE A CA 1
ATOM 5067 C C . ILE A 1 638 ? -16.033 46.293 -0.990 1.00 74.31 638 ILE A C 1
ATOM 5069 O O . ILE A 1 638 ? -15.537 46.290 -2.114 1.00 74.31 638 ILE A O 1
ATOM 5073 N N . ALA A 1 639 ? -15.609 47.127 -0.035 1.00 73.50 639 ALA A N 1
ATOM 5074 C CA . ALA A 1 639 ? -14.526 48.089 -0.253 1.00 73.50 639 ALA A CA 1
ATOM 5075 C C . ALA A 1 639 ? -13.167 47.404 -0.504 1.00 73.50 639 ALA A C 1
ATOM 5077 O O . ALA A 1 639 ? -12.391 47.860 -1.347 1.00 73.50 639 ALA A O 1
ATOM 5078 N N . ASP A 1 640 ? -12.887 46.297 0.188 1.00 72.81 640 ASP A N 1
ATOM 5079 C CA . ASP A 1 640 ? -11.675 45.501 -0.029 1.00 72.81 640 ASP A CA 1
ATOM 5080 C C . ASP A 1 640 ? -11.732 44.732 -1.357 1.00 72.81 640 ASP A C 1
ATOM 5082 O O . ASP A 1 640 ? -10.750 44.714 -2.097 1.00 72.81 640 ASP A O 1
ATOM 5086 N N . PHE A 1 641 ? -12.894 44.176 -1.718 1.00 73.88 641 PHE A N 1
ATOM 5087 C CA . PHE A 1 641 ? -13.129 43.537 -3.017 1.00 73.88 641 PHE A CA 1
ATOM 5088 C C . PHE A 1 641 ? -12.908 44.509 -4.187 1.00 73.88 641 PHE A C 1
ATOM 5090 O O . PHE A 1 641 ? -12.163 44.184 -5.112 1.00 73.88 641 PHE A O 1
ATOM 5097 N N . GLN A 1 642 ? -13.464 45.727 -4.113 1.00 73.88 642 GLN A N 1
ATOM 5098 C CA . GLN A 1 642 ? -13.230 46.784 -5.107 1.00 73.88 642 GLN A CA 1
ATOM 5099 C C . GLN A 1 642 ? -11.730 47.071 -5.273 1.00 73.88 642 GLN A C 1
ATOM 5101 O O . GLN A 1 642 ? -11.206 47.003 -6.382 1.00 73.88 642 GLN A O 1
ATOM 5106 N N . LYS A 1 643 ? -11.002 47.300 -4.171 1.00 74.19 643 LYS A N 1
ATOM 5107 C CA . LYS A 1 643 ? -9.549 47.560 -4.204 1.00 74.19 643 LYS A CA 1
ATOM 5108 C C . LYS A 1 643 ? -8.719 46.374 -4.702 1.00 74.19 643 LYS A C 1
ATOM 5110 O O . LYS A 1 643 ? -7.676 46.569 -5.325 1.00 74.19 643 LYS A O 1
ATOM 5115 N N . ALA A 1 644 ? -9.128 45.146 -4.400 1.00 71.06 644 ALA A N 1
ATOM 5116 C CA . ALA A 1 644 ? -8.379 43.958 -4.783 1.00 71.06 644 ALA A CA 1
ATOM 5117 C C . ALA A 1 644 ? -8.549 43.637 -6.274 1.00 71.06 644 ALA A C 1
ATOM 5119 O O . ALA A 1 644 ? -7.545 43.406 -6.955 1.00 71.06 644 ALA A O 1
ATOM 5120 N N . ARG A 1 645 ? -9.806 43.635 -6.746 1.00 70.94 645 ARG A N 1
ATOM 5121 C CA . ARG A 1 645 ? -10.250 42.952 -7.972 1.00 70.94 645 ARG A CA 1
ATOM 5122 C C . ARG A 1 645 ? -10.837 43.861 -9.054 1.00 70.94 645 ARG A C 1
ATOM 5124 O O . ARG A 1 645 ? -10.735 43.515 -10.219 1.00 70.94 645 ARG A O 1
ATOM 5131 N N . LEU A 1 646 ? -11.414 45.009 -8.692 1.00 70.94 646 LEU A N 1
ATOM 5132 C CA . LEU A 1 646 ? -12.123 45.913 -9.614 1.00 70.94 646 LEU A CA 1
ATOM 5133 C C . LEU A 1 646 ? -11.662 47.368 -9.399 1.00 70.94 646 LEU A C 1
ATOM 5135 O O . LEU A 1 646 ? -12.447 48.242 -9.027 1.00 70.94 646 LEU A O 1
ATOM 5139 N N . ARG A 1 647 ? -10.353 47.606 -9.565 1.00 68.81 647 ARG A N 1
ATOM 5140 C CA . ARG A 1 647 ? -9.672 48.845 -9.130 1.00 68.81 647 ARG A CA 1
ATOM 5141 C C . ARG A 1 647 ? -10.149 50.110 -9.837 1.00 68.81 647 ARG A C 1
ATOM 5143 O O . ARG A 1 647 ? -10.195 51.158 -9.201 1.00 68.81 647 ARG A O 1
ATOM 5150 N N . ASP A 1 648 ? -10.531 49.989 -11.104 1.00 69.06 648 ASP A N 1
ATOM 5151 C CA . ASP A 1 648 ? -10.818 51.116 -11.999 1.00 69.06 648 ASP A CA 1
ATOM 5152 C C . ASP A 1 648 ? -12.329 51.296 -12.268 1.00 69.06 648 ASP A C 1
ATOM 5154 O O . ASP A 1 648 ? -12.753 51.740 -13.334 1.00 69.06 648 ASP A O 1
ATOM 5158 N N . LEU A 1 649 ? -13.169 50.940 -11.285 1.00 68.44 649 LEU A N 1
ATOM 5159 C CA . LEU A 1 649 ? -14.621 51.152 -11.330 1.00 68.44 649 LEU A CA 1
ATOM 5160 C C . LEU A 1 649 ? -14.978 52.653 -11.436 1.00 68.44 649 LEU A C 1
ATOM 5162 O O . LEU A 1 649 ? -14.522 53.441 -10.603 1.00 68.44 649 LEU A O 1
ATOM 5166 N N . PRO A 1 650 ? -15.854 53.068 -12.378 1.00 68.94 650 PRO A N 1
ATOM 5167 C CA . PRO A 1 650 ? -16.309 54.455 -12.459 1.00 68.94 650 PRO A CA 1
ATOM 5168 C C . PRO A 1 650 ? -17.036 54.903 -11.175 1.00 68.94 650 PRO A C 1
ATOM 5170 O O . PRO A 1 650 ? -17.799 54.120 -10.604 1.00 68.94 650 PRO A O 1
ATOM 5173 N N . PRO A 1 651 ? -16.889 56.170 -10.737 1.00 66.06 651 PRO A N 1
ATOM 5174 C CA . PRO A 1 651 ? -17.425 56.653 -9.455 1.00 66.06 651 PRO A CA 1
ATOM 5175 C C . PRO A 1 651 ? -18.963 56.656 -9.371 1.00 66.06 651 PRO A C 1
ATOM 5177 O O . PRO A 1 651 ? -19.528 56.722 -8.283 1.00 66.06 651 PRO A O 1
ATOM 5180 N N . GLU A 1 652 ? -19.642 56.562 -10.514 1.00 67.62 652 GLU A N 1
ATOM 5181 C CA . GLU A 1 652 ? -21.097 56.415 -10.636 1.00 67.62 652 GLU A CA 1
ATOM 5182 C C . GLU A 1 652 ? -21.586 55.010 -10.210 1.00 67.62 652 GLU A C 1
ATOM 5184 O O . GLU A 1 652 ? -22.756 54.827 -9.867 1.00 67.62 652 GLU A O 1
ATOM 5189 N N . VAL A 1 653 ? -20.698 54.006 -10.194 1.00 71.31 653 VAL A N 1
ATOM 5190 C CA . VAL A 1 653 ? -21.039 52.598 -9.943 1.00 71.31 653 VAL A CA 1
ATOM 5191 C C . VAL A 1 653 ? -21.050 52.279 -8.448 1.00 71.31 653 VAL A C 1
ATOM 5193 O O . VAL A 1 653 ? -20.048 51.886 -7.846 1.00 71.31 653 VAL A O 1
ATOM 5196 N N . ASN A 1 654 ? -22.228 52.367 -7.828 1.00 78.25 654 ASN A N 1
ATOM 5197 C CA . ASN A 1 654 ? -22.411 51.955 -6.436 1.00 78.25 654 ASN A CA 1
ATOM 5198 C C . ASN A 1 654 ? -22.526 50.422 -6.305 1.00 78.25 654 ASN A C 1
ATOM 5200 O O . ASN A 1 654 ? -23.619 49.868 -6.152 1.00 78.25 654 ASN A O 1
ATOM 5204 N N . LEU A 1 655 ? -21.379 49.736 -6.329 1.00 78.06 655 LEU A N 1
ATOM 5205 C CA . LEU A 1 655 ? -21.291 48.278 -6.182 1.00 78.06 655 LEU A CA 1
ATOM 5206 C C . LEU A 1 655 ? -21.941 47.770 -4.883 1.00 78.06 655 LEU A C 1
ATOM 5208 O O . LEU A 1 655 ? -22.560 46.709 -4.882 1.00 78.06 655 LEU A O 1
ATOM 5212 N N . ALA A 1 656 ? -21.874 48.540 -3.791 1.00 78.31 656 ALA A N 1
ATOM 5213 C CA . ALA A 1 656 ? -22.512 48.170 -2.529 1.00 78.31 656 ALA A CA 1
ATOM 5214 C C . ALA A 1 656 ? -24.044 48.078 -2.648 1.00 78.31 656 ALA A C 1
ATOM 5216 O O . ALA A 1 656 ? -24.648 47.170 -2.083 1.00 78.31 656 ALA A O 1
ATOM 5217 N N . ASN A 1 657 ? -24.670 48.966 -3.427 1.00 78.81 657 ASN A N 1
ATOM 5218 C CA . ASN A 1 657 ? -26.102 48.919 -3.731 1.00 78.81 657 ASN A CA 1
ATOM 5219 C C . ASN A 1 657 ? -26.455 47.745 -4.667 1.00 78.81 657 ASN A C 1
ATOM 5221 O O . ASN A 1 657 ? -27.463 47.075 -4.460 1.00 78.81 657 ASN A O 1
ATOM 5225 N N . ILE A 1 658 ? -25.608 47.459 -5.663 1.00 81.25 658 ILE A N 1
ATOM 5226 C CA . ILE A 1 658 ? -25.780 46.323 -6.588 1.00 81.25 658 ILE A CA 1
ATOM 5227 C C . ILE A 1 658 ? -25.741 44.995 -5.817 1.00 81.25 658 ILE A C 1
ATOM 5229 O O . ILE A 1 658 ? -26.685 44.208 -5.888 1.00 81.25 658 ILE A O 1
ATOM 5233 N N . VAL A 1 659 ? -24.696 44.780 -5.012 1.00 81.06 659 VAL A N 1
ATOM 5234 C CA . VAL A 1 659 ? -24.540 43.580 -4.175 1.00 81.06 659 VAL A CA 1
ATOM 5235 C C . VAL A 1 659 ? -25.661 43.477 -3.140 1.00 81.06 659 VAL A C 1
ATOM 5237 O O . VAL A 1 659 ? -26.173 42.381 -2.917 1.00 81.06 659 VAL A O 1
ATOM 5240 N N . ALA A 1 660 ? -26.100 44.593 -2.544 1.00 78.25 660 ALA A N 1
ATOM 5241 C CA . ALA A 1 660 ? -27.231 44.594 -1.617 1.00 78.25 660 ALA A CA 1
ATOM 5242 C C . ALA A 1 660 ? -28.538 44.140 -2.290 1.00 78.25 660 ALA A C 1
ATOM 5244 O O . ALA A 1 660 ? -29.182 43.229 -1.772 1.00 78.25 660 ALA A O 1
ATOM 5245 N N . LYS A 1 661 ? -28.898 44.706 -3.453 1.00 77.38 661 LYS A N 1
ATOM 5246 C CA . LYS A 1 661 ? -30.099 44.321 -4.223 1.00 77.38 661 LYS A CA 1
ATOM 5247 C C . LYS A 1 661 ? -30.073 42.849 -4.641 1.00 77.38 661 LYS A C 1
ATOM 5249 O O . LYS A 1 661 ? -31.049 42.133 -4.435 1.00 77.38 661 LYS A O 1
ATOM 5254 N N . TRP A 1 662 ? -28.944 42.381 -5.172 1.00 83.69 662 TRP A N 1
ATOM 5255 C CA . TRP A 1 662 ? -28.774 40.987 -5.587 1.00 83.69 662 TRP A CA 1
ATOM 5256 C C . TRP A 1 662 ? -28.845 40.013 -4.403 1.00 83.69 662 TRP A C 1
ATOM 5258 O O . TRP A 1 662 ? -29.578 39.023 -4.451 1.00 83.69 662 TRP A O 1
ATOM 5268 N N . ARG A 1 663 ? -28.190 40.333 -3.278 1.00 78.75 663 ARG A N 1
ATOM 5269 C CA . ARG A 1 663 ? -28.322 39.574 -2.024 1.00 78.75 663 ARG A CA 1
ATOM 5270 C C . ARG A 1 663 ? -29.760 39.578 -1.497 1.00 78.75 663 ARG A C 1
ATOM 5272 O O . ARG A 1 663 ? -30.193 38.574 -0.936 1.00 78.75 663 ARG A O 1
ATOM 5279 N N . GLU A 1 664 ? -30.520 40.655 -1.700 1.00 74.62 664 GLU A N 1
ATOM 5280 C CA . GLU A 1 664 ? -31.938 40.724 -1.326 1.00 74.62 664 GLU A CA 1
ATOM 5281 C C . GLU A 1 664 ? -32.824 39.766 -2.144 1.00 74.62 664 GLU A C 1
ATOM 5283 O O . GLU A 1 664 ? -33.870 39.314 -1.667 1.00 74.62 664 GLU A O 1
ATOM 5288 N N . GLN A 1 665 ? -32.429 39.438 -3.374 1.00 72.75 665 GLN A N 1
ATOM 5289 C CA . GLN A 1 665 ? -33.142 38.487 -4.231 1.00 72.75 665 GLN A CA 1
ATOM 5290 C C . GLN A 1 665 ? -32.700 37.038 -3.976 1.00 72.75 665 GLN A C 1
ATOM 5292 O O . GLN A 1 665 ? -33.553 36.154 -3.885 1.00 72.75 665 GLN A O 1
ATOM 5297 N N . MET A 1 666 ? -31.401 36.805 -3.762 1.00 75.12 666 MET A N 1
ATOM 5298 C CA . MET A 1 666 ? -30.829 35.464 -3.576 1.00 75.12 666 MET A CA 1
ATOM 5299 C C . MET A 1 666 ? -30.921 34.918 -2.135 1.00 75.12 666 MET A C 1
ATOM 5301 O O . MET A 1 666 ? -30.970 33.705 -1.940 1.00 75.12 666 MET A O 1
ATOM 5305 N N . GLY A 1 667 ? -30.938 35.778 -1.110 1.00 76.50 667 GLY A N 1
ATOM 5306 C CA . GLY A 1 667 ? -30.779 35.371 0.293 1.00 76.50 667 GLY A CA 1
ATOM 5307 C C . GLY A 1 667 ? -31.932 34.530 0.860 1.00 76.50 667 GLY A C 1
ATOM 5308 O O . GLY A 1 667 ? -33.058 35.017 0.986 1.00 76.50 667 GLY A O 1
ATOM 5309 N N . MET A 1 668 ? -31.636 33.294 1.289 1.00 76.56 668 MET A N 1
ATOM 5310 C CA . MET A 1 668 ? -32.624 32.340 1.825 1.00 76.56 668 MET A CA 1
ATOM 5311 C C . MET A 1 668 ? -33.440 32.910 2.998 1.00 76.56 668 MET A C 1
ATOM 5313 O O . MET A 1 668 ? -34.665 32.811 2.996 1.00 76.56 668 MET A O 1
ATOM 5317 N N . GLU A 1 669 ? -32.793 33.589 3.954 1.00 78.56 669 GLU A N 1
ATOM 5318 C CA . GLU A 1 669 ? -33.475 34.215 5.098 1.00 78.56 669 GLU A CA 1
ATOM 5319 C C . GLU A 1 669 ? -34.577 35.192 4.650 1.00 78.56 669 GLU A C 1
ATOM 5321 O O . GLU A 1 669 ? -35.708 35.145 5.133 1.00 78.56 669 GLU A O 1
ATOM 5326 N N . LEU A 1 670 ? -34.267 36.058 3.681 1.00 76.38 670 LEU A N 1
ATOM 5327 C CA . LEU A 1 670 ? -35.190 37.072 3.172 1.00 76.38 670 LEU A CA 1
ATOM 5328 C C . LEU A 1 670 ? -36.323 36.439 2.359 1.00 76.38 670 LEU A C 1
ATOM 5330 O O . LEU A 1 670 ? -37.472 36.868 2.472 1.00 76.38 670 LEU A O 1
ATOM 5334 N N . ARG A 1 671 ? -36.031 35.385 1.587 1.00 79.25 671 ARG A N 1
ATOM 5335 C CA . ARG A 1 671 ? -37.038 34.608 0.848 1.00 79.25 671 ARG A CA 1
ATOM 5336 C C . ARG A 1 671 ? -38.040 33.946 1.801 1.00 79.25 671 ARG A C 1
ATOM 5338 O O . ARG A 1 671 ? -39.245 34.127 1.620 1.00 79.25 671 ARG A O 1
ATOM 5345 N N . VAL A 1 672 ? -37.560 33.288 2.860 1.00 78.50 672 VAL A N 1
ATOM 5346 C CA . VAL A 1 672 ? -38.405 32.686 3.908 1.00 78.50 672 VAL A CA 1
ATOM 5347 C C . VAL A 1 672 ? -39.205 33.758 4.660 1.00 78.50 672 VAL A C 1
ATOM 5349 O O . VAL A 1 672 ? -40.417 33.618 4.808 1.00 78.50 672 VAL A O 1
ATOM 5352 N N . ARG A 1 673 ? -38.588 34.879 5.063 1.00 80.00 673 ARG A N 1
ATOM 5353 C CA . ARG A 1 673 ? -39.301 35.988 5.730 1.00 80.00 673 ARG A CA 1
ATOM 5354 C C . ARG A 1 673 ? -40.415 36.584 4.861 1.00 80.00 673 ARG A C 1
ATOM 5356 O O . ARG A 1 673 ? -41.525 36.767 5.358 1.00 80.00 673 ARG A O 1
ATOM 5363 N N . ARG A 1 674 ? -40.173 36.839 3.567 1.00 78.06 674 ARG A N 1
ATOM 5364 C CA . ARG A 1 674 ? -41.217 37.316 2.632 1.00 78.06 674 ARG A CA 1
ATOM 5365 C C . ARG A 1 674 ? -42.365 36.312 2.496 1.00 78.06 674 ARG A C 1
ATOM 5367 O O . ARG A 1 674 ? -43.521 36.726 2.445 1.00 78.06 674 ARG A O 1
ATOM 5374 N N . PHE A 1 675 ? -42.059 35.016 2.438 1.00 78.06 675 PHE A N 1
ATOM 5375 C CA . PHE A 1 675 ? -43.060 33.949 2.383 1.00 78.06 675 PHE A CA 1
ATOM 5376 C C . PHE A 1 675 ? -43.942 33.926 3.646 1.00 78.06 675 PHE A C 1
ATOM 5378 O O . PHE A 1 675 ? -45.166 33.950 3.528 1.00 78.06 675 PHE A O 1
ATOM 5385 N N . LEU A 1 676 ? -43.346 34.002 4.841 1.00 77.06 676 LEU A N 1
ATOM 5386 C CA . LEU A 1 676 ? -44.081 34.066 6.113 1.00 77.06 676 LEU A CA 1
ATOM 5387 C C . LEU A 1 676 ? -44.999 35.302 6.196 1.00 77.06 676 LEU A C 1
ATOM 5389 O O . LEU A 1 676 ? -46.165 35.178 6.574 1.00 77.06 676 LEU A O 1
ATOM 5393 N N . VAL A 1 677 ? -44.509 36.476 5.769 1.00 78.94 677 VAL A N 1
ATOM 5394 C CA . VAL A 1 677 ? -45.294 37.727 5.723 1.00 78.94 677 VAL A CA 1
ATOM 5395 C C . VAL A 1 677 ? -46.480 37.617 4.762 1.00 78.94 677 VAL A C 1
ATOM 5397 O O . VAL A 1 677 ? -47.598 37.956 5.141 1.00 78.94 677 VAL A O 1
ATOM 5400 N N . ARG A 1 678 ? -46.287 37.084 3.545 1.00 78.19 678 ARG A N 1
ATOM 5401 C CA . ARG A 1 678 ? -47.382 36.860 2.573 1.00 78.19 678 ARG A CA 1
ATOM 5402 C C . ARG A 1 678 ? -48.479 35.929 3.096 1.00 78.19 678 ARG A C 1
ATOM 5404 O O . ARG A 1 678 ? -49.595 35.960 2.582 1.00 78.19 678 ARG A O 1
ATOM 5411 N N . ARG A 1 679 ? -48.167 35.094 4.089 1.00 74.19 679 ARG A N 1
ATOM 5412 C CA . ARG A 1 679 ? -49.084 34.124 4.698 1.00 74.19 679 ARG A CA 1
ATOM 5413 C C . ARG A 1 679 ? -49.684 34.580 6.029 1.00 74.19 679 ARG A C 1
ATOM 5415 O O . ARG A 1 679 ? -50.400 33.794 6.640 1.00 74.19 679 ARG A O 1
ATOM 5422 N N . ASN A 1 680 ? -49.452 35.828 6.453 1.00 71.88 680 ASN A N 1
ATOM 5423 C CA . ASN A 1 680 ? -49.920 36.377 7.735 1.00 71.88 680 ASN A CA 1
ATOM 5424 C C . ASN A 1 680 ? -49.546 35.501 8.952 1.00 71.88 680 ASN A C 1
ATOM 5426 O O . ASN A 1 680 ? -50.263 35.487 9.952 1.00 71.88 680 ASN A O 1
ATOM 5430 N N . ILE A 1 681 ? -48.426 34.772 8.884 1.00 70.56 681 ILE A N 1
ATOM 5431 C CA . ILE A 1 681 ? -47.947 33.954 10.005 1.00 70.56 681 ILE A CA 1
ATOM 5432 C C . ILE A 1 681 ? -47.321 34.910 11.036 1.00 70.56 681 ILE A C 1
ATOM 5434 O O . ILE A 1 681 ? -46.346 35.593 10.705 1.00 70.56 681 ILE A O 1
ATOM 5438 N N . PRO A 1 682 ? -47.868 35.016 12.262 1.00 59.19 682 PRO A N 1
ATOM 5439 C CA . PRO A 1 682 ? -47.419 36.012 13.226 1.00 59.19 682 PRO A CA 1
ATOM 5440 C C . PRO A 1 682 ? -46.007 35.690 13.745 1.00 59.19 682 PRO A C 1
ATOM 5442 O O . PRO A 1 682 ? -45.679 34.519 13.961 1.00 59.19 682 PRO A O 1
ATOM 5445 N N . PRO A 1 683 ? -45.158 36.705 13.988 1.00 58.94 683 PRO A N 1
ATOM 5446 C CA . PRO A 1 683 ? -43.815 36.481 14.499 1.00 58.94 683 PRO A CA 1
ATOM 5447 C C . PRO A 1 683 ? -43.856 35.973 15.948 1.00 58.94 683 PRO A C 1
ATOM 5449 O O . PRO A 1 683 ? -44.181 36.718 16.870 1.00 58.94 683 PRO A O 1
ATOM 5452 N N . SER A 1 684 ? -43.500 34.704 16.153 1.00 61.66 684 SER A N 1
ATOM 5453 C CA . SER A 1 684 ? -43.273 34.134 17.487 1.00 61.66 684 SER A CA 1
ATOM 5454 C C . SER A 1 684 ? -41.851 34.448 17.975 1.00 61.66 684 SER A C 1
ATOM 5456 O O . SER A 1 684 ? -40.953 34.703 17.172 1.00 61.66 684 SER A O 1
ATOM 5458 N N . VAL A 1 685 ? -41.599 34.367 19.286 1.00 57.12 685 VAL A N 1
ATOM 5459 C CA . VAL A 1 685 ? -40.234 34.514 19.842 1.00 57.12 685 VAL A CA 1
ATOM 5460 C C . VAL A 1 685 ? -39.266 33.478 19.242 1.00 57.12 685 VAL A C 1
ATOM 5462 O O . VAL A 1 685 ? -38.090 33.769 19.036 1.00 57.12 685 VAL A O 1
ATOM 5465 N N . HIS A 1 686 ? -39.773 32.295 18.880 1.00 60.94 686 HIS A N 1
ATOM 5466 C CA . HIS A 1 686 ? -38.980 31.198 18.327 1.00 60.94 686 HIS A CA 1
ATOM 5467 C C . HIS A 1 686 ? -38.867 31.213 16.792 1.00 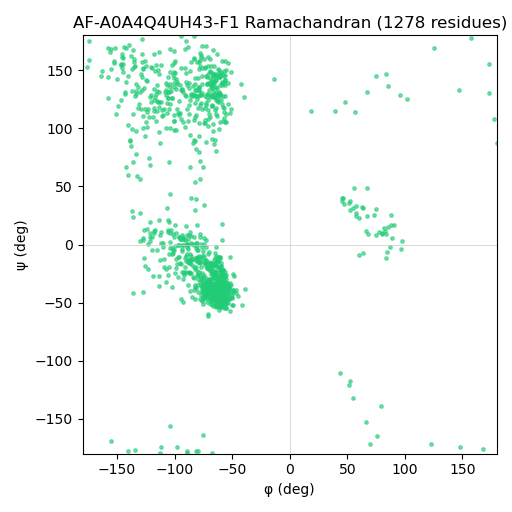60.94 686 HIS A C 1
ATOM 5469 O O . HIS A 1 686 ? -37.985 30.544 16.260 1.00 60.94 686 HIS A O 1
ATOM 5475 N N . ILE A 1 687 ? -39.679 31.988 16.054 1.00 73.06 687 ILE A N 1
ATOM 5476 C CA . ILE A 1 687 ? -39.644 31.977 14.578 1.00 73.06 687 ILE A CA 1
ATOM 5477 C C . ILE A 1 687 ? -38.286 32.433 14.041 1.00 73.06 687 ILE A C 1
ATOM 5479 O O . ILE A 1 687 ? -37.776 31.859 13.086 1.00 73.06 687 ILE A O 1
ATOM 5483 N N . ASN A 1 688 ? -37.661 33.419 14.692 1.00 69.00 688 ASN A N 1
ATOM 5484 C CA . ASN A 1 688 ? -36.333 33.899 14.313 1.00 69.00 688 ASN A CA 1
ATOM 5485 C C . ASN A 1 688 ? -35.260 32.827 14.537 1.00 69.00 688 ASN A C 1
ATOM 5487 O O . ASN A 1 688 ? -34.370 32.696 13.704 1.00 69.00 688 ASN A O 1
ATOM 5491 N N . LEU A 1 689 ? -35.375 32.036 15.610 1.00 68.25 689 LEU A N 1
ATOM 5492 C CA . LEU A 1 689 ? -34.471 30.919 15.888 1.00 68.25 689 LEU A CA 1
ATOM 5493 C C . LEU A 1 689 ? -34.646 29.797 14.853 1.00 68.25 689 LEU A C 1
ATOM 5495 O O . LEU A 1 689 ? -33.661 29.303 14.320 1.00 68.25 689 LEU A O 1
ATOM 5499 N N . HIS A 1 690 ? -35.886 29.442 14.504 1.00 72.38 690 HIS A N 1
ATOM 5500 C CA . HIS A 1 690 ? -36.159 28.424 13.486 1.00 72.38 690 HIS A CA 1
ATOM 5501 C C . HIS A 1 690 ? -35.722 28.859 12.075 1.00 72.38 690 HIS A C 1
ATOM 5503 O O . HIS A 1 690 ? -35.152 28.055 11.340 1.00 72.38 690 HIS A O 1
ATOM 5509 N N . ILE A 1 691 ? -35.916 30.134 11.705 1.00 76.75 691 ILE A N 1
ATOM 5510 C CA . ILE A 1 691 ? -35.377 30.698 10.455 1.00 76.75 691 ILE A CA 1
ATOM 5511 C C . ILE A 1 691 ? -33.843 30.645 10.468 1.00 76.75 691 ILE A C 1
ATOM 5513 O O . ILE A 1 691 ? -33.256 30.233 9.473 1.00 76.75 691 ILE A O 1
ATOM 5517 N N . MET A 1 692 ? -33.198 31.026 11.577 1.00 71.31 692 MET A N 1
ATOM 5518 C CA . MET A 1 692 ? -31.738 30.984 11.717 1.00 71.31 692 MET A CA 1
ATOM 5519 C C . MET A 1 692 ? -31.201 29.560 11.525 1.00 71.31 692 MET A C 1
ATOM 5521 O O . MET A 1 692 ? -30.338 29.359 10.679 1.00 71.31 692 MET A O 1
ATOM 5525 N N . VAL A 1 693 ? -31.779 28.567 12.209 1.00 74.00 693 VAL A N 1
ATOM 5526 C CA . VAL A 1 693 ? -31.386 27.150 12.093 1.00 74.00 693 VAL A CA 1
ATOM 5527 C C . VAL A 1 693 ? -31.596 26.606 10.673 1.00 74.00 693 VAL A C 1
ATOM 5529 O O . VAL A 1 693 ? -30.728 25.905 10.156 1.00 74.00 693 VAL A O 1
ATOM 5532 N N . LEU A 1 694 ? -32.708 26.944 10.007 1.00 80.69 694 LEU A N 1
ATOM 5533 C CA . LEU A 1 694 ? -32.939 26.559 8.607 1.00 80.69 694 LEU A CA 1
ATOM 5534 C C . LEU A 1 694 ? -31.889 27.177 7.678 1.00 80.69 694 LEU A C 1
ATOM 5536 O O . LEU A 1 694 ? -31.356 26.500 6.801 1.00 80.69 694 LEU A O 1
ATOM 5540 N N . VAL A 1 695 ? -31.585 28.461 7.870 1.00 75.50 695 VAL A N 1
ATOM 5541 C CA . VAL A 1 695 ? -30.606 29.203 7.069 1.00 75.50 695 VAL A CA 1
ATOM 5542 C C . VAL A 1 695 ? -29.190 28.662 7.289 1.00 75.50 695 VAL A C 1
ATOM 5544 O O . VAL A 1 695 ? -28.477 28.449 6.313 1.00 75.50 695 VAL A O 1
ATOM 5547 N N . GLU A 1 696 ? -28.805 28.352 8.528 1.00 74.19 696 GLU A N 1
ATOM 5548 C CA . GLU A 1 696 ? -27.533 27.700 8.868 1.00 74.19 696 GLU A CA 1
ATOM 5549 C C . GLU A 1 696 ? -27.410 26.310 8.226 1.00 74.19 696 GLU A C 1
ATOM 5551 O O . GLU A 1 696 ? -26.395 26.013 7.597 1.00 74.19 696 GLU A O 1
ATOM 5556 N N . ARG A 1 697 ? -28.455 25.474 8.307 1.00 77.31 697 ARG A N 1
ATOM 5557 C CA . ARG A 1 697 ? -28.473 24.132 7.693 1.00 77.31 697 ARG A CA 1
ATOM 5558 C C . ARG A 1 697 ? -28.443 24.189 6.167 1.00 77.31 697 ARG A C 1
ATOM 5560 O O . ARG A 1 697 ? -27.718 23.417 5.545 1.00 77.31 697 ARG A O 1
ATOM 5567 N N . HIS A 1 698 ? -29.167 25.126 5.557 1.00 78.62 698 HIS A N 1
ATOM 5568 C CA . HIS A 1 698 ? -29.103 25.365 4.116 1.00 78.62 698 HIS A CA 1
ATOM 5569 C C . HIS A 1 698 ? -27.717 25.867 3.679 1.00 78.62 698 HIS A C 1
ATOM 5571 O O . HIS A 1 698 ? -27.192 25.384 2.679 1.00 78.62 698 HIS A O 1
ATOM 5577 N N . PHE A 1 699 ? -27.083 26.769 4.437 1.00 72.69 699 PHE A N 1
ATOM 5578 C CA . PHE A 1 699 ? -25.716 27.210 4.149 1.00 72.69 699 PHE A CA 1
ATOM 5579 C C . PHE A 1 699 ? -24.683 26.095 4.320 1.00 72.69 699 PHE A C 1
ATOM 5581 O O . PHE A 1 699 ? -23.786 25.999 3.491 1.00 72.69 699 PHE A O 1
ATOM 5588 N N . ALA A 1 700 ? -24.815 25.227 5.327 1.00 70.94 700 ALA A N 1
ATOM 5589 C CA . ALA A 1 700 ? -23.956 24.052 5.467 1.00 70.94 700 ALA A CA 1
ATOM 5590 C C . ALA A 1 700 ? -24.083 23.113 4.253 1.00 70.94 700 ALA A C 1
ATOM 5592 O O . ALA A 1 700 ? -23.077 22.627 3.742 1.00 70.94 700 ALA A O 1
ATOM 5593 N N . ARG A 1 701 ? -25.306 22.918 3.741 1.00 81.00 701 ARG A N 1
ATOM 5594 C CA . ARG A 1 701 ? -25.575 22.125 2.531 1.00 81.00 701 ARG A CA 1
ATOM 5595 C C . ARG A 1 701 ? -25.000 22.757 1.257 1.00 81.00 701 ARG A C 1
ATOM 5597 O O . ARG A 1 701 ? -24.338 22.067 0.491 1.00 81.00 701 ARG A O 1
ATOM 5604 N N . GLU A 1 702 ? -25.159 24.064 1.059 1.00 73.88 702 GLU A N 1
ATOM 5605 C CA . GLU A 1 702 ? -24.580 24.764 -0.102 1.00 73.88 702 GLU A CA 1
ATOM 5606 C C . GLU A 1 702 ? -23.040 24.863 -0.015 1.00 73.88 702 GLU A C 1
ATOM 5608 O O . GLU A 1 702 ? -22.359 24.760 -1.034 1.00 73.88 702 GLU A O 1
ATOM 5613 N N . HIS A 1 703 ? -22.466 24.986 1.189 1.00 71.94 703 HIS A N 1
ATOM 5614 C CA . HIS A 1 703 ? -21.015 24.931 1.395 1.00 71.94 703 HIS A CA 1
ATOM 5615 C C . HIS A 1 703 ? -20.448 23.547 1.064 1.00 71.94 703 HIS A C 1
ATOM 5617 O O . HIS A 1 703 ? -19.467 23.455 0.332 1.00 71.94 703 HIS A O 1
ATOM 5623 N N . LEU A 1 704 ? -21.100 22.479 1.530 1.00 78.44 704 LEU A N 1
ATOM 5624 C CA . LEU A 1 704 ? -20.726 21.101 1.218 1.00 78.44 704 LEU A CA 1
ATOM 5625 C C . LEU A 1 704 ? -20.794 20.808 -0.291 1.00 78.44 704 LEU A C 1
ATOM 5627 O O . LEU A 1 704 ? -19.917 20.151 -0.848 1.00 78.44 704 LEU A O 1
ATOM 5631 N N . ARG A 1 705 ? -21.815 21.318 -0.983 1.00 80.62 705 ARG A N 1
ATOM 5632 C CA . ARG A 1 705 ? -21.904 21.218 -2.444 1.00 80.62 705 ARG A CA 1
ATOM 5633 C C . ARG A 1 705 ? -20.684 21.857 -3.129 1.00 80.62 705 ARG A C 1
ATOM 5635 O O . ARG A 1 705 ? -20.111 21.258 -4.032 1.00 80.62 705 ARG A O 1
ATOM 5642 N N . GLN A 1 706 ? -20.266 23.039 -2.678 1.00 71.06 706 GLN A N 1
ATOM 5643 C CA . GLN A 1 706 ? -19.096 23.748 -3.217 1.00 71.06 706 GLN A CA 1
ATOM 5644 C C . GLN A 1 706 ? -17.771 23.074 -2.847 1.00 71.06 706 GLN A C 1
ATOM 5646 O O . GLN A 1 706 ? -16.840 23.082 -3.649 1.00 71.06 706 GLN A O 1
ATOM 5651 N N . GLU A 1 707 ? -17.687 22.473 -1.654 1.00 76.50 707 GLU A N 1
ATOM 5652 C CA . GLU A 1 707 ? -16.582 21.585 -1.282 1.00 76.50 707 GLU A CA 1
ATOM 5653 C C . GLU A 1 707 ? -16.479 20.459 -2.313 1.00 76.50 707 GLU A C 1
ATOM 5655 O O . GLU A 1 707 ? -15.400 20.255 -2.848 1.00 76.50 707 GLU A O 1
ATOM 5660 N N . ILE A 1 708 ? -17.591 19.809 -2.678 1.00 80.19 708 ILE A N 1
ATOM 5661 C CA . ILE A 1 708 ? -17.619 18.741 -3.689 1.00 80.19 708 ILE A CA 1
ATOM 5662 C C . ILE A 1 708 ? -17.212 19.247 -5.086 1.00 80.19 708 ILE A C 1
ATOM 5664 O O . ILE A 1 708 ? -16.327 18.639 -5.687 1.00 80.19 708 ILE A O 1
ATOM 5668 N N . GLU A 1 709 ? -17.764 20.367 -5.575 1.00 74.88 709 GLU A N 1
ATOM 5669 C CA . GLU A 1 709 ? -17.406 20.971 -6.883 1.00 74.88 709 GLU A CA 1
ATOM 5670 C C . GLU A 1 709 ? -15.900 21.275 -7.013 1.00 74.88 709 GLU A C 1
ATOM 5672 O O . GLU A 1 709 ? -15.325 21.144 -8.096 1.00 74.88 709 GLU A O 1
ATOM 5677 N N . MET A 1 710 ? -15.251 21.658 -5.907 1.00 67.88 710 MET A N 1
ATOM 5678 C CA . MET A 1 710 ? -13.823 22.000 -5.850 1.00 67.88 710 MET A CA 1
ATOM 5679 C C . MET A 1 710 ? -12.936 20.906 -5.223 1.00 67.88 710 MET A C 1
ATOM 5681 O O . MET A 1 710 ? -11.733 21.124 -5.063 1.00 67.88 710 MET A O 1
ATOM 5685 N N . SER A 1 711 ? -13.498 19.755 -4.841 1.00 67.88 711 SER A N 1
ATOM 5686 C CA . SER A 1 711 ? -12.776 18.698 -4.120 1.00 67.88 711 SER A CA 1
ATOM 5687 C C . SER A 1 711 ? -11.818 17.914 -5.015 1.00 67.88 711 SER A C 1
ATOM 5689 O O . SER A 1 711 ? -11.960 17.847 -6.238 1.00 67.88 711 SER A O 1
ATOM 5691 N N . GLU A 1 712 ? -10.840 17.256 -4.390 1.00 70.19 712 GLU A N 1
ATOM 5692 C CA . GLU A 1 712 ? -10.062 16.231 -5.076 1.00 70.19 712 GLU A CA 1
ATOM 5693 C C . GLU A 1 712 ? -10.949 15.020 -5.394 1.00 70.19 712 GLU A C 1
ATOM 5695 O O . GLU A 1 712 ? -11.497 14.360 -4.509 1.00 70.19 712 GLU A O 1
ATOM 5700 N N . TRP A 1 713 ? -11.064 14.718 -6.686 1.00 82.44 713 TRP A N 1
ATOM 5701 C CA . TRP A 1 713 ? -11.797 13.566 -7.189 1.00 82.44 713 TRP A CA 1
ATOM 5702 C C . TRP A 1 713 ? -11.289 12.251 -6.601 1.00 82.44 713 TRP A C 1
ATOM 5704 O O . TRP A 1 713 ? -10.174 11.817 -6.885 1.00 82.44 713 TRP A O 1
ATOM 5714 N N . THR A 1 714 ? -12.149 11.553 -5.860 1.00 82.56 714 THR A N 1
ATOM 5715 C CA . THR A 1 714 ? -11.836 10.192 -5.414 1.00 82.56 714 THR A CA 1
ATOM 5716 C C . THR A 1 714 ? -11.787 9.226 -6.601 1.00 82.56 714 THR A C 1
ATOM 5718 O O . THR A 1 714 ? -12.581 9.323 -7.542 1.00 82.56 714 THR A O 1
ATOM 5721 N N . ARG A 1 715 ? -10.923 8.206 -6.516 1.00 82.06 715 ARG A N 1
ATOM 5722 C CA . ARG A 1 715 ? -10.868 7.109 -7.497 1.00 82.06 715 ARG A CA 1
ATOM 5723 C C . ARG A 1 715 ? -12.245 6.496 -7.797 1.00 82.06 715 ARG A C 1
ATOM 5725 O O . ARG A 1 715 ? -12.531 6.207 -8.955 1.00 82.06 715 ARG A O 1
ATOM 5732 N N . ARG A 1 716 ? -13.103 6.309 -6.783 1.00 81.94 716 ARG A N 1
ATOM 5733 C CA . ARG A 1 716 ? -14.459 5.754 -6.960 1.00 81.94 716 ARG A CA 1
ATOM 5734 C C . ARG A 1 716 ? -15.320 6.659 -7.845 1.00 81.94 716 ARG A C 1
ATOM 5736 O O . ARG A 1 716 ? -15.920 6.162 -8.790 1.00 81.94 716 ARG A O 1
ATOM 5743 N N . ALA A 1 717 ? -15.328 7.966 -7.582 1.00 85.44 717 ALA A N 1
ATOM 5744 C CA . ALA A 1 717 ? -16.075 8.936 -8.383 1.00 85.44 717 ALA A CA 1
ATOM 5745 C C . ALA A 1 717 ? -15.586 8.976 -9.844 1.00 85.44 717 ALA A C 1
ATOM 5747 O O . ALA A 1 717 ? -16.397 9.011 -10.766 1.00 85.44 717 ALA A O 1
ATOM 5748 N N . LEU A 1 718 ? -14.272 8.879 -10.072 1.00 90.81 718 LEU A N 1
ATOM 5749 C CA . LEU A 1 718 ? -13.693 8.816 -11.421 1.00 90.81 718 LEU A CA 1
ATOM 5750 C C . LEU A 1 718 ? -14.046 7.516 -12.157 1.00 90.81 718 LEU A C 1
ATOM 5752 O O . LEU A 1 718 ? -14.367 7.552 -13.343 1.00 90.81 718 LEU A O 1
ATOM 5756 N N . GLU A 1 719 ? -14.022 6.368 -11.471 1.00 88.62 719 GLU A N 1
ATOM 5757 C CA . GLU A 1 719 ? -14.482 5.094 -12.040 1.00 88.62 719 GLU A CA 1
ATOM 5758 C C . GLU A 1 719 ? -15.986 5.123 -12.365 1.00 88.62 719 GLU A C 1
ATOM 5760 O O . GLU A 1 719 ? 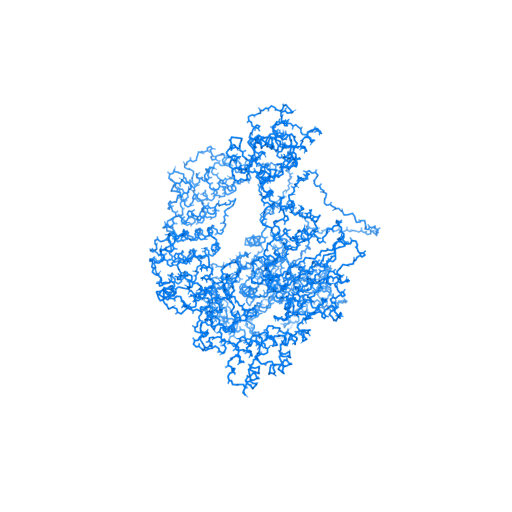-16.398 4.580 -13.391 1.00 88.62 719 GLU A O 1
ATOM 5765 N N . GLU A 1 720 ? -16.811 5.755 -11.526 1.00 89.69 720 GLU A N 1
ATOM 5766 C CA . GLU A 1 720 ? -18.249 5.932 -11.766 1.00 89.69 720 GLU A CA 1
ATOM 5767 C C . GLU A 1 720 ? -18.511 6.865 -12.964 1.00 89.69 720 GLU A C 1
ATOM 5769 O O . GLU A 1 720 ? -19.238 6.473 -13.879 1.00 89.69 720 GLU A O 1
ATOM 5774 N N . ALA A 1 721 ? -17.838 8.020 -13.043 1.00 91.25 721 ALA A N 1
ATOM 5775 C CA . ALA A 1 721 ? -17.913 8.944 -14.181 1.00 91.25 721 ALA A CA 1
ATOM 5776 C C . ALA A 1 721 ? -17.471 8.284 -15.500 1.00 91.25 721 ALA A C 1
ATOM 5778 O O . ALA A 1 721 ? -18.145 8.396 -16.527 1.00 91.25 721 ALA A O 1
ATOM 5779 N N . PHE A 1 722 ? -16.369 7.529 -15.471 1.00 92.88 722 PHE A N 1
ATOM 5780 C CA . PHE A 1 722 ? -15.876 6.801 -16.637 1.00 92.88 722 PHE A CA 1
ATOM 5781 C C . PHE A 1 722 ? -16.830 5.676 -17.062 1.00 92.88 722 PHE A C 1
ATOM 5783 O O . PHE A 1 722 ? -17.119 5.533 -18.248 1.00 92.88 722 PHE A O 1
ATOM 5790 N N . ARG A 1 723 ? -17.420 4.926 -16.119 1.00 90.38 723 ARG A N 1
ATOM 5791 C CA . ARG A 1 723 ? -18.492 3.959 -16.430 1.00 90.38 723 ARG A CA 1
ATOM 5792 C C . ARG A 1 723 ? -19.736 4.636 -17.013 1.00 90.38 723 ARG A C 1
ATOM 5794 O O . ARG A 1 723 ? -20.373 4.033 -17.872 1.00 90.38 723 ARG A O 1
ATOM 5801 N N . GLY A 1 724 ? -20.062 5.858 -16.588 1.00 90.19 724 GLY A N 1
ATOM 5802 C CA . GLY A 1 724 ? -21.109 6.690 -17.191 1.00 90.19 724 GLY A CA 1
ATOM 5803 C C . GLY A 1 724 ? -20.836 6.957 -18.673 1.00 90.19 724 GLY A C 1
ATOM 5804 O O . GLY A 1 724 ? -21.679 6.659 -19.518 1.00 90.19 724 GLY A O 1
ATOM 5805 N N . LEU A 1 725 ? -19.617 7.395 -19.007 1.00 92.00 725 LEU A N 1
ATOM 5806 C CA . LEU A 1 725 ? -19.158 7.574 -20.392 1.00 92.00 725 LEU A CA 1
ATOM 5807 C C . LEU A 1 725 ? -19.255 6.282 -21.227 1.00 92.00 725 LEU A C 1
ATOM 5809 O O . LEU A 1 725 ? -19.686 6.322 -22.382 1.00 92.00 725 LEU A O 1
ATOM 5813 N N . LEU A 1 726 ? -18.907 5.126 -20.651 1.00 89.88 726 LEU A N 1
ATOM 5814 C CA . LEU A 1 726 ? -18.984 3.843 -21.365 1.00 89.88 726 LEU A CA 1
ATOM 5815 C C . LEU A 1 726 ? -20.429 3.367 -21.602 1.00 89.88 726 LEU A C 1
ATOM 5817 O O . LEU A 1 726 ? -20.651 2.500 -22.445 1.00 89.88 726 LEU A O 1
ATOM 5821 N N . ARG A 1 727 ? -21.406 3.895 -20.855 1.00 90.69 727 ARG A N 1
ATOM 5822 C CA . ARG A 1 727 ? -22.822 3.475 -20.869 1.00 90.69 727 ARG A CA 1
ATOM 5823 C C . ARG A 1 727 ? -23.772 4.499 -21.491 1.00 90.69 727 ARG A C 1
ATOM 5825 O O . ARG A 1 727 ? -24.968 4.229 -21.558 1.00 90.69 727 ARG A O 1
ATOM 5832 N N . GLN A 1 728 ? -23.267 5.661 -21.903 1.00 90.44 728 GLN A N 1
ATOM 5833 C CA . GLN A 1 728 ? -24.095 6.762 -22.391 1.00 90.44 728 GLN A CA 1
ATOM 5834 C C . GLN A 1 728 ? -24.930 6.374 -23.624 1.00 90.44 728 GLN A C 1
ATOM 5836 O O . GLN A 1 728 ? -24.523 5.569 -24.466 1.00 90.44 728 GLN A O 1
ATOM 5841 N N . THR A 1 729 ? -26.107 6.987 -23.723 1.00 89.69 729 THR A N 1
ATOM 5842 C CA . THR A 1 729 ? -27.107 6.756 -24.778 1.00 89.69 729 THR A CA 1
ATOM 5843 C C . THR A 1 729 ? -27.453 8.029 -25.560 1.00 89.69 729 THR A C 1
ATOM 5845 O O . THR A 1 729 ? -28.395 8.038 -26.355 1.00 89.69 729 THR A O 1
ATOM 5848 N N . ILE A 1 730 ? -26.685 9.103 -25.353 1.00 88.12 730 ILE A N 1
ATOM 5849 C CA . ILE A 1 730 ? -26.947 10.461 -25.843 1.00 88.12 730 ILE A CA 1
ATOM 5850 C C . ILE A 1 730 ? -26.725 10.536 -27.362 1.00 88.12 730 ILE A C 1
ATOM 5852 O O . ILE A 1 730 ? -27.583 11.031 -28.091 1.00 88.12 730 ILE A O 1
ATOM 5856 N N . PHE A 1 731 ? -25.590 10.031 -27.853 1.00 90.25 731 PHE A N 1
ATOM 5857 C CA . PHE A 1 731 ? -25.242 9.987 -29.280 1.00 90.25 731 PHE A CA 1
ATOM 5858 C C . PHE A 1 731 ? -24.226 8.869 -29.562 1.00 90.25 731 PHE A C 1
ATOM 5860 O O . PHE A 1 731 ? -23.612 8.339 -28.638 1.00 90.25 731 PHE A O 1
ATOM 5867 N N . ASP A 1 732 ? -24.041 8.510 -30.835 1.00 91.44 732 ASP A N 1
ATOM 5868 C CA . ASP A 1 732 ? -23.049 7.504 -31.240 1.00 91.44 732 ASP A CA 1
ATOM 5869 C C . ASP A 1 732 ? -21.626 8.069 -31.114 1.00 91.44 732 ASP A C 1
ATOM 5871 O O . ASP A 1 732 ? -21.315 9.104 -31.707 1.00 91.44 732 ASP A O 1
ATOM 5875 N N . LEU A 1 733 ? -20.788 7.411 -30.310 1.00 90.88 733 LEU A N 1
ATOM 5876 C CA . LEU A 1 733 ? -19.433 7.836 -29.953 1.00 90.88 733 LEU A CA 1
ATOM 5877 C C . LEU A 1 733 ? -18.426 6.716 -30.258 1.00 90.88 733 LEU A C 1
ATOM 5879 O O . LEU A 1 733 ? -18.466 5.664 -29.627 1.00 90.88 733 LEU A O 1
ATOM 5883 N N . ASP A 1 734 ? -17.485 6.952 -31.169 1.00 91.00 734 ASP A N 1
ATOM 5884 C CA . ASP A 1 734 ? -16.285 6.134 -31.367 1.00 91.00 734 ASP A CA 1
ATOM 5885 C C . ASP A 1 734 ? -15.122 6.742 -30.564 1.00 91.00 734 ASP A C 1
ATOM 5887 O O . ASP A 1 734 ? -14.579 7.789 -30.916 1.00 91.00 734 ASP A O 1
ATOM 5891 N N . LEU A 1 735 ? -14.728 6.074 -29.479 1.00 92.06 735 LEU A N 1
ATOM 5892 C CA . LEU A 1 735 ? -13.646 6.496 -28.591 1.00 92.06 735 LEU A CA 1
ATOM 5893 C C . LEU A 1 735 ? -12.393 5.637 -28.818 1.00 92.06 735 LEU A C 1
ATOM 5895 O O . LEU A 1 735 ? -12.402 4.430 -28.560 1.00 92.06 735 LEU A O 1
ATOM 5899 N N . CYS A 1 736 ? -11.301 6.259 -29.266 1.00 93.62 736 CYS A N 1
ATOM 5900 C CA . CYS A 1 736 ? -9.990 5.622 -29.374 1.00 93.62 736 CYS A CA 1
ATOM 5901 C C . CYS A 1 736 ? -9.089 6.063 -28.212 1.00 93.62 736 CYS A C 1
ATOM 5903 O O . CYS A 1 736 ? -8.918 7.254 -27.962 1.00 93.62 736 CYS A O 1
ATOM 5905 N N . LEU A 1 737 ? -8.525 5.101 -27.484 1.00 95.25 737 LEU A N 1
ATOM 5906 C CA . LEU A 1 737 ? -7.701 5.338 -26.300 1.00 95.25 737 LEU A CA 1
ATOM 5907 C C . LEU A 1 737 ? -6.257 4.905 -26.567 1.00 95.25 737 LEU A C 1
ATOM 5909 O O . LEU A 1 737 ? -6.022 3.742 -26.892 1.00 95.25 737 LEU A O 1
ATOM 5913 N N . PHE A 1 738 ? -5.304 5.826 -26.414 1.00 95.88 738 PHE A N 1
ATOM 5914 C CA . PHE A 1 738 ? -3.872 5.588 -26.626 1.00 95.88 738 PHE A CA 1
ATOM 5915 C C . PHE A 1 738 ? -3.107 5.641 -25.299 1.00 95.88 738 PHE A C 1
ATOM 5917 O O . PHE A 1 738 ? -2.962 6.718 -24.719 1.00 95.88 738 PHE A O 1
ATOM 5924 N N . PHE A 1 739 ? -2.592 4.502 -24.825 1.00 96.06 739 PHE A N 1
ATOM 5925 C CA . PHE A 1 739 ? -1.875 4.415 -23.544 1.00 96.06 739 PHE A CA 1
ATOM 5926 C C . PHE A 1 739 ? -0.423 3.947 -23.726 1.00 96.06 739 PHE A C 1
ATOM 5928 O O . PHE A 1 739 ? -0.176 2.789 -24.052 1.00 96.06 739 PHE A O 1
ATOM 5935 N N . ASP A 1 740 ? 0.560 4.824 -23.527 1.00 95.62 740 ASP A N 1
ATOM 5936 C CA . ASP A 1 740 ? 1.980 4.438 -23.598 1.00 95.62 740 ASP A CA 1
ATOM 5937 C C . ASP A 1 740 ? 2.528 3.993 -22.239 1.00 95.62 740 ASP A C 1
ATOM 5939 O O . ASP A 1 740 ? 2.138 4.535 -21.205 1.00 95.62 740 ASP A O 1
ATOM 5943 N N . ALA A 1 741 ? 3.471 3.047 -22.274 1.00 91.94 741 ALA A N 1
ATOM 5944 C CA . ALA A 1 741 ? 4.237 2.569 -21.128 1.00 91.94 741 ALA A CA 1
ATOM 5945 C C . ALA A 1 741 ? 3.360 2.059 -19.970 1.00 91.94 741 ALA A C 1
ATOM 5947 O O . ALA A 1 741 ? 3.578 2.401 -18.814 1.00 91.94 741 ALA A O 1
ATOM 5948 N N . LEU A 1 742 ? 2.377 1.195 -20.251 1.00 92.88 742 LEU A N 1
ATOM 5949 C CA . LEU A 1 742 ? 1.470 0.643 -19.230 1.00 92.88 742 LEU A CA 1
ATOM 5950 C C . LEU A 1 742 ? 2.202 -0.141 -18.111 1.00 92.88 742 LEU A C 1
ATOM 5952 O O . LEU A 1 742 ? 1.643 -0.352 -17.039 1.00 92.88 742 LEU A O 1
ATOM 5956 N N . ASP A 1 743 ? 3.451 -0.567 -18.345 1.00 88.38 743 ASP A N 1
ATOM 5957 C CA . ASP A 1 743 ? 4.356 -1.129 -17.328 1.00 88.38 743 ASP A CA 1
ATOM 5958 C C . ASP A 1 743 ? 4.949 -0.094 -16.350 1.00 88.38 743 ASP A C 1
ATOM 5960 O O . ASP A 1 743 ? 5.467 -0.480 -15.308 1.00 88.38 743 ASP A O 1
ATOM 5964 N N . GLU A 1 744 ? 4.842 1.204 -16.639 1.00 87.50 744 GLU A N 1
ATOM 5965 C CA . GLU A 1 744 ? 5.231 2.306 -15.746 1.00 87.50 744 GLU A CA 1
ATOM 5966 C C . GLU A 1 744 ? 4.092 2.748 -14.797 1.00 87.50 744 GLU A C 1
ATOM 5968 O O . GLU A 1 744 ? 4.263 3.703 -14.035 1.00 87.50 744 GLU A O 1
ATOM 5973 N N . TYR A 1 745 ? 2.950 2.044 -14.805 1.00 85.12 745 TYR A N 1
ATOM 5974 C CA . TYR A 1 745 ? 1.887 2.181 -13.802 1.00 85.12 745 TYR A CA 1
ATOM 5975 C C . TYR A 1 745 ? 2.415 1.846 -12.394 1.00 85.12 745 TYR A C 1
ATOM 5977 O O . TYR A 1 745 ? 3.001 0.788 -12.181 1.00 85.12 745 TYR A O 1
ATOM 5985 N N . ASP A 1 746 ? 2.175 2.732 -11.424 1.00 74.38 746 ASP A N 1
ATOM 5986 C CA . ASP A 1 746 ? 2.646 2.602 -10.035 1.00 74.38 746 ASP A CA 1
ATOM 5987 C C . ASP A 1 746 ? 1.883 1.577 -9.178 1.00 74.38 746 ASP A C 1
ATOM 5989 O O . ASP A 1 746 ? 2.300 1.257 -8.063 1.00 74.38 746 ASP A O 1
ATOM 5993 N N . GLY A 1 747 ? 0.774 1.050 -9.694 1.00 71.06 747 GLY A N 1
ATOM 5994 C CA . GLY A 1 747 ? 0.027 -0.036 -9.083 1.00 71.06 747 GLY A CA 1
ATOM 5995 C C . GLY A 1 747 ? 0.245 -1.374 -9.784 1.00 71.06 747 GLY A C 1
ATOM 5996 O O . GLY A 1 747 ? 1.254 -1.647 -10.426 1.00 71.06 747 GLY A O 1
ATOM 5997 N N . ARG A 1 748 ? -0.728 -2.269 -9.628 1.00 72.50 748 ARG A N 1
ATOM 5998 C CA . ARG A 1 748 ? -0.583 -3.670 -10.032 1.00 72.50 748 ARG A CA 1
ATOM 5999 C C . ARG A 1 748 ? -0.918 -3.907 -11.513 1.00 72.50 748 ARG A C 1
ATOM 6001 O O . ARG A 1 748 ? -2.049 -3.610 -11.912 1.00 72.50 748 ARG A O 1
ATOM 6008 N N . PRO A 1 749 ? -0.031 -4.546 -12.305 1.00 74.44 749 PRO A N 1
ATOM 6009 C CA . PRO A 1 749 ? -0.281 -4.857 -13.716 1.00 74.44 749 PRO A CA 1
ATOM 6010 C C . PRO A 1 749 ? -1.582 -5.624 -13.983 1.00 74.44 749 PRO A C 1
ATOM 6012 O O . PRO A 1 749 ? -2.258 -5.359 -14.973 1.00 74.44 749 PRO A O 1
ATOM 6015 N N . ASP A 1 750 ? -1.982 -6.542 -13.100 1.00 78.25 750 ASP A N 1
ATOM 6016 C CA . ASP A 1 750 ? -3.242 -7.288 -13.219 1.00 78.25 750 ASP A CA 1
ATOM 6017 C C . ASP A 1 750 ? -4.493 -6.417 -13.011 1.00 78.25 750 ASP A C 1
ATOM 6019 O O . ASP A 1 750 ? -5.489 -6.626 -13.701 1.00 78.25 750 ASP A O 1
ATOM 6023 N N . VAL A 1 751 ? -4.439 -5.404 -12.136 1.00 79.19 751 VAL A N 1
ATOM 6024 C CA . VAL A 1 751 ? -5.565 -4.487 -11.881 1.00 79.19 751 VAL A CA 1
ATOM 6025 C C . VAL A 1 751 ? -5.826 -3.617 -13.106 1.00 79.19 751 VAL A C 1
ATOM 6027 O O . VAL A 1 751 ? -6.966 -3.528 -13.563 1.00 79.19 751 VAL A O 1
ATOM 6030 N N . ILE A 1 752 ? -4.777 -3.021 -13.683 1.00 85.25 752 ILE A N 1
ATOM 6031 C CA . ILE A 1 752 ? -4.928 -2.222 -14.905 1.00 85.25 752 ILE A CA 1
ATOM 6032 C C . ILE A 1 752 ? -5.255 -3.105 -16.119 1.00 85.25 752 ILE A C 1
ATOM 6034 O O . ILE A 1 752 ? -6.040 -2.703 -16.974 1.00 85.25 752 ILE A O 1
ATOM 6038 N N . SER A 1 753 ? -4.762 -4.350 -16.154 1.00 88.38 753 SER A N 1
ATOM 6039 C CA . SER A 1 753 ? -5.133 -5.316 -17.197 1.00 88.38 753 SER A CA 1
ATOM 6040 C C . SER A 1 753 ? -6.614 -5.705 -17.136 1.00 88.38 753 SER A C 1
ATOM 6042 O O . SER A 1 753 ? -7.277 -5.761 -18.171 1.00 88.38 753 SER A O 1
ATOM 6044 N N . ALA A 1 754 ? -7.148 -5.956 -15.936 1.00 86.88 754 ALA A N 1
ATOM 6045 C CA . ALA A 1 754 ? -8.567 -6.228 -15.728 1.00 86.88 754 ALA A CA 1
ATOM 6046 C C . ALA A 1 754 ? -9.425 -5.019 -16.126 1.00 86.88 754 ALA A C 1
ATOM 6048 O O . ALA A 1 754 ? -10.388 -5.184 -16.870 1.00 86.88 754 ALA A O 1
ATOM 6049 N N . PHE A 1 755 ? -9.014 -3.806 -15.733 1.00 89.25 755 PHE A N 1
ATOM 6050 C CA . PHE A 1 755 ? -9.666 -2.571 -16.162 1.00 89.25 755 PHE A CA 1
ATOM 6051 C C . PHE A 1 755 ? -9.735 -2.459 -17.688 1.00 89.25 755 PHE A C 1
ATOM 6053 O O . PHE A 1 755 ? -10.834 -2.332 -18.214 1.00 89.25 755 PHE A O 1
ATOM 6060 N N . LEU A 1 756 ? -8.616 -2.570 -18.420 1.00 91.56 756 LEU A N 1
ATOM 6061 C CA . LEU A 1 756 ? -8.640 -2.451 -19.886 1.00 91.56 756 LEU A CA 1
ATOM 6062 C C . LEU A 1 756 ? -9.537 -3.508 -20.547 1.00 91.56 756 LEU A C 1
ATOM 6064 O O . LEU A 1 756 ? -10.236 -3.192 -21.509 1.00 91.56 756 LEU A O 1
ATOM 6068 N N . LYS A 1 757 ? -9.576 -4.737 -20.010 1.00 90.31 757 LYS A N 1
ATOM 6069 C CA . LYS A 1 757 ? -10.519 -5.776 -20.458 1.00 90.31 757 LYS A CA 1
ATOM 6070 C C . LYS A 1 757 ? -11.974 -5.402 -20.194 1.00 90.31 757 LYS A C 1
ATOM 6072 O O . LYS A 1 757 ? -12.819 -5.704 -21.029 1.00 90.31 757 LYS A O 1
ATOM 6077 N N . ASP A 1 758 ? -12.272 -4.763 -19.067 1.00 89.00 758 ASP A N 1
ATOM 6078 C CA . ASP A 1 758 ? -13.616 -4.285 -18.738 1.00 89.00 758 ASP A CA 1
ATOM 6079 C C . ASP A 1 758 ? -14.039 -3.089 -19.601 1.00 89.00 758 ASP A C 1
ATOM 6081 O O . ASP A 1 758 ? -15.195 -3.037 -20.016 1.00 89.00 758 ASP A O 1
ATOM 6085 N N . VAL A 1 759 ? -13.113 -2.177 -19.933 1.00 88.94 759 VAL A N 1
ATOM 6086 C CA . VAL A 1 759 ? -13.375 -1.021 -20.813 1.00 88.94 759 VAL A CA 1
ATOM 6087 C C . VAL A 1 759 ? -13.873 -1.457 -22.191 1.00 88.94 759 VAL A C 1
ATOM 6089 O O . VAL A 1 759 ? -14.745 -0.807 -22.754 1.00 88.94 759 VAL A O 1
ATOM 6092 N N . VAL A 1 760 ? -13.343 -2.552 -22.742 1.00 89.56 760 VAL A N 1
ATOM 6093 C CA . VAL A 1 760 ? -13.674 -2.996 -24.107 1.00 89.56 760 VAL A CA 1
ATOM 6094 C C . VAL A 1 760 ? -14.814 -4.014 -24.203 1.00 89.56 760 VAL A C 1
ATOM 6096 O O . VAL A 1 760 ? -15.095 -4.508 -25.297 1.00 89.56 760 VAL A O 1
ATOM 6099 N N . LYS A 1 761 ? -15.478 -4.357 -23.092 1.00 86.62 761 LYS A N 1
ATOM 6100 C CA . LYS A 1 761 ? -16.661 -5.232 -23.125 1.00 86.62 761 LYS A CA 1
ATOM 6101 C C . LYS A 1 761 ? -17.822 -4.508 -23.801 1.00 86.62 761 LYS A C 1
ATOM 6103 O O . LYS A 1 761 ? -18.178 -3.402 -23.409 1.00 86.62 761 LYS A O 1
ATOM 6108 N N . GLU A 1 762 ? -18.446 -5.153 -24.785 1.00 76.19 762 GLU A N 1
ATOM 6109 C CA . GLU A 1 762 ? -19.642 -4.602 -25.424 1.00 76.19 762 GLU A CA 1
ATOM 6110 C C . GLU A 1 762 ? -20.807 -4.551 -24.425 1.00 76.19 762 GLU A C 1
ATOM 6112 O O . GLU A 1 762 ? -21.140 -5.544 -23.775 1.00 76.19 762 GLU A O 1
ATOM 6117 N N . ILE A 1 763 ? -21.427 -3.376 -24.303 1.00 82.31 763 ILE A N 1
ATOM 6118 C CA . ILE A 1 763 ? -22.590 -3.131 -23.446 1.00 82.31 763 ILE A CA 1
ATOM 6119 C C . ILE A 1 763 ? -23.806 -2.992 -24.376 1.00 82.31 763 ILE A C 1
ATOM 6121 O O . ILE A 1 763 ? -23.851 -2.012 -25.119 1.00 82.31 763 ILE A O 1
ATOM 6125 N N . PRO A 1 764 ? -24.795 -3.912 -24.356 1.00 77.69 764 PRO A N 1
ATOM 6126 C CA . PRO A 1 764 ? -25.862 -3.968 -25.367 1.00 77.69 764 PRO A CA 1
ATOM 6127 C C . PRO A 1 764 ? -26.713 -2.701 -25.535 1.00 77.69 764 PRO A C 1
ATOM 6129 O O . PRO A 1 764 ? -27.342 -2.527 -26.573 1.00 77.69 764 PRO A O 1
ATOM 6132 N N . SER A 1 765 ? -26.758 -1.835 -24.520 1.00 79.81 765 SER A N 1
ATOM 6133 C CA . SER A 1 765 ? -27.502 -0.571 -24.526 1.00 79.81 765 SER A CA 1
ATOM 6134 C C . SER A 1 765 ? -26.642 0.672 -24.782 1.00 79.81 765 SER A C 1
ATOM 6136 O O . SER A 1 765 ? -27.194 1.766 -24.845 1.00 79.81 765 SER A O 1
ATOM 6138 N N . SER A 1 766 ? -25.316 0.544 -24.889 1.00 86.81 766 SER A N 1
ATOM 6139 C CA . SER A 1 766 ? -24.418 1.695 -25.031 1.00 86.81 766 SER A CA 1
ATOM 6140 C C . SER A 1 766 ? -24.327 2.179 -26.475 1.00 86.81 766 SER A C 1
ATOM 6142 O O . SER A 1 766 ? -24.270 1.378 -27.408 1.00 86.81 766 SER A O 1
ATOM 6144 N N . ARG A 1 767 ? -24.235 3.501 -26.649 1.00 91.31 767 ARG A N 1
ATOM 6145 C CA . ARG A 1 767 ? -23.900 4.139 -27.932 1.00 91.31 767 ARG A CA 1
ATOM 6146 C C . ARG A 1 767 ? -22.409 4.476 -28.057 1.00 91.31 767 ARG A C 1
ATOM 6148 O O . ARG A 1 767 ? -22.002 5.102 -29.031 1.00 91.31 767 ARG A O 1
ATOM 6155 N N . THR A 1 768 ? -21.583 4.050 -27.098 1.00 90.44 768 THR A N 1
ATOM 6156 C CA . THR A 1 768 ? -20.124 4.219 -27.133 1.00 90.44 768 THR A CA 1
ATOM 6157 C C . THR A 1 768 ? -19.434 2.945 -27.631 1.00 90.44 768 THR A C 1
ATOM 6159 O O . THR A 1 768 ? -19.461 1.911 -26.964 1.00 90.44 768 THR A O 1
ATOM 6162 N N . ARG A 1 769 ? -18.748 3.025 -28.775 1.00 89.06 769 ARG A N 1
ATOM 6163 C CA . ARG A 1 769 ? -17.790 2.021 -29.262 1.00 89.06 769 ARG A CA 1
ATOM 6164 C C . ARG A 1 769 ? -16.384 2.423 -28.829 1.00 89.06 769 ARG A C 1
ATOM 6166 O O . ARG A 1 769 ? -15.988 3.567 -29.014 1.00 89.06 769 ARG A O 1
ATOM 6173 N N . ILE A 1 770 ? -15.615 1.479 -28.287 1.00 90.94 770 ILE A N 1
ATOM 6174 C CA . ILE A 1 770 ? -14.293 1.762 -27.711 1.00 90.94 770 ILE A CA 1
ATOM 6175 C C . ILE A 1 770 ? -13.221 0.902 -28.378 1.00 90.94 770 ILE A C 1
ATOM 6177 O O . ILE A 1 770 ? -13.436 -0.278 -28.679 1.00 90.94 770 ILE A O 1
ATOM 6181 N N . ARG A 1 771 ? -12.055 1.507 -28.605 1.00 92.12 771 ARG A N 1
ATOM 6182 C CA . ARG A 1 771 ? -10.827 0.852 -29.066 1.00 92.12 771 ARG A CA 1
ATOM 6183 C C . ARG A 1 771 ? -9.684 1.309 -28.165 1.00 92.12 771 ARG A C 1
ATOM 6185 O O . ARG A 1 771 ? -9.591 2.493 -27.857 1.00 92.12 771 ARG A O 1
ATOM 6192 N N . VAL A 1 772 ? -8.831 0.389 -27.729 1.00 95.88 772 VAL A N 1
ATOM 6193 C CA . VAL A 1 772 ? -7.687 0.685 -26.854 1.00 95.88 772 VAL A CA 1
ATOM 6194 C C . VAL A 1 772 ? -6.416 0.213 -27.539 1.00 95.88 772 VAL A C 1
ATOM 6196 O O . VAL A 1 772 ? -6.247 -0.985 -27.741 1.00 95.88 772 VAL A O 1
ATOM 6199 N N . LEU A 1 773 ? -5.512 1.131 -27.859 1.00 96.94 773 LEU A N 1
ATOM 6200 C CA . LEU A 1 773 ? -4.154 0.816 -28.286 1.00 96.94 773 LEU A CA 1
ATOM 6201 C C . LEU A 1 773 ? -3.212 1.161 -27.137 1.00 96.94 773 LEU A C 1
ATOM 6203 O O . LEU A 1 773 ? -3.176 2.308 -26.690 1.00 96.94 773 LEU A O 1
ATOM 6207 N N . PHE A 1 774 ? -2.440 0.190 -26.652 1.00 97.25 774 PHE A N 1
ATOM 6208 C CA . PHE A 1 774 ? -1.464 0.463 -25.600 1.00 97.25 774 PHE A CA 1
ATOM 6209 C C . PHE A 1 774 ? -0.101 -0.178 -25.846 1.00 97.25 774 PHE A C 1
ATOM 6211 O O . PHE A 1 774 ? 0.006 -1.224 -26.493 1.00 97.25 774 PHE A O 1
ATOM 6218 N N . SER A 1 775 ? 0.942 0.443 -25.292 1.00 97.12 775 SER A N 1
ATOM 6219 C CA . SER A 1 775 ? 2.302 -0.096 -25.285 1.00 97.12 775 SER A CA 1
ATOM 6220 C C . SER A 1 775 ? 2.690 -0.614 -23.901 1.00 97.12 775 SER A C 1
ATOM 6222 O O . SER A 1 775 ? 2.303 -0.039 -22.881 1.00 97.12 775 SER A O 1
ATOM 6224 N N . SER A 1 776 ? 3.462 -1.702 -23.846 1.00 95.38 776 SER A N 1
ATOM 6225 C CA . SER A 1 776 ? 4.117 -2.119 -22.601 1.00 95.38 776 SER A CA 1
ATOM 6226 C C . SER A 1 776 ? 5.344 -3.009 -22.816 1.00 95.38 776 SER A C 1
ATOM 6228 O O . SER A 1 776 ? 5.622 -3.513 -23.911 1.00 95.38 776 SER A O 1
ATOM 6230 N N . ARG A 1 777 ? 6.110 -3.245 -21.750 1.00 90.75 777 ARG A N 1
ATOM 6231 C CA . ARG A 1 777 ? 7.014 -4.398 -21.673 1.00 90.75 777 ARG A CA 1
ATOM 6232 C C . ARG A 1 777 ? 6.220 -5.709 -21.704 1.00 90.75 777 ARG A C 1
ATOM 6234 O O . ARG A 1 777 ? 5.141 -5.797 -21.119 1.00 90.75 777 ARG A O 1
ATOM 6241 N N . PRO A 1 778 ? 6.775 -6.781 -22.298 1.00 88.62 778 PRO A N 1
ATOM 6242 C CA . PRO A 1 778 ? 6.144 -8.095 -22.332 1.00 88.62 778 PRO A CA 1
ATOM 6243 C C . PRO A 1 778 ? 6.320 -8.825 -20.986 1.00 88.62 778 PRO A C 1
ATOM 6245 O O . PRO A 1 778 ? 6.891 -9.916 -20.941 1.00 88.62 778 PRO A O 1
ATOM 6248 N N . TRP A 1 779 ? 5.876 -8.214 -19.884 1.00 85.38 779 TRP A N 1
ATOM 6249 C CA . TRP A 1 779 ? 5.845 -8.828 -18.552 1.00 85.38 779 TRP A CA 1
ATOM 6250 C C . TRP A 1 779 ? 4.852 -10.001 -18.503 1.00 85.38 779 TRP A C 1
ATOM 6252 O O . TRP A 1 779 ? 3.875 -9.989 -19.259 1.00 85.38 779 TRP A O 1
ATOM 6262 N N . PRO A 1 780 ? 5.045 -10.996 -17.610 1.00 80.75 780 PRO A N 1
ATOM 6263 C CA . PRO A 1 780 ? 4.176 -12.173 -17.525 1.00 80.75 780 PRO A CA 1
ATOM 6264 C C . PRO A 1 780 ? 2.685 -11.831 -17.415 1.00 80.75 780 PRO A C 1
ATOM 6266 O O . PRO A 1 780 ? 1.891 -12.375 -18.175 1.00 80.75 780 PRO A O 1
ATOM 6269 N N . ALA A 1 781 ? 2.323 -10.861 -16.568 1.00 74.06 781 ALA A N 1
ATOM 6270 C CA . ALA A 1 781 ? 0.938 -10.416 -16.393 1.00 74.06 781 ALA A CA 1
ATOM 6271 C C . ALA A 1 781 ? 0.312 -9.868 -17.691 1.00 74.06 781 ALA A C 1
ATOM 6273 O O . ALA A 1 781 ? -0.820 -10.212 -18.019 1.00 74.06 781 ALA A O 1
ATOM 6274 N N . PHE A 1 782 ? 1.051 -9.067 -18.471 1.00 88.56 782 PHE A N 1
ATOM 6275 C CA . PHE A 1 782 ? 0.554 -8.545 -19.749 1.00 88.56 782 PHE A CA 1
ATOM 6276 C C . PHE A 1 782 ? 0.521 -9.619 -20.845 1.00 88.56 782 PHE A C 1
ATOM 6278 O O . PHE A 1 782 ? -0.409 -9.621 -21.645 1.00 88.56 782 PHE A O 1
ATOM 6285 N N . ARG A 1 783 ? 1.460 -10.581 -20.854 1.00 90.19 783 ARG A N 1
ATOM 6286 C CA . ARG A 1 783 ? 1.399 -11.747 -21.760 1.00 90.19 783 ARG A CA 1
ATOM 6287 C C . ARG A 1 783 ? 0.183 -12.626 -21.472 1.00 90.19 783 ARG A C 1
ATOM 6289 O O . ARG A 1 783 ? -0.539 -12.967 -22.401 1.00 90.19 783 ARG A O 1
ATOM 6296 N N . GLU A 1 784 ? -0.056 -12.964 -20.204 1.00 89.12 784 GLU A N 1
ATOM 6297 C CA . GLU A 1 784 ? -1.228 -13.736 -19.767 1.00 89.12 784 GLU A CA 1
ATOM 6298 C C . GLU A 1 784 ? -2.531 -12.981 -20.077 1.00 89.12 784 GLU A C 1
ATOM 6300 O O . GLU A 1 784 ? -3.516 -13.570 -20.522 1.00 89.12 784 GLU A O 1
ATOM 6305 N N . ALA A 1 785 ? -2.542 -11.658 -19.893 1.00 88.56 785 ALA A N 1
ATOM 6306 C CA . ALA A 1 785 ? -3.722 -10.849 -20.149 1.00 88.56 785 ALA A CA 1
ATOM 6307 C C . ALA A 1 785 ? -4.019 -10.644 -21.647 1.00 88.56 785 ALA A C 1
ATOM 6309 O O . ALA A 1 785 ? -5.188 -10.730 -22.028 1.00 88.56 785 ALA A O 1
ATOM 6310 N N . PHE A 1 786 ? -3.007 -10.362 -22.471 1.00 93.94 786 PHE A N 1
ATOM 6311 C CA . PHE A 1 786 ? -3.173 -9.769 -23.806 1.00 93.94 786 PHE A CA 1
ATOM 6312 C C . PHE A 1 786 ? -2.432 -10.494 -24.935 1.00 93.94 786 PHE A C 1
ATOM 6314 O O . PHE A 1 786 ? -2.527 -10.063 -26.079 1.00 93.94 786 PHE A O 1
ATOM 6321 N N . GLY A 1 787 ? -1.759 -11.620 -24.675 1.00 88.94 787 GLY A N 1
ATOM 6322 C CA . GLY A 1 787 ? -1.046 -12.394 -25.705 1.00 88.94 787 GLY A CA 1
ATOM 6323 C C . GLY A 1 787 ? -1.920 -12.969 -26.830 1.00 88.94 787 GLY A C 1
ATOM 6324 O O . GLY A 1 787 ? -1.384 -13.450 -27.822 1.00 88.94 787 GLY A O 1
ATOM 6325 N N . SER A 1 788 ? -3.248 -12.917 -26.691 1.00 90.00 788 SER A N 1
ATOM 6326 C CA . SER A 1 788 ? -4.237 -13.268 -27.722 1.00 90.00 788 SER A CA 1
ATOM 6327 C C . SER A 1 788 ? -4.910 -12.057 -28.389 1.00 90.00 788 SER A C 1
ATOM 6329 O O . SER A 1 788 ? -5.731 -12.236 -29.286 1.00 90.00 788 SER A O 1
ATOM 6331 N N . SER A 1 789 ? -4.604 -10.830 -27.954 1.00 92.50 789 SER A N 1
ATOM 6332 C CA . SER A 1 789 ? -5.059 -9.599 -28.617 1.00 92.50 789 SER A CA 1
ATOM 6333 C C . SER A 1 789 ? -4.238 -9.336 -29.888 1.00 92.50 789 SER A C 1
ATOM 6335 O O . SER A 1 789 ? -3.070 -9.729 -29.934 1.00 92.50 789 SER A O 1
ATOM 6337 N N . PRO A 1 790 ? -4.797 -8.663 -30.913 1.00 93.88 790 PRO A N 1
ATOM 6338 C CA . PRO A 1 790 ? -4.000 -8.182 -32.039 1.00 93.88 790 PRO A CA 1
ATOM 6339 C C . PRO A 1 790 ? -2.899 -7.238 -31.540 1.00 93.88 790 PRO A C 1
ATOM 6341 O O . PRO A 1 790 ? -3.063 -6.534 -30.542 1.00 93.88 790 PRO A O 1
ATOM 6344 N N . GLY A 1 791 ? -1.753 -7.248 -32.209 1.00 94.12 791 GLY A N 1
ATOM 6345 C CA . GLY A 1 791 ? -0.561 -6.590 -31.700 1.00 94.12 791 GLY A CA 1
ATOM 6346 C C . GLY A 1 791 ? 0.717 -7.157 -32.296 1.00 94.12 791 GLY A C 1
ATOM 6347 O O . GLY A 1 791 ? 0.689 -8.108 -33.075 1.00 94.12 791 GLY A O 1
ATOM 6348 N N . PHE A 1 792 ? 1.851 -6.575 -31.911 1.00 94.88 792 PHE A N 1
ATOM 6349 C CA . PHE A 1 792 ? 3.168 -7.022 -32.361 1.00 94.88 792 PHE A CA 1
ATOM 6350 C C . PHE A 1 792 ? 4.262 -6.722 -31.328 1.00 94.88 792 PHE A C 1
ATOM 6352 O O . PHE A 1 792 ? 4.060 -6.008 -30.343 1.00 94.88 792 PHE A O 1
ATOM 6359 N N . GLU A 1 793 ? 5.441 -7.296 -31.555 1.00 94.75 793 GLU A N 1
ATOM 6360 C CA . GLU A 1 793 ? 6.654 -7.057 -30.776 1.00 94.75 793 GLU A CA 1
ATOM 6361 C C . GLU A 1 793 ? 7.550 -6.078 -31.542 1.00 94.75 793 GLU A C 1
ATOM 6363 O O . GLU A 1 793 ? 8.283 -6.497 -32.434 1.00 94.75 793 GLU A O 1
ATOM 6368 N N . ILE A 1 794 ? 7.533 -4.784 -31.202 1.00 93.69 794 ILE A N 1
ATOM 6369 C CA . ILE A 1 794 ? 8.189 -3.728 -32.005 1.00 93.69 794 ILE A CA 1
ATOM 6370 C C . ILE A 1 794 ? 9.665 -4.023 -32.307 1.00 93.69 794 ILE A C 1
ATOM 6372 O O . ILE A 1 794 ? 10.128 -3.838 -33.427 1.00 93.69 794 ILE A O 1
ATOM 6376 N N . HIS A 1 795 ? 10.383 -4.597 -31.341 1.00 92.88 795 HIS A N 1
ATOM 6377 C CA . HIS A 1 795 ? 11.797 -4.956 -31.460 1.00 92.88 795 HIS A CA 1
ATOM 6378 C C . HIS A 1 795 ? 12.108 -6.055 -32.504 1.00 92.88 795 HIS A C 1
ATOM 6380 O O . HIS A 1 795 ? 13.277 -6.307 -32.781 1.00 92.88 795 HIS A O 1
ATOM 6386 N N . LYS A 1 796 ? 11.093 -6.701 -33.098 1.00 91.88 796 LYS A N 1
ATOM 6387 C CA . LYS A 1 796 ? 11.247 -7.604 -34.254 1.00 91.88 796 LYS A CA 1
ATOM 6388 C C . LYS A 1 796 ? 11.214 -6.872 -35.604 1.00 91.88 796 LYS A C 1
ATOM 6390 O O . LYS A 1 796 ? 11.636 -7.447 -36.600 1.00 91.88 796 LYS A O 1
ATOM 6395 N N . HIS A 1 797 ? 10.749 -5.621 -35.635 1.00 91.62 797 HIS A N 1
ATOM 6396 C CA . HIS A 1 797 ? 10.545 -4.830 -36.858 1.00 91.62 797 HIS A CA 1
ATOM 6397 C C . HIS A 1 797 ? 11.557 -3.679 -37.013 1.00 91.62 797 HIS A C 1
ATOM 6399 O O . HIS A 1 797 ? 11.728 -3.150 -38.105 1.00 91.62 797 HIS A O 1
ATOM 6405 N N . THR A 1 798 ? 12.313 -3.342 -35.963 1.00 90.44 798 THR A N 1
ATOM 6406 C CA . THR A 1 798 ? 13.246 -2.199 -35.941 1.00 90.44 798 THR A CA 1
ATOM 6407 C C . THR A 1 798 ? 14.585 -2.427 -36.659 1.00 90.44 798 THR A C 1
ATOM 6409 O O . THR A 1 798 ? 15.479 -1.594 -36.556 1.00 90.44 798 THR A O 1
ATOM 6412 N N . VAL A 1 799 ? 14.773 -3.529 -37.396 1.00 92.00 799 VAL A N 1
ATOM 6413 C CA . VAL A 1 799 ? 16.060 -3.867 -38.051 1.00 92.00 799 VAL A CA 1
ATOM 6414 C C . VAL A 1 799 ? 16.482 -2.817 -39.085 1.00 92.00 799 VAL A C 1
ATOM 6416 O O . VAL A 1 799 ? 17.654 -2.442 -39.133 1.00 92.00 799 VAL A O 1
ATOM 6419 N N . ASN A 1 800 ? 15.539 -2.338 -39.901 1.00 90.94 800 ASN A N 1
ATOM 6420 C CA . ASN A 1 800 ? 15.811 -1.279 -40.874 1.00 90.94 800 ASN A CA 1
ATOM 6421 C C . ASN A 1 800 ? 15.929 0.079 -40.175 1.00 90.94 800 ASN A C 1
ATOM 6423 O O . ASN A 1 800 ? 16.931 0.760 -40.369 1.00 90.94 800 ASN A O 1
ATOM 6427 N N . ASP A 1 801 ? 15.002 0.395 -39.263 1.00 92.12 801 ASP A N 1
ATOM 6428 C CA . ASP A 1 801 ? 15.024 1.653 -38.509 1.00 92.12 801 ASP A CA 1
ATOM 6429 C C . ASP A 1 801 ? 16.346 1.855 -37.730 1.00 92.12 801 ASP A C 1
ATOM 6431 O O . ASP A 1 801 ? 16.885 2.959 -37.678 1.00 92.12 801 ASP A O 1
ATOM 6435 N N . ILE A 1 802 ? 16.910 0.786 -37.148 1.00 93.12 802 ILE A N 1
ATOM 6436 C CA . ILE A 1 802 ? 18.212 0.810 -36.460 1.00 93.12 802 ILE A CA 1
ATOM 6437 C C . ILE A 1 802 ? 19.363 1.009 -37.450 1.00 93.12 802 ILE A C 1
ATOM 6439 O O . ILE A 1 802 ? 20.303 1.735 -37.134 1.00 93.12 802 ILE A O 1
ATOM 6443 N N . ARG A 1 803 ? 19.318 0.391 -38.639 1.00 93.50 803 ARG A N 1
ATOM 6444 C CA . ARG A 1 803 ? 20.354 0.585 -39.669 1.00 93.50 803 ARG A CA 1
ATOM 6445 C C . ARG A 1 803 ? 20.401 2.044 -40.112 1.00 93.50 803 ARG A C 1
ATOM 6447 O O . ARG A 1 803 ? 21.483 2.627 -40.141 1.00 93.50 803 ARG A O 1
ATOM 6454 N N . ASP A 1 804 ? 19.242 2.624 -40.397 1.00 90.19 804 ASP A N 1
ATOM 6455 C CA . ASP A 1 804 ? 19.125 4.007 -40.854 1.00 90.19 804 ASP A CA 1
ATOM 6456 C C . ASP A 1 804 ? 19.541 4.978 -39.740 1.00 90.19 804 ASP A C 1
ATOM 6458 O O . ASP A 1 804 ? 20.294 5.921 -39.988 1.00 90.19 804 ASP A O 1
ATOM 6462 N N . TYR A 1 805 ? 19.168 4.685 -38.486 1.00 89.19 805 TYR A N 1
ATOM 6463 C CA . TYR A 1 805 ? 19.661 5.402 -37.309 1.00 89.19 805 TYR A CA 1
ATOM 6464 C C . TYR A 1 805 ? 21.188 5.322 -37.164 1.00 89.19 805 TYR A C 1
ATOM 6466 O O . TYR A 1 805 ? 21.821 6.342 -36.896 1.00 89.19 805 TYR A O 1
ATOM 6474 N N . CYS A 1 806 ? 21.800 4.146 -37.348 1.00 89.62 806 CYS A N 1
ATOM 6475 C CA . CYS A 1 806 ? 23.255 3.989 -37.313 1.00 89.62 806 CYS A CA 1
ATOM 6476 C C . CYS A 1 806 ? 23.936 4.830 -38.395 1.00 89.62 806 CYS A C 1
ATOM 6478 O O . CYS A 1 806 ? 24.847 5.586 -38.072 1.00 89.62 806 CYS A O 1
ATOM 6480 N N . ILE A 1 807 ? 23.487 4.728 -39.650 1.00 88.50 807 ILE A N 1
ATOM 6481 C CA . ILE A 1 807 ? 24.069 5.465 -40.781 1.00 88.50 807 ILE A CA 1
ATOM 6482 C C . ILE A 1 807 ? 23.947 6.975 -40.544 1.00 88.50 807 ILE A C 1
ATOM 6484 O O . ILE A 1 807 ? 24.949 7.681 -40.600 1.00 88.50 807 ILE A O 1
ATOM 6488 N N . ALA A 1 808 ? 22.756 7.465 -40.189 1.00 86.19 808 ALA A N 1
ATOM 6489 C CA . ALA A 1 808 ? 22.538 8.881 -39.901 1.00 86.19 808 ALA A CA 1
ATOM 6490 C C . ALA A 1 808 ? 23.333 9.375 -38.677 1.00 86.19 808 ALA A C 1
ATOM 6492 O O . ALA A 1 808 ? 23.800 10.509 -38.667 1.00 86.19 808 ALA A O 1
ATOM 6493 N N . SER A 1 809 ? 23.508 8.551 -37.640 1.00 84.75 809 SER A N 1
ATOM 6494 C CA . SER A 1 809 ? 24.301 8.920 -36.455 1.00 84.75 809 SER A CA 1
ATOM 6495 C C . SER A 1 809 ? 25.803 8.954 -36.735 1.00 84.75 809 SER A C 1
ATOM 6497 O O . SER A 1 809 ? 26.509 9.759 -36.131 1.00 84.75 809 SER A O 1
ATOM 6499 N N . ILE A 1 810 ? 26.287 8.088 -37.630 1.00 84.00 810 ILE A N 1
ATOM 6500 C CA . ILE A 1 810 ? 27.682 8.056 -38.075 1.00 84.00 810 ILE A CA 1
ATOM 6501 C C . ILE A 1 810 ? 27.947 9.282 -38.957 1.00 84.00 810 ILE A C 1
ATOM 6503 O O . ILE A 1 810 ? 28.668 10.165 -38.517 1.00 84.00 810 ILE A O 1
ATOM 6507 N N . CYS A 1 811 ? 27.227 9.442 -40.073 1.00 79.56 811 CYS A N 1
ATOM 6508 C CA . CYS A 1 811 ? 27.454 10.526 -41.043 1.00 79.56 811 CYS A CA 1
ATOM 6509 C C . CYS A 1 811 ? 27.203 11.958 -40.526 1.00 79.56 811 CYS A C 1
ATOM 6511 O O . CYS A 1 811 ? 27.526 12.927 -41.211 1.00 79.56 811 CYS A O 1
ATOM 6513 N N . ASN A 1 812 ? 26.616 12.119 -39.336 1.00 74.62 812 ASN A N 1
ATOM 6514 C CA . ASN A 1 812 ? 26.500 13.411 -38.652 1.00 74.62 812 ASN A CA 1
ATOM 6515 C C . ASN A 1 812 ? 27.706 13.733 -37.736 1.00 74.62 812 ASN A C 1
ATOM 6517 O O . ASN A 1 812 ? 27.734 14.808 -37.136 1.00 74.62 812 ASN A O 1
ATOM 6521 N N . ASN A 1 813 ? 28.696 12.839 -37.611 1.00 66.19 813 ASN A N 1
ATOM 6522 C CA . ASN A 1 813 ? 29.932 13.032 -36.848 1.00 66.19 813 ASN A CA 1
ATOM 6523 C C . ASN A 1 813 ? 31.153 13.036 -37.797 1.00 66.19 813 ASN A C 1
ATOM 6525 O O . ASN A 1 813 ? 31.354 12.055 -38.499 1.00 66.19 813 ASN A O 1
ATOM 6529 N N . PRO A 1 814 ? 32.006 14.084 -37.821 1.00 57.19 814 PRO A N 1
ATOM 6530 C CA . PRO A 1 814 ? 33.010 14.252 -38.885 1.00 57.19 814 PRO A CA 1
ATOM 6531 C C . PRO A 1 814 ? 34.114 13.186 -39.045 1.00 57.19 814 PRO A C 1
ATOM 6533 O O . PRO A 1 814 ? 34.794 13.211 -40.068 1.00 57.19 814 PRO A O 1
ATOM 6536 N N . GLU A 1 815 ? 34.338 12.286 -38.078 1.00 61.97 815 GLU A N 1
ATOM 6537 C CA . GLU A 1 815 ? 35.367 11.233 -38.158 1.00 61.97 815 GLU A CA 1
ATOM 6538 C C . GLU A 1 815 ? 34.961 9.961 -37.374 1.00 61.97 815 GLU A C 1
ATOM 6540 O O . GLU A 1 815 ? 34.450 10.092 -36.257 1.00 61.97 815 GLU A O 1
ATOM 6545 N N . PRO A 1 816 ? 35.266 8.727 -37.844 1.00 60.25 816 PRO A N 1
ATOM 6546 C CA . PRO A 1 816 ? 35.682 8.301 -39.181 1.00 60.25 816 PRO A CA 1
ATOM 6547 C C . PRO A 1 816 ? 34.609 7.403 -39.835 1.00 60.25 816 PRO A C 1
ATOM 6549 O O . PRO A 1 816 ? 34.580 6.184 -39.619 1.00 60.25 816 PRO A O 1
ATOM 6552 N N . ASP A 1 817 ? 33.757 7.993 -40.677 1.00 67.00 817 ASP A N 1
ATOM 6553 C CA . ASP A 1 817 ? 32.660 7.305 -41.382 1.00 67.00 817 ASP A CA 1
ATOM 6554 C C . ASP A 1 817 ? 33.102 6.019 -42.099 1.00 67.00 817 ASP A C 1
ATOM 6556 O O . ASP A 1 817 ? 32.472 4.969 -41.948 1.00 67.00 817 ASP A O 1
ATOM 6560 N N . GLU A 1 818 ? 34.221 6.068 -42.830 1.00 70.31 818 GLU A N 1
ATOM 6561 C CA . GLU A 1 818 ? 34.732 4.939 -43.623 1.00 70.31 818 GLU A CA 1
ATOM 6562 C C . GLU A 1 818 ? 35.075 3.695 -42.782 1.00 70.31 818 GLU A C 1
ATOM 6564 O O . GLU A 1 818 ? 35.018 2.576 -43.292 1.00 70.31 818 GLU A O 1
ATOM 6569 N N . LEU A 1 819 ? 35.404 3.865 -41.494 1.00 77.94 819 LEU A N 1
ATOM 6570 C CA . LEU A 1 819 ? 35.748 2.760 -40.591 1.00 77.94 819 LEU A CA 1
ATOM 6571 C C . LEU A 1 819 ? 34.538 2.236 -39.805 1.00 77.94 819 LEU A C 1
ATOM 6573 O O . LEU A 1 819 ? 34.501 1.052 -39.470 1.00 77.94 819 LEU A O 1
ATOM 6577 N N . LEU A 1 820 ? 33.548 3.089 -39.520 1.00 81.62 820 LEU A N 1
ATOM 6578 C CA . LEU A 1 820 ? 32.361 2.717 -38.742 1.00 81.62 820 LEU A CA 1
ATOM 6579 C C . LEU A 1 820 ? 31.223 2.158 -39.608 1.00 81.62 820 LEU A C 1
ATOM 6581 O O . LEU A 1 820 ? 30.535 1.231 -39.173 1.00 81.62 820 LEU A O 1
ATOM 6585 N N . LEU A 1 821 ? 31.038 2.646 -40.841 1.00 85.06 821 LEU A N 1
ATOM 6586 C CA . LEU A 1 821 ? 29.991 2.150 -41.746 1.00 85.06 821 LEU A CA 1
ATOM 6587 C C . LEU A 1 821 ? 30.079 0.629 -42.019 1.00 85.06 821 LEU A C 1
ATOM 6589 O O . LEU A 1 821 ? 29.040 -0.035 -41.942 1.00 85.06 821 LEU A O 1
ATOM 6593 N N . PRO A 1 822 ? 31.267 0.014 -42.227 1.00 88.69 822 PRO A N 1
ATOM 6594 C CA . PRO A 1 822 ? 31.397 -1.442 -42.359 1.00 88.69 822 PRO A CA 1
ATOM 6595 C C . PRO A 1 822 ? 30.973 -2.241 -41.116 1.00 88.69 822 PRO A C 1
ATOM 6597 O O . PRO A 1 822 ? 30.692 -3.433 -41.223 1.00 88.69 822 PRO A O 1
ATOM 6600 N N . MET A 1 823 ? 30.916 -1.612 -39.936 1.00 90.44 823 MET A N 1
ATOM 6601 C CA . MET A 1 823 ? 30.548 -2.259 -38.670 1.00 90.44 823 MET A CA 1
ATOM 6602 C C . MET A 1 823 ? 29.031 -2.245 -38.414 1.00 90.44 823 MET A C 1
ATOM 6604 O O . MET A 1 823 ? 28.541 -3.018 -37.588 1.00 90.44 823 MET A O 1
ATOM 6608 N N . VAL A 1 824 ? 28.265 -1.425 -39.147 1.00 92.50 824 VAL A N 1
ATOM 6609 C CA . VAL A 1 824 ? 26.805 -1.283 -38.984 1.00 92.50 824 VAL A CA 1
ATOM 6610 C C . VAL A 1 824 ? 26.041 -2.617 -39.067 1.00 92.50 824 VAL A C 1
ATOM 6612 O O . VAL A 1 824 ? 25.182 -2.828 -38.212 1.00 92.50 824 VAL A O 1
ATOM 6615 N N . PRO A 1 825 ? 26.324 -3.560 -39.994 1.00 94.06 825 PRO A N 1
ATOM 6616 C CA . PRO A 1 825 ? 25.613 -4.843 -40.037 1.00 94.06 825 PRO A CA 1
ATOM 6617 C C . PRO A 1 825 ? 25.760 -5.671 -38.752 1.00 94.06 825 PRO A C 1
ATOM 6619 O O . PRO A 1 825 ? 24.792 -6.291 -38.307 1.00 94.06 825 PRO A O 1
ATOM 6622 N N . ASP A 1 826 ? 26.940 -5.648 -38.124 1.00 93.25 826 ASP A N 1
ATOM 6623 C CA . ASP A 1 826 ? 27.177 -6.320 -36.844 1.00 93.25 826 ASP A CA 1
ATOM 6624 C C . ASP A 1 826 ? 26.468 -5.602 -35.689 1.00 93.25 826 ASP A C 1
ATOM 6626 O O . ASP A 1 826 ? 25.842 -6.265 -34.863 1.00 93.25 826 ASP A O 1
ATOM 6630 N N . ILE A 1 827 ? 26.497 -4.265 -35.656 1.00 94.06 827 ILE A N 1
ATOM 6631 C CA . ILE A 1 827 ? 25.779 -3.459 -34.653 1.00 94.06 827 ILE A CA 1
ATOM 6632 C C . ILE A 1 827 ? 24.268 -3.734 -34.733 1.00 94.06 827 ILE A C 1
ATOM 6634 O O . ILE A 1 827 ? 23.651 -4.058 -33.721 1.00 94.06 827 ILE A O 1
ATOM 6638 N N . VAL A 1 828 ? 23.675 -3.696 -35.933 1.00 94.31 828 VAL A N 1
ATOM 6639 C CA . VAL A 1 828 ? 22.246 -3.986 -36.167 1.00 94.31 828 VAL A CA 1
ATOM 6640 C C . VAL A 1 828 ? 21.882 -5.400 -35.697 1.00 94.31 828 VAL A C 1
ATOM 6642 O O . VAL A 1 828 ? 20.877 -5.584 -35.009 1.00 94.31 828 VAL A O 1
ATOM 6645 N N . ARG A 1 829 ? 22.706 -6.405 -36.029 1.00 94.00 829 ARG A N 1
ATOM 6646 C CA . ARG A 1 829 ? 22.492 -7.805 -35.624 1.00 94.00 829 ARG A CA 1
ATOM 6647 C C . ARG A 1 829 ? 22.535 -7.977 -34.102 1.00 94.00 829 ARG A C 1
ATOM 6649 O O . ARG A 1 829 ? 21.708 -8.699 -33.546 1.00 94.00 829 ARG A O 1
ATOM 6656 N N . ARG A 1 830 ? 23.501 -7.340 -33.438 1.00 94.12 830 ARG A N 1
ATOM 6657 C CA . ARG A 1 830 ? 23.752 -7.478 -31.994 1.00 94.12 830 ARG A CA 1
ATOM 6658 C C . ARG A 1 830 ? 22.799 -6.653 -31.130 1.00 94.12 830 ARG A C 1
ATOM 6660 O O . ARG A 1 830 ? 22.462 -7.080 -30.034 1.00 94.12 830 ARG A O 1
ATOM 6667 N N . ALA A 1 831 ? 22.257 -5.558 -31.662 1.00 91.44 831 ALA A N 1
ATOM 6668 C CA . ALA A 1 831 ? 21.265 -4.731 -30.978 1.00 91.44 831 ALA A CA 1
ATOM 6669 C C . ALA A 1 831 ? 19.959 -5.464 -30.622 1.00 91.44 831 ALA A C 1
ATOM 6671 O O . ALA A 1 831 ? 19.227 -5.002 -29.747 1.00 91.44 831 ALA A O 1
ATOM 6672 N N . GLN A 1 832 ? 19.612 -6.557 -31.318 1.00 90.75 832 GLN A N 1
ATOM 6673 C CA . GLN A 1 832 ? 18.379 -7.339 -31.105 1.00 90.75 832 GLN A CA 1
ATOM 6674 C C . GLN A 1 832 ? 17.099 -6.480 -30.950 1.00 90.75 832 GLN A C 1
ATOM 6676 O O . GLN A 1 832 ? 16.230 -6.780 -30.118 1.00 90.75 832 GLN A O 1
ATOM 6681 N N . GLY A 1 833 ? 17.018 -5.386 -31.718 1.00 90.12 833 GLY A N 1
ATOM 6682 C CA . GLY A 1 833 ? 15.905 -4.434 -31.720 1.00 90.12 833 GLY A CA 1
ATOM 6683 C C . GLY A 1 833 ? 15.916 -3.355 -30.624 1.00 90.12 833 GLY A C 1
ATOM 6684 O O . GLY A 1 833 ? 14.901 -2.683 -30.436 1.00 90.12 833 GLY A O 1
ATOM 6685 N N . VAL A 1 834 ? 17.020 -3.180 -29.887 1.00 91.31 834 VAL A N 1
ATOM 6686 C CA . VAL A 1 834 ? 17.152 -2.236 -28.760 1.00 91.31 834 VAL A CA 1
ATOM 6687 C C . VAL A 1 834 ? 17.962 -0.994 -29.163 1.00 91.31 834 VAL A C 1
ATOM 6689 O O . VAL A 1 834 ? 19.192 -0.999 -29.143 1.00 91.31 834 VAL A O 1
ATOM 6692 N N . PHE A 1 835 ? 17.277 0.115 -29.460 1.00 89.88 835 PHE A N 1
ATOM 6693 C CA . PHE A 1 835 ? 17.908 1.401 -29.800 1.00 89.88 835 PHE A CA 1
ATOM 6694 C C . PHE A 1 835 ? 18.804 1.960 -28.690 1.00 89.88 835 PHE A C 1
ATOM 6696 O O . PHE A 1 835 ? 19.825 2.576 -28.986 1.00 89.88 835 PHE A O 1
ATOM 6703 N N . LEU A 1 836 ? 18.461 1.745 -27.415 1.00 88.19 836 LEU A N 1
ATOM 6704 C CA . LEU A 1 836 ? 19.291 2.214 -26.298 1.00 88.19 836 LEU A CA 1
ATOM 6705 C C . LEU A 1 836 ? 20.702 1.607 -26.329 1.00 88.19 836 LEU A C 1
ATOM 6707 O O . LEU A 1 836 ? 21.677 2.316 -26.092 1.00 88.19 836 LEU A O 1
ATOM 6711 N N . TRP A 1 837 ? 20.809 0.318 -26.662 1.00 92.94 837 TRP A N 1
ATOM 6712 C CA . TRP A 1 837 ? 22.092 -0.366 -26.820 1.00 92.94 837 TRP A CA 1
ATOM 6713 C C . TRP A 1 837 ? 22.878 0.241 -27.986 1.00 92.94 837 TRP A C 1
ATOM 6715 O O . TRP A 1 837 ? 24.043 0.579 -27.831 1.00 92.94 837 TRP A O 1
ATOM 6725 N N . VAL A 1 838 ? 22.220 0.509 -29.118 1.00 91.75 838 VAL A N 1
ATOM 6726 C CA . VAL A 1 838 ? 22.840 1.159 -30.289 1.00 91.75 838 VAL A CA 1
ATOM 6727 C C . VAL A 1 838 ? 23.381 2.551 -29.946 1.00 91.75 838 VAL A C 1
ATOM 6729 O O . VAL A 1 838 ? 24.527 2.853 -30.272 1.00 91.75 838 VAL A O 1
ATOM 6732 N N . LYS A 1 839 ? 22.598 3.385 -29.244 1.00 89.00 839 LYS A N 1
ATOM 6733 C CA . LYS A 1 839 ? 23.038 4.711 -28.771 1.00 89.00 839 LYS A CA 1
ATOM 6734 C C . LYS A 1 839 ? 24.287 4.612 -27.889 1.00 89.00 839 LYS A C 1
ATOM 6736 O O . LYS A 1 839 ? 25.218 5.396 -28.055 1.00 89.00 839 LYS A O 1
ATOM 6741 N N . LEU A 1 840 ? 24.314 3.638 -26.980 1.00 88.12 840 LEU A N 1
ATOM 6742 C CA . LEU A 1 840 ? 25.441 3.376 -26.086 1.00 88.12 840 LEU A CA 1
ATOM 6743 C C . LEU A 1 840 ? 26.693 2.892 -26.839 1.00 88.12 840 LEU A C 1
ATOM 6745 O O . LEU A 1 840 ? 27.773 3.437 -26.627 1.00 88.12 840 LEU A O 1
ATOM 6749 N N . VAL A 1 841 ? 26.543 1.949 -27.771 1.00 91.25 841 VAL A N 1
ATOM 6750 C CA . VAL A 1 841 ? 27.643 1.422 -28.595 1.00 91.25 841 VAL A CA 1
ATOM 6751 C C . VAL A 1 841 ? 28.255 2.496 -29.485 1.00 91.25 841 VAL A C 1
ATOM 6753 O O . VAL A 1 841 ? 29.475 2.636 -29.516 1.00 91.25 841 VAL A O 1
ATOM 6756 N N . LEU A 1 842 ? 27.435 3.288 -30.182 1.00 89.06 842 LEU A N 1
ATOM 6757 C CA . LEU A 1 842 ? 27.938 4.368 -31.034 1.00 89.06 842 LEU A CA 1
ATOM 6758 C C . LEU A 1 842 ? 28.662 5.447 -30.212 1.00 89.06 842 LEU A C 1
ATOM 6760 O O . LEU A 1 842 ? 29.701 5.937 -30.645 1.00 89.06 842 LEU A O 1
ATOM 6764 N N . ARG A 1 843 ? 28.181 5.758 -28.998 1.00 86.25 843 ARG A N 1
ATOM 6765 C CA . ARG A 1 843 ? 28.857 6.662 -28.050 1.00 86.25 843 ARG A CA 1
ATOM 6766 C C . ARG A 1 843 ? 30.228 6.127 -27.621 1.00 86.25 843 ARG A C 1
ATOM 6768 O O . ARG A 1 843 ? 31.201 6.880 -27.606 1.00 86.25 843 ARG A O 1
ATOM 6775 N N . ASP A 1 844 ? 30.317 4.845 -27.276 1.00 86.12 844 ASP A N 1
ATOM 6776 C CA . ASP A 1 844 ? 31.573 4.212 -26.863 1.00 86.12 844 ASP A CA 1
ATOM 6777 C C . ASP A 1 844 ? 32.581 4.140 -28.028 1.00 86.12 844 ASP A C 1
ATOM 6779 O O . ASP A 1 844 ? 33.749 4.491 -27.847 1.00 86.12 844 ASP A O 1
ATOM 6783 N N . LEU A 1 845 ? 32.135 3.782 -29.240 1.00 87.88 845 LEU A N 1
ATOM 6784 C CA . LEU A 1 845 ? 32.973 3.774 -30.448 1.00 87.88 845 LEU A CA 1
ATOM 6785 C C . LEU A 1 845 ? 33.462 5.184 -30.822 1.00 87.88 845 LEU A C 1
ATOM 6787 O O . LEU A 1 845 ? 34.650 5.361 -31.090 1.00 87.88 845 LEU A O 1
ATOM 6791 N N . ALA A 1 846 ? 32.597 6.201 -30.748 1.00 83.56 846 ALA A N 1
ATOM 6792 C CA . ALA A 1 846 ? 32.993 7.597 -30.934 1.00 83.56 846 ALA A CA 1
ATOM 6793 C C . ALA A 1 846 ? 34.016 8.057 -29.875 1.00 83.56 846 ALA A C 1
ATOM 6795 O O . ALA A 1 846 ? 34.967 8.767 -30.198 1.00 83.56 846 ALA A O 1
ATOM 6796 N N . SER A 1 847 ? 33.894 7.601 -28.620 1.00 82.00 847 SER A N 1
ATOM 6797 C CA . SER A 1 847 ? 34.891 7.878 -27.573 1.00 82.00 847 SER A CA 1
ATOM 6798 C C . SER A 1 847 ? 36.251 7.232 -27.864 1.00 82.00 847 SER A C 1
ATOM 6800 O O . SER A 1 847 ? 37.284 7.833 -27.569 1.00 82.00 847 SER A O 1
ATOM 6802 N N . VAL A 1 848 ? 36.274 6.026 -28.442 1.00 84.12 848 VAL A N 1
ATOM 6803 C CA . VAL A 1 848 ? 37.515 5.362 -28.878 1.00 84.12 848 VAL A CA 1
ATOM 6804 C C . VAL A 1 848 ? 38.149 6.106 -30.055 1.00 84.12 848 VAL A C 1
ATOM 6806 O O . VAL A 1 848 ? 39.355 6.338 -30.021 1.00 84.12 848 VAL A O 1
ATOM 6809 N N . ALA A 1 849 ? 37.353 6.538 -31.039 1.00 80.62 849 ALA A N 1
ATOM 6810 C CA . ALA A 1 849 ? 37.833 7.342 -32.163 1.00 80.62 849 ALA A CA 1
ATOM 6811 C C . ALA A 1 849 ? 38.450 8.671 -31.701 1.00 80.62 849 ALA A C 1
ATOM 6813 O O . ALA A 1 849 ? 39.614 8.939 -31.992 1.00 80.62 849 ALA A O 1
ATOM 6814 N N . ALA A 1 850 ? 37.731 9.445 -30.881 1.00 77.88 850 ALA A N 1
ATOM 6815 C CA . ALA A 1 850 ? 38.200 10.737 -30.375 1.00 77.88 850 ALA A CA 1
ATOM 6816 C C . ALA A 1 850 ? 39.506 10.646 -29.558 1.00 77.88 850 ALA A C 1
ATOM 6818 O O . ALA A 1 850 ? 40.315 11.569 -29.577 1.00 77.88 850 ALA A O 1
ATOM 6819 N N . LYS A 1 851 ? 39.749 9.529 -28.855 1.00 78.06 851 LYS A N 1
ATOM 6820 C CA . LYS A 1 851 ? 40.995 9.281 -28.096 1.00 78.06 851 LYS A CA 1
ATOM 6821 C C . LYS A 1 851 ? 42.191 8.876 -28.966 1.00 78.06 851 LYS A C 1
ATOM 6823 O O . LYS A 1 851 ? 43.300 8.790 -28.447 1.00 78.06 851 LYS A O 1
ATOM 6828 N N . MET A 1 852 ? 41.967 8.572 -30.242 1.00 73.31 852 MET A N 1
ATOM 6829 C CA . MET A 1 852 ? 42.947 7.984 -31.164 1.00 73.31 852 MET A CA 1
ATOM 6830 C C . MET A 1 852 ? 43.152 8.829 -32.433 1.00 73.31 852 MET A C 1
ATOM 6832 O O . MET A 1 852 ? 43.771 8.344 -33.380 1.00 73.31 852 MET A O 1
ATOM 6836 N N . ALA A 1 853 ? 42.672 10.080 -32.451 1.00 62.88 853 ALA A N 1
ATOM 6837 C CA . ALA A 1 853 ? 42.730 10.975 -33.613 1.00 62.88 853 ALA A CA 1
ATOM 6838 C C . ALA A 1 853 ? 44.156 11.132 -34.191 1.00 62.88 853 ALA A C 1
ATOM 6840 O O . ALA A 1 853 ? 44.341 11.182 -35.404 1.00 62.88 853 ALA A O 1
ATOM 6841 N N . ASP A 1 854 ? 45.181 11.093 -33.332 1.00 63.59 854 ASP A N 1
ATOM 6842 C CA . ASP A 1 854 ? 46.593 11.207 -33.725 1.00 63.59 854 ASP A CA 1
ATOM 6843 C C . ASP A 1 854 ? 47.222 9.901 -34.277 1.00 63.59 854 ASP A C 1
ATOM 6845 O O . ASP A 1 854 ? 48.389 9.903 -34.674 1.00 63.59 854 ASP A O 1
ATOM 6849 N N . ASN A 1 855 ? 46.513 8.759 -34.283 1.00 66.44 855 ASN A N 1
ATOM 6850 C CA . ASN A 1 855 ? 47.084 7.443 -34.631 1.00 66.44 855 ASN A CA 1
ATOM 6851 C C . ASN A 1 855 ? 46.143 6.561 -35.480 1.00 66.44 855 ASN A C 1
ATOM 6853 O O . ASN A 1 855 ? 45.766 5.442 -35.114 1.00 66.44 855 ASN A O 1
ATOM 6857 N N . VAL A 1 856 ? 45.788 7.082 -36.657 1.00 66.31 856 VAL A N 1
ATOM 6858 C CA . VAL A 1 856 ? 44.832 6.492 -37.615 1.00 66.31 856 VAL A CA 1
ATOM 6859 C C . VAL A 1 856 ? 45.168 5.045 -38.021 1.00 66.31 856 VAL A C 1
ATOM 6861 O O . VAL A 1 856 ? 44.263 4.238 -38.228 1.00 66.31 856 VAL A O 1
ATOM 6864 N N . SER A 1 857 ? 46.448 4.669 -38.100 1.00 70.56 857 SER A N 1
ATOM 6865 C CA . SER A 1 857 ? 46.895 3.373 -38.645 1.00 70.56 857 SER A CA 1
ATOM 6866 C C . SER A 1 857 ? 46.441 2.140 -37.852 1.00 70.56 857 SER A C 1
ATOM 6868 O O . SER A 1 857 ? 46.328 1.067 -38.440 1.00 70.56 857 SER A O 1
ATOM 6870 N N . ASN A 1 858 ? 46.129 2.277 -36.558 1.00 76.56 858 ASN A N 1
ATOM 6871 C CA . ASN A 1 858 ? 45.592 1.191 -35.722 1.00 76.56 858 ASN A CA 1
ATOM 6872 C C . ASN A 1 858 ? 44.114 1.386 -35.328 1.00 76.56 858 ASN A C 1
ATOM 6874 O O . ASN A 1 858 ? 43.551 0.551 -34.613 1.00 76.56 858 ASN A O 1
ATOM 6878 N N . LEU A 1 859 ? 43.472 2.468 -35.784 1.00 81.19 859 LEU A N 1
ATOM 6879 C CA . LEU A 1 859 ? 42.150 2.878 -35.311 1.00 81.19 859 LEU A CA 1
ATOM 6880 C C . LEU A 1 859 ? 41.058 1.846 -35.631 1.00 81.19 859 LEU A C 1
ATOM 6882 O O . LEU A 1 859 ? 40.299 1.469 -34.742 1.00 81.19 859 LEU A O 1
ATOM 6886 N N . GLY A 1 860 ? 41.021 1.314 -36.857 1.00 80.12 860 GLY A N 1
ATOM 6887 C CA . GLY A 1 860 ? 40.032 0.300 -37.251 1.00 80.12 860 GLY A CA 1
ATOM 6888 C C . GLY A 1 860 ? 40.103 -0.986 -36.413 1.00 80.12 860 GLY A C 1
ATOM 6889 O O . GLY A 1 860 ? 39.070 -1.530 -36.026 1.00 80.12 860 GLY A O 1
ATOM 6890 N N . VAL A 1 861 ? 41.313 -1.433 -36.051 1.00 84.38 861 VAL A N 1
ATOM 6891 C CA . VAL A 1 861 ? 41.507 -2.598 -35.167 1.00 84.38 861 VAL A CA 1
ATOM 6892 C C . VAL A 1 861 ? 40.992 -2.290 -33.761 1.00 84.38 861 VAL A C 1
ATOM 6894 O O . VAL A 1 861 ? 40.250 -3.090 -33.198 1.00 84.38 861 VAL A O 1
ATOM 6897 N N . LYS A 1 862 ? 41.309 -1.109 -33.213 1.00 84.50 862 LYS A N 1
ATOM 6898 C CA . LYS A 1 862 ? 40.857 -0.698 -31.874 1.00 84.50 862 LYS A CA 1
ATOM 6899 C C . LYS A 1 862 ? 39.346 -0.487 -31.788 1.00 84.50 862 LYS A C 1
ATOM 6901 O O . LYS A 1 862 ? 38.751 -0.859 -30.781 1.00 84.50 862 LYS A O 1
ATOM 6906 N N . LEU A 1 863 ? 38.713 0.042 -32.836 1.00 87.44 863 LEU A N 1
ATOM 6907 C CA . LEU A 1 863 ? 37.254 0.124 -32.931 1.00 87.44 863 LEU A CA 1
ATOM 6908 C C . LEU A 1 863 ? 36.623 -1.272 -32.967 1.00 87.44 863 LEU A C 1
ATOM 6910 O O . LEU A 1 863 ? 35.628 -1.505 -32.280 1.00 87.44 863 LEU A O 1
ATOM 6914 N N . ARG A 1 864 ? 37.217 -2.222 -33.705 1.00 89.38 864 ARG A N 1
ATOM 6915 C CA . ARG A 1 864 ? 36.708 -3.597 -33.756 1.00 89.38 864 ARG A CA 1
ATOM 6916 C C . ARG A 1 864 ? 36.855 -4.327 -32.422 1.00 89.38 864 ARG A C 1
ATOM 6918 O O . ARG A 1 864 ? 35.867 -4.868 -31.940 1.00 89.38 864 ARG A O 1
ATOM 6925 N N . GLU A 1 865 ? 38.029 -4.266 -31.793 1.00 88.44 865 GLU A N 1
ATOM 6926 C CA . GLU A 1 865 ? 38.253 -4.780 -30.433 1.00 88.44 865 GLU A CA 1
ATOM 6927 C C . GLU A 1 865 ? 37.261 -4.170 -29.427 1.00 88.44 865 GLU A C 1
ATOM 6929 O O . GLU A 1 865 ? 36.698 -4.888 -28.601 1.00 88.44 865 GLU A O 1
ATOM 6934 N N . ALA A 1 866 ? 37.002 -2.859 -29.513 1.00 87.50 866 ALA A N 1
ATOM 6935 C CA . ALA A 1 866 ? 36.033 -2.187 -28.654 1.00 87.50 866 ALA A CA 1
ATOM 6936 C C . ALA A 1 866 ? 34.608 -2.722 -28.869 1.00 87.50 866 ALA A C 1
ATOM 6938 O O . ALA A 1 866 ? 33.956 -3.078 -27.887 1.00 87.50 866 ALA A O 1
ATOM 6939 N N . LEU A 1 867 ? 34.144 -2.851 -30.121 1.00 90.62 867 LEU A N 1
ATOM 6940 C CA . LEU A 1 867 ? 32.841 -3.455 -30.422 1.00 90.62 867 LEU A CA 1
ATOM 6941 C C . LEU A 1 867 ? 32.768 -4.900 -29.913 1.00 90.62 867 LEU A C 1
ATOM 6943 O O . LEU A 1 867 ? 31.787 -5.272 -29.275 1.00 90.62 867 LEU A O 1
ATOM 6947 N N . ASP A 1 868 ? 33.785 -5.719 -30.163 1.00 89.50 868 ASP A N 1
ATOM 6948 C CA . ASP A 1 868 ? 33.781 -7.134 -29.781 1.00 89.50 868 ASP A CA 1
ATOM 6949 C C . ASP A 1 868 ? 33.881 -7.330 -28.247 1.00 89.50 868 ASP A C 1
ATOM 6951 O O . ASP A 1 868 ? 33.402 -8.338 -27.733 1.00 89.50 868 ASP A O 1
ATOM 6955 N N . SER A 1 869 ? 34.394 -6.341 -27.497 1.00 87.94 869 SER A N 1
ATOM 6956 C CA . SER A 1 869 ? 34.416 -6.325 -26.017 1.00 87.94 869 SER A CA 1
ATOM 6957 C C . SER A 1 869 ? 33.087 -5.952 -25.341 1.00 87.94 869 SER A C 1
ATOM 6959 O O . SER A 1 869 ? 32.928 -6.127 -24.134 1.00 87.94 869 SER A O 1
ATOM 6961 N N . ILE A 1 870 ? 32.147 -5.376 -26.090 1.00 89.31 870 ILE A N 1
ATOM 6962 C CA . ILE A 1 870 ? 30.862 -4.902 -25.569 1.00 89.31 870 ILE A CA 1
ATOM 6963 C C . ILE A 1 870 ? 29.900 -6.094 -25.389 1.00 89.31 870 ILE A C 1
ATOM 6965 O O . ILE A 1 870 ? 29.793 -6.896 -26.313 1.00 89.31 870 ILE A O 1
ATOM 6969 N N . PRO A 1 871 ? 29.155 -6.224 -24.274 1.00 92.06 871 PRO A N 1
ATOM 6970 C CA . PRO A 1 871 ? 28.107 -7.245 -24.135 1.00 92.06 871 PRO A CA 1
ATOM 6971 C C . PRO A 1 871 ? 26.831 -6.942 -24.939 1.00 92.06 871 PRO A C 1
ATOM 6973 O O . PRO A 1 871 ? 26.482 -5.781 -25.141 1.00 92.06 871 PRO A O 1
ATOM 6976 N N . ASP A 1 872 ? 26.093 -7.982 -25.347 1.00 89.38 872 ASP A N 1
ATOM 6977 C CA . ASP A 1 872 ? 24.843 -7.864 -26.130 1.00 89.38 872 ASP A CA 1
ATOM 6978 C C . ASP A 1 872 ? 23.591 -7.555 -25.275 1.00 89.38 872 ASP A C 1
ATOM 6980 O O . ASP A 1 872 ? 22.575 -7.112 -25.812 1.00 89.38 872 ASP A O 1
ATOM 6984 N N . GLN A 1 873 ? 23.621 -7.799 -23.958 1.00 86.75 873 GLN A N 1
ATOM 6985 C CA . GLN A 1 873 ? 22.521 -7.460 -23.039 1.00 86.75 873 GLN A CA 1
ATOM 6986 C C . GLN A 1 873 ? 22.825 -6.172 -22.266 1.00 86.75 873 GLN A C 1
ATOM 6988 O O . GLN A 1 873 ? 23.977 -5.889 -21.948 1.00 86.75 873 GLN A O 1
ATOM 6993 N N . LEU A 1 874 ? 21.785 -5.397 -21.933 1.00 87.06 874 LEU A N 1
ATOM 6994 C CA . LEU A 1 874 ? 21.940 -4.125 -21.215 1.00 87.06 874 LEU A CA 1
ATOM 6995 C C . LEU A 1 874 ? 22.502 -4.307 -19.795 1.00 87.06 874 LEU A C 1
ATOM 6997 O O . LEU A 1 874 ? 23.372 -3.541 -19.403 1.00 87.06 874 LEU A O 1
ATOM 7001 N N . ASP A 1 875 ? 22.063 -5.323 -19.051 1.00 85.56 875 ASP A N 1
ATOM 7002 C CA . ASP A 1 875 ? 22.537 -5.602 -17.686 1.00 85.56 875 ASP A CA 1
ATOM 7003 C C . ASP A 1 875 ? 24.042 -5.923 -17.657 1.00 85.56 875 ASP A C 1
ATOM 7005 O O . ASP A 1 875 ? 24.797 -5.387 -16.840 1.00 85.56 875 ASP A O 1
ATOM 7009 N N . ASP A 1 876 ? 24.492 -6.760 -18.594 1.00 88.75 876 ASP A N 1
ATOM 7010 C CA . ASP A 1 876 ? 25.906 -7.099 -18.772 1.00 88.75 876 ASP A CA 1
ATOM 7011 C C . ASP A 1 876 ? 26.694 -5.864 -19.239 1.00 88.75 876 ASP A C 1
ATOM 7013 O O . ASP A 1 876 ? 27.809 -5.623 -18.784 1.00 88.75 876 ASP A O 1
ATOM 7017 N N . TYR A 1 877 ? 26.100 -5.027 -20.097 1.00 89.81 877 TYR A N 1
ATOM 7018 C CA . TYR A 1 877 ? 26.690 -3.767 -20.549 1.00 89.81 877 TYR A CA 1
ATOM 7019 C C . TYR A 1 877 ? 26.887 -2.759 -19.406 1.00 89.81 877 TYR A C 1
ATOM 7021 O O . TYR A 1 877 ? 27.943 -2.133 -19.312 1.00 89.81 877 TYR A O 1
ATOM 7029 N N . TYR A 1 878 ? 25.907 -2.609 -18.510 1.00 91.81 878 TYR A N 1
ATOM 7030 C CA . TYR A 1 878 ? 26.041 -1.770 -17.315 1.00 91.81 878 TYR A CA 1
ATOM 7031 C C . TYR A 1 878 ? 27.106 -2.324 -16.366 1.00 91.81 878 TYR A C 1
ATOM 7033 O O . TYR A 1 878 ? 27.928 -1.560 -15.860 1.00 91.81 878 TYR A O 1
ATOM 7041 N N . SER A 1 879 ? 27.163 -3.649 -16.210 1.00 91.06 879 SER A N 1
ATOM 7042 C CA . SER A 1 879 ? 28.217 -4.329 -15.449 1.00 91.06 879 SER A CA 1
ATOM 7043 C C . SER A 1 879 ? 29.601 -4.025 -16.038 1.00 91.06 879 SER A C 1
ATOM 7045 O O . SER A 1 879 ? 30.477 -3.556 -15.316 1.00 91.06 879 SER A O 1
ATOM 7047 N N . ALA A 1 880 ? 29.766 -4.138 -17.360 1.00 88.88 880 ALA A N 1
ATOM 7048 C CA . ALA A 1 880 ? 30.999 -3.793 -18.067 1.00 88.88 880 ALA A CA 1
ATOM 7049 C C . ALA A 1 880 ? 31.368 -2.298 -17.962 1.00 88.88 880 ALA A C 1
ATOM 7051 O O . ALA A 1 880 ? 32.554 -1.965 -17.910 1.00 88.88 880 ALA A O 1
ATOM 7052 N N . ILE A 1 881 ? 30.393 -1.378 -17.887 1.00 89.56 881 ILE A N 1
ATOM 7053 C CA . ILE A 1 881 ? 30.668 0.034 -17.564 1.00 89.56 881 ILE A CA 1
ATOM 7054 C C . ILE A 1 881 ? 31.295 0.144 -16.171 1.00 89.56 881 ILE A C 1
ATOM 7056 O O . ILE A 1 881 ? 32.327 0.800 -16.039 1.00 89.56 881 ILE A O 1
ATOM 7060 N N . ILE A 1 882 ? 30.718 -0.492 -15.146 1.00 91.44 882 ILE A N 1
ATOM 7061 C CA . ILE A 1 882 ? 31.259 -0.418 -13.780 1.00 91.44 882 ILE A CA 1
ATOM 7062 C C . ILE A 1 882 ? 32.613 -1.126 -13.664 1.00 91.44 882 ILE A C 1
ATOM 7064 O O . ILE A 1 882 ? 33.504 -0.639 -12.971 1.00 91.44 882 ILE A O 1
ATOM 7068 N N . GLU A 1 883 ? 32.817 -2.235 -14.372 1.00 89.25 883 GLU A N 1
ATOM 7069 C CA . GLU A 1 883 ? 34.094 -2.951 -14.371 1.00 89.25 883 GLU A CA 1
ATOM 7070 C C . GLU A 1 883 ? 35.247 -2.090 -14.903 1.00 89.25 883 GLU A C 1
ATOM 7072 O O . GLU A 1 883 ? 36.345 -2.131 -14.342 1.00 89.25 883 GLU A O 1
ATOM 7077 N N . ARG A 1 884 ? 34.977 -1.245 -15.912 1.00 88.00 884 ARG A N 1
ATOM 7078 C CA . ARG A 1 884 ? 35.919 -0.245 -16.448 1.00 88.00 884 ARG A CA 1
ATOM 7079 C C . ARG A 1 884 ? 36.221 0.901 -15.468 1.00 88.00 884 ARG A C 1
ATOM 7081 O O . ARG A 1 884 ? 37.206 1.610 -15.674 1.00 88.00 884 ARG A O 1
ATOM 7088 N N . ILE A 1 885 ? 35.412 1.108 -14.422 1.00 91.19 885 ILE A N 1
ATOM 7089 C CA . ILE A 1 885 ? 35.676 2.121 -13.388 1.00 91.19 885 ILE A CA 1
ATOM 7090 C C . ILE A 1 885 ? 36.758 1.590 -12.424 1.00 91.19 885 ILE A C 1
ATOM 7092 O O . ILE A 1 885 ? 36.604 0.486 -11.882 1.00 91.19 885 ILE A O 1
ATOM 7096 N N . PRO A 1 886 ? 37.838 2.362 -12.162 1.00 91.12 886 PRO A N 1
ATOM 7097 C CA . PRO A 1 886 ? 38.895 1.973 -11.230 1.00 91.12 886 PRO A CA 1
ATOM 7098 C C . PRO A 1 886 ? 38.352 1.591 -9.850 1.00 91.12 886 PRO A C 1
ATOM 7100 O O . PRO A 1 886 ? 37.497 2.291 -9.310 1.00 91.12 886 PRO A O 1
ATOM 7103 N N . GLU A 1 887 ? 38.888 0.528 -9.240 1.00 88.94 887 GLU A N 1
ATOM 7104 C CA . GLU A 1 887 ? 38.404 -0.002 -7.950 1.00 88.94 887 GLU A CA 1
ATOM 7105 C C . GLU A 1 887 ? 38.334 1.077 -6.852 1.00 88.94 887 GLU A C 1
ATOM 7107 O O . GLU A 1 887 ? 37.354 1.161 -6.114 1.00 88.94 887 GLU A O 1
ATOM 7112 N N . VAL A 1 888 ? 39.325 1.977 -6.813 1.00 89.00 888 VAL A N 1
ATOM 7113 C CA . VAL A 1 888 ? 39.387 3.124 -5.886 1.00 89.00 888 VAL A CA 1
ATOM 7114 C C . VAL A 1 888 ? 38.184 4.070 -5.984 1.00 89.00 888 VAL A C 1
ATOM 7116 O O . VAL A 1 888 ? 37.848 4.737 -5.010 1.00 89.00 888 VAL A O 1
ATOM 7119 N N . SER A 1 889 ? 37.514 4.121 -7.136 1.00 92.19 889 SER A N 1
ATOM 7120 C CA . SER A 1 889 ? 36.338 4.958 -7.388 1.00 92.19 889 SER A CA 1
ATOM 7121 C C . SER A 1 889 ? 35.015 4.221 -7.168 1.00 92.19 889 SER A C 1
ATOM 7123 O O . SER A 1 889 ? 33.987 4.880 -7.016 1.00 92.19 889 SER A O 1
ATOM 7125 N N . ARG A 1 890 ? 35.017 2.880 -7.093 1.00 93.00 890 ARG A N 1
ATOM 7126 C CA . ARG A 1 890 ? 33.787 2.068 -7.046 1.00 93.00 890 ARG A CA 1
ATOM 7127 C C . ARG A 1 890 ? 32.940 2.282 -5.791 1.00 93.00 890 ARG A C 1
ATOM 7129 O O . ARG A 1 890 ? 31.723 2.147 -5.861 1.00 93.00 890 ARG A O 1
ATOM 7136 N N . TRP A 1 891 ? 33.528 2.697 -4.666 1.00 94.12 891 TRP A N 1
ATOM 7137 C CA . TRP A 1 891 ? 32.725 3.160 -3.525 1.00 94.12 891 TRP A CA 1
ATOM 7138 C C . TRP A 1 891 ? 31.876 4.383 -3.899 1.00 94.12 891 TRP A C 1
ATOM 7140 O O . TRP A 1 891 ? 30.674 4.403 -3.652 1.00 94.12 891 TRP A O 1
ATOM 7150 N N . GLY A 1 892 ? 32.477 5.374 -4.563 1.00 94.81 892 GLY A N 1
ATOM 7151 C CA . GLY A 1 892 ? 31.753 6.560 -5.012 1.00 94.81 892 GLY A CA 1
ATOM 7152 C C . GLY A 1 892 ? 30.698 6.238 -6.068 1.00 94.81 892 GLY A C 1
ATOM 7153 O O . GLY A 1 892 ? 29.595 6.770 -6.004 1.00 94.81 892 GLY A O 1
ATOM 7154 N N . THR A 1 893 ? 30.994 5.305 -6.976 1.00 95.94 893 THR A N 1
ATOM 7155 C CA . THR A 1 893 ? 30.019 4.718 -7.908 1.00 95.94 893 THR A CA 1
ATOM 7156 C C . THR A 1 893 ? 28.820 4.115 -7.176 1.00 95.94 893 THR A C 1
ATOM 7158 O O . THR A 1 893 ? 27.682 4.440 -7.508 1.00 95.94 893 THR A O 1
ATOM 7161 N N . TYR A 1 894 ? 29.063 3.273 -6.163 1.00 96.00 894 TYR A N 1
ATOM 7162 C CA . TYR A 1 894 ? 28.010 2.644 -5.366 1.00 96.00 894 TYR A CA 1
ATOM 7163 C C . TYR A 1 894 ? 27.129 3.694 -4.688 1.00 96.00 894 TYR A C 1
ATOM 7165 O O . TYR A 1 894 ? 25.918 3.689 -4.896 1.00 96.00 894 TYR A O 1
ATOM 7173 N N . VAL A 1 895 ? 27.737 4.634 -3.956 1.00 96.12 895 VAL A N 1
ATOM 7174 C CA . VAL A 1 895 ? 27.016 5.699 -3.243 1.00 96.12 895 VAL A CA 1
ATOM 7175 C C . VAL A 1 895 ? 26.173 6.534 -4.198 1.00 96.12 895 VAL A C 1
ATOM 7177 O O . VAL A 1 895 ? 24.991 6.735 -3.937 1.00 96.12 895 VAL A O 1
ATOM 7180 N N . VAL A 1 896 ? 26.752 7.007 -5.305 1.00 96.12 896 VAL A N 1
ATOM 7181 C CA . VAL A 1 896 ? 26.072 7.895 -6.258 1.00 96.12 896 VAL A CA 1
ATOM 7182 C C . VAL A 1 896 ? 24.872 7.200 -6.913 1.00 96.12 896 VAL A C 1
ATOM 7184 O O . VAL A 1 896 ? 23.797 7.795 -6.991 1.00 96.12 896 VAL A O 1
ATOM 7187 N N . LEU A 1 897 ? 25.017 5.941 -7.337 1.00 95.94 897 LEU A N 1
ATOM 7188 C CA . LEU A 1 897 ? 23.939 5.191 -7.990 1.00 95.94 897 LEU A CA 1
ATOM 7189 C C . LEU A 1 897 ? 22.831 4.782 -7.001 1.00 95.94 897 LEU A C 1
ATOM 7191 O O . LEU A 1 897 ? 21.658 5.030 -7.280 1.00 95.94 897 LEU A O 1
ATOM 7195 N N . GLU A 1 898 ? 23.171 4.236 -5.826 1.00 94.25 898 GLU A N 1
ATOM 7196 C CA . GLU A 1 898 ? 22.181 3.919 -4.779 1.00 94.25 898 GLU A CA 1
ATOM 7197 C C . GLU A 1 898 ? 21.424 5.178 -4.330 1.00 94.25 898 GLU A C 1
ATOM 7199 O O . GLU A 1 898 ? 20.198 5.174 -4.258 1.00 94.25 898 GLU A O 1
ATOM 7204 N N . THR A 1 899 ? 22.128 6.288 -4.096 1.00 94.94 899 THR A N 1
ATOM 7205 C CA . THR A 1 899 ? 21.522 7.556 -3.653 1.00 94.94 899 THR A CA 1
ATOM 7206 C C . THR A 1 899 ? 20.478 8.075 -4.647 1.00 94.94 899 THR A C 1
ATOM 7208 O O . THR A 1 899 ? 19.379 8.450 -4.237 1.00 94.94 899 THR A O 1
ATOM 7211 N N . VAL A 1 900 ? 20.770 8.051 -5.954 1.00 93.19 900 VAL A N 1
ATOM 7212 C CA . VAL A 1 900 ? 19.801 8.456 -6.992 1.00 93.19 900 VAL A CA 1
ATOM 7213 C C . VAL A 1 900 ? 18.659 7.443 -7.136 1.00 93.19 900 VAL A C 1
ATOM 7215 O O . VAL A 1 900 ? 17.534 7.840 -7.433 1.00 93.19 900 VAL A O 1
ATOM 7218 N N . SER A 1 901 ? 18.893 6.148 -6.892 1.00 91.00 901 SER A N 1
ATOM 7219 C CA . SER A 1 901 ? 17.829 5.134 -6.960 1.00 91.00 901 SER A CA 1
ATOM 7220 C C . SER A 1 901 ? 16.824 5.243 -5.818 1.00 91.00 901 SER A C 1
ATOM 7222 O O . SER A 1 901 ? 15.617 5.134 -6.046 1.00 91.00 901 SER A O 1
ATOM 7224 N N . ARG A 1 902 ? 17.323 5.483 -4.600 1.00 88.44 902 ARG A N 1
ATOM 7225 C CA . ARG A 1 902 ? 16.539 5.499 -3.358 1.00 88.44 902 ARG A CA 1
ATOM 7226 C C . ARG A 1 902 ? 15.870 6.837 -3.042 1.00 88.44 902 ARG A C 1
ATOM 7228 O O . ARG A 1 902 ? 15.076 6.885 -2.108 1.00 88.44 902 ARG A O 1
ATOM 7235 N N . SER A 1 903 ? 16.183 7.922 -3.755 1.00 86.31 903 SER A N 1
ATOM 7236 C CA . SER A 1 903 ? 15.561 9.226 -3.493 1.00 86.31 903 SER A CA 1
ATOM 7237 C C . SER A 1 903 ? 14.153 9.333 -4.087 1.00 86.31 903 SER A C 1
ATOM 7239 O O . SER A 1 903 ? 13.940 9.037 -5.261 1.00 86.31 903 SER A O 1
ATOM 7241 N N . GLU A 1 904 ? 13.193 9.815 -3.291 1.00 72.31 904 GLU A N 1
ATOM 7242 C CA . GLU A 1 904 ? 11.835 10.142 -3.762 1.00 72.31 904 GLU A CA 1
ATOM 7243 C C . GLU A 1 904 ? 11.783 11.425 -4.604 1.00 72.31 904 GLU A C 1
ATOM 7245 O O . GLU A 1 904 ? 10.800 11.674 -5.303 1.00 72.31 904 GLU A O 1
ATOM 7250 N N . SER A 1 905 ? 12.819 12.264 -4.521 1.00 76.56 905 SER A N 1
ATOM 7251 C CA . SER A 1 905 ? 12.853 13.586 -5.142 1.00 76.56 905 SER A CA 1
ATOM 7252 C C . SER A 1 905 ? 14.122 13.784 -5.959 1.00 76.56 905 SER A C 1
ATOM 7254 O O . SER A 1 905 ? 15.190 13.301 -5.596 1.00 76.56 905 SER A O 1
ATOM 7256 N N . ASN A 1 906 ? 14.012 14.541 -7.047 1.00 82.69 906 ASN A N 1
ATOM 7257 C CA . ASN A 1 906 ? 15.135 14.858 -7.921 1.00 82.69 906 ASN A CA 1
ATOM 7258 C C . ASN A 1 906 ? 16.237 15.618 -7.152 1.00 82.69 906 ASN A C 1
ATOM 7260 O O . ASN A 1 906 ? 16.097 16.807 -6.858 1.00 82.69 906 ASN A O 1
ATOM 7264 N N . LEU A 1 907 ? 17.335 14.926 -6.834 1.00 88.94 907 LEU A N 1
ATOM 7265 C CA . LEU A 1 907 ? 18.478 15.481 -6.105 1.00 88.94 907 LEU A CA 1
ATOM 7266 C C . LEU A 1 907 ? 19.266 16.456 -6.981 1.00 88.94 907 LEU A C 1
ATOM 7268 O O . LEU A 1 907 ? 19.534 16.170 -8.149 1.00 88.94 907 LEU A O 1
ATOM 7272 N N . SER A 1 908 ? 19.698 17.586 -6.414 1.00 91.12 908 SER A N 1
ATOM 7273 C CA . SER A 1 908 ? 20.611 18.482 -7.129 1.00 91.12 908 SER A CA 1
ATOM 7274 C C . SER A 1 908 ? 22.015 17.861 -7.237 1.00 91.12 908 SER A C 1
ATOM 7276 O O . SER A 1 908 ? 22.401 17.086 -6.353 1.00 91.12 908 SER A O 1
ATOM 7278 N N . PRO A 1 909 ? 22.822 18.212 -8.259 1.00 91.62 909 PRO A N 1
ATOM 7279 C CA . PRO A 1 909 ? 24.194 17.712 -8.385 1.00 91.62 909 PRO A CA 1
ATOM 7280 C C . PRO A 1 909 ? 25.041 18.005 -7.141 1.00 91.62 909 PRO A C 1
ATOM 7282 O O . PRO A 1 909 ? 25.815 17.159 -6.704 1.00 91.62 909 PRO A O 1
ATOM 7285 N N . ALA A 1 910 ? 24.844 19.173 -6.520 1.00 88.81 910 ALA A N 1
ATOM 7286 C CA . ALA A 1 910 ? 25.543 19.566 -5.299 1.00 88.81 910 ALA A CA 1
ATOM 7287 C C . ALA A 1 910 ? 25.158 18.700 -4.086 1.00 88.81 910 ALA A C 1
ATOM 7289 O O . ALA A 1 910 ? 26.025 18.338 -3.297 1.00 88.81 910 ALA A O 1
ATOM 7290 N N . ASP A 1 911 ? 23.881 18.337 -3.939 1.00 90.12 911 ASP A N 1
ATOM 7291 C CA . ASP A 1 911 ? 23.406 17.539 -2.800 1.00 90.12 911 ASP A CA 1
ATOM 7292 C C . ASP A 1 911 ? 23.786 16.059 -2.948 1.00 90.12 911 ASP A C 1
ATOM 7294 O O . ASP A 1 911 ? 24.183 15.415 -1.976 1.00 90.12 911 ASP A O 1
ATOM 7298 N N . LEU A 1 912 ? 23.753 15.535 -4.178 1.00 93.12 912 LEU A N 1
ATOM 7299 C CA . LEU A 1 912 ? 24.276 14.209 -4.509 1.00 93.12 912 LEU A CA 1
ATOM 7300 C C . LEU A 1 912 ? 25.790 14.126 -4.255 1.00 93.12 912 LEU A C 1
ATOM 7302 O O . LEU A 1 912 ? 26.275 13.146 -3.694 1.00 93.12 912 LEU A O 1
ATOM 7306 N N . PHE A 1 913 ? 26.531 15.177 -4.614 1.00 91.50 913 PHE A N 1
ATOM 7307 C CA . PHE A 1 913 ? 27.967 15.259 -4.364 1.00 91.50 913 PHE A CA 1
ATOM 7308 C C . PHE A 1 913 ? 28.303 15.384 -2.868 1.00 91.50 913 PHE A C 1
ATOM 7310 O O . PHE A 1 913 ? 29.205 14.707 -2.385 1.00 91.50 913 PHE A O 1
ATOM 7317 N N . ARG A 1 914 ? 27.545 16.175 -2.099 1.00 91.19 914 ARG A N 1
ATOM 7318 C CA . ARG A 1 914 ? 27.687 16.219 -0.634 1.00 91.19 914 ARG A CA 1
ATOM 7319 C C . ARG A 1 914 ? 27.361 14.875 0.022 1.00 91.19 914 ARG A C 1
ATOM 7321 O O . ARG A 1 914 ? 28.097 14.440 0.898 1.00 91.19 914 ARG A O 1
ATOM 7328 N N . THR A 1 915 ? 26.329 14.174 -0.453 1.00 93.75 915 THR A N 1
ATOM 7329 C CA . THR A 1 915 ? 25.997 12.815 0.016 1.00 93.75 915 THR A CA 1
ATOM 7330 C C . THR A 1 915 ? 27.140 11.825 -0.242 1.00 93.75 915 THR A C 1
ATOM 7332 O O . THR A 1 915 ? 27.442 10.993 0.614 1.00 93.75 915 THR A O 1
ATOM 7335 N N . LEU A 1 916 ? 27.809 11.941 -1.395 1.00 93.81 916 LEU A N 1
ATOM 7336 C CA . LEU A 1 916 ? 29.001 11.162 -1.726 1.00 93.81 916 LEU A CA 1
ATOM 7337 C C . LEU A 1 916 ? 30.142 11.400 -0.732 1.00 93.81 916 LEU A C 1
ATOM 7339 O O . LEU A 1 916 ? 30.662 10.433 -0.180 1.00 93.81 916 LEU A O 1
ATOM 7343 N N . GLU A 1 917 ? 30.536 12.650 -0.505 1.00 89.81 917 GLU A N 1
ATOM 7344 C CA . GLU A 1 917 ? 31.669 12.965 0.374 1.00 89.81 917 GLU A CA 1
ATOM 7345 C C . GLU A 1 917 ? 31.351 12.558 1.830 1.00 89.81 917 GLU A C 1
ATOM 7347 O O . GLU A 1 917 ? 32.143 11.854 2.453 1.00 89.81 917 GLU A O 1
ATOM 7352 N N . CYS A 1 918 ? 30.125 12.806 2.319 1.00 89.69 918 CYS A N 1
ATOM 7353 C CA . CYS A 1 918 ? 29.686 12.368 3.652 1.00 89.69 918 CYS A CA 1
ATOM 7354 C C . CYS A 1 918 ? 29.625 10.839 3.855 1.00 89.69 918 CYS A C 1
ATOM 7356 O O . CYS A 1 918 ? 29.530 10.365 4.991 1.00 89.69 918 CYS A O 1
ATOM 7358 N N . SER A 1 919 ? 29.608 10.036 2.786 1.00 91.00 919 SER A N 1
ATOM 7359 C CA . SER A 1 919 ? 29.332 8.594 2.886 1.00 91.00 919 SER A CA 1
ATOM 7360 C C . SER A 1 919 ? 30.333 7.847 3.775 1.00 91.00 919 SER A C 1
ATOM 7362 O O . SER A 1 919 ? 29.920 7.040 4.610 1.00 91.00 919 SER A O 1
ATOM 7364 N N . ASN A 1 920 ? 31.624 8.171 3.666 1.00 84.81 920 ASN A N 1
ATOM 7365 C CA . ASN A 1 920 ? 32.714 7.492 4.373 1.00 84.81 920 ASN A CA 1
ATOM 7366 C C . ASN A 1 920 ? 33.012 8.038 5.775 1.00 84.81 920 ASN A C 1
ATOM 7368 O O . ASN A 1 920 ? 33.800 7.419 6.488 1.00 84.81 920 ASN A O 1
ATOM 7372 N N . CYS A 1 921 ? 32.406 9.154 6.192 1.00 86.88 921 CYS A N 1
ATOM 7373 C CA . CYS A 1 921 ? 32.705 9.764 7.488 1.00 86.88 921 CYS A CA 1
ATOM 7374 C C . CYS A 1 921 ? 32.397 8.776 8.622 1.00 86.88 921 CYS A C 1
ATOM 7376 O O . CYS A 1 921 ? 31.272 8.259 8.713 1.00 86.88 921 CYS A O 1
ATOM 7378 N N . ALA A 1 922 ? 33.406 8.513 9.455 1.00 82.38 922 ALA A N 1
ATOM 7379 C CA . ALA A 1 922 ? 33.318 7.615 10.602 1.00 82.38 922 ALA A CA 1
ATOM 7380 C C . ALA A 1 922 ? 32.655 8.306 11.800 1.00 82.38 922 ALA A C 1
ATOM 7382 O O . ALA A 1 922 ? 31.905 7.666 12.543 1.00 82.38 922 ALA A O 1
ATOM 7383 N N . THR A 1 923 ? 32.895 9.612 11.955 1.00 89.00 923 THR A N 1
ATOM 7384 C CA . THR A 1 923 ? 32.311 10.429 13.017 1.00 89.00 923 THR A CA 1
ATOM 7385 C C . THR A 1 923 ? 31.421 11.553 12.496 1.00 89.00 923 THR A C 1
ATOM 7387 O O . THR A 1 923 ? 31.438 11.913 11.314 1.00 89.00 923 THR A O 1
ATOM 7390 N N . PHE A 1 924 ? 30.611 12.102 13.404 1.00 90.56 924 PHE A N 1
ATOM 7391 C CA . PHE A 1 924 ? 29.787 13.278 13.133 1.00 90.56 924 PHE A CA 1
ATOM 7392 C C . PHE A 1 924 ? 30.641 14.513 12.808 1.00 90.56 924 PHE A C 1
ATOM 7394 O O . PHE A 1 924 ? 30.299 15.257 11.890 1.00 90.56 924 PHE A O 1
ATOM 7401 N N . ASP A 1 925 ? 31.743 14.711 13.538 1.00 90.19 925 ASP A N 1
ATOM 7402 C CA . ASP A 1 925 ? 32.620 15.869 13.359 1.00 90.19 925 ASP A CA 1
ATOM 7403 C C . ASP A 1 925 ? 33.399 15.777 12.034 1.00 90.19 925 ASP A C 1
ATOM 7405 O O . ASP A 1 925 ? 33.412 16.763 11.301 1.00 90.19 925 ASP A O 1
ATOM 7409 N N . ASP A 1 926 ? 33.900 14.591 11.642 1.00 90.44 926 ASP A N 1
ATOM 7410 C CA . ASP A 1 926 ? 34.509 14.381 10.309 1.00 90.44 926 ASP A CA 1
ATOM 7411 C C . ASP A 1 926 ? 33.544 14.829 9.197 1.00 90.44 926 ASP A C 1
ATOM 7413 O O . ASP A 1 926 ? 33.886 15.632 8.333 1.00 90.44 926 ASP A O 1
ATOM 7417 N N . GLY A 1 927 ? 32.290 14.361 9.257 1.00 90.62 927 GLY A N 1
ATOM 7418 C CA . GLY A 1 927 ? 31.279 14.688 8.250 1.00 90.62 927 GLY A CA 1
ATOM 7419 C C . GLY A 1 927 ? 30.832 16.148 8.268 1.00 90.62 927 GLY A C 1
ATOM 7420 O O . GLY A 1 927 ? 30.347 16.654 7.254 1.00 90.62 927 GLY A O 1
ATOM 7421 N N . LYS A 1 928 ? 30.997 16.848 9.395 1.00 89.50 928 LYS A N 1
ATOM 7422 C CA . LYS A 1 928 ? 30.794 18.295 9.476 1.00 89.50 928 LYS A CA 1
ATOM 7423 C C . LYS A 1 928 ? 31.945 19.059 8.838 1.00 89.50 928 LYS A C 1
ATOM 7425 O O . LYS A 1 928 ? 31.674 19.980 8.067 1.00 89.50 928 LYS A O 1
ATOM 7430 N N . ASP A 1 929 ? 33.182 18.669 9.117 1.00 89.38 929 ASP A N 1
ATOM 7431 C CA . ASP A 1 929 ? 34.367 19.288 8.530 1.00 89.38 929 ASP A CA 1
ATOM 7432 C C . ASP A 1 929 ? 34.423 19.053 7.012 1.00 89.38 929 ASP A C 1
ATOM 7434 O O . ASP A 1 929 ? 34.649 20.006 6.265 1.00 89.38 929 ASP A O 1
ATOM 7438 N N . ASP A 1 930 ? 34.087 17.851 6.531 1.00 88.19 930 ASP A N 1
ATOM 7439 C CA . ASP A 1 930 ? 33.978 17.542 5.099 1.00 88.19 930 ASP A CA 1
ATOM 7440 C C . ASP A 1 930 ? 32.952 18.451 4.390 1.00 88.19 930 ASP A C 1
ATOM 7442 O O . ASP A 1 930 ? 33.248 19.038 3.344 1.00 88.19 930 ASP A O 1
ATOM 7446 N N . LEU A 1 931 ? 31.761 18.657 4.974 1.00 89.62 931 LEU A N 1
ATOM 7447 C CA . LEU A 1 931 ? 30.766 19.589 4.421 1.00 89.62 931 LEU A CA 1
ATOM 7448 C C . LEU A 1 931 ? 31.243 21.048 4.437 1.00 89.62 931 LEU A C 1
ATOM 7450 O O . LEU A 1 931 ? 31.052 21.759 3.450 1.00 89.62 931 LEU A O 1
ATOM 7454 N N . LEU A 1 932 ? 31.879 21.500 5.521 1.00 87.56 932 LEU A N 1
ATOM 7455 C CA . LEU A 1 932 ? 32.410 22.865 5.631 1.00 87.56 932 LEU A CA 1
ATOM 7456 C C . LEU A 1 932 ? 33.539 23.123 4.621 1.00 87.56 932 LEU A C 1
ATOM 7458 O O . LEU A 1 932 ? 33.610 24.201 4.023 1.00 87.56 932 LEU A O 1
ATOM 7462 N N . LEU A 1 933 ? 34.396 22.128 4.377 1.00 85.12 933 LEU A N 1
ATOM 7463 C CA . LEU A 1 933 ? 35.437 22.186 3.351 1.00 85.12 933 LEU A CA 1
ATOM 7464 C C . LEU A 1 933 ? 34.839 22.296 1.942 1.00 85.12 933 LEU A C 1
ATOM 7466 O O . LEU A 1 933 ? 35.363 23.061 1.131 1.00 85.12 933 LEU A O 1
ATOM 7470 N N . LEU A 1 934 ? 33.728 21.607 1.662 1.00 85.25 934 LEU A N 1
ATOM 7471 C CA . LEU A 1 934 ? 32.998 21.709 0.391 1.00 85.25 934 LEU A CA 1
ATOM 7472 C C . LEU A 1 934 ? 32.268 23.045 0.217 1.00 85.25 934 LEU A C 1
ATOM 7474 O O . LEU A 1 934 ? 32.211 23.554 -0.901 1.00 85.25 934 LEU A O 1
ATOM 7478 N N . GLU A 1 935 ? 31.735 23.642 1.286 1.00 83.81 935 GLU A N 1
ATOM 7479 C CA . GLU A 1 935 ? 31.171 24.999 1.223 1.00 83.81 935 GLU A CA 1
ATOM 7480 C C . GLU A 1 935 ? 32.257 26.053 0.958 1.00 83.81 935 GLU A C 1
ATOM 7482 O O . GLU A 1 935 ? 32.038 26.986 0.183 1.00 83.81 935 GLU A O 1
ATOM 7487 N N . TYR A 1 936 ? 33.446 25.894 1.550 1.00 78.94 936 TYR A N 1
ATOM 7488 C CA . TYR A 1 936 ? 34.573 26.810 1.349 1.00 78.94 936 TYR A CA 1
ATOM 7489 C C . TYR A 1 936 ? 35.300 26.600 0.007 1.00 78.94 936 TYR A C 1
ATOM 7491 O O . TYR A 1 936 ? 35.840 27.549 -0.568 1.00 78.94 936 TYR A O 1
ATOM 7499 N N . ARG A 1 937 ? 35.325 25.365 -0.509 1.00 75.56 937 ARG A N 1
ATOM 7500 C CA . ARG A 1 937 ? 35.898 24.993 -1.812 1.00 75.56 937 ARG A CA 1
ATOM 7501 C C . ARG A 1 937 ? 34.937 24.080 -2.584 1.00 75.56 937 ARG A C 1
ATOM 7503 O O . ARG A 1 937 ? 35.183 22.874 -2.667 1.00 75.56 937 ARG A O 1
ATOM 7510 N N . PRO A 1 938 ? 33.876 24.634 -3.197 1.00 74.81 938 PRO A N 1
ATOM 7511 C CA . PRO A 1 938 ? 33.007 23.852 -4.064 1.00 74.81 938 PRO A CA 1
ATOM 7512 C C . PRO A 1 938 ? 33.829 23.262 -5.224 1.00 74.81 938 PRO A C 1
ATOM 7514 O O . PRO A 1 938 ? 34.665 23.974 -5.795 1.00 74.81 938 PRO A O 1
ATOM 7517 N N . PRO A 1 939 ? 33.627 21.985 -5.600 1.00 72.44 939 PRO A N 1
ATOM 7518 C CA . PRO A 1 939 ? 34.394 21.379 -6.678 1.00 72.44 939 PRO A CA 1
ATOM 7519 C C . PRO A 1 939 ? 34.154 22.114 -7.998 1.00 72.44 939 PRO A C 1
ATOM 7521 O O . PRO A 1 939 ? 33.013 22.307 -8.420 1.00 72.44 939 PRO A O 1
ATOM 7524 N N . SER A 1 940 ? 35.224 22.456 -8.712 1.00 71.31 940 SER A N 1
ATOM 7525 C CA . SER A 1 940 ? 35.101 22.748 -10.138 1.00 71.31 940 SER A CA 1
ATOM 7526 C C . SER A 1 940 ? 34.662 21.471 -10.859 1.00 71.31 940 SER A C 1
ATOM 7528 O O . SER A 1 940 ? 35.294 20.432 -10.670 1.00 71.31 940 SER A O 1
ATOM 7530 N N . MET A 1 941 ? 33.637 21.563 -11.712 1.00 81.25 941 MET A N 1
ATOM 7531 C CA . MET A 1 941 ? 33.165 20.460 -12.568 1.00 81.25 941 MET A CA 1
ATOM 7532 C C . MET A 1 941 ? 32.541 19.277 -11.789 1.00 81.25 941 MET A C 1
ATOM 7534 O O . MET A 1 941 ? 32.854 18.111 -12.037 1.00 81.25 941 MET A O 1
ATOM 7538 N N . VAL A 1 942 ? 31.620 19.573 -10.856 1.00 84.88 942 VAL A N 1
ATOM 7539 C CA . VAL A 1 942 ? 30.809 18.563 -10.132 1.00 84.88 942 VAL A CA 1
ATOM 7540 C C . VAL A 1 942 ? 30.146 17.574 -11.097 1.00 84.88 942 VAL A C 1
ATOM 7542 O O . VAL A 1 942 ? 30.214 16.365 -10.877 1.00 84.88 942 VAL A O 1
ATOM 7545 N N . ASP A 1 943 ? 29.548 18.071 -12.180 1.00 86.56 943 ASP A N 1
ATOM 7546 C CA . ASP A 1 943 ? 28.785 17.252 -13.128 1.00 86.56 943 ASP A CA 1
ATOM 7547 C C . ASP A 1 943 ? 29.669 16.234 -13.855 1.00 86.56 943 ASP A C 1
ATOM 7549 O O . ASP A 1 943 ? 29.293 15.069 -13.989 1.00 86.56 943 ASP A O 1
ATOM 7553 N N . ASP A 1 944 ? 30.878 16.634 -14.257 1.00 84.88 944 ASP A N 1
ATOM 7554 C CA . ASP A 1 944 ? 31.836 15.736 -14.905 1.00 84.88 944 ASP A CA 1
ATOM 7555 C C . ASP A 1 944 ? 32.386 14.697 -13.923 1.00 84.88 944 ASP A C 1
ATOM 7557 O O . ASP A 1 944 ? 32.557 13.534 -14.293 1.00 84.88 944 ASP A O 1
ATOM 7561 N N . ARG A 1 945 ? 32.580 15.059 -12.645 1.00 87.88 945 ARG A N 1
ATOM 7562 C CA . ARG A 1 945 ? 32.976 14.099 -11.602 1.00 87.88 945 ARG A CA 1
ATOM 7563 C C . ARG A 1 945 ? 31.856 13.096 -11.291 1.00 87.88 945 ARG A C 1
ATOM 7565 O O . ARG A 1 945 ? 32.147 11.910 -11.150 1.00 87.88 945 ARG A O 1
ATOM 7572 N N . LEU A 1 946 ? 30.589 13.518 -11.256 1.00 90.94 946 LEU A N 1
ATOM 7573 C CA . LEU A 1 946 ? 29.435 12.617 -11.101 1.00 90.94 946 LEU A CA 1
ATOM 7574 C C . LEU A 1 946 ? 29.238 11.705 -12.325 1.00 90.94 946 LEU A C 1
ATOM 7576 O O . LEU A 1 946 ? 28.969 10.510 -12.172 1.00 90.94 946 LEU A O 1
ATOM 7580 N N . ARG A 1 947 ? 29.430 12.226 -13.542 1.00 87.31 947 ARG A N 1
ATOM 7581 C CA . ARG A 1 947 ? 29.420 11.429 -14.781 1.00 87.31 947 ARG A CA 1
ATOM 7582 C C . ARG A 1 947 ? 30.555 10.409 -14.807 1.00 87.31 947 ARG A C 1
ATOM 7584 O O . ARG A 1 947 ? 30.309 9.252 -15.134 1.00 87.31 947 ARG A O 1
ATOM 7591 N N . ALA A 1 948 ? 31.768 10.793 -14.407 1.00 87.44 948 ALA A N 1
ATOM 7592 C CA . ALA A 1 948 ? 32.907 9.882 -14.317 1.00 87.44 948 ALA A CA 1
ATOM 7593 C C . ALA A 1 948 ? 32.673 8.764 -13.284 1.00 87.44 948 ALA A C 1
ATOM 7595 O O . ALA A 1 948 ? 32.872 7.593 -13.596 1.00 87.44 948 ALA A O 1
ATOM 7596 N N . LEU A 1 949 ? 32.185 9.104 -12.084 1.00 91.25 949 LEU A N 1
ATOM 7597 C CA . LEU A 1 949 ? 31.888 8.130 -11.024 1.00 91.25 949 LEU A CA 1
ATOM 7598 C C . LEU A 1 949 ? 30.741 7.173 -11.371 1.00 91.25 949 LEU A C 1
ATOM 7600 O O . LEU A 1 949 ? 30.745 6.038 -10.907 1.00 91.25 949 LEU A O 1
ATOM 7604 N N . SER A 1 950 ? 29.773 7.606 -12.177 1.00 91.69 950 SER A N 1
ATOM 7605 C CA . SER A 1 950 ? 28.659 6.768 -12.644 1.00 91.69 950 SER A CA 1
ATOM 7606 C C . SER A 1 950 ? 28.932 6.061 -13.977 1.00 91.69 950 SER A C 1
ATOM 7608 O O . SER A 1 950 ? 28.046 5.375 -14.479 1.00 91.69 950 SER A O 1
ATOM 7610 N N . GLY A 1 951 ? 30.102 6.252 -14.599 1.00 88.00 951 GLY A N 1
ATOM 7611 C CA . GLY A 1 951 ? 30.390 5.737 -15.945 1.00 88.00 951 GLY A CA 1
ATOM 7612 C C . GLY A 1 951 ? 29.449 6.279 -17.037 1.00 88.00 951 GLY A C 1
ATOM 7613 O O . GLY A 1 951 ? 29.247 5.637 -18.068 1.00 88.00 951 GLY A O 1
ATOM 7614 N N . GLY A 1 952 ? 28.834 7.442 -16.801 1.00 86.12 952 GLY A N 1
ATOM 7615 C CA . GLY A 1 952 ? 27.805 8.019 -17.665 1.00 86.12 952 GLY A CA 1
ATOM 7616 C C . GLY A 1 952 ? 26.449 7.307 -17.597 1.00 86.12 952 GLY A C 1
ATOM 7617 O O . GLY A 1 952 ? 25.713 7.354 -18.580 1.00 86.12 952 GLY A O 1
ATOM 7618 N N . LEU A 1 953 ? 26.133 6.633 -16.480 1.00 90.81 953 LEU A N 1
ATOM 7619 C CA . LEU A 1 953 ? 24.798 6.082 -16.186 1.00 90.81 953 LEU A CA 1
ATOM 7620 C C . LEU A 1 953 ? 23.845 7.109 -15.545 1.00 90.81 953 LEU A C 1
ATOM 7622 O O . LEU A 1 953 ? 22.641 6.851 -15.461 1.00 90.81 953 LEU A O 1
ATOM 7626 N N . ILE A 1 954 ? 24.361 8.261 -15.103 1.00 91.19 954 ILE A N 1
ATOM 7627 C CA . ILE A 1 954 ? 23.583 9.398 -14.592 1.00 91.19 954 ILE A CA 1
ATOM 7628 C C . ILE A 1 954 ? 23.754 10.610 -15.509 1.00 91.19 954 ILE A C 1
ATOM 7630 O O . ILE A 1 954 ? 24.872 11.015 -15.833 1.00 91.19 954 ILE A O 1
ATOM 7634 N N . ASP A 1 955 ? 22.621 11.215 -15.852 1.00 88.25 955 ASP A N 1
ATOM 7635 C CA . ASP A 1 955 ? 22.516 12.491 -16.543 1.00 88.25 955 ASP A CA 1
ATOM 7636 C C . ASP A 1 955 ? 22.174 13.612 -15.560 1.00 88.25 955 ASP A C 1
ATOM 7638 O O . ASP A 1 955 ? 21.409 13.426 -14.610 1.00 88.25 955 ASP A O 1
ATOM 7642 N N . ILE A 1 956 ? 22.706 14.803 -15.836 1.00 89.19 956 ILE A N 1
ATOM 7643 C CA . ILE A 1 956 ? 22.346 16.040 -15.143 1.00 89.19 956 ILE A CA 1
ATOM 7644 C C . ILE A 1 956 ? 21.447 16.863 -16.066 1.00 89.19 956 ILE A C 1
ATOM 7646 O O . ILE A 1 956 ? 21.847 17.209 -17.180 1.00 89.19 956 ILE A O 1
ATOM 7650 N N . VAL A 1 957 ? 20.236 17.164 -15.603 1.00 85.12 957 VAL A N 1
ATOM 7651 C CA . VAL A 1 957 ? 19.199 17.871 -16.362 1.00 85.12 957 VAL A CA 1
ATOM 7652 C C . VAL A 1 957 ? 19.114 19.322 -15.907 1.00 85.12 957 VAL A C 1
ATOM 7654 O O . VAL A 1 957 ? 18.997 19.601 -14.715 1.00 85.12 957 VAL A O 1
ATOM 7657 N N . TYR A 1 958 ? 19.100 20.241 -16.874 1.00 84.31 958 TYR A N 1
ATOM 7658 C CA . TYR A 1 958 ? 18.941 21.682 -16.672 1.00 84.31 958 TYR A CA 1
ATOM 7659 C C . TYR A 1 958 ? 17.600 22.133 -17.270 1.00 84.31 958 TYR A C 1
ATOM 7661 O O . TYR A 1 958 ? 17.547 22.492 -18.448 1.00 84.31 958 TYR A O 1
ATOM 7669 N N . PRO A 1 959 ? 16.488 22.071 -16.515 1.00 75.12 959 PRO A N 1
ATOM 7670 C CA . PRO A 1 959 ? 15.192 22.497 -17.029 1.00 75.12 959 PRO A CA 1
ATOM 7671 C C . PRO A 1 959 ? 15.174 24.013 -17.272 1.00 75.12 959 PRO A C 1
ATOM 7673 O O . PRO A 1 959 ? 15.710 24.786 -16.480 1.00 75.12 959 PRO A O 1
ATOM 7676 N N . SER A 1 960 ? 14.484 24.455 -18.328 1.00 69.38 960 SER A N 1
ATOM 7677 C CA . SER A 1 960 ? 14.327 25.883 -18.667 1.00 69.38 960 SER A CA 1
ATOM 7678 C C . SER A 1 960 ? 13.626 26.704 -17.572 1.00 69.38 960 SER A C 1
ATOM 7680 O O . SER A 1 960 ? 13.778 27.924 -17.510 1.00 69.38 960 SER A O 1
ATOM 7682 N N . LYS A 1 961 ? 12.878 26.033 -16.688 1.00 64.06 961 LYS A N 1
ATOM 7683 C CA . LYS A 1 961 ? 12.361 26.554 -15.419 1.00 64.06 961 LYS A CA 1
ATOM 7684 C C . LYS A 1 961 ? 12.565 25.494 -14.333 1.00 64.06 961 LYS A C 1
ATOM 7686 O O . LYS A 1 961 ? 11.913 24.456 -14.370 1.00 64.06 961 LYS A O 1
ATOM 7691 N N . GLY A 1 962 ? 13.441 25.750 -13.364 1.00 72.38 962 GLY A N 1
ATOM 7692 C CA . GLY A 1 962 ? 13.674 24.853 -12.226 1.00 72.38 962 GLY A CA 1
ATOM 7693 C C . GLY A 1 962 ? 15.118 24.883 -11.724 1.00 72.38 962 GLY A C 1
ATOM 7694 O O . GLY A 1 962 ? 15.926 25.688 -12.181 1.00 72.38 962 GLY A O 1
ATOM 7695 N N . LYS A 1 963 ? 15.438 24.001 -10.772 1.00 79.81 963 LYS A N 1
ATOM 7696 C CA . LYS A 1 963 ? 16.824 23.702 -10.377 1.00 79.81 963 LYS A CA 1
ATOM 7697 C C . LYS A 1 963 ? 17.357 22.538 -11.213 1.00 79.81 963 LYS A C 1
ATOM 7699 O O . LYS A 1 963 ? 16.577 21.684 -11.629 1.00 79.81 963 LYS A O 1
ATOM 7704 N N . ALA A 1 964 ? 18.672 22.496 -11.419 1.00 86.38 964 ALA A N 1
ATOM 7705 C CA . ALA A 1 964 ? 19.326 21.342 -12.025 1.00 86.38 964 ALA A CA 1
ATOM 7706 C C . ALA A 1 964 ? 19.224 20.109 -11.113 1.00 86.38 964 ALA A C 1
ATOM 7708 O O . ALA A 1 964 ? 19.272 20.250 -9.886 1.00 86.38 964 ALA A O 1
ATOM 7709 N N . TYR A 1 965 ? 19.105 18.920 -11.704 1.00 89.19 965 TYR A N 1
ATOM 7710 C CA . TYR A 1 965 ? 18.985 17.665 -10.961 1.00 89.19 965 TYR A CA 1
ATOM 7711 C C . TYR A 1 965 ? 19.636 16.473 -11.664 1.00 89.19 965 TYR A C 1
ATOM 7713 O O . TYR A 1 965 ? 19.779 16.458 -12.885 1.00 89.19 965 TYR A O 1
ATOM 7721 N N . ALA A 1 966 ? 20.016 15.470 -10.875 1.00 90.50 966 ALA A N 1
ATOM 7722 C CA . ALA A 1 966 ? 20.543 14.197 -11.342 1.00 90.50 966 ALA A CA 1
ATOM 7723 C C . ALA A 1 966 ? 19.418 13.172 -11.560 1.00 90.50 966 ALA A C 1
ATOM 7725 O O . ALA A 1 966 ? 18.498 13.064 -10.749 1.00 90.50 966 ALA A O 1
ATOM 7726 N N . GLN A 1 967 ? 19.516 12.388 -12.632 1.00 88.75 967 GLN A N 1
ATOM 7727 C CA . GLN A 1 967 ? 18.651 11.238 -12.905 1.00 88.75 967 GLN A CA 1
ATOM 7728 C C . GLN A 1 967 ? 19.443 10.126 -13.602 1.00 88.75 967 GLN A C 1
ATOM 7730 O O . GLN A 1 967 ? 20.459 10.386 -14.237 1.00 88.75 967 GLN A O 1
ATOM 7735 N N . PHE A 1 968 ? 18.955 8.887 -13.572 1.00 88.62 968 PHE A N 1
ATOM 7736 C CA . PHE A 1 968 ? 19.508 7.835 -14.430 1.00 88.62 968 PHE A CA 1
ATOM 7737 C C . PHE A 1 968 ? 19.313 8.152 -15.916 1.00 88.62 968 PHE A C 1
ATOM 7739 O O . PHE A 1 968 ? 18.244 8.621 -16.311 1.00 88.62 968 PHE A O 1
ATOM 7746 N N . MET A 1 969 ? 20.264 7.769 -16.765 1.00 84.75 969 MET A N 1
ATOM 7747 C CA . MET A 1 969 ? 20.146 7.944 -18.217 1.00 84.75 969 MET A CA 1
ATOM 7748 C C . MET A 1 969 ? 18.960 7.173 -18.829 1.00 84.75 969 MET A C 1
ATOM 7750 O O . MET A 1 969 ? 18.339 7.614 -19.792 1.00 84.75 969 MET A O 1
ATOM 7754 N N . HIS A 1 970 ? 18.583 6.031 -18.243 1.00 81.62 970 HIS A N 1
ATOM 7755 C CA . HIS A 1 970 ? 17.409 5.254 -18.647 1.00 81.62 970 HIS A CA 1
ATOM 7756 C C . HIS A 1 970 ? 16.842 4.440 -17.473 1.00 81.62 970 HIS A C 1
ATOM 7758 O O . HIS A 1 970 ? 17.536 4.192 -16.489 1.00 81.62 970 HIS A O 1
ATOM 7764 N N . GLN A 1 971 ? 15.564 4.055 -17.536 1.00 79.19 971 GLN A N 1
ATOM 7765 C CA . GLN A 1 971 ? 14.876 3.361 -16.439 1.00 79.19 971 GLN A CA 1
ATOM 7766 C C . GLN A 1 971 ? 15.500 1.989 -16.119 1.00 79.19 971 GLN A C 1
ATOM 7768 O O . GLN A 1 971 ? 15.622 1.630 -14.954 1.00 79.19 971 GLN A O 1
ATOM 7773 N N . THR A 1 972 ? 15.996 1.273 -17.131 1.00 85.38 972 THR A N 1
ATOM 7774 C CA . THR A 1 972 ? 16.741 0.011 -16.948 1.00 85.38 972 THR A CA 1
ATOM 7775 C C . THR A 1 972 ? 18.009 0.163 -16.118 1.00 85.38 972 THR A C 1
ATOM 7777 O O . THR A 1 972 ? 18.376 -0.773 -15.424 1.00 85.38 972 THR A O 1
ATOM 7780 N N . CYS A 1 973 ? 18.674 1.323 -16.149 1.00 87.75 973 CYS A N 1
ATOM 7781 C CA . CYS A 1 973 ? 19.833 1.572 -15.291 1.00 87.75 973 CYS A CA 1
ATOM 7782 C C . CYS A 1 973 ? 19.419 1.617 -13.813 1.00 87.75 973 CYS A C 1
ATOM 7784 O O . CYS A 1 973 ? 20.153 1.119 -12.970 1.00 87.75 973 CYS A O 1
ATOM 7786 N N . LYS A 1 974 ? 18.238 2.181 -13.511 1.00 86.50 974 LYS A N 1
ATOM 7787 C CA . LYS A 1 974 ? 17.679 2.211 -12.154 1.00 86.50 974 LYS A CA 1
ATOM 7788 C C . LYS A 1 974 ? 17.311 0.801 -11.685 1.00 86.50 974 LYS A C 1
ATOM 7790 O O . LYS A 1 974 ? 17.777 0.363 -10.645 1.00 86.50 974 LYS A O 1
ATOM 7795 N N . GLU A 1 975 ? 16.545 0.073 -12.496 1.00 81.94 975 GLU A N 1
ATOM 7796 C CA . GLU A 1 975 ? 16.142 -1.314 -12.206 1.00 81.94 975 GLU A CA 1
ATOM 7797 C C . GLU A 1 975 ? 17.351 -2.235 -11.981 1.00 81.94 975 GLU A C 1
ATOM 7799 O O . GLU A 1 975 ? 17.339 -3.064 -11.078 1.00 81.94 975 GLU A O 1
ATOM 7804 N N . TRP A 1 976 ? 18.415 -2.053 -12.767 1.00 90.75 976 TRP A N 1
ATOM 7805 C CA . TRP A 1 976 ? 19.669 -2.787 -12.612 1.00 90.75 976 TRP A CA 1
ATOM 7806 C C . TRP A 1 976 ? 20.421 -2.431 -11.318 1.00 90.75 976 TRP A C 1
ATOM 7808 O O . TRP A 1 976 ? 21.030 -3.312 -10.725 1.00 90.75 976 TRP A O 1
ATOM 7818 N N . VAL A 1 977 ? 20.349 -1.180 -10.842 1.00 88.44 977 VAL A N 1
ATOM 7819 C CA . VAL A 1 977 ? 20.892 -0.768 -9.529 1.00 88.44 977 VAL A CA 1
ATOM 7820 C C . VAL A 1 977 ? 20.076 -1.340 -8.363 1.00 88.44 977 VAL A C 1
ATOM 7822 O O . VAL A 1 977 ? 20.629 -1.616 -7.301 1.00 88.44 977 VAL A O 1
ATOM 7825 N N . GLU A 1 978 ? 18.773 -1.546 -8.554 1.00 82.69 978 GLU A N 1
ATOM 7826 C CA . GLU A 1 978 ? 17.870 -2.114 -7.541 1.00 82.69 978 GLU A CA 1
ATOM 7827 C C . GLU A 1 978 ? 17.953 -3.651 -7.443 1.00 82.69 978 GLU A C 1
ATOM 7829 O O . GLU A 1 978 ? 17.473 -4.230 -6.466 1.00 82.69 978 GLU A O 1
ATOM 7834 N N . ASP A 1 979 ? 18.610 -4.313 -8.402 1.00 81.88 979 ASP A N 1
ATOM 7835 C CA . ASP A 1 979 ? 18.927 -5.744 -8.363 1.00 81.88 979 ASP A CA 1
ATOM 7836 C C . ASP A 1 979 ? 19.954 -6.064 -7.256 1.00 81.88 979 ASP A C 1
ATOM 7838 O O . ASP A 1 979 ? 20.995 -5.421 -7.122 1.00 81.88 979 ASP A O 1
ATOM 7842 N N . LEU A 1 980 ? 19.709 -7.126 -6.480 1.00 75.38 980 LEU A N 1
ATOM 7843 C CA . LEU A 1 980 ? 20.572 -7.560 -5.367 1.00 75.38 980 LEU A CA 1
ATOM 7844 C C . LEU A 1 980 ? 22.029 -7.868 -5.786 1.00 75.38 980 LEU A C 1
ATOM 7846 O O . LEU A 1 980 ? 22.946 -7.837 -4.956 1.00 75.38 980 LEU A O 1
ATOM 7850 N N . ARG A 1 981 ? 22.267 -8.155 -7.072 1.00 83.38 981 ARG A N 1
ATOM 7851 C CA . ARG A 1 981 ? 23.600 -8.369 -7.653 1.00 83.38 981 ARG A CA 1
ATOM 7852 C C . ARG A 1 981 ? 24.394 -7.071 -7.788 1.00 83.38 981 ARG A C 1
ATOM 7854 O O . ARG A 1 981 ? 25.616 -7.131 -7.670 1.00 83.38 981 ARG A O 1
ATOM 7861 N N . PHE A 1 982 ? 23.746 -5.914 -7.969 1.00 88.88 982 PHE A N 1
ATOM 7862 C CA . PHE A 1 982 ? 24.406 -4.616 -8.182 1.00 88.88 982 PHE A CA 1
ATOM 7863 C C . PHE A 1 982 ? 25.494 -4.342 -7.141 1.00 88.88 982 PHE A C 1
ATOM 7865 O O . PHE A 1 982 ? 26.653 -4.110 -7.484 1.00 88.88 982 PHE A O 1
ATOM 7872 N N . LYS A 1 983 ? 25.142 -4.462 -5.856 1.00 87.88 983 LYS A N 1
ATOM 7873 C CA . LYS A 1 983 ? 26.060 -4.243 -4.730 1.00 87.88 983 LYS A CA 1
ATOM 7874 C C . LYS A 1 983 ? 27.334 -5.089 -4.846 1.00 87.88 983 LYS A C 1
ATOM 7876 O O . LYS A 1 983 ? 28.423 -4.588 -4.580 1.00 87.88 983 LYS A O 1
ATOM 7881 N N . HIS A 1 984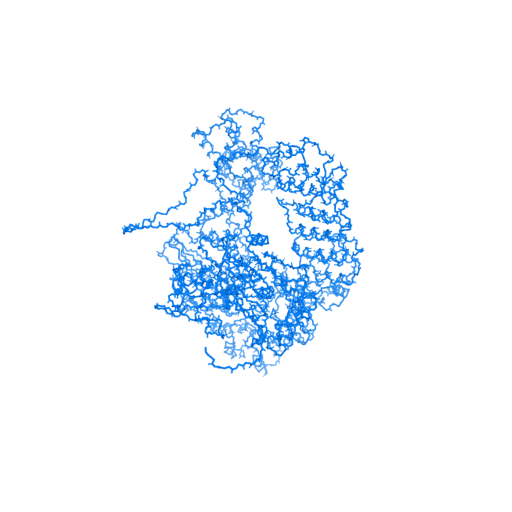 ? 27.205 -6.345 -5.274 1.00 89.31 984 HIS A N 1
ATOM 7882 C CA . HIS A 1 984 ? 28.323 -7.271 -5.461 1.00 89.31 984 HIS A CA 1
ATOM 7883 C C . HIS A 1 984 ? 29.151 -6.944 -6.710 1.00 89.31 984 HIS A C 1
ATOM 7885 O O . HIS A 1 984 ? 30.376 -7.003 -6.647 1.00 89.31 984 HIS A O 1
ATOM 7891 N N . ILE A 1 985 ? 28.509 -6.534 -7.808 1.00 88.56 985 ILE A N 1
ATOM 7892 C CA . ILE A 1 985 ? 29.186 -6.102 -9.043 1.00 88.56 985 ILE A CA 1
ATOM 7893 C C . ILE A 1 985 ? 30.054 -4.862 -8.777 1.00 88.56 985 ILE A C 1
ATOM 7895 O O . ILE A 1 985 ? 31.210 -4.809 -9.197 1.00 88.56 985 ILE A O 1
ATOM 7899 N N . VAL A 1 986 ? 29.535 -3.874 -8.037 1.00 93.06 986 VAL A N 1
ATOM 7900 C CA . VAL A 1 986 ? 30.284 -2.639 -7.757 1.00 93.06 986 VAL A CA 1
ATOM 7901 C C . VAL A 1 986 ? 31.341 -2.834 -6.668 1.00 93.06 986 VAL A C 1
ATOM 7903 O O . VAL A 1 986 ? 32.477 -2.396 -6.836 1.00 93.06 986 VAL A O 1
ATOM 7906 N N . LEU A 1 987 ? 30.999 -3.471 -5.544 1.00 89.94 987 LEU A N 1
ATOM 7907 C CA . LEU A 1 987 ? 31.867 -3.502 -4.359 1.00 89.94 987 LEU A CA 1
ATOM 7908 C C . LEU A 1 987 ? 32.731 -4.767 -4.224 1.00 89.94 987 LEU A C 1
ATOM 7910 O O . LEU A 1 987 ? 33.621 -4.790 -3.369 1.00 89.94 987 LEU A O 1
ATOM 7914 N N . GLY A 1 988 ? 32.488 -5.813 -5.020 1.00 86.38 988 GLY A N 1
ATOM 7915 C CA . GLY A 1 988 ? 33.183 -7.096 -4.894 1.00 86.38 988 GLY A CA 1
ATOM 7916 C C . GLY A 1 988 ? 33.066 -7.666 -3.477 1.00 86.38 988 GLY A C 1
ATOM 7917 O O . GLY A 1 988 ? 31.991 -7.655 -2.877 1.00 86.38 988 GLY A O 1
ATOM 7918 N N . GLU A 1 989 ? 34.186 -8.100 -2.895 1.00 80.31 989 GLU A N 1
ATOM 7919 C CA . GLU A 1 989 ? 34.237 -8.624 -1.520 1.00 80.31 989 GLU A CA 1
ATOM 7920 C C . GLU A 1 989 ? 33.735 -7.622 -0.461 1.00 80.31 989 GLU A C 1
ATOM 7922 O O . GLU A 1 989 ? 33.152 -8.026 0.549 1.00 80.31 989 GLU A O 1
ATOM 7927 N N . ARG A 1 990 ? 33.871 -6.305 -0.701 1.00 81.25 990 ARG A N 1
ATOM 7928 C CA . ARG A 1 990 ? 33.399 -5.263 0.232 1.00 81.25 990 ARG A CA 1
ATOM 7929 C C . ARG A 1 990 ? 31.871 -5.220 0.352 1.00 81.25 990 ARG A C 1
ATOM 7931 O O . ARG A 1 990 ? 31.366 -4.663 1.327 1.00 81.25 990 ARG A O 1
ATOM 7938 N N . ALA A 1 991 ? 31.129 -5.833 -0.578 1.00 84.31 991 ALA A N 1
ATOM 7939 C CA . ALA A 1 991 ? 29.669 -5.936 -0.519 1.00 84.31 991 ALA A CA 1
ATOM 7940 C C . ALA A 1 991 ? 29.168 -6.642 0.754 1.00 84.31 991 ALA A C 1
ATOM 7942 O O . ALA A 1 991 ? 28.101 -6.290 1.262 1.00 84.31 991 ALA A O 1
ATOM 7943 N N . ASN A 1 992 ? 29.954 -7.585 1.285 1.00 78.38 992 ASN A N 1
ATOM 7944 C CA . ASN A 1 992 ? 29.654 -8.317 2.519 1.00 78.38 992 ASN A CA 1
ATOM 7945 C C . ASN A 1 992 ? 30.003 -7.526 3.791 1.00 78.38 992 ASN A C 1
ATOM 7947 O O . ASN A 1 992 ? 29.456 -7.803 4.852 1.00 78.38 992 ASN A O 1
ATOM 7951 N N . ALA A 1 993 ? 30.919 -6.556 3.694 1.00 75.69 993 ALA A N 1
ATOM 7952 C CA . ALA A 1 993 ? 31.418 -5.787 4.835 1.00 75.69 993 ALA A CA 1
ATOM 7953 C C . ALA A 1 993 ? 30.629 -4.491 5.094 1.00 75.69 993 ALA A C 1
ATOM 7955 O O . ALA A 1 993 ? 30.592 -4.014 6.226 1.00 75.69 993 ALA A O 1
ATOM 7956 N N . THR A 1 994 ? 29.996 -3.911 4.066 1.00 82.38 994 THR A N 1
ATOM 7957 C CA . THR A 1 994 ? 29.129 -2.734 4.235 1.00 82.38 994 THR A CA 1
ATOM 7958 C C . THR A 1 994 ? 27.663 -3.126 4.378 1.00 82.38 994 THR A C 1
ATOM 7960 O O . THR A 1 994 ? 27.147 -3.941 3.614 1.00 82.38 994 THR A O 1
ATOM 7963 N N . TRP A 1 995 ? 26.958 -2.494 5.310 1.00 86.44 995 TRP A N 1
ATOM 7964 C CA . TRP A 1 995 ? 25.498 -2.552 5.421 1.00 86.44 995 TRP A CA 1
ATOM 7965 C C . TRP A 1 995 ? 24.802 -1.331 4.800 1.00 86.44 995 TRP A C 1
ATOM 7967 O O . TRP A 1 995 ? 23.591 -1.352 4.607 1.00 86.44 995 TRP A O 1
ATOM 7977 N N . GLN A 1 996 ? 25.558 -0.276 4.484 1.00 89.25 996 GLN A N 1
ATOM 7978 C CA . GLN A 1 996 ? 25.017 1.009 4.041 1.00 89.25 996 GLN A CA 1
ATOM 7979 C C . GLN A 1 996 ? 24.469 0.939 2.609 1.00 89.25 996 GLN A C 1
ATOM 7981 O O . GLN A 1 996 ? 25.024 0.249 1.756 1.00 89.25 996 GLN A O 1
ATOM 7986 N N . ASN A 1 997 ? 23.391 1.684 2.367 1.00 91.00 997 ASN A N 1
ATOM 7987 C CA . ASN A 1 997 ? 22.682 1.858 1.097 1.00 91.00 997 ASN A CA 1
ATOM 7988 C C . ASN A 1 997 ? 22.238 3.328 0.904 1.00 91.00 997 ASN A C 1
ATOM 7990 O O . ASN A 1 997 ? 22.487 4.178 1.768 1.00 91.00 997 ASN A O 1
ATOM 7994 N N . GLY A 1 998 ? 21.528 3.631 -0.191 1.00 91.94 998 GLY A N 1
ATOM 7995 C CA . GLY A 1 998 ? 21.102 4.993 -0.539 1.00 91.94 998 GLY A CA 1
ATOM 7996 C C . GLY A 1 998 ? 20.293 5.713 0.545 1.00 91.94 998 GLY A C 1
ATOM 7997 O O . GLY A 1 998 ? 20.500 6.907 0.763 1.00 91.94 998 GLY A O 1
ATOM 7998 N N . HIS A 1 999 ? 19.432 5.003 1.285 1.00 93.50 999 HIS A N 1
ATOM 7999 C CA . HIS A 1 999 ? 18.689 5.602 2.399 1.00 93.50 999 HIS A CA 1
ATOM 8000 C C . HIS A 1 999 ? 19.622 5.971 3.559 1.00 93.50 999 HIS A C 1
ATOM 8002 O O . HIS A 1 999 ? 19.526 7.082 4.072 1.00 93.50 999 HIS A O 1
ATOM 8008 N N . SER A 1 1000 ? 20.573 5.107 3.931 1.00 93.19 1000 SER A N 1
ATOM 8009 C CA . SER A 1 1000 ? 21.535 5.425 5.001 1.00 93.19 1000 SER A CA 1
ATOM 8010 C C . SER A 1 1000 ? 22.481 6.583 4.642 1.00 93.19 1000 SER A C 1
ATOM 8012 O O . SER A 1 1000 ? 22.758 7.430 5.493 1.00 93.19 1000 SER A O 1
ATOM 8014 N N . PHE A 1 1001 ? 22.915 6.694 3.378 1.00 94.62 1001 PHE A N 1
ATOM 8015 C CA . PHE A 1 1001 ? 23.739 7.821 2.921 1.00 94.62 1001 PHE A CA 1
ATOM 8016 C C . PHE A 1 1001 ? 22.962 9.144 2.981 1.00 94.62 1001 PHE A C 1
ATOM 8018 O O . PHE A 1 1001 ? 23.462 10.127 3.529 1.00 94.62 1001 PHE A O 1
ATOM 8025 N N . LEU A 1 1002 ? 21.716 9.162 2.493 1.00 93.12 1002 LEU A N 1
ATOM 8026 C CA . LEU A 1 1002 ? 20.852 10.346 2.541 1.00 93.12 1002 LEU A CA 1
ATOM 8027 C C . LEU A 1 1002 ? 20.458 10.724 3.974 1.00 93.12 1002 LEU A C 1
ATOM 8029 O O . LEU A 1 1002 ? 20.456 11.906 4.312 1.00 93.12 1002 LEU A O 1
ATOM 8033 N N . ALA A 1 1003 ? 20.189 9.744 4.841 1.00 91.50 1003 ALA A N 1
ATOM 8034 C CA . ALA A 1 1003 ? 19.939 9.977 6.261 1.00 91.50 1003 ALA A CA 1
ATOM 8035 C C . ALA A 1 1003 ? 21.142 10.655 6.934 1.00 91.50 1003 ALA A C 1
ATOM 8037 O O . ALA A 1 1003 ? 20.967 11.667 7.612 1.00 91.50 1003 ALA A O 1
ATOM 8038 N N . LYS A 1 1004 ? 22.362 10.152 6.689 1.00 91.94 1004 LYS A N 1
ATOM 8039 C CA . LYS A 1 1004 ? 23.613 10.753 7.177 1.00 91.94 1004 LYS A CA 1
ATOM 8040 C C . LYS A 1 1004 ? 23.795 12.182 6.649 1.00 91.94 1004 LYS A C 1
ATOM 8042 O O . LYS A 1 1004 ? 24.039 13.091 7.437 1.00 91.94 1004 LYS A O 1
ATOM 8047 N N . TYR A 1 1005 ? 23.620 12.399 5.343 1.00 91.94 1005 TYR A N 1
ATOM 8048 C CA . TYR A 1 1005 ? 23.752 13.716 4.711 1.00 91.94 1005 TYR A CA 1
ATOM 8049 C C . TYR A 1 1005 ? 22.761 14.747 5.270 1.00 91.94 1005 TYR A C 1
ATOM 8051 O O . TYR A 1 1005 ? 23.180 15.803 5.742 1.00 91.94 1005 TYR A O 1
ATOM 8059 N N . TYR A 1 1006 ? 21.457 14.448 5.284 1.00 89.56 1006 TYR A N 1
ATOM 8060 C CA . TYR A 1 1006 ? 20.458 15.386 5.808 1.00 89.56 1006 TYR A CA 1
ATOM 8061 C C . TYR A 1 1006 ? 20.635 15.641 7.311 1.00 89.56 1006 TYR A C 1
ATOM 8063 O O . TYR A 1 1006 ? 20.431 16.766 7.769 1.00 89.56 1006 TYR A O 1
ATOM 8071 N N . PHE A 1 1007 ? 21.075 14.633 8.073 1.00 89.12 1007 PHE A N 1
ATOM 8072 C CA . PHE A 1 1007 ? 21.441 14.819 9.475 1.00 89.12 1007 PHE A CA 1
ATOM 8073 C C . PHE A 1 1007 ? 22.632 15.762 9.650 1.00 89.12 1007 PHE A C 1
ATOM 8075 O O . PHE A 1 1007 ? 22.627 16.548 10.586 1.00 89.12 1007 PHE A O 1
ATOM 8082 N N . LEU A 1 1008 ? 23.629 15.722 8.760 1.00 89.31 1008 LEU A N 1
ATOM 8083 C CA . LEU A 1 1008 ? 24.794 16.610 8.796 1.00 89.31 1008 LEU A CA 1
ATOM 8084 C C . LEU A 1 1008 ? 24.500 18.021 8.264 1.00 89.31 1008 LEU A C 1
ATOM 8086 O O . LEU A 1 1008 ? 25.056 18.983 8.787 1.00 89.31 1008 LEU A O 1
ATOM 8090 N N . GLU A 1 1009 ? 23.604 18.200 7.293 1.00 84.62 1009 GLU A N 1
ATOM 8091 C CA . GLU A 1 1009 ? 23.246 19.522 6.741 1.00 84.62 1009 GLU A CA 1
ATOM 8092 C C . GLU A 1 1009 ? 22.663 20.493 7.780 1.00 84.62 1009 GLU A C 1
ATOM 8094 O O . GLU A 1 1009 ? 22.652 21.703 7.564 1.00 84.62 1009 GLU A O 1
ATOM 8099 N N . GLY A 1 1010 ? 22.154 20.000 8.915 1.00 71.75 1010 GLY A N 1
ATOM 8100 C CA . GLY A 1 1010 ? 21.413 20.849 9.853 1.00 71.75 1010 GLY A CA 1
ATOM 8101 C C . GLY A 1 1010 ? 20.130 21.415 9.241 1.00 71.75 1010 GLY A C 1
ATOM 8102 O O . GLY A 1 1010 ? 19.700 22.535 9.516 1.00 71.75 1010 GLY A O 1
ATOM 8103 N N . LYS A 1 1011 ? 19.533 20.628 8.353 1.00 59.88 1011 LYS A N 1
ATOM 8104 C CA . LYS A 1 1011 ? 18.188 20.817 7.839 1.00 59.88 1011 LYS A CA 1
ATOM 8105 C C . LYS A 1 1011 ? 17.530 19.476 8.084 1.00 59.88 1011 LYS A C 1
ATOM 8107 O O . LYS A 1 1011 ? 17.873 18.511 7.411 1.00 59.88 1011 LYS A O 1
ATOM 8112 N N . ILE A 1 1012 ? 16.581 19.418 9.016 1.00 62.12 1012 ILE A N 1
ATOM 8113 C CA . ILE A 1 1012 ? 15.779 18.212 9.262 1.00 62.12 1012 ILE A CA 1
ATOM 8114 C C . ILE A 1 1012 ? 14.363 18.403 8.679 1.00 62.12 1012 ILE A C 1
ATOM 8116 O O . ILE A 1 1012 ? 13.404 18.616 9.426 1.00 62.12 1012 ILE A O 1
ATOM 8120 N N . PRO A 1 1013 ? 14.196 18.410 7.338 1.00 60.56 1013 PRO A N 1
ATOM 8121 C CA . PRO A 1 1013 ? 12.891 18.363 6.699 1.00 60.56 1013 PRO A CA 1
ATOM 8122 C C . PRO A 1 1013 ? 12.397 16.908 6.605 1.00 60.56 1013 PRO A C 1
ATOM 8124 O O . PRO A 1 1013 ? 13.104 15.964 6.957 1.00 60.56 1013 PRO A O 1
ATOM 8127 N N . ASN A 1 1014 ? 11.200 16.731 6.043 1.00 63.84 1014 ASN A N 1
ATOM 8128 C CA . ASN A 1 1014 ? 10.584 15.427 5.768 1.00 63.84 1014 ASN A CA 1
ATOM 8129 C C . ASN A 1 1014 ? 11.554 14.379 5.133 1.00 63.84 1014 ASN A C 1
ATOM 8131 O O . ASN A 1 1014 ? 11.618 13.269 5.660 1.00 63.84 1014 ASN A O 1
ATOM 8135 N N . PRO A 1 1015 ? 12.402 14.719 4.130 1.00 81.94 1015 PRO A N 1
ATOM 8136 C CA . PRO A 1 1015 ? 13.454 13.829 3.619 1.00 81.94 1015 PRO A CA 1
ATOM 8137 C C . PRO A 1 1015 ? 14.339 13.127 4.660 1.00 81.94 1015 PRO A C 1
ATOM 8139 O O . PRO A 1 1015 ? 14.599 11.938 4.499 1.00 81.94 1015 PRO A O 1
ATOM 8142 N N . PHE A 1 1016 ? 14.780 13.795 5.738 1.00 86.94 1016 PHE A N 1
ATOM 8143 C CA . PHE A 1 1016 ? 15.589 13.115 6.763 1.00 86.94 1016 PHE A CA 1
ATOM 8144 C C . PHE A 1 1016 ? 14.802 11.977 7.415 1.00 86.94 1016 PHE A C 1
ATOM 8146 O O . PHE A 1 1016 ? 15.302 10.863 7.511 1.00 86.94 1016 PHE A O 1
ATOM 8153 N N . ILE A 1 1017 ? 13.566 12.264 7.833 1.00 86.00 1017 ILE A N 1
ATOM 8154 C CA . ILE A 1 1017 ? 12.686 11.322 8.537 1.00 86.00 1017 ILE A CA 1
ATOM 8155 C C . ILE A 1 1017 ? 12.452 10.091 7.658 1.00 86.00 1017 ILE A C 1
ATOM 8157 O O . ILE A 1 1017 ? 12.644 8.961 8.101 1.00 86.00 1017 ILE A O 1
ATOM 8161 N N . HIS A 1 1018 ? 12.099 10.331 6.393 1.00 87.12 1018 HIS A N 1
ATOM 8162 C CA . HIS A 1 1018 ? 11.882 9.297 5.389 1.00 87.12 1018 HIS A CA 1
ATOM 8163 C C . HIS A 1 1018 ? 13.126 8.409 5.201 1.00 87.12 1018 HIS A C 1
ATOM 8165 O O . HIS A 1 1018 ? 13.047 7.189 5.356 1.00 87.12 1018 HIS A O 1
ATOM 8171 N N . HIS A 1 1019 ? 14.293 9.002 4.922 1.00 91.06 1019 HIS A N 1
ATOM 8172 C CA . HIS A 1 1019 ? 15.511 8.231 4.661 1.00 91.06 1019 HIS A CA 1
ATOM 8173 C C . HIS A 1 1019 ? 16.069 7.544 5.914 1.00 91.06 1019 HIS A C 1
ATOM 8175 O O . HIS A 1 1019 ? 16.536 6.416 5.810 1.00 91.06 1019 HIS A O 1
ATOM 8181 N N . ALA A 1 1020 ? 15.987 8.158 7.096 1.00 90.62 1020 ALA A N 1
ATOM 8182 C CA . ALA A 1 1020 ? 16.456 7.546 8.340 1.00 90.62 1020 ALA A CA 1
ATOM 8183 C C . ALA A 1 1020 ? 15.601 6.334 8.745 1.00 90.62 1020 ALA A C 1
ATOM 8185 O O . ALA A 1 1020 ? 16.153 5.308 9.139 1.00 90.62 1020 ALA A O 1
ATOM 8186 N N . ARG A 1 1021 ? 14.273 6.410 8.572 1.00 90.06 1021 ARG A N 1
ATOM 8187 C CA . ARG A 1 1021 ? 13.377 5.262 8.773 1.00 90.06 1021 ARG A CA 1
ATOM 8188 C C . ARG A 1 1021 ? 13.640 4.145 7.768 1.00 90.06 1021 ARG A C 1
ATOM 8190 O O . ARG A 1 1021 ? 13.869 3.008 8.168 1.00 90.06 1021 ARG A O 1
ATOM 8197 N N . LEU A 1 1022 ? 13.666 4.463 6.470 1.00 88.00 1022 LEU A N 1
ATOM 8198 C CA . LEU A 1 1022 ? 13.921 3.450 5.445 1.00 88.00 1022 LEU A CA 1
ATOM 8199 C C . LEU A 1 1022 ? 15.334 2.866 5.529 1.00 88.00 1022 LEU A C 1
ATOM 8201 O O . LEU A 1 1022 ? 15.518 1.719 5.139 1.00 88.00 1022 LEU A O 1
ATOM 8205 N N . ALA A 1 1023 ? 16.324 3.581 6.071 1.00 88.56 1023 ALA A N 1
ATOM 8206 C CA . ALA A 1 1023 ? 17.631 3.002 6.372 1.00 88.56 1023 ALA A CA 1
ATOM 8207 C C . ALA A 1 1023 ? 17.508 1.855 7.389 1.00 88.56 1023 ALA A C 1
ATOM 8209 O O . ALA A 1 1023 ? 17.994 0.761 7.114 1.00 88.56 1023 ALA A O 1
ATOM 8210 N N . GLU A 1 1024 ? 16.805 2.053 8.509 1.00 87.31 1024 GLU A N 1
ATOM 8211 C CA . GLU A 1 1024 ? 16.556 0.980 9.485 1.00 87.31 1024 GLU A CA 1
ATOM 8212 C C . GLU A 1 1024 ? 15.734 -0.170 8.884 1.00 87.31 1024 GLU A C 1
ATOM 8214 O O . GLU A 1 1024 ? 16.097 -1.334 9.043 1.00 87.31 1024 GLU A O 1
ATOM 8219 N N . GLU A 1 1025 ? 14.662 0.145 8.149 1.00 84.25 1025 GLU A N 1
ATOM 8220 C CA . GLU A 1 1025 ? 13.757 -0.852 7.557 1.00 84.25 1025 GLU A CA 1
ATOM 8221 C C . GLU A 1 1025 ? 14.434 -1.688 6.446 1.00 84.25 1025 GLU A C 1
ATOM 8223 O O . GLU A 1 1025 ? 14.178 -2.886 6.343 1.00 84.25 1025 GLU A O 1
ATOM 8228 N N . THR A 1 1026 ? 15.321 -1.096 5.633 1.00 81.19 1026 THR A N 1
ATOM 8229 C CA . THR A 1 1026 ? 15.973 -1.785 4.493 1.00 81.19 1026 THR A CA 1
ATOM 8230 C C . THR A 1 1026 ? 17.331 -2.406 4.811 1.00 81.19 1026 THR A C 1
ATOM 8232 O O . THR A 1 1026 ? 17.747 -3.323 4.105 1.00 81.19 1026 THR A O 1
ATOM 8235 N N . THR A 1 1027 ? 18.041 -1.926 5.838 1.00 81.25 1027 THR A N 1
ATOM 8236 C CA . THR A 1 1027 ? 19.336 -2.502 6.253 1.00 81.25 1027 THR A CA 1
ATOM 8237 C C . THR A 1 1027 ? 19.207 -3.453 7.440 1.00 81.25 1027 THR A C 1
ATOM 8239 O O . THR A 1 1027 ? 20.104 -4.262 7.663 1.00 81.25 1027 THR A O 1
ATOM 8242 N N . GLY A 1 1028 ? 18.120 -3.355 8.217 1.00 82.31 1028 GLY A N 1
ATOM 8243 C CA . GLY A 1 1028 ? 17.980 -4.040 9.503 1.00 82.31 1028 GLY A CA 1
ATOM 8244 C C . GLY A 1 1028 ? 18.926 -3.506 10.586 1.00 82.31 1028 GLY A C 1
ATOM 8245 O O . GLY A 1 1028 ? 19.036 -4.121 11.644 1.00 82.31 1028 GLY A O 1
ATOM 8246 N N . ILE A 1 1029 ? 19.622 -2.390 10.331 1.00 84.94 1029 ILE A N 1
ATOM 8247 C CA . ILE A 1 1029 ? 20.647 -1.832 11.213 1.00 84.94 1029 ILE A CA 1
ATOM 8248 C C . ILE A 1 1029 ? 20.278 -0.413 11.646 1.00 84.94 1029 ILE A C 1
ATOM 8250 O O . ILE A 1 1029 ? 19.970 0.483 10.856 1.00 84.94 1029 ILE A O 1
ATOM 8254 N N . SER A 1 1030 ? 20.340 -0.229 12.958 1.00 88.38 1030 SER A N 1
ATOM 8255 C CA . SER A 1 1030 ? 20.192 1.039 13.653 1.00 88.38 1030 SER A CA 1
ATOM 8256 C C . SER A 1 1030 ? 21.203 2.086 13.186 1.00 88.38 1030 SER A C 1
ATOM 8258 O O . SER A 1 1030 ? 22.392 1.812 13.018 1.00 88.38 1030 SER A O 1
ATOM 8260 N N . GLN A 1 1031 ? 20.743 3.329 13.045 1.00 84.62 1031 GLN A N 1
ATOM 8261 C CA . GLN A 1 1031 ? 21.614 4.468 12.729 1.00 84.62 1031 GLN A CA 1
ATOM 8262 C C . GLN A 1 1031 ? 22.308 5.059 13.977 1.00 84.62 1031 GLN A C 1
ATOM 8264 O O . GLN A 1 1031 ? 22.982 6.092 13.894 1.00 84.62 1031 GLN A O 1
ATOM 8269 N N . TYR A 1 1032 ? 22.162 4.407 15.139 1.00 89.62 1032 TYR A N 1
ATOM 8270 C CA . TYR A 1 1032 ? 22.677 4.863 16.430 1.00 89.62 1032 TYR A CA 1
ATOM 8271 C C . TYR A 1 1032 ? 24.174 5.186 16.411 1.00 89.62 1032 TYR A C 1
ATOM 8273 O O . TYR A 1 1032 ? 24.566 6.246 16.892 1.00 89.62 1032 TYR A O 1
ATOM 8281 N N . SER A 1 1033 ? 25.005 4.319 15.825 1.00 87.31 1033 SER A N 1
ATOM 8282 C CA . SER A 1 1033 ? 26.472 4.439 15.862 1.00 87.31 1033 SER A CA 1
ATOM 8283 C C . SER A 1 1033 ? 27.012 5.747 15.273 1.00 87.31 1033 SER A C 1
ATOM 8285 O O . SER A 1 1033 ? 28.069 6.209 15.696 1.00 87.31 1033 SER A O 1
ATOM 8287 N N . PHE A 1 1034 ? 26.289 6.368 14.335 1.00 90.25 1034 PHE A N 1
ATOM 8288 C CA . PHE A 1 1034 ? 26.626 7.683 13.790 1.00 90.25 1034 PHE A CA 1
ATOM 8289 C C . PHE A 1 1034 ? 25.890 8.813 14.524 1.00 90.25 1034 PHE A C 1
ATOM 8291 O O . PHE A 1 1034 ? 26.505 9.801 14.924 1.00 90.25 1034 PHE A O 1
ATOM 8298 N N . PHE A 1 1035 ? 24.576 8.677 14.748 1.00 90.06 1035 PHE A N 1
ATOM 8299 C CA . PHE A 1 1035 ? 23.774 9.745 15.360 1.00 90.06 1035 PHE A CA 1
ATOM 8300 C C . PHE A 1 1035 ? 24.106 10.000 16.841 1.00 90.06 1035 PHE A C 1
ATOM 8302 O O . PHE A 1 1035 ? 23.898 11.114 17.324 1.00 90.06 1035 PHE A O 1
ATOM 8309 N N . SER A 1 1036 ? 24.637 9.012 17.570 1.00 88.31 1036 SER A N 1
ATOM 8310 C CA . SER A 1 1036 ? 25.011 9.135 18.991 1.00 88.31 1036 SER A CA 1
ATOM 8311 C C . SER A 1 1036 ? 26.219 10.038 19.229 1.00 88.31 1036 SER A C 1
ATOM 8313 O O . SER A 1 1036 ? 26.372 10.577 20.327 1.00 88.31 1036 SER A O 1
ATOM 8315 N N . GLN A 1 1037 ? 27.032 10.247 18.192 1.00 89.25 1037 GLN A N 1
ATOM 8316 C CA . GLN A 1 1037 ? 28.223 11.092 18.219 1.00 89.25 1037 GLN A CA 1
ATOM 8317 C C . GLN A 1 1037 ? 27.891 12.589 18.108 1.00 89.25 1037 GLN A C 1
ATOM 8319 O O . GLN A 1 1037 ? 28.729 13.432 18.415 1.00 89.25 1037 GLN A O 1
ATOM 8324 N N . ALA A 1 1038 ? 26.667 12.942 17.697 1.00 86.44 1038 ALA A N 1
ATOM 8325 C CA . ALA A 1 1038 ? 26.256 14.333 17.551 1.00 86.44 1038 ALA A CA 1
ATOM 8326 C C . ALA A 1 1038 ? 26.220 15.064 18.911 1.00 86.44 1038 ALA A C 1
ATOM 8328 O O . ALA A 1 1038 ? 25.519 14.622 19.831 1.00 86.44 1038 ALA A O 1
ATOM 8329 N N . PRO A 1 1039 ? 26.887 16.226 19.058 1.00 85.19 1039 PRO A N 1
ATOM 8330 C CA . PRO A 1 1039 ? 26.874 16.981 20.306 1.00 85.19 1039 PRO A CA 1
ATOM 8331 C C . PRO A 1 1039 ? 25.453 17.340 20.762 1.00 85.19 1039 PRO A C 1
ATOM 8333 O O . PRO A 1 1039 ? 24.620 17.782 19.971 1.00 85.19 1039 PRO A O 1
ATOM 8336 N N . SER A 1 1040 ? 25.161 17.288 22.066 1.00 78.62 1040 SER A N 1
ATOM 8337 C CA . SER A 1 1040 ? 23.842 17.719 22.570 1.00 78.62 1040 SER A CA 1
ATOM 8338 C C . SER A 1 1040 ? 23.559 19.207 22.317 1.00 78.62 1040 SER A C 1
ATOM 8340 O O . SER A 1 1040 ? 22.418 19.644 22.413 1.00 78.62 1040 SER A O 1
ATOM 8342 N N . SER A 1 1041 ? 24.575 20.031 22.041 1.00 81.69 1041 SER A N 1
ATOM 8343 C CA . SER A 1 1041 ? 24.403 21.399 21.523 1.00 81.69 1041 SER A CA 1
ATOM 8344 C C . SER A 1 1041 ? 23.854 21.410 20.094 1.00 81.69 1041 SER A C 1
ATOM 8346 O O . SER A 1 1041 ? 22.972 22.213 19.810 1.00 81.69 1041 SER A O 1
ATOM 8348 N N . TYR A 1 1042 ? 24.312 20.492 19.237 1.00 82.69 1042 TYR A N 1
ATOM 8349 C CA . TYR A 1 1042 ? 23.792 20.292 17.888 1.00 82.69 1042 TYR A CA 1
ATOM 8350 C C . TYR A 1 1042 ? 22.330 19.849 17.929 1.00 82.69 1042 TYR A C 1
ATOM 8352 O O . TYR A 1 1042 ? 21.467 20.533 17.394 1.00 82.69 1042 TYR A O 1
ATOM 8360 N N . LEU A 1 1043 ? 22.016 18.787 18.679 1.00 78.50 1043 LEU A N 1
ATOM 8361 C CA . LEU A 1 1043 ? 20.638 18.296 18.817 1.00 78.50 1043 LEU A CA 1
ATOM 8362 C C . LEU A 1 1043 ? 19.662 19.357 19.364 1.00 78.50 1043 LEU A C 1
ATOM 8364 O O . LEU A 1 1043 ? 18.473 19.283 19.076 1.00 78.50 1043 LEU A O 1
ATOM 8368 N N . ARG A 1 1044 ? 20.153 20.363 20.105 1.00 74.00 1044 ARG A N 1
ATOM 8369 C CA . ARG A 1 1044 ? 19.363 21.508 20.596 1.00 74.00 1044 ARG A CA 1
ATOM 8370 C C . ARG A 1 1044 ? 19.277 22.691 19.622 1.00 74.00 1044 ARG A C 1
ATOM 8372 O O . ARG A 1 1044 ? 18.339 23.473 19.740 1.00 74.00 1044 ARG A O 1
ATOM 8379 N N . SER A 1 1045 ? 20.224 22.868 18.698 1.00 65.94 1045 SER A N 1
ATOM 8380 C CA . SER A 1 1045 ? 20.277 24.050 17.816 1.00 65.94 1045 SER A CA 1
ATOM 8381 C C . SER A 1 1045 ? 19.446 23.922 16.534 1.00 65.94 1045 SER A C 1
ATOM 8383 O O . SER A 1 1045 ? 19.194 24.926 15.873 1.00 65.94 1045 SER A O 1
ATOM 8385 N N . GLN A 1 1046 ? 18.981 22.717 16.195 1.00 60.56 1046 GLN A N 1
ATOM 8386 C CA . GLN A 1 1046 ? 18.387 22.380 14.893 1.00 60.56 1046 GLN A CA 1
ATOM 8387 C C . GLN A 1 1046 ? 16.912 22.780 14.674 1.00 60.56 1046 GLN A C 1
ATOM 8389 O O . GLN A 1 1046 ? 16.258 22.261 13.768 1.00 60.56 1046 GLN A O 1
ATOM 8394 N N . TRP A 1 1047 ? 16.342 23.688 15.477 1.00 53.00 1047 TRP A N 1
ATOM 8395 C CA . TRP A 1 1047 ? 14.879 23.782 15.604 1.00 53.00 1047 TRP A CA 1
ATOM 8396 C C . TRP A 1 1047 ? 14.251 25.147 15.317 1.00 53.00 1047 TRP A C 1
ATOM 8398 O O . TRP A 1 1047 ? 14.176 26.020 16.176 1.00 53.00 1047 TRP A O 1
ATOM 8408 N N . LEU A 1 1048 ? 13.607 25.226 14.148 1.00 39.94 1048 LEU A N 1
ATOM 8409 C CA . LEU A 1 1048 ? 12.434 26.080 13.901 1.00 39.94 1048 LEU A CA 1
ATOM 8410 C C . LEU A 1 1048 ? 11.094 25.330 14.094 1.00 39.94 1048 LEU A C 1
ATOM 8412 O O . LEU A 1 1048 ? 10.037 25.894 13.828 1.00 39.94 1048 LEU A O 1
ATOM 8416 N N . LEU A 1 1049 ? 11.116 24.061 14.538 1.00 50.88 1049 LEU A N 1
ATOM 8417 C CA . LEU A 1 1049 ? 9.915 23.211 14.634 1.00 50.88 1049 LEU A CA 1
ATOM 8418 C C . LEU A 1 1049 ? 9.672 22.551 16.007 1.00 50.88 1049 LEU A C 1
ATOM 8420 O O . LEU A 1 1049 ? 8.515 22.505 16.431 1.00 50.88 1049 LEU A O 1
ATOM 8424 N N . HIS A 1 1050 ? 10.692 22.045 16.716 1.00 58.69 1050 HIS A N 1
ATOM 8425 C CA . HIS A 1 1050 ? 10.513 21.277 17.964 1.00 58.69 1050 HIS A CA 1
ATOM 8426 C C . HIS A 1 1050 ? 11.549 21.651 19.046 1.00 58.69 1050 HIS A C 1
ATOM 8428 O O . HIS A 1 1050 ? 12.585 21.012 19.172 1.00 58.69 1050 HIS A O 1
ATOM 8434 N N . SER A 1 1051 ? 11.242 22.650 19.882 1.00 58.50 1051 SER A N 1
ATOM 8435 C CA . SER A 1 1051 ? 12.119 23.175 20.955 1.00 58.50 1051 SER A CA 1
ATOM 8436 C C . SER A 1 1051 ? 12.530 22.182 22.050 1.00 58.50 1051 SER A C 1
ATOM 8438 O O . SER A 1 1051 ? 13.374 22.503 22.885 1.00 58.50 1051 SER A O 1
ATOM 8440 N N . ASP A 1 1052 ? 11.893 21.014 22.098 1.00 68.06 1052 ASP A N 1
ATOM 8441 C CA . ASP A 1 1052 ? 11.938 20.122 23.258 1.00 68.06 1052 ASP A CA 1
ATOM 8442 C C . ASP A 1 1052 ? 12.889 18.935 23.077 1.00 68.06 1052 ASP A C 1
ATOM 8444 O O . ASP A 1 1052 ? 13.137 18.231 24.055 1.00 68.06 1052 ASP A O 1
ATOM 8448 N N . ILE A 1 1053 ? 13.439 18.740 21.868 1.00 79.12 1053 ILE A N 1
ATOM 8449 C CA . ILE A 1 1053 ? 14.395 17.665 21.577 1.00 79.12 1053 ILE A CA 1
ATOM 8450 C C . ILE A 1 1053 ? 15.779 18.055 22.106 1.00 79.12 1053 ILE A C 1
ATOM 8452 O O . ILE A 1 1053 ? 16.355 19.080 21.740 1.00 79.12 1053 ILE A O 1
ATOM 8456 N N . LYS A 1 1054 ? 16.300 17.234 23.018 1.00 78.25 1054 LYS A N 1
ATOM 8457 C CA . LYS A 1 1054 ? 17.534 17.463 23.787 1.00 78.25 1054 LYS A CA 1
ATOM 8458 C C . LYS A 1 1054 ? 18.526 16.308 23.668 1.00 78.25 1054 LYS A C 1
ATOM 8460 O O . LYS A 1 1054 ? 19.703 16.503 23.977 1.00 78.25 1054 LYS A O 1
ATOM 8465 N N . SER A 1 1055 ? 18.072 15.130 23.243 1.00 84.69 1055 SER A N 1
ATOM 8466 C CA . SER A 1 1055 ? 18.884 13.917 23.142 1.00 84.69 1055 SER A CA 1
ATOM 8467 C C . SER A 1 1055 ? 18.533 13.078 21.909 1.00 84.69 1055 SER A C 1
ATOM 8469 O O . SER A 1 1055 ? 17.514 13.298 21.253 1.00 84.69 1055 SER A O 1
ATOM 8471 N N . LEU A 1 1056 ? 19.373 12.080 21.610 1.00 87.00 1056 LEU A N 1
ATOM 8472 C CA . LEU A 1 1056 ? 19.088 11.106 20.555 1.00 87.00 1056 LEU A CA 1
ATOM 8473 C C . LEU A 1 1056 ? 17.828 10.276 20.859 1.00 87.00 1056 LEU A C 1
ATOM 8475 O O . LEU A 1 1056 ? 17.129 9.890 19.929 1.00 87.00 1056 LEU A O 1
ATOM 8479 N N . LEU A 1 1057 ? 17.490 10.073 22.139 1.00 88.00 1057 LEU A N 1
ATOM 8480 C CA . LEU A 1 1057 ? 16.262 9.387 22.551 1.00 88.00 1057 LEU A CA 1
ATOM 8481 C C . LEU A 1 1057 ? 15.021 10.148 22.059 1.00 88.00 1057 LEU A C 1
ATOM 8483 O O . LEU A 1 1057 ? 14.160 9.574 21.396 1.00 88.00 1057 LEU A O 1
ATOM 8487 N N . GLY A 1 1058 ? 14.963 11.459 22.316 1.00 87.31 1058 GLY A N 1
ATOM 8488 C CA . GLY A 1 1058 ? 13.872 12.311 21.839 1.00 87.31 1058 GLY A CA 1
ATOM 8489 C C . GLY A 1 1058 ? 13.813 12.427 20.315 1.00 87.31 1058 GLY A C 1
ATOM 8490 O O . GLY A 1 1058 ? 12.720 12.470 19.752 1.00 87.31 1058 GLY A O 1
ATOM 8491 N N . LEU A 1 1059 ? 14.965 12.408 19.634 1.00 87.19 1059 LEU A N 1
ATOM 8492 C CA . LEU A 1 1059 ? 15.031 12.374 18.171 1.00 87.19 1059 LEU A CA 1
ATOM 8493 C C . LEU A 1 1059 ? 14.469 11.058 17.610 1.00 87.19 1059 LEU A C 1
ATOM 8495 O O . LEU A 1 1059 ? 13.621 11.094 16.718 1.00 87.19 1059 LEU A O 1
ATOM 8499 N N . ALA A 1 1060 ? 14.889 9.912 18.155 1.00 90.44 1060 ALA A N 1
ATOM 8500 C CA . ALA A 1 1060 ? 14.421 8.593 17.735 1.00 90.44 1060 ALA A CA 1
ATOM 8501 C C . ALA A 1 1060 ? 12.900 8.453 17.906 1.00 90.44 1060 ALA A C 1
ATOM 8503 O O . ALA A 1 1060 ? 12.215 8.016 16.983 1.00 90.44 1060 ALA A O 1
ATOM 8504 N N . ILE A 1 1061 ? 12.358 8.924 19.035 1.00 89.94 1061 ILE A N 1
ATOM 8505 C CA . ILE A 1 1061 ? 10.912 8.940 19.297 1.00 89.94 1061 ILE A CA 1
ATOM 8506 C C . ILE A 1 1061 ? 10.187 9.905 18.364 1.00 89.94 1061 ILE A C 1
ATOM 8508 O O . ILE A 1 1061 ? 9.170 9.534 17.788 1.00 89.94 1061 ILE A O 1
ATOM 8512 N N . CYS A 1 1062 ? 10.672 11.137 18.187 1.00 86.25 1062 CYS A N 1
ATOM 8513 C CA . CYS A 1 1062 ? 9.983 12.118 17.345 1.00 86.25 1062 CYS A CA 1
ATOM 8514 C C . CYS A 1 1062 ? 9.896 11.663 15.879 1.00 86.25 1062 CYS A C 1
ATOM 8516 O O . CYS A 1 1062 ? 8.918 11.976 15.203 1.00 86.25 1062 CYS A O 1
ATOM 8518 N N . TYR A 1 1063 ? 10.869 10.879 15.404 1.00 86.50 1063 TYR A N 1
ATOM 8519 C CA . TYR A 1 1063 ? 10.973 10.468 14.003 1.00 86.50 1063 TYR A CA 1
ATOM 8520 C C . TYR A 1 1063 ? 10.730 8.982 13.718 1.00 86.50 1063 TYR A C 1
ATOM 8522 O O . TYR A 1 1063 ? 10.751 8.585 12.556 1.00 86.50 1063 TYR A O 1
ATOM 8530 N N . GLY A 1 1064 ? 10.415 8.174 14.732 1.00 89.06 1064 GLY A N 1
ATOM 8531 C CA . GLY A 1 1064 ? 10.028 6.773 14.546 1.00 89.06 1064 GLY A CA 1
ATOM 8532 C C . GLY A 1 1064 ? 11.191 5.836 14.211 1.00 89.06 1064 GLY A C 1
ATOM 8533 O O . GLY A 1 1064 ? 10.988 4.856 13.499 1.00 89.06 1064 GLY A O 1
ATOM 8534 N N . LEU A 1 1065 ? 12.398 6.140 14.696 1.00 91.25 1065 LEU A N 1
ATOM 8535 C CA . LEU A 1 1065 ? 13.597 5.316 14.501 1.00 91.25 1065 LEU A CA 1
ATOM 8536 C C . LEU A 1 1065 ? 13.620 4.204 15.560 1.00 91.25 1065 LEU A C 1
ATOM 8538 O O . LEU A 1 1065 ? 14.136 4.393 16.662 1.00 91.25 1065 LEU A O 1
ATOM 8542 N N . ARG A 1 1066 ? 12.970 3.072 15.265 1.00 90.81 1066 ARG A N 1
ATOM 8543 C CA . ARG A 1 1066 ? 12.728 1.984 16.228 1.00 90.81 1066 ARG A CA 1
ATOM 8544 C C . ARG A 1 1066 ? 14.010 1.254 16.631 1.00 90.81 1066 ARG A C 1
ATOM 8546 O O . ARG A 1 1066 ? 14.139 0.890 17.796 1.00 90.81 1066 ARG A O 1
ATOM 8553 N N . LEU A 1 1067 ? 14.932 1.013 15.698 1.00 89.56 1067 LEU A N 1
ATOM 8554 C CA . LEU A 1 1067 ? 16.179 0.309 16.015 1.00 89.56 1067 LEU A CA 1
ATOM 8555 C C . LEU A 1 1067 ? 17.107 1.227 16.820 1.00 89.56 1067 LEU A C 1
ATOM 8557 O O . LEU A 1 1067 ? 17.586 0.830 17.877 1.00 89.56 1067 LEU A O 1
ATOM 8561 N N . CYS A 1 1068 ? 17.241 2.491 16.407 1.00 91.25 1068 CYS A N 1
ATOM 8562 C CA . CYS A 1 1068 ? 17.940 3.519 17.173 1.00 91.25 1068 CYS A CA 1
ATOM 8563 C C . CYS A 1 1068 ? 17.341 3.699 18.577 1.00 91.25 1068 CYS A C 1
ATOM 8565 O O . CYS A 1 1068 ? 18.090 3.758 19.547 1.00 91.25 1068 CYS A O 1
ATOM 8567 N N . LEU A 1 1069 ? 16.009 3.719 18.727 1.00 91.44 1069 LEU A N 1
ATOM 8568 C CA . LEU A 1 1069 ? 15.356 3.771 20.041 1.00 91.44 1069 LEU A CA 1
ATOM 8569 C C . LEU A 1 1069 ? 15.806 2.616 20.947 1.00 91.44 1069 LEU A C 1
ATOM 8571 O O . LEU A 1 1069 ? 16.156 2.859 22.100 1.00 91.44 1069 LEU A O 1
ATOM 8575 N N . ASN A 1 1070 ? 15.821 1.384 20.433 1.00 89.50 1070 ASN A N 1
ATOM 8576 C CA . ASN A 1 1070 ? 16.241 0.212 21.202 1.00 89.50 1070 ASN A CA 1
ATOM 8577 C C . ASN A 1 1070 ? 17.717 0.305 21.629 1.00 89.50 1070 ASN A C 1
ATOM 8579 O O . ASN A 1 1070 ? 18.017 0.085 22.801 1.00 89.50 1070 ASN A O 1
ATOM 8583 N N . ASP A 1 1071 ? 18.621 0.692 20.725 1.00 89.69 1071 ASP A N 1
ATOM 8584 C CA . ASP A 1 1071 ? 20.055 0.822 21.024 1.00 89.69 1071 ASP A CA 1
ATOM 8585 C C . ASP A 1 1071 ? 20.342 1.936 22.043 1.00 89.69 1071 ASP A C 1
ATOM 8587 O O . ASP A 1 1071 ? 21.073 1.722 23.011 1.00 89.69 1071 ASP A O 1
ATOM 8591 N N . VAL A 1 1072 ? 19.719 3.116 21.881 1.00 87.88 1072 VAL A N 1
ATOM 8592 C CA . VAL A 1 1072 ? 19.843 4.240 22.834 1.00 87.88 1072 VAL A CA 1
ATOM 8593 C C . VAL A 1 1072 ? 19.448 3.805 24.244 1.00 87.88 1072 VAL A C 1
ATOM 8595 O O . VAL A 1 1072 ? 20.038 4.272 25.220 1.00 87.88 1072 VAL A O 1
ATOM 8598 N N . ILE A 1 1073 ? 18.433 2.947 24.347 1.00 86.88 1073 ILE A N 1
ATOM 8599 C CA . ILE A 1 1073 ? 17.908 2.427 25.608 1.00 86.88 1073 ILE A CA 1
ATOM 8600 C C . ILE A 1 1073 ? 18.846 1.375 26.211 1.00 86.88 1073 ILE A C 1
ATOM 8602 O O . ILE A 1 1073 ? 19.109 1.433 27.410 1.00 86.88 1073 ILE A O 1
ATOM 8606 N N . GLN A 1 1074 ? 19.391 0.461 25.403 1.00 81.62 1074 GLN A N 1
ATOM 8607 C CA . GLN A 1 1074 ? 20.329 -0.561 25.882 1.00 81.62 1074 GLN A CA 1
ATOM 8608 C C . GLN A 1 1074 ? 21.663 0.033 26.353 1.00 81.62 1074 GLN A C 1
ATOM 8610 O O . GLN A 1 1074 ? 22.180 -0.382 27.387 1.00 81.62 1074 GLN A O 1
ATOM 8615 N N . GLU A 1 1075 ? 22.213 1.026 25.648 1.00 70.62 1075 GLU A N 1
ATOM 8616 C CA . GLU A 1 1075 ? 23.482 1.656 26.045 1.00 70.62 1075 GLU A CA 1
ATOM 8617 C C . GLU A 1 1075 ? 23.351 2.662 27.200 1.00 70.62 1075 GLU A C 1
ATOM 8619 O O . GLU A 1 1075 ? 24.356 3.066 27.792 1.00 70.62 1075 GLU A O 1
ATOM 8624 N N . ARG A 1 1076 ? 22.133 3.105 27.538 1.00 63.72 1076 ARG A N 1
ATOM 8625 C CA . ARG A 1 1076 ? 21.897 4.086 28.606 1.00 63.72 1076 ARG A CA 1
ATOM 8626 C C . ARG A 1 1076 ? 20.891 3.554 29.620 1.00 63.72 1076 ARG A C 1
ATOM 8628 O O . ARG A 1 1076 ? 19.702 3.847 29.521 1.00 63.72 1076 ARG A O 1
ATOM 8635 N N . GLU A 1 1077 ? 21.401 2.929 30.687 1.00 59.09 1077 GLU A N 1
ATOM 8636 C CA . GLU A 1 1077 ? 20.668 2.410 31.870 1.00 59.09 1077 GLU A CA 1
ATOM 8637 C C . GLU A 1 1077 ? 19.854 3.468 32.677 1.00 59.09 1077 GLU A C 1
ATOM 8639 O O . GLU A 1 1077 ? 19.483 3.264 33.833 1.00 59.09 1077 GLU A O 1
ATOM 8644 N N . PHE A 1 1078 ? 19.563 4.635 32.096 1.00 64.31 1078 PHE A N 1
ATOM 8645 C CA . PHE A 1 1078 ? 19.102 5.843 32.775 1.00 64.31 1078 PHE A CA 1
ATOM 8646 C C . PHE A 1 1078 ? 17.843 6.489 32.167 1.00 64.31 1078 PHE A C 1
ATOM 8648 O O . PHE A 1 1078 ? 17.626 7.684 32.384 1.00 64.31 1078 PHE A O 1
ATOM 8655 N N . ILE A 1 1079 ? 16.950 5.742 31.494 1.00 75.00 1079 ILE A N 1
ATOM 8656 C CA . ILE A 1 1079 ? 15.593 6.255 31.165 1.00 75.00 1079 ILE A CA 1
ATOM 8657 C C . ILE A 1 1079 ? 14.927 6.851 32.419 1.00 75.00 1079 ILE A C 1
ATOM 8659 O O . ILE A 1 1079 ? 14.363 7.946 32.380 1.00 75.00 1079 ILE A O 1
ATOM 8663 N N . ASN A 1 1080 ? 15.128 6.192 33.565 1.00 68.00 1080 ASN A N 1
ATOM 8664 C CA . ASN A 1 1080 ? 14.745 6.625 34.912 1.00 68.00 1080 ASN A CA 1
ATOM 8665 C C . ASN A 1 1080 ? 15.210 8.043 35.321 1.00 68.00 1080 ASN A C 1
ATOM 8667 O O . ASN A 1 1080 ? 14.767 8.548 36.360 1.00 68.00 1080 ASN A O 1
ATOM 8671 N N . HIS A 1 1081 ? 16.090 8.710 34.567 1.00 69.81 1081 HIS A N 1
ATOM 8672 C CA . HIS A 1 1081 ? 16.628 10.053 34.843 1.00 69.81 1081 HIS A CA 1
ATOM 8673 C C . HIS A 1 1081 ? 16.484 11.041 33.668 1.00 69.81 1081 HIS A C 1
ATOM 8675 O O . HIS A 1 1081 ? 16.941 12.180 33.765 1.00 69.81 1081 HIS A O 1
ATOM 8681 N N . VAL A 1 1082 ? 15.813 10.653 32.580 1.00 78.94 1082 VAL A N 1
ATOM 8682 C CA . VAL A 1 1082 ? 15.534 11.554 31.454 1.00 78.94 1082 VAL A CA 1
ATOM 8683 C C . VAL A 1 1082 ? 14.564 12.664 31.895 1.00 78.94 1082 VAL A C 1
ATOM 8685 O O . VAL A 1 1082 ? 13.539 12.404 32.524 1.00 78.94 1082 VAL A O 1
ATOM 8688 N N . SER A 1 1083 ? 14.910 13.918 31.575 1.00 76.94 1083 SER A N 1
ATOM 8689 C CA . SER A 1 1083 ? 14.120 15.141 31.844 1.00 76.94 1083 SER A CA 1
ATOM 8690 C C . SER A 1 1083 ? 13.449 15.714 30.584 1.00 76.94 1083 SER A C 1
ATOM 8692 O O . SER A 1 1083 ? 12.993 16.861 30.545 1.00 76.94 1083 SER A O 1
ATOM 8694 N N . GLU A 1 1084 ? 13.448 14.924 29.517 1.00 84.94 1084 GLU A N 1
ATOM 8695 C CA . GLU A 1 1084 ? 12.860 15.224 28.218 1.00 84.94 1084 GLU A CA 1
ATOM 8696 C C . GLU A 1 1084 ? 11.425 14.668 28.169 1.00 84.94 1084 GLU A C 1
ATOM 8698 O O . GLU A 1 1084 ? 11.210 13.536 28.607 1.00 84.94 1084 GLU A O 1
ATOM 8703 N N . PRO A 1 1085 ? 10.430 15.436 27.688 1.00 88.50 1085 PRO A N 1
ATOM 8704 C CA . PRO A 1 1085 ? 9.032 15.013 27.699 1.00 88.50 1085 PRO A CA 1
ATOM 8705 C C . PRO A 1 1085 ? 8.751 14.079 26.508 1.00 88.50 1085 PRO A C 1
ATOM 8707 O O . PRO A 1 1085 ? 8.302 14.498 25.439 1.00 88.50 1085 PRO A O 1
ATOM 8710 N N . LEU A 1 1086 ? 9.096 12.802 26.683 1.00 90.00 1086 LEU A N 1
ATOM 8711 C CA . LEU A 1 1086 ? 9.111 11.789 25.624 1.00 90.00 1086 LEU A CA 1
ATOM 8712 C C . LEU A 1 1086 ? 7.726 11.492 25.023 1.00 90.00 1086 LEU A C 1
ATOM 8714 O O . LEU A 1 1086 ? 7.603 11.342 23.807 1.00 90.00 1086 LEU A O 1
ATOM 8718 N N . PHE A 1 1087 ? 6.673 11.461 25.841 1.00 90.56 1087 PHE A N 1
ATOM 8719 C CA . PHE A 1 1087 ? 5.301 11.255 25.377 1.00 90.56 1087 PHE A CA 1
ATOM 8720 C C . PHE A 1 1087 ? 4.705 12.524 24.746 1.00 90.56 1087 PHE A C 1
ATOM 8722 O O . PHE A 1 1087 ? 3.924 12.411 23.807 1.00 90.56 1087 PHE A O 1
ATOM 8729 N N . SER A 1 1088 ? 5.125 13.727 25.153 1.00 89.75 1088 SER A N 1
ATOM 8730 C CA . SER A 1 1088 ? 4.813 14.978 24.443 1.00 89.75 1088 SER A CA 1
ATOM 8731 C C . SER A 1 1088 ? 5.443 15.017 23.044 1.00 89.75 1088 SER A C 1
ATOM 8733 O O . SER A 1 1088 ? 4.832 15.533 22.106 1.00 89.75 1088 SER A O 1
ATOM 8735 N N . LEU A 1 1089 ? 6.660 14.481 22.877 1.00 88.44 1089 LEU A N 1
ATOM 8736 C CA . LEU A 1 1089 ? 7.305 14.354 21.562 1.00 88.44 1089 LEU A CA 1
ATOM 8737 C C . LEU A 1 1089 ? 6.564 13.350 20.667 1.00 88.44 1089 LEU A C 1
ATOM 8739 O O . LEU A 1 1089 ? 6.310 13.647 19.498 1.00 88.44 1089 LEU A O 1
ATOM 8743 N N . LEU A 1 1090 ? 6.173 12.206 21.231 1.00 89.69 1090 LEU A N 1
ATOM 8744 C CA . LEU A 1 1090 ? 5.386 11.160 20.572 1.00 89.69 1090 LEU A CA 1
ATOM 8745 C C . LEU A 1 1090 ? 3.994 11.669 20.152 1.00 89.69 1090 LEU A C 1
ATOM 8747 O O . LEU A 1 1090 ? 3.595 11.522 18.995 1.00 89.69 1090 LEU A O 1
ATOM 8751 N N . ASP A 1 1091 ? 3.285 12.358 21.048 1.00 87.06 1091 ASP A N 1
ATOM 8752 C CA . ASP A 1 1091 ? 2.017 13.030 20.756 1.00 87.06 1091 ASP A CA 1
ATOM 8753 C C . ASP A 1 1091 ? 2.178 14.020 19.588 1.00 87.06 1091 ASP A C 1
ATOM 8755 O O . ASP A 1 1091 ? 1.439 13.979 18.596 1.00 87.06 1091 ASP A O 1
ATOM 8759 N N . ARG A 1 1092 ? 3.202 14.876 19.636 1.00 84.00 1092 ARG A N 1
ATOM 8760 C CA . ARG A 1 1092 ? 3.473 15.852 18.573 1.00 84.00 1092 ARG A CA 1
ATOM 8761 C C . ARG A 1 1092 ? 3.787 15.188 17.229 1.00 84.00 1092 ARG A C 1
ATOM 8763 O O . ARG A 1 1092 ? 3.300 15.661 16.201 1.00 84.00 1092 ARG A O 1
ATOM 8770 N N . ALA A 1 1093 ? 4.533 14.087 17.221 1.00 84.25 1093 ALA A N 1
ATOM 8771 C CA . ALA A 1 1093 ? 4.827 13.317 16.014 1.00 84.25 1093 ALA A CA 1
ATOM 8772 C C . ALA A 1 1093 ? 3.562 12.689 15.397 1.00 84.25 1093 ALA A C 1
ATOM 8774 O O . ALA A 1 1093 ? 3.360 12.788 14.184 1.00 84.25 1093 ALA A O 1
ATOM 8775 N N . LEU A 1 1094 ? 2.641 12.171 16.223 1.00 83.06 1094 LEU A N 1
ATOM 8776 C CA . LEU A 1 1094 ? 1.303 11.744 15.785 1.00 83.06 1094 LEU A CA 1
ATOM 8777 C C . LEU A 1 1094 ? 0.479 12.909 15.210 1.00 83.06 1094 LEU A C 1
ATOM 8779 O O . LEU A 1 1094 ? -0.232 12.750 14.222 1.00 83.06 1094 LEU A O 1
ATOM 8783 N N . GLN A 1 1095 ? 0.593 14.108 15.790 1.00 81.75 1095 GLN A N 1
ATOM 8784 C CA . GLN A 1 1095 ? -0.024 15.347 15.277 1.00 81.75 1095 GLN A CA 1
ATOM 8785 C C . GLN A 1 1095 ? 0.484 15.708 13.873 1.00 81.75 1095 GLN A C 1
ATOM 8787 O O . GLN A 1 1095 ? -0.276 16.211 13.048 1.00 81.75 1095 GLN A O 1
ATOM 8792 N N . LYS A 1 1096 ? 1.766 15.439 13.603 1.00 78.50 1096 LYS A N 1
ATOM 8793 C CA . LYS A 1 1096 ? 2.421 15.649 12.306 1.00 78.50 1096 LYS A CA 1
ATOM 8794 C C . LYS A 1 1096 ? 2.305 14.459 11.346 1.00 78.50 1096 LYS A C 1
ATOM 8796 O O . LYS A 1 1096 ? 2.721 14.594 10.200 1.00 78.50 1096 LYS A O 1
ATOM 8801 N N . LYS A 1 1097 ? 1.708 13.340 11.779 1.00 81.06 1097 LYS A N 1
ATOM 8802 C CA . LYS A 1 1097 ? 1.572 12.083 11.021 1.00 81.06 1097 LYS A CA 1
ATOM 8803 C C . LYS A 1 1097 ? 2.914 11.488 10.553 1.00 81.06 1097 LYS A C 1
ATOM 8805 O O . LYS A 1 1097 ? 2.966 10.871 9.494 1.00 81.06 1097 LYS A O 1
ATOM 8810 N N . TYR A 1 1098 ? 3.995 11.650 11.325 1.00 80.94 1098 TYR A N 1
ATOM 8811 C CA . TYR A 1 1098 ? 5.308 11.071 10.977 1.00 80.94 1098 TYR A CA 1
ATOM 8812 C C . TYR A 1 1098 ? 5.325 9.527 11.043 1.00 80.94 1098 TYR A C 1
ATOM 8814 O O . TYR A 1 1098 ? 6.126 8.875 10.371 1.00 80.94 1098 TYR A O 1
ATOM 8822 N N . TYR A 1 1099 ? 4.433 8.942 11.843 1.00 82.19 1099 TYR A N 1
ATOM 8823 C CA . TYR A 1 1099 ? 4.193 7.503 11.961 1.00 82.19 1099 TYR A CA 1
ATOM 8824 C C . TYR A 1 1099 ? 2.763 7.229 12.458 1.00 82.19 1099 TYR A C 1
ATOM 8826 O O . TYR A 1 1099 ? 2.042 8.144 12.864 1.00 82.19 1099 TYR A O 1
ATOM 8834 N N . SER A 1 1100 ? 2.339 5.968 12.385 1.00 85.12 1100 SER A N 1
ATOM 8835 C CA . SER A 1 1100 ? 1.012 5.501 12.805 1.00 85.12 1100 SER A CA 1
ATOM 8836 C C . SER A 1 1100 ? 0.878 5.375 14.328 1.00 85.12 1100 SER A C 1
ATOM 8838 O O . SER A 1 1100 ? 1.872 5.264 15.047 1.00 85.12 1100 SER A O 1
ATOM 8840 N N . VAL A 1 1101 ? -0.361 5.329 14.834 1.00 82.38 1101 VAL A N 1
ATOM 8841 C CA . VAL A 1 1101 ? -0.616 5.110 16.269 1.00 82.38 1101 VAL A CA 1
ATOM 8842 C C . VAL A 1 1101 ? -0.076 3.756 16.728 1.00 82.38 1101 VAL A C 1
ATOM 8844 O O . VAL A 1 1101 ? 0.515 3.692 17.793 1.00 82.38 1101 VAL A O 1
ATOM 8847 N N . ALA A 1 1102 ? -0.151 2.704 15.907 1.00 81.62 1102 ALA A N 1
ATOM 8848 C CA . ALA A 1 1102 ? 0.445 1.400 16.218 1.00 81.62 1102 ALA A CA 1
ATOM 8849 C C . ALA A 1 1102 ? 1.975 1.464 16.433 1.00 81.62 1102 ALA A C 1
ATOM 8851 O O . ALA A 1 1102 ? 2.500 0.867 17.371 1.00 81.62 1102 ALA A O 1
ATOM 8852 N N . GLU A 1 1103 ? 2.699 2.220 15.601 1.00 84.81 1103 GLU A N 1
ATOM 8853 C CA . GLU A 1 1103 ? 4.145 2.440 15.775 1.00 84.81 1103 GLU A CA 1
ATOM 8854 C C . GLU A 1 1103 ? 4.434 3.257 17.040 1.00 84.81 1103 GLU A C 1
ATOM 8856 O O . GLU A 1 1103 ? 5.357 2.934 17.788 1.00 84.81 1103 GLU A O 1
ATOM 8861 N N . ALA A 1 1104 ? 3.601 4.260 17.323 1.00 88.19 1104 ALA A N 1
ATOM 8862 C CA . ALA A 1 1104 ? 3.676 5.051 18.544 1.00 88.19 1104 ALA A CA 1
ATOM 8863 C C . ALA A 1 1104 ? 3.417 4.209 19.806 1.00 88.19 1104 ALA A C 1
ATOM 8865 O O . ALA A 1 1104 ? 4.156 4.331 20.778 1.00 88.19 1104 ALA A O 1
ATOM 8866 N N . THR A 1 1105 ? 2.428 3.308 19.783 1.00 86.81 1105 THR A N 1
ATOM 8867 C CA . THR A 1 1105 ? 2.134 2.356 20.866 1.00 86.81 1105 THR A CA 1
ATOM 8868 C C . THR A 1 1105 ? 3.322 1.441 21.131 1.00 86.81 1105 THR A C 1
ATOM 8870 O O . THR A 1 1105 ? 3.695 1.262 22.286 1.00 86.81 1105 THR A O 1
ATOM 8873 N N . ASN A 1 1106 ? 3.977 0.929 20.084 1.00 88.19 1106 ASN A N 1
ATOM 8874 C CA . ASN A 1 1106 ? 5.182 0.113 20.244 1.00 88.19 1106 ASN A CA 1
ATOM 8875 C C . ASN A 1 1106 ? 6.329 0.903 20.895 1.00 88.19 1106 ASN A C 1
ATOM 8877 O O . ASN A 1 1106 ? 6.939 0.405 21.835 1.00 88.19 1106 ASN A O 1
ATOM 8881 N N . MET A 1 1107 ? 6.588 2.143 20.466 1.00 89.56 1107 MET A N 1
ATOM 8882 C CA . MET A 1 1107 ? 7.621 2.986 21.090 1.00 89.56 1107 MET A CA 1
ATOM 8883 C C . MET A 1 1107 ? 7.276 3.360 22.538 1.00 89.56 1107 MET A C 1
ATOM 8885 O O . MET A 1 1107 ? 8.134 3.283 23.414 1.00 89.56 1107 MET A O 1
ATOM 8889 N N . GLY A 1 1108 ? 6.015 3.705 22.814 1.00 88.94 1108 GLY A N 1
ATOM 8890 C CA . GLY A 1 1108 ? 5.519 3.945 24.171 1.00 88.94 1108 GLY A CA 1
ATOM 8891 C C . GLY A 1 1108 ? 5.669 2.717 25.072 1.00 88.94 1108 GLY A C 1
ATOM 8892 O O . GLY A 1 1108 ? 6.040 2.859 26.235 1.00 88.94 1108 GLY A O 1
ATOM 8893 N N . LYS A 1 1109 ? 5.469 1.512 24.521 1.00 87.75 1109 LYS A N 1
ATOM 8894 C CA . LYS A 1 1109 ? 5.681 0.236 25.216 1.00 87.75 1109 LYS A CA 1
ATOM 8895 C C . LYS A 1 1109 ? 7.153 0.004 25.533 1.00 87.75 1109 LYS A C 1
ATOM 8897 O O . LYS A 1 1109 ? 7.464 -0.277 26.683 1.00 87.75 1109 LYS A O 1
ATOM 8902 N N . THR A 1 1110 ? 8.059 0.219 24.578 1.00 88.69 1110 THR A N 1
ATOM 8903 C CA . THR A 1 1110 ? 9.509 0.148 24.828 1.00 88.69 1110 THR A CA 1
ATOM 8904 C C . THR A 1 1110 ? 9.937 1.112 25.940 1.00 88.69 1110 THR A C 1
ATOM 8906 O O . THR A 1 1110 ? 10.731 0.736 26.800 1.00 88.69 1110 THR A O 1
ATOM 8909 N N . LEU A 1 1111 ? 9.391 2.334 25.974 1.00 88.50 1111 LEU A N 1
ATOM 8910 C CA . LEU A 1 1111 ? 9.669 3.301 27.043 1.00 88.50 1111 LEU A CA 1
ATOM 8911 C C . LEU A 1 1111 ? 9.139 2.844 28.407 1.00 88.50 1111 LEU A C 1
ATOM 8913 O O . LEU A 1 1111 ? 9.864 2.945 29.396 1.00 88.50 1111 LEU A O 1
ATOM 8917 N N . ALA A 1 1112 ? 7.908 2.331 28.462 1.00 84.69 1112 ALA A N 1
ATOM 8918 C CA . ALA A 1 1112 ? 7.302 1.811 29.684 1.00 84.69 1112 ALA A CA 1
ATOM 8919 C C . ALA A 1 1112 ? 8.081 0.594 30.221 1.00 84.69 1112 ALA A C 1
ATOM 8921 O O . ALA A 1 1112 ? 8.558 0.619 31.353 1.00 84.69 1112 ALA A O 1
ATOM 8922 N N . GLU A 1 1113 ? 8.322 -0.422 29.386 1.00 85.50 1113 GLU A N 1
ATOM 8923 C CA . GLU A 1 1113 ? 9.054 -1.649 29.749 1.00 85.50 1113 GLU A CA 1
ATOM 8924 C C . GLU A 1 1113 ? 10.472 -1.376 30.278 1.00 85.50 1113 GLU A C 1
ATOM 8926 O O . GLU A 1 1113 ? 10.968 -2.130 31.113 1.00 85.50 1113 GLU A O 1
ATOM 8931 N N . ASN A 1 1114 ? 11.099 -0.272 29.856 1.00 84.56 1114 ASN A N 1
ATOM 8932 C CA . ASN A 1 1114 ? 12.418 0.166 30.324 1.00 84.56 1114 ASN A CA 1
ATOM 8933 C C . ASN A 1 1114 ? 12.358 1.282 31.399 1.00 84.56 1114 ASN A C 1
ATOM 8935 O O . ASN A 1 1114 ? 13.362 1.934 31.695 1.00 84.56 1114 ASN A O 1
ATOM 8939 N N . GLY A 1 1115 ? 11.196 1.485 32.031 1.00 83.06 1115 GLY A N 1
ATOM 8940 C CA . GLY A 1 1115 ? 11.042 2.257 33.268 1.00 83.06 1115 GLY A CA 1
ATOM 8941 C C . GLY A 1 1115 ? 10.747 3.753 33.117 1.00 83.06 1115 GLY A C 1
ATOM 8942 O O . GLY A 1 1115 ? 10.918 4.493 34.088 1.00 83.06 1115 GLY A O 1
ATOM 8943 N N . PHE A 1 1116 ? 10.312 4.238 31.949 1.00 87.38 1116 PHE A N 1
ATOM 8944 C CA . PHE A 1 1116 ? 9.889 5.637 31.825 1.00 87.38 1116 PHE A CA 1
ATOM 8945 C C . PHE A 1 1116 ? 8.638 5.926 32.666 1.00 87.38 1116 PHE A C 1
ATOM 8947 O O . PHE A 1 1116 ? 7.622 5.242 32.564 1.00 87.38 1116 PHE A O 1
ATOM 8954 N N . ASP A 1 1117 ? 8.704 6.990 33.463 1.00 86.38 1117 ASP A N 1
ATOM 8955 C CA . ASP A 1 1117 ? 7.626 7.419 34.351 1.00 86.38 1117 ASP A CA 1
ATOM 8956 C C . ASP A 1 1117 ? 6.840 8.589 33.737 1.00 86.38 1117 ASP A C 1
ATOM 8958 O O . ASP A 1 1117 ? 7.307 9.736 33.711 1.00 86.38 1117 ASP A O 1
ATOM 8962 N N . ILE A 1 1118 ? 5.625 8.294 33.263 1.00 88.50 1118 ILE A N 1
ATOM 8963 C CA . ILE A 1 1118 ? 4.717 9.255 32.618 1.00 88.50 1118 ILE A CA 1
ATOM 8964 C C . ILE A 1 1118 ? 4.358 10.453 33.509 1.00 88.50 1118 ILE A C 1
ATOM 8966 O O . ILE A 1 1118 ? 4.046 11.522 32.985 1.00 88.50 1118 ILE A O 1
ATOM 8970 N N . GLN A 1 1119 ? 4.473 10.347 34.840 1.00 87.44 1119 GLN A N 1
ATOM 8971 C CA . GLN A 1 1119 ? 4.200 11.467 35.752 1.00 87.44 1119 GLN A CA 1
ATOM 8972 C C . GLN A 1 1119 ? 5.093 12.689 35.494 1.00 87.44 1119 GLN A C 1
ATOM 8974 O O . GLN A 1 1119 ? 4.727 13.818 35.831 1.00 87.44 1119 GLN A O 1
ATOM 8979 N N . ARG A 1 1120 ? 6.264 12.474 34.882 1.00 84.75 1120 ARG A N 1
ATOM 8980 C CA . ARG A 1 1120 ? 7.219 13.526 34.500 1.00 84.75 1120 ARG A CA 1
ATOM 8981 C C . ARG A 1 1120 ? 6.831 14.252 33.215 1.00 84.75 1120 ARG A C 1
ATOM 8983 O O . ARG A 1 1120 ? 7.359 15.326 32.940 1.00 84.75 1120 ARG A O 1
ATOM 8990 N N . ASP A 1 1121 ? 5.899 13.686 32.453 1.00 88.25 1121 ASP A N 1
ATOM 8991 C CA . ASP A 1 1121 ? 5.404 14.199 31.180 1.00 88.25 1121 ASP A CA 1
ATOM 8992 C C . ASP A 1 1121 ? 3.868 14.236 31.160 1.00 88.25 1121 ASP A C 1
ATOM 8994 O O . ASP A 1 1121 ? 3.194 13.685 30.287 1.00 88.25 1121 ASP A O 1
ATOM 8998 N N . LYS A 1 1122 ? 3.306 14.935 32.154 1.00 88.62 1122 LYS A N 1
ATOM 8999 C CA . LYS A 1 1122 ? 1.857 15.152 32.282 1.00 88.62 1122 LYS A CA 1
ATOM 9000 C C . LYS A 1 1122 ? 1.233 15.730 31.011 1.00 88.62 1122 LYS A C 1
ATOM 9002 O O . LYS A 1 1122 ? 0.151 15.308 30.627 1.00 88.62 1122 LYS A O 1
ATOM 9007 N N . ARG A 1 1123 ? 1.945 16.630 30.320 1.00 86.56 1123 ARG A N 1
ATOM 9008 C CA . ARG A 1 1123 ? 1.501 17.228 29.048 1.00 86.56 1123 ARG A CA 1
ATOM 9009 C C . ARG A 1 1123 ? 1.381 16.206 27.920 1.00 86.56 1123 ARG A C 1
ATOM 9011 O O . ARG A 1 1123 ? 0.462 16.313 27.112 1.00 86.56 1123 ARG A O 1
ATOM 9018 N N . GLY A 1 1124 ? 2.269 15.213 27.874 1.00 87.56 1124 GLY A N 1
ATOM 9019 C CA . GLY A 1 1124 ? 2.162 14.095 26.942 1.00 87.56 1124 GLY A CA 1
ATOM 9020 C C . GLY A 1 1124 ? 0.879 13.308 27.188 1.00 87.56 1124 GLY A C 1
ATOM 9021 O O . GLY A 1 1124 ? 0.102 13.086 26.262 1.00 87.56 1124 GLY A O 1
ATOM 9022 N N . LEU A 1 1125 ? 0.600 12.980 28.452 1.00 89.62 1125 LEU A N 1
ATOM 9023 C CA . LEU A 1 1125 ? -0.633 12.295 28.844 1.00 89.62 1125 LEU A CA 1
ATOM 9024 C C . LEU A 1 1125 ? -1.900 13.134 28.577 1.00 89.62 1125 LEU A C 1
ATOM 9026 O O . LEU A 1 1125 ? -2.877 12.605 28.052 1.00 89.62 1125 LEU A O 1
ATOM 9030 N N . GLU A 1 1126 ? -1.883 14.436 28.870 1.00 87.81 1126 GLU A N 1
ATOM 9031 C CA . GLU A 1 1126 ? -2.963 15.384 28.544 1.00 87.81 1126 GLU A CA 1
ATOM 9032 C C . GLU A 1 1126 ? -3.239 15.429 27.027 1.00 87.81 1126 GLU A C 1
ATOM 9034 O O . GLU A 1 1126 ? -4.401 15.468 26.609 1.00 87.81 1126 GLU A O 1
ATOM 9039 N N . GLY A 1 1127 ? -2.191 15.367 26.195 1.00 86.81 1127 GLY A N 1
ATOM 9040 C CA . GLY A 1 1127 ? -2.288 15.264 24.736 1.00 86.81 1127 GLY A CA 1
ATOM 9041 C C . GLY A 1 1127 ? -2.966 13.971 24.273 1.00 86.81 1127 GLY A C 1
ATOM 9042 O O . GLY A 1 1127 ? -3.940 14.023 23.514 1.00 86.81 1127 GLY A O 1
ATOM 9043 N N . LEU A 1 1128 ? -2.532 12.823 24.806 1.00 88.94 1128 LEU A N 1
ATOM 9044 C CA . LEU A 1 1128 ? -3.131 11.516 24.514 1.00 88.94 1128 LEU A CA 1
ATOM 9045 C C . LEU A 1 1128 ? -4.608 11.448 24.934 1.00 88.94 1128 LEU A C 1
ATOM 9047 O O . LEU A 1 1128 ? -5.463 11.094 24.121 1.00 88.94 1128 LEU A O 1
ATOM 9051 N N . ILE A 1 1129 ? -4.932 11.871 26.160 1.00 87.56 1129 ILE A N 1
ATOM 9052 C CA . ILE A 1 1129 ? -6.314 11.941 26.665 1.00 87.56 1129 ILE A CA 1
ATOM 9053 C C . ILE A 1 1129 ? -7.161 12.883 25.801 1.00 87.56 1129 ILE A C 1
ATOM 9055 O O . ILE A 1 1129 ? -8.317 12.587 25.508 1.00 87.56 1129 ILE A O 1
ATOM 9059 N N . THR A 1 1130 ? -6.601 14.001 25.335 1.00 85.81 1130 THR A N 1
ATOM 9060 C CA . THR A 1 1130 ? -7.321 14.913 24.437 1.00 85.81 1130 THR A CA 1
ATOM 9061 C C . THR A 1 1130 ? -7.624 14.249 23.093 1.00 85.81 1130 THR A C 1
ATOM 9063 O O . THR A 1 1130 ? -8.758 14.339 22.625 1.00 85.81 1130 THR A O 1
ATOM 9066 N N . ARG A 1 1131 ? -6.666 13.524 22.497 1.00 83.94 1131 ARG A N 1
ATOM 9067 C CA . ARG A 1 1131 ? -6.869 12.776 21.239 1.00 83.94 1131 ARG A CA 1
ATOM 9068 C C . ARG A 1 1131 ? -7.882 11.661 21.346 1.00 83.94 1131 ARG A C 1
ATOM 9070 O O . ARG A 1 1131 ? -8.631 11.453 20.394 1.00 83.94 1131 ARG A O 1
ATOM 9077 N N . MET A 1 1132 ? -7.909 10.978 22.489 1.00 87.12 1132 MET A N 1
ATOM 9078 C CA . MET A 1 1132 ? -8.895 9.948 22.787 1.00 87.12 1132 MET A CA 1
ATOM 9079 C C . MET A 1 1132 ? -10.308 10.468 22.492 1.00 87.12 1132 MET A C 1
ATOM 9081 O O . MET A 1 1132 ? -11.083 9.748 21.883 1.00 87.12 1132 MET A O 1
ATOM 9085 N N . TRP A 1 1133 ? -10.601 11.739 22.796 1.00 82.25 1133 TRP A N 1
ATOM 9086 C CA . TRP A 1 1133 ? -11.928 12.359 22.671 1.00 82.25 1133 TRP A CA 1
ATOM 9087 C C . TRP A 1 1133 ? -12.116 13.332 21.487 1.00 82.25 1133 TRP A C 1
ATOM 9089 O O . TRP A 1 1133 ? -13.027 14.158 21.520 1.00 82.25 1133 TRP A O 1
ATOM 9099 N N . VAL A 1 1134 ? -11.293 13.268 20.430 1.00 70.94 1134 VAL A N 1
ATOM 9100 C CA . VAL A 1 1134 ? -11.434 14.165 19.253 1.00 70.94 1134 VAL A CA 1
ATOM 9101 C C . VAL A 1 1134 ? -12.669 13.845 18.387 1.00 70.94 1134 VAL A C 1
ATOM 9103 O O . VAL A 1 1134 ? -13.128 14.706 17.637 1.00 70.94 1134 VAL A O 1
ATOM 9106 N N . GLY A 1 1135 ? -13.224 12.632 18.484 1.00 63.91 1135 GLY A N 1
ATOM 9107 C CA . GLY A 1 1135 ? -14.380 12.178 17.700 1.00 63.91 1135 GLY A CA 1
ATOM 9108 C C . GLY A 1 1135 ? -15.666 11.960 18.509 1.00 63.91 1135 GLY A C 1
ATOM 9109 O O . GLY A 1 1135 ? -15.736 12.203 19.710 1.00 63.91 1135 GLY A O 1
ATOM 9110 N N . THR A 1 1136 ? -16.697 11.429 17.844 1.00 59.53 1136 THR A N 1
ATOM 9111 C CA . THR A 1 1136 ? -17.975 11.017 18.467 1.00 59.53 1136 THR A CA 1
ATOM 9112 C C . THR A 1 1136 ? -17.899 9.685 19.226 1.00 59.53 1136 THR A C 1
ATOM 9114 O O . THR A 1 1136 ? -18.906 9.235 19.768 1.00 59.53 1136 THR A O 1
ATOM 9117 N N . ARG A 1 1137 ? -16.724 9.048 19.254 1.00 70.81 1137 ARG A N 1
ATOM 9118 C CA . ARG A 1 1137 ? -16.364 7.847 20.023 1.00 70.81 1137 ARG A CA 1
ATOM 9119 C C . ARG A 1 1137 ? -14.886 7.941 20.419 1.00 70.81 1137 ARG A C 1
ATOM 9121 O O . ARG A 1 1137 ? -14.139 8.616 19.704 1.00 70.81 1137 ARG A O 1
ATOM 9128 N N . PRO A 1 1138 ? -14.456 7.276 21.507 1.00 76.00 1138 PRO A N 1
ATOM 9129 C CA . PRO A 1 1138 ? -13.049 7.234 21.866 1.00 76.00 1138 PRO A CA 1
ATOM 9130 C C . PRO A 1 1138 ? -12.214 6.474 20.824 1.00 76.00 1138 PRO A C 1
ATOM 9132 O O . PRO A 1 1138 ? -12.638 5.435 20.321 1.00 76.00 1138 PRO A O 1
ATOM 9135 N N . ALA A 1 1139 ? -11.024 6.979 20.496 1.00 79.75 1139 ALA A N 1
ATOM 9136 C CA . ALA A 1 1139 ? -10.120 6.322 19.550 1.00 79.75 1139 ALA A CA 1
ATOM 9137 C C . ALA A 1 1139 ? -9.372 5.148 20.215 1.00 79.75 1139 ALA A C 1
ATOM 9139 O O . ALA A 1 1139 ? -8.423 5.374 20.963 1.00 79.75 1139 ALA A O 1
ATOM 9140 N N . GLU A 1 1140 ? -9.769 3.904 19.929 1.00 82.62 1140 GLU A N 1
ATOM 9141 C CA . GLU A 1 1140 ? -9.248 2.680 20.575 1.00 82.62 1140 GLU A CA 1
ATOM 9142 C C . GLU A 1 1140 ? -7.714 2.560 20.553 1.00 82.62 1140 GLU A C 1
ATOM 9144 O O . GLU A 1 1140 ? -7.102 2.237 21.571 1.00 82.62 1140 GLU A O 1
ATOM 9149 N N . GLU A 1 1141 ? -7.067 2.895 19.433 1.00 79.44 1141 GLU A N 1
ATOM 9150 C CA . GLU A 1 1141 ? -5.599 2.879 19.319 1.00 79.44 1141 GLU A CA 1
ATOM 9151 C C . GLU A 1 1141 ? -4.927 3.870 20.292 1.00 79.44 1141 GLU A C 1
ATOM 9153 O O . GLU A 1 1141 ? -3.863 3.589 20.845 1.00 79.44 1141 GLU A O 1
ATOM 9158 N N . ILE A 1 1142 ? -5.572 5.016 20.550 1.00 85.81 1142 ILE A N 1
ATOM 9159 C CA . ILE A 1 1142 ? -5.113 6.020 21.519 1.00 85.81 1142 ILE A CA 1
ATOM 9160 C C . ILE A 1 1142 ? -5.426 5.572 22.952 1.00 85.81 1142 ILE A C 1
ATOM 9162 O O . ILE A 1 1142 ? -4.613 5.820 23.839 1.00 85.81 1142 ILE A O 1
ATOM 9166 N N . VAL A 1 1143 ? -6.542 4.871 23.195 1.00 87.38 1143 VAL A N 1
ATOM 9167 C CA . VAL A 1 1143 ? -6.824 4.235 24.499 1.00 87.38 1143 VAL A CA 1
ATOM 9168 C C . VAL A 1 1143 ? -5.716 3.232 24.838 1.00 87.38 1143 VAL A C 1
ATOM 9170 O O . VAL A 1 1143 ? -5.192 3.258 25.950 1.00 87.38 1143 VAL A O 1
ATOM 9173 N N . ALA A 1 1144 ? -5.302 2.401 23.874 1.00 85.50 1144 ALA A N 1
ATOM 9174 C CA . ALA A 1 1144 ? -4.209 1.444 24.042 1.00 85.50 1144 ALA A CA 1
ATOM 9175 C C . ALA A 1 1144 ? -2.866 2.136 24.345 1.00 85.50 1144 ALA A C 1
ATOM 9177 O O . ALA A 1 1144 ? -2.214 1.795 25.328 1.00 85.50 1144 ALA A O 1
ATOM 9178 N N . LEU A 1 1145 ? -2.488 3.161 23.574 1.00 87.38 1145 LEU A N 1
ATOM 9179 C CA . LEU A 1 1145 ? -1.283 3.963 23.827 1.00 87.38 1145 LEU A CA 1
ATOM 9180 C C . LEU A 1 1145 ? -1.318 4.671 25.197 1.00 87.38 1145 LEU A C 1
ATOM 9182 O O . LEU A 1 1145 ? -0.318 4.685 25.912 1.00 87.38 1145 LEU A O 1
ATOM 9186 N N . THR A 1 1146 ? -2.470 5.223 25.591 1.00 90.69 1146 THR A N 1
ATOM 9187 C CA . THR A 1 1146 ? -2.669 5.882 26.897 1.00 90.69 1146 THR A CA 1
ATOM 9188 C C . THR A 1 1146 ? -2.518 4.883 28.042 1.00 90.69 1146 THR A C 1
ATOM 9190 O O . THR A 1 1146 ? -1.850 5.167 29.033 1.00 90.69 1146 THR A O 1
ATOM 9193 N N . LYS A 1 1147 ? -3.090 3.686 27.890 1.00 89.56 1147 LYS A N 1
ATOM 9194 C CA . LYS A 1 1147 ? -2.944 2.572 28.829 1.00 89.56 1147 LYS A CA 1
ATOM 9195 C C . LYS A 1 1147 ? -1.478 2.163 28.986 1.00 89.56 1147 LYS A C 1
ATOM 9197 O O . LYS A 1 1147 ? -1.000 2.094 30.111 1.00 89.56 1147 LYS A O 1
ATOM 9202 N N . THR A 1 1148 ? -0.750 1.986 27.884 1.00 86.56 1148 THR A N 1
ATOM 9203 C CA . THR A 1 1148 ? 0.688 1.680 27.899 1.00 86.56 1148 THR A CA 1
ATOM 9204 C C . THR A 1 1148 ? 1.524 2.781 28.558 1.00 86.56 1148 THR A C 1
ATOM 9206 O O . THR A 1 1148 ? 2.431 2.476 29.325 1.00 86.56 1148 THR A O 1
ATOM 9209 N N . ALA A 1 1149 ? 1.189 4.060 28.360 1.00 87.38 1149 ALA A N 1
ATOM 9210 C CA . ALA A 1 1149 ? 1.838 5.156 29.086 1.00 87.38 1149 ALA A CA 1
ATOM 9211 C C . ALA A 1 1149 ? 1.638 5.049 30.615 1.00 87.38 1149 ALA A C 1
ATOM 9213 O O . ALA A 1 1149 ? 2.522 5.409 31.388 1.00 87.38 1149 ALA A O 1
ATOM 9214 N N . LEU A 1 1150 ? 0.483 4.539 31.053 1.00 89.00 1150 LEU A N 1
ATOM 9215 C CA . LEU A 1 1150 ? 0.111 4.385 32.461 1.00 89.00 1150 LEU A CA 1
ATOM 9216 C C . LEU A 1 1150 ? 0.597 3.067 33.094 1.00 89.00 1150 LEU A C 1
ATOM 9218 O O . LEU A 1 1150 ? 0.590 2.962 34.318 1.00 89.00 1150 LEU A O 1
ATOM 9222 N N . GLU A 1 1151 ? 1.038 2.075 32.310 1.00 81.50 1151 GLU A N 1
ATOM 9223 C CA . GLU A 1 1151 ? 1.435 0.738 32.800 1.00 81.50 1151 GLU A CA 1
ATOM 9224 C C . GLU A 1 1151 ? 2.584 0.763 33.821 1.00 81.50 1151 GLU A C 1
ATOM 9226 O O . GLU A 1 1151 ? 2.641 -0.106 34.691 1.00 81.50 1151 GLU A O 1
ATOM 9231 N N . CYS A 1 1152 ? 3.452 1.776 33.761 1.00 70.00 1152 CYS A N 1
ATOM 9232 C CA . CYS A 1 1152 ? 4.588 1.954 34.674 1.00 70.00 1152 CYS A CA 1
ATOM 9233 C C . CYS A 1 1152 ? 4.441 3.160 35.619 1.00 70.00 1152 CYS A C 1
ATOM 9235 O O . CYS A 1 1152 ? 5.391 3.533 36.313 1.00 70.00 1152 CYS A O 1
ATOM 9237 N N . CYS A 1 1153 ? 3.251 3.762 35.672 1.00 82.81 1153 CYS A N 1
ATOM 9238 C CA . CYS A 1 1153 ? 2.950 4.883 36.554 1.00 82.81 1153 CYS A CA 1
ATOM 9239 C C . CYS A 1 1153 ? 2.876 4.414 38.018 1.00 82.81 1153 CYS A C 1
ATOM 9241 O O . CYS A 1 1153 ? 2.123 3.498 38.345 1.00 82.81 1153 CYS A O 1
ATOM 9243 N N . ARG A 1 1154 ? 3.665 5.029 38.910 1.00 77.19 1154 ARG A N 1
ATOM 9244 C CA . ARG A 1 1154 ? 3.805 4.574 40.313 1.00 77.19 1154 ARG A CA 1
ATOM 9245 C C . ARG A 1 1154 ? 2.681 5.024 41.241 1.00 77.19 1154 ARG A C 1
ATOM 9247 O O . ARG A 1 1154 ? 2.436 4.385 42.257 1.00 77.19 1154 ARG A O 1
ATOM 9254 N N . ASP A 1 1155 ? 2.044 6.132 40.904 1.00 84.75 1155 ASP A N 1
ATOM 9255 C CA . ASP A 1 1155 ? 0.893 6.695 41.598 1.00 84.75 1155 ASP A CA 1
ATOM 9256 C C . ASP A 1 1155 ? -0.134 7.081 40.521 1.00 84.75 1155 ASP A C 1
ATOM 9258 O O . ASP A 1 1155 ? 0.215 7.721 39.530 1.00 84.75 1155 ASP A O 1
ATOM 9262 N N . LEU A 1 1156 ? -1.378 6.620 40.660 1.00 84.50 1156 LEU A N 1
ATOM 9263 C CA . LEU A 1 1156 ? -2.459 6.855 39.692 1.00 84.50 1156 LEU A CA 1
ATOM 9264 C C . LEU A 1 1156 ? -3.313 8.090 40.054 1.00 84.50 1156 LEU A C 1
ATOM 9266 O O . LEU A 1 1156 ? -4.168 8.500 39.271 1.00 84.50 1156 LEU A O 1
ATOM 9270 N N . GLU A 1 1157 ? -3.033 8.716 41.202 1.00 85.75 1157 GLU A N 1
ATOM 9271 C CA . GLU A 1 1157 ? -3.781 9.822 41.812 1.00 85.75 1157 GLU A CA 1
ATOM 9272 C C . GLU A 1 1157 ? -3.107 11.193 41.621 1.00 85.75 1157 GLU A C 1
ATOM 9274 O O . GLU A 1 1157 ? -3.501 12.207 42.217 1.00 85.75 1157 GLU A O 1
ATOM 9279 N N . PHE A 1 1158 ? -2.107 11.263 40.742 1.00 87.38 1158 PHE A N 1
ATOM 9280 C CA . PHE A 1 1158 ? -1.512 12.523 40.319 1.00 87.38 1158 PHE A CA 1
ATOM 9281 C C . PHE A 1 1158 ? -2.508 13.378 39.521 1.00 87.38 1158 PHE A C 1
ATOM 9283 O O . PHE A 1 1158 ? -3.224 12.902 38.640 1.00 87.38 1158 PHE A O 1
ATOM 9290 N N . GLY A 1 1159 ? -2.518 14.679 39.813 1.00 85.81 1159 GLY A N 1
ATOM 9291 C CA . GLY A 1 1159 ? -3.317 15.654 39.075 1.00 85.81 1159 GLY A CA 1
ATOM 9292 C C . GLY A 1 1159 ? -2.792 15.933 37.671 1.00 85.81 1159 GLY A C 1
ATOM 9293 O O . GLY A 1 1159 ? -1.582 16.122 37.495 1.00 85.81 1159 GLY A O 1
ATOM 9294 N N . ILE A 1 1160 ? -3.713 16.030 36.717 1.00 87.38 1160 ILE A N 1
ATOM 9295 C CA . ILE A 1 1160 ? -3.553 16.581 35.366 1.00 87.38 1160 ILE A CA 1
ATOM 9296 C C . ILE A 1 1160 ? -4.525 17.756 35.173 1.00 87.38 1160 ILE A C 1
ATOM 9298 O O . ILE A 1 1160 ? -5.583 17.805 35.807 1.00 87.38 1160 ILE A O 1
ATOM 9302 N N . ASP A 1 1161 ? -4.175 18.702 34.301 1.00 84.50 1161 ASP A N 1
ATOM 9303 C CA . ASP A 1 1161 ? -5.008 19.875 34.016 1.00 84.50 1161 ASP A CA 1
ATOM 9304 C C . ASP A 1 1161 ? -5.669 19.713 32.636 1.00 84.50 1161 ASP A C 1
ATOM 9306 O O . ASP A 1 1161 ? -4.997 19.496 31.629 1.00 84.50 1161 ASP A O 1
ATOM 9310 N N . TRP A 1 1162 ? -6.999 19.837 32.551 1.00 82.81 1162 TRP A N 1
ATOM 9311 C CA . TRP A 1 1162 ? -7.721 19.628 31.289 1.00 82.81 1162 TRP A CA 1
ATOM 9312 C C . TRP A 1 1162 ? -8.902 20.588 31.127 1.00 82.81 1162 TRP A C 1
ATOM 9314 O O . TRP A 1 1162 ? -9.729 20.749 32.023 1.00 82.81 1162 TRP A O 1
ATOM 9324 N N . ASN A 1 1163 ? -8.970 21.260 29.970 1.00 75.19 1163 ASN A N 1
ATOM 9325 C CA . ASN A 1 1163 ? -9.970 22.291 29.642 1.00 75.19 1163 ASN A CA 1
ATOM 9326 C C . ASN A 1 1163 ? -10.194 23.354 30.742 1.00 75.19 1163 ASN A C 1
ATOM 9328 O O . ASN A 1 1163 ? -11.301 23.852 30.931 1.00 75.19 1163 ASN A O 1
ATOM 9332 N N . GLY A 1 1164 ? -9.129 23.723 31.463 1.00 74.94 1164 GLY A N 1
ATOM 9333 C CA . GLY A 1 1164 ? -9.163 24.733 32.526 1.00 74.94 1164 GLY A CA 1
ATOM 9334 C C . GLY A 1 1164 ? -9.596 24.216 33.903 1.00 74.94 1164 GLY A C 1
ATOM 9335 O O . GLY A 1 1164 ? -9.479 24.959 34.877 1.00 74.94 1164 GLY A O 1
ATOM 9336 N N . VAL A 1 1165 ? -10.029 22.957 34.013 1.00 79.50 1165 VAL A N 1
ATOM 9337 C CA . VAL A 1 1165 ? -10.241 22.280 35.299 1.00 79.50 1165 VAL A CA 1
ATOM 9338 C C . VAL A 1 1165 ? -8.902 21.713 35.771 1.00 79.50 1165 VAL A C 1
ATOM 9340 O O . VAL A 1 1165 ? -8.200 21.059 34.997 1.00 79.50 1165 VAL A O 1
ATOM 9343 N N . ARG A 1 1166 ? -8.536 21.998 37.025 1.00 83.56 1166 ARG A N 1
ATOM 9344 C CA . ARG A 1 1166 ? -7.241 21.622 37.611 1.00 83.56 1166 ARG A CA 1
ATOM 9345 C C . ARG A 1 1166 ? -7.335 20.412 38.527 1.00 83.56 1166 ARG A C 1
ATOM 9347 O O . ARG A 1 1166 ? -8.376 20.188 39.145 1.00 83.56 1166 ARG A O 1
ATOM 9354 N N . ASP A 1 1167 ? -6.214 19.706 38.660 1.00 85.69 1167 ASP A N 1
ATOM 9355 C CA . ASP A 1 1167 ? -6.067 18.519 39.520 1.00 85.69 1167 ASP A CA 1
ATOM 9356 C C . ASP A 1 1167 ? -7.151 17.453 39.265 1.00 85.69 1167 ASP A C 1
ATOM 9358 O O . ASP A 1 1167 ? -7.655 16.804 40.180 1.00 85.69 1167 ASP A O 1
ATOM 9362 N N . LEU A 1 1168 ? -7.532 17.270 37.997 1.00 88.31 1168 LEU A N 1
ATOM 9363 C CA . LEU A 1 1168 ? -8.311 16.104 37.600 1.00 88.31 1168 LEU A CA 1
ATOM 9364 C C . LEU A 1 1168 ? -7.415 14.873 37.717 1.00 88.31 1168 LEU A C 1
ATOM 9366 O O . LEU A 1 1168 ? -6.246 14.912 37.341 1.00 88.31 1168 LEU A O 1
ATOM 9370 N N . LYS A 1 1169 ? -7.954 13.761 38.214 1.00 90.62 1169 LYS A N 1
ATOM 9371 C CA . LYS A 1 1169 ? -7.251 12.470 38.149 1.00 90.62 1169 LYS A CA 1
ATOM 9372 C C . LYS A 1 1169 ? -7.500 11.838 36.787 1.00 90.62 1169 LYS A C 1
ATOM 9374 O O . LYS A 1 1169 ? -8.513 12.140 36.155 1.00 90.62 1169 LYS A O 1
ATOM 9379 N N . VAL A 1 1170 ? -6.652 10.905 36.353 1.00 88.75 1170 VAL A N 1
ATOM 9380 C CA . VAL A 1 1170 ? -6.863 10.170 35.086 1.00 88.75 1170 VAL A CA 1
ATOM 9381 C C . VAL A 1 1170 ? -8.257 9.519 35.049 1.00 88.75 1170 VAL A C 1
ATOM 9383 O O . VAL A 1 1170 ? -8.939 9.558 34.025 1.00 88.75 1170 VAL A O 1
ATOM 9386 N N . LEU A 1 1171 ? -8.727 9.047 36.210 1.00 91.38 1171 LEU A N 1
ATOM 9387 C CA . LEU A 1 1171 ? -10.065 8.494 36.437 1.00 91.38 1171 LEU A CA 1
ATOM 9388 C C . LEU A 1 1171 ? -11.228 9.496 36.243 1.00 91.38 1171 LEU A C 1
ATOM 9390 O O . LEU A 1 1171 ? -12.370 9.100 36.366 1.00 91.38 1171 LEU A O 1
ATOM 9394 N N . HIS A 1 1172 ? -10.997 10.777 35.939 1.00 90.38 1172 HIS A N 1
ATOM 9395 C CA . HIS A 1 1172 ? -12.068 11.723 35.573 1.00 90.38 1172 HIS A CA 1
ATOM 9396 C C . HIS A 1 1172 ? -12.280 11.839 34.053 1.00 90.38 1172 HIS A C 1
ATOM 9398 O O . HIS A 1 1172 ? -13.284 12.395 33.606 1.00 90.38 1172 HIS A O 1
ATOM 9404 N N . LEU A 1 1173 ? -11.311 11.380 33.250 1.00 87.94 1173 LEU A N 1
ATOM 9405 C CA . LEU A 1 1173 ? -11.223 11.664 31.811 1.00 87.94 1173 LEU A CA 1
ATOM 9406 C C . LEU A 1 1173 ? -11.079 10.408 30.941 1.00 87.94 1173 LEU A C 1
ATOM 9408 O O . LEU A 1 1173 ? -10.901 10.527 29.729 1.00 87.94 1173 LEU A O 1
ATOM 9412 N N . CYS A 1 1174 ? -11.123 9.213 31.526 1.00 88.69 1174 CYS A N 1
ATOM 9413 C CA . CYS A 1 1174 ? -10.949 7.950 30.811 1.00 88.69 1174 CYS A CA 1
ATOM 9414 C C . CYS A 1 1174 ? -12.272 7.340 30.305 1.00 88.69 1174 CYS A C 1
ATOM 9416 O O . CYS A 1 1174 ? -13.363 7.789 30.651 1.00 88.69 1174 CYS A O 1
ATOM 9418 N N . THR A 1 1175 ? -12.175 6.325 29.443 1.00 90.31 1175 THR A N 1
ATOM 9419 C CA . THR A 1 1175 ? -13.320 5.507 29.000 1.00 90.31 1175 THR A CA 1
ATOM 9420 C C . THR A 1 1175 ? -13.706 4.482 30.084 1.00 90.31 1175 THR A C 1
ATOM 9422 O O . THR A 1 1175 ? -12.895 4.254 30.986 1.00 90.31 1175 THR A O 1
ATOM 9425 N N . PRO A 1 1176 ? -14.890 3.835 30.040 1.00 90.06 1176 PRO A N 1
ATOM 9426 C CA . PRO A 1 1176 ? -15.274 2.822 31.033 1.00 90.06 1176 PRO A CA 1
ATOM 9427 C C . PRO A 1 1176 ? -14.267 1.670 31.154 1.00 90.06 1176 PRO A C 1
ATOM 9429 O O . PRO A 1 1176 ? -13.947 1.237 32.259 1.00 90.06 1176 PRO A O 1
ATOM 9432 N N . GLU A 1 1177 ? -13.696 1.232 30.032 1.00 90.50 1177 GLU A N 1
ATOM 9433 C CA . GLU A 1 1177 ? -12.722 0.139 29.969 1.00 90.50 1177 GLU A CA 1
ATOM 9434 C C . GLU A 1 1177 ? -11.390 0.540 30.623 1.00 90.50 1177 GLU A C 1
ATOM 9436 O O . GLU A 1 1177 ? -10.772 -0.247 31.343 1.00 90.50 1177 GLU A O 1
ATOM 9441 N N . LEU A 1 1178 ? -10.952 1.788 30.410 1.00 90.75 1178 LEU A N 1
ATOM 9442 C CA . LEU A 1 1178 ? -9.745 2.329 31.034 1.00 90.75 1178 LEU A CA 1
ATOM 9443 C C . LEU A 1 1178 ? -9.977 2.680 32.517 1.00 90.75 1178 LEU A C 1
ATOM 9445 O O . LEU A 1 1178 ? -9.063 2.513 33.321 1.00 90.75 1178 LEU A O 1
ATOM 9449 N N . ALA A 1 1179 ? -11.186 3.097 32.908 1.00 92.25 1179 ALA A N 1
ATOM 9450 C CA . ALA A 1 1179 ? -11.565 3.280 34.311 1.00 92.25 1179 ALA A CA 1
ATOM 9451 C C . ALA A 1 1179 ? -11.523 1.960 35.083 1.00 92.25 1179 ALA A C 1
ATOM 9453 O O . ALA A 1 1179 ? -10.868 1.893 36.120 1.00 92.25 1179 ALA A O 1
ATOM 9454 N N . GLN A 1 1180 ? -12.141 0.898 34.552 1.00 93.69 1180 GLN A N 1
ATOM 9455 C CA . GLN A 1 1180 ? -12.075 -0.433 35.156 1.00 93.69 1180 GLN A CA 1
ATOM 9456 C C . GLN A 1 1180 ? -10.615 -0.887 35.315 1.00 93.69 1180 GLN A C 1
ATOM 9458 O O . GLN A 1 1180 ? -10.210 -1.296 36.401 1.00 93.69 1180 GLN A O 1
ATOM 9463 N N . TRP A 1 1181 ? -9.795 -0.736 34.271 1.00 93.62 1181 TRP A N 1
ATOM 9464 C CA . TRP A 1 1181 ? -8.380 -1.120 34.302 1.00 93.62 1181 TRP A CA 1
ATOM 9465 C C . TRP A 1 1181 ? -7.538 -0.342 35.334 1.00 93.62 1181 TRP A C 1
ATOM 9467 O O . TRP A 1 1181 ? -6.612 -0.911 35.919 1.00 93.62 1181 TRP A O 1
ATOM 9477 N N . LEU A 1 1182 ? -7.852 0.940 35.567 1.00 92.00 1182 LEU A N 1
ATOM 9478 C CA . LEU A 1 1182 ? -7.232 1.768 36.610 1.00 92.00 1182 LEU A CA 1
ATOM 9479 C C . LEU A 1 1182 ? -7.675 1.333 38.016 1.00 92.00 1182 LEU A C 1
ATOM 9481 O O . LEU A 1 1182 ? -6.839 1.188 38.907 1.00 92.00 1182 LEU A O 1
ATOM 9485 N N . LEU A 1 1183 ? -8.972 1.084 38.212 1.00 92.69 1183 LEU A N 1
ATOM 9486 C CA . LEU A 1 1183 ? -9.547 0.635 39.486 1.00 92.69 1183 LEU A CA 1
ATOM 9487 C C . LEU A 1 1183 ? -9.008 -0.745 39.899 1.00 92.69 1183 LEU A C 1
ATOM 9489 O O . LEU A 1 1183 ? -8.615 -0.941 41.047 1.00 92.69 1183 LEU A O 1
ATOM 9493 N N . GLU A 1 1184 ? -8.877 -1.676 38.949 1.00 91.56 1184 GLU A N 1
ATOM 9494 C CA . GLU A 1 1184 ? -8.213 -2.978 39.138 1.00 91.56 1184 GLU A CA 1
ATOM 9495 C C . GLU A 1 1184 ? -6.731 -2.857 39.549 1.00 91.56 1184 GLU A C 1
ATOM 9497 O O . GLU A 1 1184 ? -6.158 -3.809 40.079 1.00 91.56 1184 GLU A O 1
ATOM 9502 N N . ARG A 1 1185 ? -6.105 -1.694 39.323 1.00 89.19 1185 ARG A N 1
ATOM 9503 C CA . ARG A 1 1185 ? -4.721 -1.366 39.710 1.00 89.19 1185 ARG A CA 1
ATOM 9504 C C . ARG A 1 1185 ? -4.621 -0.495 40.963 1.00 89.19 1185 ARG A C 1
ATOM 9506 O O . ARG A 1 1185 ? -3.527 -0.057 41.307 1.00 89.19 1185 ARG A O 1
ATOM 9513 N N . GLY A 1 1186 ? -5.731 -0.287 41.671 1.00 87.62 1186 GLY A N 1
ATOM 9514 C CA . GLY A 1 1186 ? -5.758 0.448 42.935 1.00 87.62 1186 GLY A CA 1
ATOM 9515 C C . GLY A 1 1186 ? -5.930 1.960 42.799 1.00 87.62 1186 GLY A C 1
ATOM 9516 O O . GLY A 1 1186 ? -5.679 2.666 43.774 1.00 87.62 1186 GLY A O 1
ATOM 9517 N N . ALA A 1 1187 ? -6.373 2.464 41.640 1.00 91.25 1187 ALA A N 1
ATOM 9518 C CA . ALA A 1 1187 ? -6.881 3.832 41.560 1.00 91.25 1187 ALA A CA 1
ATOM 9519 C C . ALA A 1 1187 ? -8.099 4.009 42.486 1.00 91.25 1187 ALA A C 1
ATOM 9521 O O . ALA A 1 1187 ? -8.905 3.091 42.663 1.00 91.25 1187 ALA A O 1
ATOM 9522 N N . LEU A 1 1188 ? -8.242 5.188 43.083 1.00 91.25 1188 LEU A N 1
ATOM 9523 C CA . LEU A 1 1188 ? -9.253 5.464 44.096 1.00 91.25 1188 LEU A CA 1
ATOM 9524 C C . LEU A 1 1188 ? -10.559 5.967 43.445 1.00 91.25 1188 LEU A C 1
ATOM 9526 O O . LEU A 1 1188 ? -10.593 7.074 42.903 1.00 91.25 1188 LEU A O 1
ATOM 9530 N N . PRO A 1 1189 ? -11.687 5.236 43.567 1.00 91.62 1189 PRO A N 1
ATOM 9531 C CA . PRO A 1 1189 ? -12.960 5.582 42.913 1.00 91.62 1189 PRO A CA 1
ATOM 9532 C C . PRO A 1 1189 ? -13.596 6.885 43.424 1.00 91.62 1189 PRO A C 1
ATOM 9534 O O . PRO A 1 1189 ? -14.528 7.400 42.814 1.00 91.62 1189 PRO A O 1
ATOM 9537 N N . ASN A 1 1190 ? -13.104 7.405 44.553 1.00 92.44 1190 ASN A N 1
ATOM 9538 C CA . ASN A 1 1190 ? -13.612 8.586 45.249 1.00 92.44 1190 ASN A CA 1
ATOM 9539 C C . ASN A 1 1190 ? -12.594 9.738 45.308 1.00 92.44 1190 ASN A C 1
ATOM 9541 O O . ASN A 1 1190 ? -12.794 10.679 46.075 1.00 92.44 1190 ASN A O 1
ATOM 9545 N N . SER A 1 1191 ? -11.497 9.675 44.547 1.00 90.19 1191 SER A N 1
ATOM 9546 C CA . SER A 1 1191 ? -10.527 10.773 44.502 1.00 90.19 1191 SER A CA 1
ATOM 9547 C C . SER A 1 1191 ? -11.156 12.042 43.955 1.00 90.19 1191 SER A C 1
ATOM 9549 O O . SER A 1 1191 ? -11.643 12.055 42.829 1.00 90.19 1191 SER A O 1
ATOM 9551 N N . VAL A 1 1192 ? -11.111 13.117 44.734 1.00 90.12 1192 VAL A N 1
ATOM 9552 C CA . VAL A 1 1192 ? -11.688 14.401 44.334 1.00 90.12 1192 VAL A CA 1
ATOM 9553 C C . VAL A 1 1192 ? -10.715 15.248 43.518 1.00 90.12 1192 VAL A C 1
ATOM 9555 O O . VAL A 1 1192 ? -9.499 15.194 43.721 1.00 90.12 1192 VAL A O 1
ATOM 9558 N N . ASN A 1 1193 ? -11.263 16.056 42.612 1.00 87.62 1193 ASN A N 1
ATOM 9559 C CA . ASN A 1 1193 ? -10.536 17.132 41.938 1.00 87.62 1193 ASN A CA 1
ATOM 9560 C C . ASN A 1 1193 ? -10.451 18.408 42.810 1.00 87.62 1193 ASN A C 1
ATOM 9562 O O . ASN A 1 1193 ? -10.986 18.466 43.920 1.00 87.62 1193 ASN A O 1
ATOM 9566 N N . ALA A 1 1194 ? -9.842 19.481 42.287 1.00 85.62 1194 ALA A N 1
ATOM 9567 C CA . ALA A 1 1194 ? -9.729 20.770 42.987 1.00 85.62 1194 ALA A CA 1
ATOM 9568 C C . ALA A 1 1194 ? -11.072 21.467 43.323 1.00 85.62 1194 ALA A C 1
ATOM 9570 O O . ALA A 1 1194 ? -11.074 22.454 44.060 1.00 85.62 1194 ALA A O 1
ATOM 9571 N N . LEU A 1 1195 ? -12.203 20.990 42.789 1.00 84.81 1195 LEU A N 1
ATOM 9572 C CA . LEU A 1 1195 ? -13.559 21.471 43.083 1.00 84.81 1195 LEU A CA 1
ATOM 9573 C C . LEU A 1 1195 ? -14.306 20.578 44.094 1.00 84.81 1195 LEU A C 1
ATOM 9575 O O . LEU A 1 1195 ? -15.442 20.889 44.447 1.00 84.81 1195 LEU A O 1
ATOM 9579 N N . GLY A 1 1196 ? -13.689 19.491 44.572 1.00 86.38 1196 GLY A N 1
ATOM 9580 C CA . GLY A 1 1196 ? -14.325 18.519 45.465 1.00 86.38 1196 GLY A CA 1
ATOM 9581 C C . GLY A 1 1196 ? -15.224 17.497 44.755 1.00 86.38 1196 GLY A C 1
ATOM 9582 O O . GLY A 1 1196 ? -15.933 16.756 45.429 1.00 86.38 1196 GLY A O 1
ATOM 9583 N N . GLU A 1 1197 ? -15.213 17.451 43.420 1.00 88.50 1197 GLU A N 1
ATOM 9584 C CA . GLU A 1 1197 ? -16.002 16.501 42.623 1.00 88.50 1197 GLU A CA 1
ATOM 9585 C C . GLU A 1 1197 ? -15.271 15.151 42.543 1.00 88.50 1197 GLU A C 1
ATOM 9587 O O . GLU A 1 1197 ? -14.078 15.132 42.238 1.00 88.50 1197 GLU A O 1
ATOM 9592 N N . THR A 1 1198 ? -15.966 14.030 42.769 1.00 91.94 1198 THR A N 1
ATOM 9593 C CA . THR A 1 1198 ? -15.453 12.682 42.439 1.00 91.94 1198 THR A CA 1
ATOM 9594 C C . THR A 1 1198 ? -15.530 12.417 40.922 1.00 91.94 1198 THR A C 1
ATOM 9596 O O . THR A 1 1198 ? -16.210 13.159 40.202 1.00 91.94 1198 THR A O 1
ATOM 9599 N N . PRO A 1 1199 ? -14.947 11.319 40.393 1.00 90.75 1199 PRO A N 1
ATOM 9600 C CA . PRO A 1 1199 ? -15.176 10.888 39.011 1.00 90.75 1199 PRO A CA 1
ATOM 9601 C C . PRO A 1 1199 ? -16.660 10.725 38.665 1.00 90.75 1199 PRO A C 1
ATOM 9603 O O . PRO A 1 1199 ? -17.087 11.049 37.553 1.00 90.75 1199 PRO A O 1
ATOM 9606 N N . LEU A 1 1200 ? -17.448 10.254 39.639 1.00 89.38 1200 LEU A N 1
ATOM 9607 C CA . LEU A 1 1200 ? -18.882 10.032 39.501 1.00 89.38 1200 LEU A CA 1
ATOM 9608 C C . LEU A 1 1200 ? -19.660 11.357 39.508 1.00 89.38 1200 LEU A C 1
ATOM 9610 O O . LEU A 1 1200 ? -20.618 11.495 38.757 1.00 89.38 1200 LEU A O 1
ATOM 9614 N N . ASP A 1 1201 ? -19.228 12.364 40.271 1.00 88.94 1201 ASP A N 1
ATOM 9615 C CA . ASP A 1 1201 ? -19.785 13.718 40.160 1.00 88.94 1201 ASP A CA 1
ATOM 9616 C C . ASP A 1 1201 ? -19.429 14.369 38.809 1.00 88.94 1201 ASP A C 1
ATOM 9618 O O . ASP A 1 1201 ? -20.280 14.972 38.147 1.00 88.94 1201 ASP A O 1
ATOM 9622 N N . PHE A 1 1202 ? -18.181 14.207 38.356 1.00 88.00 1202 PHE A N 1
ATOM 9623 C CA . PHE A 1 1202 ? -17.668 14.846 37.144 1.00 88.00 1202 PHE A CA 1
ATOM 9624 C C . PHE A 1 1202 ? -18.340 14.327 35.860 1.00 88.00 1202 PHE A C 1
ATOM 9626 O O . PHE A 1 1202 ? -18.691 15.126 34.990 1.00 88.00 1202 PHE A O 1
ATOM 9633 N N . VAL A 1 1203 ? -18.600 13.016 35.730 1.00 84.31 1203 VAL A N 1
ATOM 9634 C CA . VAL A 1 1203 ? -19.310 12.450 34.555 1.00 84.31 1203 VAL A CA 1
ATOM 9635 C C . VAL A 1 1203 ? -20.751 12.966 34.416 1.00 84.31 1203 VAL A C 1
ATOM 9637 O O . VAL A 1 1203 ? -21.277 13.064 33.301 1.00 84.31 1203 VAL A O 1
ATOM 9640 N N . LEU A 1 1204 ? -21.379 13.364 35.527 1.00 80.25 1204 LEU A N 1
ATOM 9641 C CA . LEU A 1 1204 ? -22.729 13.938 35.562 1.00 80.25 1204 LEU A CA 1
ATOM 9642 C C . LEU A 1 1204 ? -22.754 15.442 35.251 1.00 80.25 1204 LEU A C 1
ATOM 9644 O O . LEU A 1 1204 ? -23.831 16.058 35.206 1.00 80.25 1204 LEU A O 1
ATOM 9648 N N . ARG A 1 1205 ? -21.589 16.055 35.004 1.00 76.06 1205 ARG A N 1
ATOM 9649 C CA . ARG A 1 1205 ? -21.454 17.462 34.632 1.00 76.06 1205 ARG A CA 1
ATOM 9650 C C . ARG A 1 1205 ? -21.475 17.636 33.111 1.00 76.06 1205 ARG A C 1
ATOM 9652 O O . ARG A 1 1205 ? -20.512 17.372 32.394 1.00 76.06 1205 ARG A O 1
ATOM 9659 N N . THR A 1 1206 ? -22.640 18.060 32.621 1.00 57.91 1206 THR A N 1
ATOM 9660 C CA . THR A 1 1206 ? -23.061 17.951 31.215 1.00 57.91 1206 THR A CA 1
ATOM 9661 C C . THR A 1 1206 ? -22.360 18.891 30.235 1.00 57.91 1206 THR A C 1
ATOM 9663 O O . THR A 1 1206 ? -22.489 18.689 29.032 1.00 57.91 1206 THR A O 1
ATOM 9666 N N . ASP A 1 1207 ? -21.663 19.923 30.711 1.00 63.72 1207 ASP A N 1
ATOM 9667 C CA . ASP A 1 1207 ? -21.025 20.952 29.881 1.00 63.72 1207 ASP A CA 1
ATOM 9668 C C . ASP A 1 1207 ? -19.529 20.697 29.621 1.00 63.72 1207 ASP A C 1
ATOM 9670 O O . ASP A 1 1207 ? -19.009 21.110 28.583 1.00 63.72 1207 ASP A O 1
ATOM 9674 N N . GLN A 1 1208 ? -18.836 20.010 30.538 1.00 65.75 1208 GLN A N 1
ATOM 9675 C CA . GLN A 1 1208 ? -17.375 19.854 30.487 1.00 65.75 1208 GLN A CA 1
ATOM 9676 C C . GLN A 1 1208 ? -16.875 18.406 30.466 1.00 65.75 1208 GLN A C 1
ATOM 9678 O O . GLN A 1 1208 ? -15.773 18.194 29.972 1.00 65.75 1208 GLN A O 1
ATOM 9683 N N . SER A 1 1209 ? -17.639 17.399 30.908 1.00 75.00 1209 SER A N 1
ATOM 9684 C CA . SER A 1 1209 ? -17.180 16.005 30.801 1.00 75.00 1209 SER A CA 1
ATOM 9685 C C . SER A 1 1209 ? -17.078 15.552 29.331 1.00 75.00 1209 SER A C 1
ATOM 9687 O O . SER A 1 1209 ? -18.016 15.784 28.560 1.00 75.00 1209 SER A O 1
ATOM 9689 N N . PRO A 1 1210 ? -15.995 14.866 28.905 1.00 74.12 1210 PRO A N 1
ATOM 9690 C CA . PRO A 1 1210 ? -15.916 14.311 27.552 1.00 74.12 1210 PRO A CA 1
ATOM 9691 C C . PRO A 1 1210 ? -16.988 13.234 27.310 1.00 74.12 1210 PRO A C 1
ATOM 9693 O O . PRO A 1 1210 ? -17.592 13.194 26.238 1.00 74.12 1210 PRO A O 1
ATOM 9696 N N . LEU A 1 1211 ? -17.315 12.435 28.332 1.00 74.69 1211 LEU A N 1
ATOM 9697 C CA . LEU A 1 1211 ? -18.348 11.393 28.279 1.00 74.69 1211 LEU A CA 1
ATOM 9698 C C . LEU A 1 1211 ? -19.747 11.968 27.987 1.00 74.69 1211 LEU A C 1
ATOM 9700 O O . LEU A 1 1211 ? -20.541 11.340 27.285 1.00 74.69 1211 LEU A O 1
ATOM 9704 N N . ALA A 1 1212 ? -20.034 13.198 28.433 1.00 69.75 1212 ALA A N 1
ATOM 9705 C CA . ALA A 1 1212 ? -21.297 13.882 28.143 1.00 69.75 1212 ALA A CA 1
ATOM 9706 C C . ALA A 1 1212 ? -21.490 14.209 26.647 1.00 69.75 1212 ALA A C 1
ATOM 9708 O O . ALA A 1 1212 ? -22.628 14.357 26.198 1.00 69.75 1212 ALA A O 1
ATOM 9709 N N . LYS A 1 1213 ? -20.402 14.289 25.865 1.00 68.31 1213 LYS A N 1
ATOM 9710 C CA . LYS A 1 1213 ? -20.432 14.545 24.412 1.00 68.31 1213 LYS A CA 1
ATOM 9711 C C . LYS A 1 1213 ? -20.603 13.270 23.578 1.00 68.31 1213 LYS A C 1
ATOM 9713 O O . LYS A 1 1213 ? -21.083 13.346 22.451 1.00 68.31 1213 LYS A O 1
ATOM 9718 N N . VAL A 1 1214 ? -20.213 12.116 24.124 1.00 67.94 1214 VAL A N 1
ATOM 9719 C CA . VAL A 1 1214 ? -20.173 10.820 23.418 1.00 67.94 1214 VAL A CA 1
ATOM 9720 C C . VAL A 1 1214 ? -21.475 10.022 23.580 1.00 67.94 1214 VAL A C 1
ATOM 9722 O O . VAL A 1 1214 ? -21.846 9.256 22.692 1.00 67.94 1214 VAL A O 1
ATOM 9725 N N . GLY A 1 1215 ? -22.235 10.268 24.652 1.00 71.75 1215 GLY A N 1
ATOM 9726 C CA . GLY A 1 1215 ? -23.642 9.870 24.760 1.00 71.75 1215 GLY A CA 1
ATOM 9727 C C . GLY A 1 1215 ? -23.990 9.031 25.990 1.00 71.75 1215 GLY A C 1
ATOM 9728 O O . GLY A 1 1215 ? -23.127 8.529 26.708 1.00 71.75 1215 GLY A O 1
ATOM 9729 N N . LEU A 1 1216 ? -25.299 8.871 26.210 1.00 81.31 1216 LEU A N 1
ATOM 9730 C CA . LEU A 1 1216 ? -25.880 8.276 27.421 1.00 81.31 1216 LEU A CA 1
ATOM 9731 C C . LEU A 1 1216 ? -25.352 6.875 27.757 1.00 81.31 1216 LEU A C 1
ATOM 9733 O O . LEU A 1 1216 ? -25.140 6.602 28.931 1.00 81.31 1216 LEU A O 1
ATOM 9737 N N . GLY A 1 1217 ? -25.094 6.019 26.762 1.00 83.38 1217 GLY A N 1
ATOM 9738 C CA . GLY A 1 1217 ? -24.595 4.659 27.006 1.00 83.38 1217 GLY A CA 1
ATOM 9739 C C . GLY A 1 1217 ? -23.194 4.622 27.624 1.00 83.38 1217 GLY A C 1
ATOM 9740 O O . GLY A 1 1217 ? -22.963 3.869 28.563 1.00 83.38 1217 GLY A O 1
ATOM 9741 N N . TYR A 1 1218 ? -22.283 5.493 27.175 1.00 85.19 1218 TYR A N 1
ATOM 9742 C CA . TYR A 1 1218 ? -20.956 5.610 27.789 1.00 85.19 1218 TYR A CA 1
ATOM 9743 C C . TYR A 1 1218 ? -21.041 6.184 29.205 1.00 85.19 1218 TYR A C 1
ATOM 9745 O O . TYR A 1 1218 ? -20.336 5.708 30.085 1.00 85.19 1218 TYR A O 1
ATOM 9753 N N . GLN A 1 1219 ? -21.917 7.167 29.451 1.00 86.69 1219 GLN A N 1
ATOM 9754 C CA . GLN A 1 1219 ? -22.140 7.694 30.805 1.00 86.69 1219 GLN A CA 1
ATOM 9755 C C . GLN A 1 1219 ? -22.728 6.631 31.743 1.00 86.69 1219 GLN A C 1
ATOM 9757 O O . GLN A 1 1219 ? -22.309 6.538 32.892 1.00 86.69 1219 GLN A O 1
ATOM 9762 N N . HIS A 1 1220 ? -23.684 5.833 31.259 1.00 89.75 1220 HIS A N 1
ATOM 9763 C CA . HIS A 1 1220 ? -24.313 4.747 32.009 1.00 89.75 1220 HIS A CA 1
ATOM 9764 C C . HIS A 1 1220 ? -23.289 3.691 32.431 1.00 89.75 1220 HIS A C 1
ATOM 9766 O O . HIS A 1 1220 ? -23.136 3.439 33.625 1.00 89.75 1220 HIS A O 1
ATOM 9772 N N . GLU A 1 1221 ? -22.524 3.161 31.476 1.00 90.00 1221 GLU A N 1
ATOM 9773 C CA . GLU A 1 1221 ? -21.509 2.139 31.744 1.00 90.00 1221 GLU A CA 1
ATOM 9774 C C . GLU A 1 1221 ? -20.385 2.673 32.648 1.00 90.00 1221 GLU A C 1
ATOM 9776 O O . GLU A 1 1221 ? -19.928 1.975 33.552 1.00 90.00 1221 GLU A O 1
ATOM 9781 N N . TYR A 1 1222 ? -19.993 3.943 32.490 1.00 90.38 1222 TYR A N 1
ATOM 9782 C CA . TYR A 1 1222 ? -19.016 4.589 33.371 1.00 90.38 1222 TYR A CA 1
ATOM 9783 C C . TYR A 1 1222 ? -19.501 4.682 34.821 1.00 90.38 1222 TYR A C 1
ATOM 9785 O O . TYR A 1 1222 ? -18.774 4.324 35.749 1.00 90.38 1222 TYR A O 1
ATOM 9793 N N . CYS A 1 1223 ? -20.749 5.121 35.023 1.00 90.25 1223 CYS A N 1
ATOM 9794 C CA . CYS A 1 1223 ? -21.377 5.143 36.340 1.00 90.25 1223 CYS A CA 1
ATOM 9795 C C . CYS A 1 1223 ? -21.460 3.732 36.937 1.00 90.25 1223 CYS A C 1
ATOM 9797 O O . CYS A 1 1223 ? -21.135 3.559 38.109 1.00 90.25 1223 CYS A O 1
ATOM 9799 N N . ARG A 1 1224 ? -21.836 2.724 36.135 1.00 91.62 1224 ARG A N 1
ATOM 9800 C CA . ARG A 1 1224 ? -21.912 1.318 36.558 1.00 91.62 1224 ARG A CA 1
ATOM 9801 C C . ARG A 1 1224 ? -20.555 0.806 37.053 1.00 91.62 1224 ARG A C 1
ATOM 9803 O O . ARG A 1 1224 ? -20.486 0.235 38.139 1.00 91.62 1224 ARG A O 1
ATOM 9810 N N . VAL A 1 1225 ? -19.479 1.055 36.300 1.00 93.06 1225 VAL A N 1
ATOM 9811 C CA . VAL A 1 1225 ? -18.104 0.681 36.678 1.00 93.06 1225 VAL A CA 1
ATOM 9812 C C . VAL A 1 1225 ? -17.666 1.393 37.960 1.00 93.06 1225 VAL A C 1
ATOM 9814 O O . VAL A 1 1225 ? -17.202 0.734 38.886 1.00 93.06 1225 VAL A O 1
ATOM 9817 N N . LEU A 1 1226 ? -17.849 2.712 38.073 1.00 91.75 1226 LEU A N 1
ATOM 9818 C CA . LEU A 1 1226 ? -17.466 3.450 39.285 1.00 91.75 1226 LEU A CA 1
ATOM 9819 C C . LEU A 1 1226 ? -18.230 2.964 40.528 1.00 91.75 1226 LEU A C 1
ATOM 9821 O O . LEU A 1 1226 ? -17.617 2.735 41.570 1.00 91.75 1226 LEU A O 1
ATOM 9825 N N . LEU A 1 1227 ? -19.548 2.763 40.420 1.00 90.81 1227 LEU A N 1
ATOM 9826 C CA . LEU A 1 1227 ? -20.393 2.258 41.510 1.00 90.81 1227 LEU A CA 1
ATOM 9827 C C . LEU A 1 1227 ? -19.988 0.839 41.941 1.00 90.81 1227 LEU A C 1
ATOM 9829 O O . LEU A 1 1227 ? -19.892 0.576 43.138 1.00 90.81 1227 LEU A O 1
ATOM 9833 N N . GLN A 1 1228 ? -19.672 -0.049 40.990 1.00 90.94 1228 GLN A N 1
ATOM 9834 C CA . GLN A 1 1228 ? -19.226 -1.423 41.263 1.00 90.94 1228 GLN A CA 1
ATOM 9835 C C . GLN A 1 1228 ? -17.953 -1.478 42.131 1.00 90.94 1228 GLN A C 1
ATOM 9837 O O . GLN A 1 1228 ? -17.781 -2.420 42.903 1.00 90.94 1228 GLN A O 1
ATOM 9842 N N . TYR A 1 1229 ? -17.085 -0.465 42.044 1.00 92.56 1229 TYR A N 1
ATOM 9843 C CA . TYR A 1 1229 ? -15.865 -0.348 42.853 1.00 92.56 1229 TYR A CA 1
ATOM 9844 C C . TYR A 1 1229 ? -16.033 0.582 44.074 1.00 92.56 1229 TYR A C 1
ATOM 9846 O O . TYR A 1 1229 ? -15.057 0.876 44.759 1.00 92.56 1229 TYR A O 1
ATOM 9854 N N . GLY A 1 1230 ? -17.257 1.020 44.399 1.00 90.06 1230 GLY A N 1
ATOM 9855 C CA . GLY A 1 1230 ? -17.552 1.825 45.592 1.00 90.06 1230 GLY A CA 1
ATOM 9856 C C . GLY A 1 1230 ? -17.413 3.342 45.410 1.00 90.06 1230 GLY A C 1
ATOM 9857 O O . GLY A 1 1230 ? -17.144 4.054 46.380 1.00 90.06 1230 GLY A O 1
ATOM 9858 N N . GLY A 1 1231 ? -17.564 3.844 44.183 1.00 89.69 1231 GLY A N 1
ATOM 9859 C CA . GLY A 1 1231 ? -17.658 5.274 43.883 1.00 89.69 1231 GLY A CA 1
ATOM 9860 C C . GLY A 1 1231 ? -18.929 5.913 44.452 1.00 89.69 1231 GLY A C 1
ATOM 9861 O O . GLY A 1 1231 ? -20.006 5.325 44.407 1.00 89.69 1231 GLY A O 1
ATOM 9862 N N . ASN A 1 1232 ? -18.803 7.130 44.975 1.00 88.62 1232 ASN A N 1
ATOM 9863 C CA . ASN A 1 1232 ? -19.858 7.888 45.643 1.00 88.62 1232 ASN A CA 1
ATOM 9864 C C . ASN A 1 1232 ? -20.042 9.270 45.002 1.00 88.62 1232 ASN A C 1
ATOM 9866 O O . ASN A 1 1232 ? -19.108 9.857 44.449 1.00 88.62 1232 ASN A O 1
ATOM 9870 N N . LEU A 1 1233 ? -21.253 9.809 45.133 1.00 85.62 1233 LEU A N 1
ATOM 9871 C CA . LEU A 1 1233 ? -21.559 11.209 44.844 1.00 85.62 1233 LEU A CA 1
ATOM 9872 C C . LEU A 1 1233 ? -21.285 12.042 46.099 1.00 85.62 1233 LEU A C 1
ATOM 9874 O O . LEU A 1 1233 ? -21.847 11.751 47.155 1.00 85.62 1233 LEU A O 1
ATOM 9878 N N . LEU A 1 1234 ? -20.442 13.069 45.986 1.00 86.00 1234 LEU A N 1
ATOM 9879 C CA . LEU A 1 1234 ? -20.160 14.019 47.070 1.00 86.00 1234 LEU A CA 1
ATOM 9880 C C . LEU A 1 1234 ? -20.675 15.426 46.738 1.00 86.00 1234 LEU A C 1
ATOM 9882 O O . LEU A 1 1234 ? -21.166 16.121 47.627 1.00 86.00 1234 LEU A O 1
ATOM 9886 N N . ALA A 1 1235 ? -20.603 15.833 45.468 1.00 80.31 1235 ALA A N 1
ATOM 9887 C CA . ALA A 1 1235 ? -21.037 17.150 44.997 1.00 80.31 1235 ALA A CA 1
ATOM 9888 C C . ALA A 1 1235 ? -22.435 17.149 44.338 1.00 80.31 1235 ALA A C 1
ATOM 9890 O O . ALA A 1 1235 ? -23.114 18.179 44.306 1.00 80.31 1235 ALA A O 1
ATOM 9891 N N . THR A 1 1236 ? -22.892 16.016 43.798 1.00 83.12 1236 THR A N 1
ATOM 9892 C CA . THR A 1 1236 ? -24.169 15.914 43.072 1.00 83.12 1236 THR A CA 1
ATOM 9893 C C . THR A 1 1236 ? -25.360 15.783 44.021 1.00 83.12 1236 THR A C 1
ATOM 9895 O O . THR A 1 1236 ? -25.413 14.882 44.854 1.00 83.12 1236 THR A O 1
ATOM 9898 N N . SER A 1 1237 ? -26.379 16.635 43.855 1.00 84.44 1237 SER A N 1
ATOM 9899 C CA . SER A 1 1237 ? -27.609 16.547 44.653 1.00 84.44 1237 SER A CA 1
ATOM 9900 C C . SER A 1 1237 ? -28.446 15.304 44.321 1.00 84.44 1237 SER A C 1
ATOM 9902 O O . SER A 1 1237 ? -28.520 14.861 43.171 1.00 84.44 1237 SER A O 1
ATOM 9904 N N . GLN A 1 1238 ? -29.160 14.782 45.323 1.00 82.00 1238 GLN A N 1
ATOM 9905 C CA . GLN A 1 1238 ? -30.031 13.609 45.180 1.00 82.00 1238 GLN A CA 1
ATOM 9906 C C . GLN A 1 1238 ? -31.107 13.794 44.089 1.00 82.00 1238 GLN A C 1
ATOM 9908 O O . GLN A 1 1238 ? -31.388 12.871 43.331 1.00 82.00 1238 GLN A O 1
ATOM 9913 N N . GLU A 1 1239 ? -31.660 15.002 43.944 1.00 81.69 1239 GLU A N 1
ATOM 9914 C CA . GLU A 1 1239 ? -32.623 15.352 42.887 1.00 81.69 1239 GLU A CA 1
ATOM 9915 C C . GLU A 1 1239 ? -32.008 15.282 41.475 1.00 81.69 1239 GLU A C 1
ATOM 9917 O O . GLU A 1 1239 ? -32.625 14.775 40.530 1.00 81.69 1239 GLU A O 1
ATOM 9922 N N . ARG A 1 1240 ? -30.756 15.733 41.326 1.00 82.94 1240 ARG A N 1
ATOM 9923 C CA . ARG A 1 1240 ? -30.020 15.655 40.060 1.00 82.94 1240 ARG A CA 1
ATOM 9924 C C . ARG A 1 1240 ? -29.680 14.209 39.708 1.00 82.94 1240 ARG A C 1
ATOM 9926 O O . ARG A 1 1240 ? -29.854 13.821 38.555 1.00 82.94 1240 ARG A O 1
ATOM 9933 N N . TRP A 1 1241 ? -29.288 13.397 40.690 1.00 88.12 1241 TRP A N 1
ATOM 9934 C CA . TRP A 1 1241 ? -29.090 11.957 40.502 1.00 88.12 1241 TRP A CA 1
ATOM 9935 C C . TRP A 1 1241 ? -30.382 11.249 40.063 1.00 88.12 1241 TRP A C 1
ATOM 9937 O O . TRP A 1 1241 ? -30.392 10.559 39.048 1.00 88.12 1241 TRP A O 1
ATOM 9947 N N . GLN A 1 1242 ? -31.509 11.529 40.723 1.00 85.25 1242 GLN A N 1
ATOM 9948 C CA . GLN A 1 1242 ? -32.833 11.016 40.337 1.00 85.25 1242 GLN A CA 1
ATOM 9949 C C . GLN A 1 1242 ? -33.265 11.416 38.916 1.00 85.25 1242 GLN A C 1
ATOM 9951 O O . GLN A 1 1242 ? -33.981 10.675 38.238 1.00 85.25 1242 GLN A O 1
ATOM 9956 N N . THR A 1 1243 ? -32.835 12.587 38.447 1.00 85.38 1243 THR A N 1
ATOM 9957 C CA . THR A 1 1243 ? -33.065 13.041 37.066 1.00 85.38 1243 THR A CA 1
ATOM 9958 C C . THR A 1 1243 ? -32.221 12.235 36.070 1.00 85.38 1243 THR A C 1
ATOM 9960 O O . THR A 1 1243 ? -32.705 11.873 34.998 1.00 85.38 1243 THR A O 1
ATOM 9963 N N . VAL A 1 1244 ? -30.981 11.892 36.431 1.00 84.69 1244 VAL A N 1
ATOM 9964 C CA . VAL A 1 1244 ? -30.093 11.042 35.623 1.00 84.69 1244 VAL A CA 1
ATOM 9965 C C . VAL A 1 1244 ? -30.613 9.603 35.547 1.00 84.69 1244 VAL A C 1
ATOM 9967 O O . VAL A 1 1244 ? -30.701 9.067 34.444 1.00 84.69 1244 VAL A O 1
ATOM 9970 N N . LEU A 1 1245 ? -31.044 9.005 36.665 1.00 86.94 1245 LEU A N 1
ATOM 9971 C CA . LEU A 1 1245 ? -31.636 7.657 36.680 1.00 86.94 1245 LEU A CA 1
ATOM 9972 C C . LEU A 1 1245 ? -32.879 7.564 35.787 1.00 86.94 1245 LEU A C 1
ATOM 9974 O O . LEU A 1 1245 ? -32.977 6.666 34.950 1.00 86.94 1245 LEU A O 1
ATOM 9978 N N . ARG A 1 1246 ? -33.790 8.543 35.884 1.00 84.88 1246 ARG A N 1
ATOM 9979 C CA . ARG A 1 1246 ? -34.945 8.649 34.976 1.00 84.88 1246 ARG A CA 1
ATOM 9980 C C . ARG A 1 1246 ? -34.527 8.789 33.515 1.00 84.88 1246 ARG A C 1
ATOM 9982 O O . ARG A 1 1246 ? -35.167 8.204 32.644 1.00 84.88 1246 ARG A O 1
ATOM 9989 N N . ARG A 1 1247 ? -33.449 9.524 33.223 1.00 84.88 1247 ARG A N 1
ATOM 9990 C CA . ARG A 1 1247 ? -32.918 9.677 31.859 1.00 84.88 1247 ARG A CA 1
ATOM 9991 C C . ARG A 1 1247 ? -32.311 8.377 31.317 1.00 84.88 1247 ARG A C 1
ATOM 9993 O O . ARG A 1 1247 ? -32.492 8.098 30.138 1.00 84.88 1247 ARG A O 1
ATOM 10000 N N . PHE A 1 1248 ? -31.640 7.578 32.147 1.00 88.19 1248 PHE A N 1
ATOM 10001 C CA . PHE A 1 1248 ? -31.158 6.247 31.764 1.00 88.19 1248 PHE A CA 1
ATOM 10002 C C . PHE A 1 1248 ? -32.326 5.276 31.514 1.00 88.19 1248 PHE A C 1
ATOM 10004 O O . PHE A 1 1248 ? -32.436 4.750 30.407 1.00 88.19 1248 PHE A O 1
ATOM 10011 N N . SER A 1 1249 ? -33.249 5.134 32.473 1.00 85.19 1249 SER A N 1
ATOM 10012 C CA . SER A 1 1249 ? -34.418 4.243 32.360 1.00 85.19 1249 SER A CA 1
ATOM 10013 C C . SER A 1 1249 ? -35.295 4.572 31.138 1.00 85.19 1249 SER A C 1
ATOM 10015 O O . SER A 1 1249 ? -35.546 3.709 30.299 1.00 85.19 1249 SER A O 1
ATOM 10017 N N . SER A 1 1250 ? -35.642 5.849 30.926 1.00 83.06 1250 SER A N 1
ATOM 10018 C CA . SER A 1 1250 ? -36.428 6.294 29.753 1.00 83.06 1250 SER A CA 1
ATOM 10019 C C . SER A 1 1250 ? -35.730 6.122 28.394 1.00 83.06 1250 SER A C 1
ATOM 10021 O O . SER A 1 1250 ? -36.379 6.250 27.358 1.00 83.06 1250 SER A O 1
ATOM 10023 N N . ASN A 1 1251 ? -34.425 5.827 28.375 1.00 80.19 1251 ASN A N 1
ATOM 10024 C CA . ASN A 1 1251 ? -33.671 5.484 27.165 1.00 80.19 1251 ASN A CA 1
ATOM 10025 C C . ASN A 1 1251 ? -33.338 3.977 27.086 1.00 80.19 1251 ASN A C 1
ATOM 10027 O O . ASN A 1 1251 ? -32.565 3.573 26.221 1.00 80.19 1251 ASN A O 1
ATOM 10031 N N . GLY A 1 1252 ? -33.935 3.146 27.950 1.00 82.31 1252 GLY A N 1
ATOM 10032 C CA . GLY A 1 1252 ? -33.802 1.687 27.926 1.00 82.31 1252 GLY A CA 1
ATOM 10033 C C . GLY A 1 1252 ? -32.540 1.132 28.593 1.00 82.31 1252 GLY A C 1
ATOM 10034 O O . GLY A 1 1252 ? -32.219 -0.035 28.376 1.00 82.31 1252 GLY A O 1
ATOM 10035 N N . PHE A 1 1253 ? -31.817 1.935 29.380 1.00 84.25 1253 PHE A N 1
ATOM 10036 C CA . PHE A 1 1253 ? -30.656 1.473 30.148 1.00 84.25 1253 PHE A CA 1
ATOM 10037 C C . PHE A 1 1253 ? -31.084 0.934 31.516 1.00 84.25 1253 PHE A C 1
ATOM 10039 O O . PHE A 1 1253 ? -31.933 1.532 32.180 1.00 84.25 1253 PHE A O 1
ATOM 10046 N N . ASP A 1 1254 ? -30.475 -0.171 31.949 1.00 83.00 1254 ASP A N 1
ATOM 10047 C CA . ASP A 1 1254 ? -30.810 -0.800 33.227 1.00 83.00 1254 ASP A CA 1
ATOM 10048 C C . ASP A 1 1254 ? -30.268 0.003 34.416 1.00 83.00 1254 ASP A C 1
ATOM 10050 O O . ASP A 1 1254 ? -29.086 0.341 34.469 1.00 83.00 1254 ASP A O 1
ATOM 10054 N N . VAL A 1 1255 ? -31.131 0.323 35.375 1.00 86.12 1255 VAL A N 1
ATOM 10055 C CA . VAL A 1 1255 ? -30.796 1.131 36.555 1.00 86.12 1255 VAL A CA 1
ATOM 10056 C C . VAL A 1 1255 ? -31.065 0.402 37.869 1.00 86.12 1255 VAL A C 1
ATOM 10058 O O . VAL A 1 1255 ? -30.931 1.031 38.915 1.00 86.12 1255 VAL A O 1
ATOM 10061 N N . THR A 1 1256 ? -31.428 -0.889 37.866 1.00 80.94 1256 THR A N 1
ATOM 10062 C CA . THR A 1 1256 ? -31.728 -1.624 39.115 1.00 80.94 1256 THR A CA 1
ATOM 10063 C C . THR A 1 1256 ? -30.588 -1.544 40.120 1.00 80.94 1256 THR A C 1
ATOM 10065 O O . THR A 1 1256 ? -30.820 -1.278 41.296 1.00 80.94 1256 THR A O 1
ATOM 10068 N N . ASP A 1 1257 ? -29.357 -1.671 39.631 1.00 77.75 1257 ASP A N 1
ATOM 10069 C CA . ASP A 1 1257 ? -28.144 -1.767 40.446 1.00 77.75 1257 ASP A CA 1
ATOM 10070 C C . ASP A 1 1257 ? -27.639 -0.394 40.933 1.00 77.75 1257 ASP A C 1
ATOM 10072 O O . ASP A 1 1257 ? -26.623 -0.301 41.624 1.00 77.75 1257 ASP A O 1
ATOM 10076 N N . PHE A 1 1258 ? -28.317 0.697 40.559 1.00 86.31 1258 PHE A N 1
ATOM 10077 C CA . PHE A 1 1258 ? -27.904 2.058 40.890 1.00 86.31 1258 PHE A CA 1
ATOM 10078 C C . PHE A 1 1258 ? -28.605 2.519 42.184 1.00 86.31 1258 PHE A C 1
ATOM 10080 O O . PHE A 1 1258 ? -29.824 2.383 42.309 1.00 86.31 1258 PHE A O 1
ATOM 10087 N N . PRO A 1 1259 ? -27.882 3.113 43.154 1.00 80.81 1259 PRO A N 1
ATOM 10088 C CA . PRO A 1 1259 ? -28.460 3.483 44.444 1.00 80.81 1259 PRO A CA 1
ATOM 10089 C C . PRO A 1 1259 ? -29.577 4.524 44.289 1.00 80.81 1259 PRO A C 1
ATOM 10091 O O . PRO A 1 1259 ? -29.386 5.570 43.667 1.00 80.81 1259 PRO A O 1
ATOM 10094 N N . GLY A 1 1260 ? -30.743 4.252 44.882 1.00 77.00 1260 GLY A N 1
ATOM 10095 C CA . GLY A 1 1260 ? -31.929 5.108 44.775 1.00 77.00 1260 GLY A CA 1
ATOM 10096 C C . GLY A 1 1260 ? -32.804 4.857 43.539 1.00 77.00 1260 GLY A C 1
ATOM 10097 O O . GLY A 1 1260 ? -33.656 5.687 43.238 1.00 77.00 1260 GLY A O 1
ATOM 10098 N N . SER A 1 1261 ? -32.632 3.738 42.83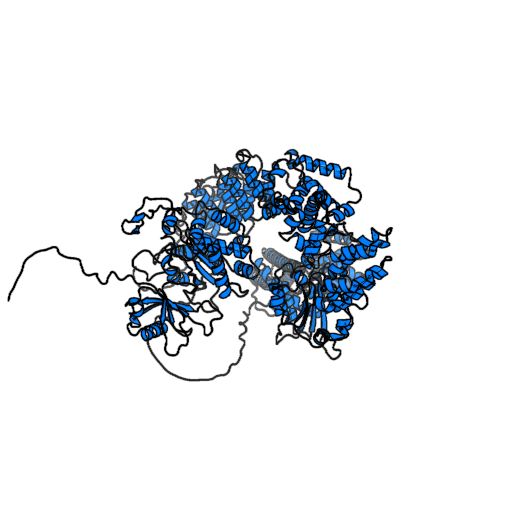2 1.00 75.56 1261 SER A N 1
ATOM 10099 C CA . SER A 1 1261 ? -33.507 3.296 41.730 1.00 75.56 1261 SER A CA 1
ATOM 10100 C C . SER A 1 1261 ? -34.909 2.830 42.167 1.00 75.56 1261 SER A C 1
ATOM 10102 O O . SER A 1 1261 ? -35.769 2.571 41.322 1.00 75.56 1261 SER A O 1
ATOM 10104 N N . GLU A 1 1262 ? -35.152 2.736 43.477 1.00 67.88 1262 GLU A N 1
ATOM 10105 C CA . GLU A 1 1262 ? -36.410 2.313 44.100 1.00 67.88 1262 GLU A CA 1
ATOM 10106 C C . GLU A 1 1262 ? -37.611 3.116 43.559 1.00 67.88 1262 GLU A C 1
ATOM 10108 O O . GLU A 1 1262 ? -37.727 4.322 43.773 1.00 67.88 1262 GLU A O 1
ATOM 10113 N N . GLY A 1 1263 ? -38.509 2.435 42.836 1.00 60.72 1263 GLY A N 1
ATOM 10114 C CA . GLY A 1 1263 ? -39.687 3.034 42.192 1.00 60.72 1263 GLY A CA 1
ATOM 10115 C C . GLY A 1 1263 ? -39.528 3.406 40.708 1.00 60.72 1263 GLY A C 1
ATOM 10116 O O . GLY A 1 1263 ? -40.511 3.797 40.090 1.00 60.72 1263 GLY A O 1
ATOM 10117 N N . LEU A 1 1264 ? -38.342 3.249 40.103 1.00 60.50 1264 LEU A N 1
ATOM 10118 C CA . LEU A 1 1264 ? -38.117 3.457 38.657 1.00 60.50 1264 LEU A CA 1
ATOM 10119 C C . LEU A 1 1264 ? -38.174 2.165 37.820 1.00 60.50 1264 LEU A C 1
ATOM 10121 O O . LEU A 1 1264 ? -37.989 2.214 36.603 1.00 60.50 1264 LEU A O 1
ATOM 10125 N N . ALA A 1 1265 ? -38.404 1.016 38.461 1.00 48.97 1265 ALA A N 1
ATOM 10126 C CA . ALA A 1 1265 ? -38.395 -0.303 37.826 1.00 48.97 1265 ALA A CA 1
ATOM 10127 C C . ALA A 1 1265 ? -39.734 -0.715 37.172 1.00 48.97 1265 ALA A C 1
ATOM 10129 O O . ALA A 1 1265 ? -39.732 -1.629 36.347 1.00 48.97 1265 ALA A O 1
ATOM 10130 N N . ASP A 1 1266 ? -40.847 -0.053 37.520 1.00 44.81 1266 ASP A N 1
ATOM 10131 C CA . ASP A 1 1266 ? -42.210 -0.445 37.104 1.00 44.81 1266 ASP A CA 1
ATOM 10132 C C . ASP A 1 1266 ? -42.669 0.142 35.752 1.00 44.81 1266 ASP A C 1
ATOM 10134 O O . ASP A 1 1266 ? -43.594 -0.390 35.145 1.00 44.81 1266 ASP A O 1
ATOM 10138 N N . ASP A 1 1267 ? -42.009 1.177 35.217 1.00 42.75 1267 ASP A N 1
ATOM 10139 C CA . ASP A 1 1267 ? -42.387 1.832 33.945 1.00 42.75 1267 ASP A CA 1
ATOM 10140 C C . ASP A 1 1267 ? -41.886 1.071 32.688 1.00 42.75 1267 ASP A C 1
ATOM 10142 O O . ASP A 1 1267 ? -41.466 1.656 31.685 1.00 42.75 1267 ASP A O 1
ATOM 10146 N N . ARG A 1 1268 ? -41.930 -0.271 32.707 1.00 42.84 1268 ARG A N 1
ATOM 10147 C CA . ARG A 1 1268 ? -41.744 -1.074 31.485 1.00 42.84 1268 ARG A CA 1
ATOM 10148 C C . ARG A 1 1268 ? -43.061 -1.096 30.696 1.00 42.84 1268 ARG A C 1
ATOM 10150 O O . ARG A 1 1268 ? -44.074 -1.512 31.254 1.00 42.84 1268 ARG A O 1
ATOM 10157 N N . PRO A 1 1269 ? -43.086 -0.712 29.404 1.00 37.59 1269 PRO A N 1
ATOM 10158 C CA . PRO A 1 1269 ? -44.311 -0.769 28.612 1.00 37.59 1269 PRO A CA 1
ATOM 10159 C C . PRO A 1 1269 ? -44.799 -2.220 28.484 1.00 37.59 1269 PRO A C 1
ATOM 10161 O O . PRO A 1 1269 ? -44.058 -3.090 28.029 1.00 37.59 1269 PRO A O 1
ATOM 10164 N N . GLU A 1 1270 ? -46.044 -2.469 28.894 1.00 33.41 1270 GLU A N 1
ATOM 10165 C CA . GLU A 1 1270 ? -46.635 -3.808 28.995 1.00 33.41 1270 GLU A CA 1
ATOM 10166 C C . GLU A 1 1270 ? -46.599 -4.590 27.666 1.00 33.41 1270 GLU A C 1
ATOM 10168 O O . GLU A 1 1270 ? -47.333 -4.284 26.719 1.00 33.41 1270 GLU A O 1
ATOM 10173 N N . GLU A 1 1271 ? -45.837 -5.687 27.616 1.00 34.56 1271 GLU A N 1
ATOM 10174 C CA . GLU A 1 1271 ? -46.053 -6.720 26.601 1.00 34.56 1271 GLU A CA 1
ATOM 10175 C C . GLU A 1 1271 ? -47.355 -7.474 26.904 1.00 34.56 1271 GLU A C 1
ATOM 10177 O O . GLU A 1 1271 ? -47.456 -8.278 27.835 1.00 34.56 1271 GLU A O 1
ATOM 10182 N N . ARG A 1 1272 ? -48.382 -7.227 26.087 1.00 31.06 1272 ARG A N 1
ATOM 10183 C CA . ARG A 1 1272 ? -49.675 -7.908 26.197 1.00 31.06 1272 ARG A CA 1
ATOM 10184 C C . ARG A 1 1272 ? -49.572 -9.397 25.862 1.00 31.06 1272 ARG A C 1
ATOM 10186 O O . ARG A 1 1272 ? -49.746 -9.787 24.715 1.00 31.06 1272 ARG A O 1
ATOM 10193 N N . SER A 1 1273 ? -49.469 -10.209 26.912 1.00 29.64 1273 SER A N 1
ATOM 10194 C CA . SER A 1 1273 ? -50.154 -11.501 27.095 1.00 29.64 1273 SER A CA 1
ATOM 10195 C C . SER A 1 1273 ? -50.128 -12.531 25.946 1.00 29.64 1273 SER A C 1
ATOM 10197 O O . SER A 1 1273 ? -50.806 -12.355 24.936 1.00 29.64 1273 SER A O 1
ATOM 10199 N N . HIS A 1 1274 ? -49.620 -13.736 26.222 1.00 30.45 1274 HIS A N 1
ATOM 10200 C CA . HIS A 1 1274 ? -50.499 -14.892 26.489 1.00 30.45 1274 HIS A CA 1
ATOM 10201 C C . HIS A 1 1274 ? -49.724 -16.037 27.166 1.00 30.45 1274 HIS A C 1
ATOM 10203 O O . HIS A 1 1274 ? -48.535 -16.230 26.933 1.00 30.45 1274 HIS A O 1
ATOM 10209 N N . ALA A 1 1275 ? -50.401 -16.756 28.065 1.00 32.06 1275 ALA A N 1
ATOM 10210 C CA . ALA A 1 1275 ? -49.787 -17.701 29.000 1.00 32.06 1275 ALA A CA 1
ATOM 10211 C C . ALA A 1 1275 ? -49.585 -19.115 28.419 1.00 32.06 1275 ALA A C 1
ATOM 10213 O O . ALA A 1 1275 ? -50.317 -19.544 27.529 1.00 32.06 1275 ALA A O 1
ATOM 10214 N N . GLY A 1 1276 ? -48.648 -19.875 28.999 1.00 27.48 1276 GLY A N 1
ATOM 10215 C CA . GLY A 1 1276 ? -48.431 -21.289 28.670 1.00 27.48 1276 GLY A CA 1
ATOM 10216 C C . GLY A 1 1276 ? -47.294 -21.927 29.473 1.00 27.48 1276 GLY A C 1
ATOM 10217 O O . GLY A 1 1276 ? -46.155 -21.933 29.023 1.00 27.48 1276 GLY A O 1
ATOM 10218 N N . ASN A 1 1277 ? -47.611 -22.448 30.662 1.00 29.58 1277 ASN A N 1
ATOM 10219 C CA . ASN A 1 1277 ? -46.699 -23.145 31.585 1.00 29.58 1277 ASN A CA 1
ATOM 10220 C C . ASN A 1 1277 ? -45.734 -24.137 30.897 1.00 29.58 1277 ASN A C 1
ATOM 10222 O O . ASN A 1 1277 ? -46.180 -24.939 30.081 1.00 29.58 1277 ASN A O 1
ATOM 10226 N N . TYR A 1 1278 ? -44.460 -24.177 31.306 1.00 26.84 1278 TYR A N 1
ATOM 10227 C CA . TYR A 1 1278 ? -43.906 -25.203 32.217 1.00 26.84 1278 TYR A CA 1
ATOM 10228 C C . TYR A 1 1278 ? -42.369 -25.062 32.358 1.00 26.84 1278 TYR A C 1
ATOM 10230 O O . TYR A 1 1278 ? -41.652 -24.990 31.368 1.00 26.84 1278 TYR A O 1
ATOM 10238 N N . THR A 1 1279 ? -41.914 -25.054 33.617 1.00 29.41 1279 THR A N 1
ATOM 10239 C CA . THR A 1 1279 ? -40.584 -25.436 34.168 1.00 29.41 1279 THR A CA 1
ATOM 10240 C C . THR A 1 1279 ? -39.640 -26.228 33.237 1.00 29.41 1279 THR A C 1
ATOM 10242 O O . THR A 1 1279 ? -40.105 -27.164 32.586 1.00 29.41 1279 THR A O 1
ATOM 10245 N N . VAL A 1 1280 ? -38.313 -26.028 33.216 1.00 30.70 1280 VAL A N 1
ATOM 10246 C CA . VAL A 1 1280 ? -37.357 -25.442 34.196 1.00 30.70 1280 VAL A CA 1
ATOM 10247 C C . VAL A 1 1280 ? -36.367 -24.523 33.479 1.00 30.70 1280 VAL A C 1
ATOM 10249 O O . VAL A 1 1280 ? -35.927 -24.925 32.380 1.00 30.70 1280 VAL A O 1
#

Mean predicted aligned error: 20.83 Å

Secondary structure (DSSP, 8-state):
-------------PPPPTT---PPPEEEEEEETT--HHHHHHHHHHHHSSS-GGGEEEEEEEE-S-SS-SS-EEEEEEEESS--HHHHS-SS-SEEEE--TT-SS-EEEESS--EEEE-----GGG--EEEEEE--TT--HHHHTSPSSS--S--HHHHTHHHHSTTEEEEEEE-----SS------HHHHHHHHHHHHHHTTTTSTTPPPEEEEEETHHHHHHHHHHHHHHTS-HHHHHHHHHEEEEEEES--BTBB--HHHHHHHTT-TTHHHHHHTBTT-SHHHHHHHHHHT-GGGGGSEEEEE---S-EEPPEE-TTS-EES-SPEE-SSSS-TTSTT-PPTT-THHHHHHHHHHHHTTGGG---------------------------------PPP-TT---------HHHHHHHH--GGGGHHHHTSPPP-TTTTTHHHH--TTSHHHHHHH--EEEEEE--TTSSHHHHHHHHTT-HHHHHHH--TT--SEEEEEEEE--TTS-HHHHSHHHHHHHHHHHHHHH-GGGGGGGHHHHHHHHHHHHHHTT---HHHHHHHHHHTTT--S--HHHHHHHHHHH----HHHHHHHHHHHHTTT--TTHHHHHHHHHHTHHHHHHS-TTTHHHHHHHHHHHH-TT--TT--HHHHHHHHHHHH-HHHHHHHHHHHTT----TTHHHHHHHHHHHHHHHHHHHHHHHHSPPPHHHHHHHHHHHHH--SS-EEEEEEEE-GGG-SS-HHHHHHHHHHHTS--TT--EEEEEEEEE---HHHHHHHTTSSEEEGGGTTHHHHHHHHHHHHHTSSS-HHHHGGGHHHHHHHTTT-HHHHHHHHHHHHHHHHTTTT-GGGHHHHHHHHHHHS-SSHHHHHHHHHHTS-HHHHHHHHHHHHHHHH-SS---HHHHHHHHHHTT-SSHHHHHHHHHHHHHSPPTTHHHHHHHHTTT-EEEE--SSS--EEEESSHHHHHHHHSTTHHHHHHGGGGGT----HHHHHHHHHHHHT---HHHHHHHHHHHHHHS--SHHHHTTS-HHHHHH--SS-TT--SHHHHHHHHT-HHHHHHHHHH-TTGGG--S-HHHHHHHHHHHTSS-HHHHHHHHHHHHHTT--GGGGHHHHHHHHHHHTSSSS--HHHHHHHHHHHTT-S-S---EEETTEEEE-GGGTS-HHHHHHHHTTT--TT---TTS--HHHHHT-TTT-SHHHH-HHHHHHHHHHHHHTT---SSS-HHHHHHHHHHHHTTT---TTSTT-TTSSS--------------

Solvent-accessible surface area (backbone atoms only — not comparable to full-atom values): 73286 Å² total; per-residue (Å²): 135,88,92,87,82,92,87,82,90,85,81,89,82,82,81,84,61,94,82,72,77,59,54,62,64,34,38,36,36,62,38,59,59,88,58,51,76,63,57,49,31,46,54,52,21,68,66,63,74,75,47,51,48,91,30,49,46,72,80,29,63,10,56,58,68,55,83,79,51,80,81,52,32,21,29,33,35,33,37,49,81,53,79,48,64,78,70,72,75,43,95,83,63,60,63,46,81,42,74,45,93,94,49,98,60,51,35,39,41,29,64,61,54,67,42,82,43,46,37,44,64,64,62,76,98,53,50,61,33,39,33,45,33,30,42,33,68,72,42,53,41,70,65,50,39,23,31,85,76,65,69,52,87,58,36,47,72,61,76,44,41,44,81,77,41,68,38,43,39,39,29,39,45,21,71,94,33,70,64,61,94,35,87,51,63,61,38,60,66,54,55,13,51,48,51,51,51,54,41,43,74,42,41,47,35,41,94,84,36,60,42,26,32,38,42,19,26,26,48,26,31,55,29,48,43,52,31,50,39,52,25,71,75,41,58,71,52,34,43,44,33,52,73,29,43,30,26,35,40,32,37,61,43,59,77,68,21,29,79,40,70,71,54,49,78,52,30,72,88,38,56,36,41,58,41,53,48,43,46,14,56,87,30,70,52,29,56,51,49,49,53,50,37,73,64,38,72,69,53,81,72,29,46,71,46,79,48,78,52,92,49,78,33,54,32,72,37,77,44,100,86,76,49,78,42,71,77,32,68,74,50,78,68,55,63,19,61,79,89,46,86,56,22,57,58,96,84,43,75,60,57,62,54,51,51,50,56,52,39,62,40,66,67,55,89,81,68,74,91,71,83,72,78,90,76,76,83,75,89,75,86,83,88,82,82,89,83,89,85,92,79,80,91,72,85,75,78,80,64,79,79,72,74,92,82,69,84,76,82,84,79,85,76,65,58,68,58,40,48,55,65,35,59,57,86,67,56,57,54,55,64,75,72,48,64,78,70,65,84,73,42,76,50,61,60,76,76,44,61,83,67,42,54,54,57,38,52,50,73,53,68,34,56,36,42,44,26,28,63,82,53,26,51,64,62,33,51,48,57,47,55,80,66,39,68,67,47,55,59,39,54,54,58,88,86,55,89,53,46,76,47,78,35,65,44,46,42,27,70,91,48,57,74,52,34,16,30,74,58,33,51,47,30,44,39,52,30,48,52,38,67,79,38,60,82,58,43,63,49,45,50,66,46,52,53,48,55,47,54,55,48,36,59,74,72,66,55,73,54,71,65,60,50,52,50,50,57,35,48,78,69,73,48,79,95,79,51,76,69,57,53,53,52,49,49,64,65,67,52,73,70,59,66,65,61,52,42,48,51,46,50,43,72,72,46,82,68,62,62,91,68,45,64,64,54,49,51,56,48,59,73,44,38,62,69,64,62,74,50,57,84,86,57,45,66,59,56,50,55,50,45,35,65,73,77,47,72,84,66,60,92,87,63,58,58,69,59,53,54,50,54,40,41,62,73,68,34,63,62,54,52,52,50,53,52,39,57,77,64,72,57,77,91,50,91,58,49,62,54,52,50,48,53,44,44,52,40,49,48,53,52,55,49,50,50,51,48,58,54,71,40,85,80,48,64,67,54,47,52,50,35,50,52,38,60,56,51,35,70,89,59,48,30,41,40,40,37,41,35,30,39,60,70,30,42,76,66,59,67,60,59,55,48,51,46,58,57,58,68,46,54,88,54,97,77,34,32,46,47,48,32,38,42,35,26,27,54,76,43,70,61,52,43,76,70,44,70,85,45,54,51,49,53,50,29,78,68,32,60,60,46,47,43,54,49,50,52,57,60,40,76,74,41,100,72,61,48,87,64,50,62,80,45,45,68,59,52,45,64,51,33,69,28,22,52,52,55,48,55,50,50,53,51,53,47,50,54,54,48,69,75,37,71,93,48,65,93,55,41,64,60,53,49,47,55,52,58,72,70,53,58,76,46,69,69,56,34,52,49,53,42,54,67,71,45,57,74,91,46,24,63,53,22,46,47,50,52,36,34,65,62,62,45,96,60,78,43,32,62,69,58,51,48,48,26,44,68,40,56,76,44,80,46,43,64,54,33,43,51,54,52,52,48,40,73,76,51,64,70,85,62,57,66,59,52,51,24,61,45,43,63,60,46,44,40,78,46,75,53,99,78,73,73,52,25,47,42,59,68,43,72,66,58,44,57,49,60,71,36,84,59,34,54,41,73,53,44,46,80,51,41,80,76,52,74,78,50,24,29,41,32,47,20,52,33,30,63,60,69,68,50,80,53,70,67,27,44,54,21,45,35,46,20,32,74,74,54,76,46,52,62,39,83,47,60,69,61,51,51,58,67,55,57,53,67,65,54,96,83,56,92,68,38,55,48,66,61,41,48,20,54,39,46,59,30,64,52,27,39,52,52,55,47,72,79,37,95,46,51,76,69,63,91,59,47,60,49,38,37,38,44,49,22,51,75,70,59,70,53,54,62,69,60,50,32,52,53,40,36,56,40,24,79,60,50,32,53,41,82,79,23,51,67,14,52,49,46,38,53,50,56,20,59,72,56,75,53,71,40,64,66,42,50,52,34,48,49,36,44,50,72,47,42,90,66,66,78,55,62,43,69,56,98,87,47,51,41,33,35,59,69,62,70,57,54,51,71,55,36,49,57,39,45,79,69,68,41,66,49,59,55,54,27,78,84,56,32,12,34,59,27,43,56,71,35,71,89,75,28,70,50,47,74,54,32,69,68,59,44,50,50,33,48,51,52,36,45,77,71,67,30,50,69,76,65,58,52,71,70,58,51,55,52,50,52,50,55,37,43,79,68,75,43,91,47,81,92,42,92,84,37,84,86,67,78,74,84,62,84,80,81,82,79,84,89,81,91,78,90,134

Foldseek 3Di:
DDDDDDDDDDDDDDDDDPPPDQWAKKKKWFAQPVDDLQNVLCQVCVQLVPDHSVQKDWLAKAWDLQPPDVVTHIMTMITGNDDGPQVVVDPDDQKDWTDGVPDPGTMIMGQQQAAKDWLYYAPPVLAQEEEEEAEAAPDRQQVLLAAPDRHRPDGCVNRPLCVLPVNYIYMTHGDDRDQAPDQDLDALLNLLVVVLVSCVSSPLLPPPHHQYEYEYAASSVLSVLSNLLCLLVDADSSVSSLLSYLEYEYEAYLLQAFDLPQSCVRQVPHSNVNNSQLRHNPDPNSVVSNVSSVPRPSCVRHQYHYDAAAAKAADWDQDPVRDIDRPHDIDPRPRDPRSHRSHDDVPDPVSVVVSVSVCVSVVVPPDDPDDDPPDPDDDDDDDDDDDDDDDDPPPPPPDPPPPPPDPDLQDDFPLVLLLVLLDDPQQCVVLVVQDAADDCPPVVVVVDCPQVVLVCLQPNFAEAEAAEDFQLCQSNNLSCLLPDPSSVVSNDDVPDPAAEFEFEGEADLPGPPLSQAPSVVLSRRSSRVCVSPVVLSVLLSVLLSVVLVVVCVVVVLDDLVVLVVVLCVVLPHDPDDPVVVVLVVVLSDQDPLLVLLVVLQCVLPVNPPPPRPQLSVLCVVCVLVLLPDDPVCNVVVVVVSCVPRVVPDDPSDPVSVSSVVSSCVRHSLNSVVVVCVVVVRDDDPCSVVSSVSSSVSVSVSVVVSVCSSNDNDDPVSSVSSVVSVLADQPAQYEYEYRYEALVSRPDHLLVVLVVSNVSRDDDPRHSYGYYYYYYYYPDPNCCVRDVVPRYDHSLVVCLVVQLVVQLVLLVVDPPDNVLRNVCSVVLSVLQSSRVVSSVVLVVQLVVLCVVCVVPVPCSSVSSVVSNVPAHSDPLVNQLVLLVPQDLVLLLLLQQLLLQQLPDPDFAALQLSVLLSQLVPDQELVSSLVSVVVCVVPPDDCSVVVSCSSNSNQKDWDDDPDDGIGIHGPGPVSSVSSVDPCNLCSRNPVCSVVDLDGNLLSQLSSCLSVLADDPSNLVSQQVSCVVSVDAPQSHQQRDDLVSQQPSDPPDNQGRHQCLVCLLSLRVRNNLVVLVVDLPLVPDLGQSLLSNLVSVVVCSDDLVSSLVSLLVSLVSQHACLSNLVSLQSLLVQLLPDLHGDVSSLSSSVSNCVNHPDQQAWHAHPNFTSDGPLLRHFLVVNLVVVVVPDDLCRAGPVNFGSLRNLLPCPPHSNNSNDLVRSLSSNVSSVVSPHDGDPDDPVSVVVSLLVCLVVPHDCPSPPPCVPVPPPDPDDDDDDDDDDD

Sequence (1280 aa):
MNPTVLATDADNKPAMSLRDYKPKVYRLRNLPSQVDRLLAAELLAHCLNDITTADIHIFSLAKTVDQWESPPTKVATLTFRKTPALVTSTHVYQEWSINVAGSPVPLILDTGFAGMTPLNDIPPPYHDYDCVVLSGLASHPMGSWQPRGGDKSFMWIRDVLPERIPFTRFVLYGYDTTIAESNSFQTVLDLASSLIQVLMANGWGSPTARPFFFLVHSLGGVLLKQALVMLAGGGSRETFLLDRIKGAIFFGVPSVGMPISHLRAMTEDQPNKILINDLSDQSNYIPNLEDQFSGISYIRRMKLFWAYETETSHTIIKLPNGSYSRLGPRAVMINKDHSSMVKFTRGDELIPKIANKIREIIDLEGIRPQTFPRVFPKQAVGGGGEEEGRIAYQTDYDTPASDPTVEAETVVWDLDLTTQSLRNPESHSRLEQIEDKLGHTLDWVYEEDTVGLTSWLRNGKGIYWVSGKPGSGKSTFMKFICSDHRTSELLHDWRSSSRQISAKFFFHHRGSSVQKSFEGLLRSVLSQVMEEQPALRVLLGDVLDNMYRERVKIDRLGNLEADLVDLLKSHGVQIISPILEKEKMDLRRNPDAKEELRRVLNSAFDGRSMLSEEIERELLIEKNRLLHRRVEDLRGVIADFQKARLRDLPPEVNLANIVAKWREQMGMELRVRRFLVRRNIPPSVHINLHIMVLVERHFAREHLRQEIEMSEWTRRALEEAFRGLLRQTIFDLDLCLFFDALDEYDGRPDVISAFLKDVVKEIPSSRTRIRVLFSSRPWPAFREAFGSSPGFEIHKHTVNDIRDYCIASICNNPEPDELLLPMVPDIVRRAQGVFLWVKLVLRDLASVAAKMADNVSNLGVKLREALDSIPDQLDDYYSAIIERIPEVSRWGTYVVLETVSRSESNLSPADLFRTLECSNCATFDDGKDDLLLLEYRPPSMVDDRLRALSGGLIDIVYPSKGKAYAQFMHQTCKEWVEDLRFKHIVLGERANATWQNGHSFLAKYYFLEGKIPNPFIHHARLAEETTGISQYSFFSQAPSSYLRSQWLLHSDIKSLLGLAICYGLRLCLNDVIQEREFINHVSEPLFSLLDRALQKKYYSVAEATNMGKTLAENGFDIQRDKRGLEGLITRMWVGTRPAEEIVALTKTALECCRDLEFGIDWNGVRDLKVLHLCTPELAQWLLERGALPNSVNALGETPLDFVLRTDQSPLAKVGLGYQHEYCRVLLQYGGNLLATSQERWQTVLRRFSSNGFDVTDFPGSEGLADDRPEERSHAGNYTV

Nearest PDB structures (foldseek):
  2p6u-assembly1_A  TM=1.462E-01  e=1.121E+00  Archaeoglobus fulgidus
  4c0p-assembly4_D  TM=1.439E-01  e=1.631E+00  Homo sapiens
  2ifx-assembly1_B  TM=2.867E-01  e=7.944E+00  Cupriavidus necator
  8ga7-assembly1_A  TM=1.013E-01  e=1.772E+00  synthetic construct

Radius of gyration: 39.11 Å; Cα contacts (8 Å, |Δi|>4): 1751; chains: 1; bounding box: 100×146×93 Å